Protein AF-0000000080710493 (afdb_homodimer)

pLDDT: mean 71.13, std 27.79, range [15.79, 98.62]

Sequence (808 aa):
MKNLPLNTAGEKVSTAFAAGLLVGAAGVAAAALALRGRVALASHLQQKEGELEARAAKIRQLDRQVAEEGRQRAEERRGRTEAERRLRAEKQEMEEEDGYNFTAIGTISTPFRDRRGTPRQGSITPLSRGKVTLDRGIVGYPALIGMTDFSHIWLVFVFHDNTNATVNGVAEERPAAAVAASAAGEEGAQGEGKVAPAKATGSTEGVRVKGQLERWGGGAREYRRPRHKLRQTFLTKVCPPRLGKRIGVLGTRSPHRPNPLGLTMVKLDGVDLKTNSITVSGVDLVDGTPIIDIKPVVPHDVPRNMRVPEWVEDDPCLRRVVFTEEACEGLSKCVGEEARKSKSKFYGDIESFKAAVSEVLVQDVRSVHQGRGLASDELYECCFDGVIMFFVTTEHEMRVVSAGMKNLPLNTAGEKVSTAFAAGLLVGAAGVAAAALALRGRVALASHLQQKEGELEARAAKIRQLDRQVAEEGRQRAEERRGRTEAERRLRAEKQEMEEEDGYNFTAIGTISTPFRDRRGTPRQGSITPLSRGKVTLDRGIVGYPALIGMTDFSHIWLVFVFHDNTNATVNGVAEERPAAAVAASAAGEEGAQGEGKVAPAKATGSTEGVRVKGQLERWGGGAREYRRPRHKLRQTFLTKVCPPRLGKRIGVLGTRSPHRPNPLGLTMVKLDGVDLKTNSITVSGVDLVDGTPIIDIKPVVPHDVPRNMRVPEWVEDDPCLRRVVFTEEACEGLSKCVGEEARKSKSKFYGDIESFKAAVSEVLVQDVRSVHQGRGLASDELYECCFDGVIMFFVTTEHEMRVVSAG

Organism: Ectocarpus siliculosus (NCBI:txid2880)

Foldseek 3Di:
DDPPDDDCPPPPPDPPPPPPVVVVVVVVVVVVVVVVVVVVVVVVVVVVVVVVVVVVVVVVVVVVVVVVVVVVVVVVVVVVVVVVVVVVVVVVVVCVLVPDDFDFQWWKAWQFADLQLQDPALVLQQLTKMKTFGDCVRDALVVCPPVVVFFKKKFKFFPPPDDQQDWDDDPPPPPDPPPPPVPDPPDDDDDDDDPDDDDPPPPPPDDPPCPCPPCPPPDPPPPPPRPPHRQRDFDQWDDDPQPRDIDGPVLDQDCGDSGSMHMHMWTWDDADNVRRMTMTGSDRDHGTIGTRDMGGDDPVNDDDPDDDDPSPDDDFQQAFEEEDPQAVVQCVCAAAPPNPHHLADPHHDDVSVCSSSRSSCRQPSDDVVRPGPDFDQDWDWDGTRRKIWIWGGHPHYIYTYHID/DPDDDDDPDDPPPDPPPPPPVPVVVVVVVVVVVVVVVVVVVVVVVVVVVVVVVVVVVVVVVVVVVVVVVVVVVVVVVVVVVVVVVVVVVVVVVVCVQVPDDFDFQWWKAWQFADLQLFDPALVLQQLTKMKTFGDCVRDALVVCPPVVVFFKKKFKFFPPPDDQLDWDDDPPPPDDPPPPPVPDPDPDDDDDDPPDPPPPDDDPPPDPPVPCPPCPPPDPPPPPPRPPGRQRDFDQWDDDPQPRDIDGPVLDQDCGDSGSMHMHMWTWPDADNVRRMTMTGSDRDHGTIGTRDMGGDDPVNDDDPDDDDPSPDDDFQQAFEEEDPQALVQCVCAAAPPNPHHLADPHHDPVSVCSSSRSSCRQPSDDVVRPGPDFDQDWDWDGTRRKIWIWGGHPHYIYTYHID

Nearest PDB structures (foldseek):
  7btu-assembly1_B  TM=8.724E-01  e=1.491E-18  Pseudomonas aeruginosa
  7btu-assembly1_A  TM=8.816E-01  e=8.774E-18  Pseudomonas aeruginosa
  7bu1-assembly1_B  TM=8.847E-01  e=9.915E-18  Pseudomonas aeruginosa
  7btz-assembly1_B  TM=8.809E-01  e=7.304E-18  Pseudomonas aeruginosa
  7bu1-assembly1_A  TM=8.913E-01  e=2.980E-17  Pseudomonas aeruginosa

InterPro domains:
  IPR023370 TrmO-like, N-terminal domain [PF01980] (117-167)
  IPR023370 TrmO-like, N-terminal domain [PF01980] (236-299)
  IPR023370 TrmO-like, N-terminal domain [PS51668] (102-306)
  IPR036413 YaeB-like superfamily [SSF118196] (100-168)
  IPR036413 YaeB-like superfamily [SSF118196] (231-400)
  IPR036414 YaeB, N-terminal domain superfamily [G3DSA:2.40.30.70] (101-315)
  IPR040372 YaeB-like [PTHR12818] (49-392)

Structure (mmCIF, N/CA/C/O backbone):
data_AF-0000000080710493-model_v1
#
loop_
_entity.id
_entity.type
_entity.pdbx_description
1 polymer 'TsaA-like domain-containing protein'
#
loop_
_atom_site.group_PDB
_atom_site.id
_atom_site.type_symbol
_atom_site.label_atom_id
_atom_site.label_alt_id
_atom_site.label_comp_id
_atom_site.label_asym_id
_atom_site.label_entity_id
_atom_site.label_seq_id
_atom_site.pdbx_PDB_ins_code
_atom_site.Cartn_x
_atom_site.Cartn_y
_atom_site.Cartn_z
_atom_site.occupancy
_atom_site.B_iso_or_equiv
_atom_site.auth_seq_id
_atom_site.auth_comp_id
_atom_site.auth_asym_id
_atom_site.auth_atom_id
_atom_site.pdbx_PDB_model_num
ATOM 1 N N . MET A 1 1 ? -111.125 86.25 86.312 1 17.69 1 MET A N 1
ATOM 2 C CA . MET A 1 1 ? -111.188 86.438 84.875 1 17.69 1 MET A CA 1
ATOM 3 C C . MET A 1 1 ? -110.125 85.5 84.125 1 17.69 1 MET A C 1
ATOM 5 O O . MET A 1 1 ? -109.312 84.938 84.812 1 17.69 1 MET A O 1
ATOM 9 N N . LYS A 1 2 ? -109.438 86 82.938 1 20.34 2 LYS A N 1
ATOM 10 C CA . LYS A 1 2 ? -109.562 85.812 81.438 1 20.34 2 LYS A CA 1
ATOM 11 C C . LYS A 1 2 ? -108.438 84.938 80.938 1 20.34 2 LYS A C 1
ATOM 13 O O . LYS A 1 2 ? -107.312 85 81.438 1 20.34 2 LYS A O 1
ATOM 18 N N . ASN A 1 3 ? -108.812 84 80.188 1 21.36 3 ASN A N 1
ATOM 19 C CA . ASN A 1 3 ? -108.438 82.75 79.5 1 21.36 3 ASN A CA 1
ATOM 20 C C . ASN A 1 3 ? -107.438 83.062 78.375 1 21.36 3 ASN A C 1
ATOM 22 O O . ASN A 1 3 ? -107.75 82.875 77.188 1 21.36 3 ASN A O 1
ATOM 26 N N . LEU A 1 4 ? -106.625 84.062 78.5 1 21.41 4 LEU A N 1
ATOM 27 C CA . LEU A 1 4 ? -106.25 84.625 77.188 1 21.41 4 LEU A CA 1
ATOM 28 C C . LEU A 1 4 ? -105.312 83.688 76.5 1 21.41 4 LEU A C 1
ATOM 30 O O . LEU A 1 4 ? -104.25 84.125 76.062 1 21.41 4 LEU A O 1
ATOM 34 N N . PRO A 1 5 ? -105.25 82.25 77 1 24.58 5 PRO A N 1
ATOM 35 C CA . PRO A 1 5 ? -104.062 81.562 76.625 1 24.58 5 PRO A CA 1
ATOM 36 C C . PRO A 1 5 ? -103.875 81.438 75.125 1 24.58 5 PRO A C 1
ATOM 38 O O . PRO A 1 5 ? -104.812 81.438 74.375 1 24.58 5 PRO A O 1
ATOM 41 N N . LEU A 1 6 ? -102.562 81.312 74.625 1 23.3 6 LEU A N 1
ATOM 42 C CA . LEU A 1 6 ? -101.5 81.688 73.688 1 23.3 6 LEU A CA 1
ATOM 43 C C . LEU A 1 6 ? -101.438 80.688 72.562 1 23.3 6 LEU A C 1
ATOM 45 O O . LEU A 1 6 ? -101.5 79.438 72.75 1 23.3 6 LEU A O 1
ATOM 49 N N . ASN A 1 7 ? -101.938 81 71.312 1 23.09 7 ASN A N 1
ATOM 50 C CA . ASN A 1 7 ? -102.188 80.375 70 1 23.09 7 ASN A CA 1
ATOM 51 C C . ASN A 1 7 ? -100.938 79.812 69.438 1 23.09 7 ASN A C 1
ATOM 53 O O . ASN A 1 7 ? -99.875 80.438 69.312 1 23.09 7 ASN A O 1
ATOM 57 N N . THR A 1 8 ? -100.625 78.438 69.375 1 22.22 8 THR A N 1
ATOM 58 C CA . THR A 1 8 ? -99.562 77.438 69.188 1 22.22 8 THR A CA 1
ATOM 59 C C . THR A 1 8 ? -99.25 77.375 67.688 1 22.22 8 THR A C 1
ATOM 61 O O . THR A 1 8 ? -98.562 76.438 67.25 1 22.22 8 THR A O 1
ATOM 64 N N . ALA A 1 9 ? -99.062 78.5 66.875 1 23.56 9 ALA A N 1
ATOM 65 C CA . ALA A 1 9 ? -99.125 78.375 65.438 1 23.56 9 ALA A CA 1
ATOM 66 C C . ALA A 1 9 ? -97.875 77.625 64.938 1 23.56 9 ALA A C 1
ATOM 68 O O . ALA A 1 9 ? -96.75 77.938 65.25 1 23.56 9 ALA A O 1
ATOM 69 N N . GLY A 1 10 ? -97.938 76.25 64.812 1 23.5 10 GLY A N 1
ATOM 70 C CA . GLY A 1 10 ? -97 75.188 64.438 1 23.5 10 GLY A CA 1
ATOM 71 C C . GLY A 1 10 ? -96.438 75.312 63.062 1 23.5 10 GLY A C 1
ATOM 72 O O . GLY A 1 10 ? -97.188 75.312 62.062 1 23.5 10 GLY A O 1
ATOM 73 N N . GLU A 1 11 ? -95.375 76.125 62.906 1 23.62 11 GLU A N 1
ATOM 74 C CA . GLU A 1 11 ? -94.75 76.5 61.625 1 23.62 11 GLU A CA 1
ATOM 75 C C . GLU A 1 11 ? -94.125 75.25 60.938 1 23.62 11 GLU A C 1
ATOM 77 O O . GLU A 1 11 ? -93.375 74.5 61.562 1 23.62 11 GLU A O 1
ATOM 82 N N . LYS A 1 12 ? -94.812 74.625 59.969 1 26.55 12 LYS A N 1
ATOM 83 C CA . LYS A 1 12 ? -94.562 73.5 59.062 1 26.55 12 LYS A CA 1
ATOM 84 C C . LYS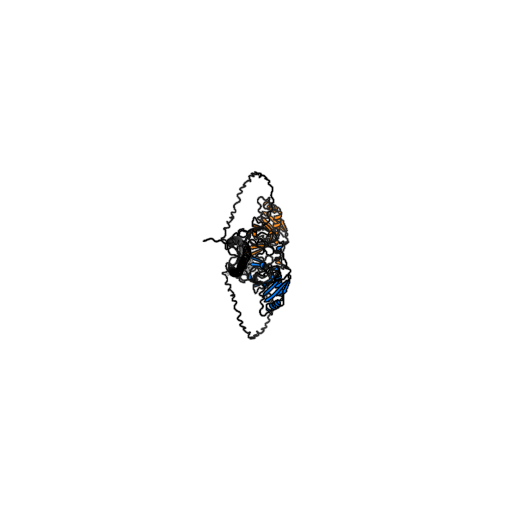 A 1 12 ? -93.375 73.688 58.188 1 26.55 12 LYS A C 1
ATOM 86 O O . LYS A 1 12 ? -93.375 74.562 57.312 1 26.55 12 LYS A O 1
ATOM 91 N N . VAL A 1 13 ? -92.125 73.875 58.812 1 25.08 13 VAL A N 1
ATOM 92 C CA . VAL A 1 13 ? -90.875 74.125 58.062 1 25.08 13 VAL A CA 1
ATOM 93 C C . VAL A 1 13 ? -90.688 73.062 57.031 1 25.08 13 VAL A C 1
ATOM 95 O O . VAL A 1 13 ? -90.875 71.875 57.344 1 25.08 13 VAL A O 1
ATOM 98 N N . SER A 1 14 ? -90.688 73.375 55.688 1 23.52 14 SER A N 1
ATOM 99 C CA . SER A 1 14 ? -90.688 72.75 54.406 1 23.52 14 SER A CA 1
ATOM 100 C C . SER A 1 14 ? -89.438 71.938 54.156 1 23.52 14 SER A C 1
ATOM 102 O O . SER A 1 14 ? -88.375 72.25 54.688 1 23.52 14 SER A O 1
ATOM 104 N N . THR A 1 15 ? -89.438 70.625 53.719 1 29.06 15 THR A N 1
ATOM 105 C CA . THR A 1 15 ? -88.812 69.312 53.469 1 29.06 15 THR A CA 1
ATOM 106 C C . THR A 1 15 ? -87.75 69.5 52.344 1 29.06 15 THR A C 1
ATOM 108 O O . THR A 1 15 ? -87.062 68.5 52 1 29.06 15 THR A O 1
ATOM 111 N N . ALA A 1 16 ? -87.562 70.688 51.719 1 26.19 16 ALA A N 1
ATOM 112 C CA . ALA A 1 16 ? -86.938 70.562 50.375 1 26.19 16 ALA A CA 1
ATOM 113 C C . ALA A 1 16 ? -85.438 70.375 50.5 1 26.19 16 ALA A C 1
ATOM 115 O O . ALA A 1 16 ? -84.75 69.812 49.594 1 26.19 16 ALA A O 1
ATOM 116 N N . PHE A 1 17 ? -84.625 70.875 51.469 1 28.25 17 PHE A N 1
ATOM 117 C CA . PHE A 1 17 ? -83.188 71.125 51.25 1 28.25 17 PHE A CA 1
ATOM 118 C C . PHE A 1 17 ? -82.375 69.875 51.281 1 28.25 17 PHE A C 1
ATOM 120 O O . PHE A 1 17 ? -81.188 69.875 51.219 1 28.25 17 PHE A O 1
ATOM 127 N N . ALA A 1 18 ? -82.938 68.688 51.562 1 27.45 18 ALA A N 1
ATOM 128 C CA . ALA A 1 18 ? -82.062 67.562 51.844 1 27.45 18 ALA A CA 1
ATOM 129 C C . ALA A 1 18 ? -81.375 67.062 50.562 1 27.45 18 ALA A C 1
ATOM 131 O O . ALA A 1 18 ? -80.438 66.25 50.594 1 27.45 18 ALA A O 1
ATOM 132 N N . ALA A 1 19 ? -81.812 67.5 49.344 1 33.41 19 ALA A N 1
ATOM 133 C CA . ALA A 1 19 ? -81.375 66.688 48.219 1 33.41 19 ALA A CA 1
ATOM 134 C C . ALA A 1 19 ? -79.938 67.062 47.812 1 33.41 19 ALA A C 1
ATOM 136 O O . ALA A 1 19 ? -79.25 66.25 47.156 1 33.41 19 ALA A O 1
ATOM 137 N N . GLY A 1 20 ? -79.375 68.188 48.125 1 31.92 20 GLY A N 1
ATOM 138 C CA . GLY A 1 20 ? -78.188 68.625 47.438 1 31.92 20 GLY A CA 1
ATOM 139 C C . GLY A 1 20 ? -76.938 67.938 48 1 31.92 20 GLY A C 1
ATOM 140 O O . GLY A 1 20 ? -75.875 67.875 47.312 1 31.92 20 GLY A O 1
ATOM 141 N N . LEU A 1 21 ? -76.875 67.625 49.25 1 34.81 21 LEU A N 1
ATOM 142 C CA . LEU A 1 21 ? -75.562 67.188 49.812 1 34.81 21 LEU A CA 1
ATOM 143 C C . LEU A 1 21 ? -75.125 65.812 49.25 1 34.81 21 LEU A C 1
ATOM 145 O O . LEU A 1 21 ? -74 65.375 49.5 1 34.81 21 LEU A O 1
ATOM 149 N N . LEU A 1 22 ? -76.062 65.062 48.625 1 38.81 22 LEU A N 1
ATOM 150 C CA . LEU A 1 22 ? -75.625 63.719 48.25 1 38.81 22 LEU A CA 1
ATOM 151 C C . LEU A 1 22 ? -74.688 63.781 47.031 1 38.81 22 LEU A C 1
ATOM 153 O O . LEU A 1 22 ? -73.875 62.906 46.844 1 38.81 22 LEU A O 1
ATOM 157 N N . VAL A 1 23 ? -74.688 64.875 46.25 1 46.94 23 VAL A N 1
ATOM 158 C CA . VAL A 1 23 ? -73.938 64.812 45 1 46.94 23 VAL A CA 1
ATOM 159 C C . VAL A 1 23 ? -72.438 65.062 45.281 1 46.94 23 VAL A C 1
ATOM 161 O O . VAL A 1 23 ? -71.562 64.5 44.625 1 46.94 23 VAL A O 1
ATOM 164 N N . GLY A 1 24 ? -72.125 65.812 46.344 1 45.09 24 GLY A N 1
ATOM 165 C CA . GLY A 1 24 ? -70.75 66.062 46.531 1 45.09 24 GLY A CA 1
ATOM 166 C C . GLY A 1 24 ? -69.938 64.875 47 1 45.09 24 GLY A C 1
ATOM 167 O O . GLY A 1 24 ? -68.75 64.75 46.688 1 45.09 24 GLY A O 1
ATOM 168 N N . ALA A 1 25 ? -70.562 64 47.844 1 53.41 25 ALA A N 1
ATOM 169 C CA . ALA A 1 25 ? -69.812 62.875 48.375 1 53.41 25 ALA A CA 1
ATOM 170 C C . ALA A 1 25 ? -69.5 61.875 47.281 1 53.41 25 ALA A C 1
ATOM 172 O O . ALA A 1 25 ? -68.438 61.219 47.312 1 53.41 25 ALA A O 1
ATOM 173 N N . ALA A 1 26 ? -70.312 61.844 46.188 1 56.22 26 ALA A N 1
ATOM 174 C CA . ALA A 1 26 ? -70 60.875 45.125 1 56.22 26 ALA A CA 1
ATOM 175 C C . ALA A 1 26 ? -68.812 61.312 44.344 1 56.22 26 ALA A C 1
ATOM 177 O O . ALA A 1 26 ? -68 60.469 43.875 1 56.22 26 ALA A O 1
ATOM 178 N N . GLY A 1 27 ? -68.5 62.594 44.25 1 54 27 GLY A N 1
ATOM 179 C CA . GLY A 1 27 ? -67.375 63.031 43.531 1 54 27 GLY A CA 1
ATOM 180 C C . GLY A 1 27 ? -66.062 62.719 44.219 1 54 27 GLY A C 1
ATOM 181 O O . GLY A 1 27 ? -65.062 62.312 43.594 1 54 27 GLY A O 1
ATOM 182 N N . VAL A 1 28 ? -66.062 62.875 45.594 1 60.91 28 VAL A N 1
ATOM 183 C CA . VAL A 1 28 ? -64.812 62.562 46.312 1 60.91 28 VAL A CA 1
ATOM 184 C C . VAL A 1 28 ? -64.562 61.062 46.344 1 60.91 28 VAL A C 1
ATOM 186 O O . VAL A 1 28 ? -63.438 60.625 46.188 1 60.91 28 VAL A O 1
ATOM 189 N N . ALA A 1 29 ? -65.625 60.219 46.344 1 61.22 29 ALA A N 1
ATOM 190 C CA . ALA A 1 29 ? -65.438 58.781 46.281 1 61.22 29 ALA A CA 1
ATOM 191 C C . ALA A 1 29 ? -64.938 58.312 44.938 1 61.22 29 ALA A C 1
ATOM 193 O O . ALA A 1 29 ? -64.062 57.469 44.844 1 61.22 29 ALA A O 1
ATOM 194 N N . ALA A 1 30 ? -65.438 59 43.875 1 63.28 30 ALA A N 1
ATOM 195 C CA . ALA A 1 30 ? -64.938 58.625 42.531 1 63.28 30 ALA A CA 1
ATOM 196 C C . ALA A 1 30 ? -63.469 59.031 42.344 1 63.28 30 ALA A C 1
ATOM 198 O O . ALA A 1 30 ? -62.688 58.312 41.75 1 63.28 30 ALA A O 1
ATOM 199 N N . ALA A 1 31 ? -63.094 60.219 42.906 1 62.97 31 ALA A N 1
ATOM 200 C CA . ALA A 1 31 ? -61.688 60.625 42.812 1 62.97 31 ALA A CA 1
ATOM 201 C C . ALA A 1 31 ? -60.781 59.75 43.656 1 62.97 31 ALA A C 1
ATOM 203 O O . ALA A 1 31 ? -59.688 59.438 43.25 1 62.97 31 ALA A O 1
ATOM 204 N N . ALA A 1 32 ? -61.281 59.281 44.781 1 63.34 32 ALA A N 1
ATOM 205 C CA . ALA A 1 32 ? -60.531 58.375 45.625 1 63.34 32 ALA A CA 1
ATOM 206 C C . ALA A 1 32 ? -60.375 57 44.969 1 63.34 32 ALA A C 1
ATOM 208 O O . ALA A 1 32 ? -59.312 56.375 45.031 1 63.34 32 ALA A O 1
ATOM 209 N N . LEU A 1 33 ? -61.406 56.562 44.25 1 63.78 33 LEU A N 1
ATOM 210 C CA . LEU A 1 33 ? -61.344 55.312 43.562 1 63.78 33 LEU A CA 1
ATOM 211 C C . LEU A 1 33 ? -60.406 55.406 42.344 1 63.78 33 LEU A C 1
ATOM 213 O O . LEU A 1 33 ? -59.656 54.469 42.062 1 63.78 33 LEU A O 1
ATOM 217 N N . ALA A 1 34 ? -60.438 56.562 41.688 1 64.44 34 ALA A N 1
ATOM 218 C CA . ALA A 1 34 ? -59.531 56.781 40.594 1 64.44 34 ALA A CA 1
ATOM 219 C C . ALA A 1 34 ? -58.094 56.875 41.062 1 64.44 34 ALA A C 1
ATOM 221 O O . ALA A 1 34 ? -57.188 56.312 40.438 1 64.44 34 ALA A O 1
ATOM 222 N N . LEU A 1 35 ? -57.906 57.5 42.25 1 63.31 35 LEU A N 1
ATOM 223 C CA . LEU A 1 35 ? -56.562 57.594 42.812 1 63.31 35 LEU A CA 1
ATOM 224 C C . LEU A 1 35 ? -56.094 56.25 43.312 1 63.31 35 LEU A C 1
ATOM 226 O O . LEU A 1 35 ? -54.906 55.875 43.156 1 63.31 35 LEU A O 1
ATOM 230 N N . ARG A 1 36 ? -56.969 55.438 43.844 1 64.38 36 ARG A N 1
ATOM 231 C CA . ARG A 1 36 ? -56.625 54.062 44.25 1 64.38 36 ARG A CA 1
ATOM 232 C C . ARG A 1 36 ? -56.312 53.188 43.062 1 64.38 36 ARG A C 1
ATOM 234 O O . ARG A 1 36 ? -55.406 52.375 43.094 1 64.38 36 ARG A O 1
ATOM 241 N N . GLY A 1 37 ? -57.062 53.438 42 1 62.94 37 GLY A N 1
ATOM 242 C CA . GLY A 1 37 ? -56.75 52.719 40.781 1 62.94 37 GLY A CA 1
ATOM 243 C C . GLY A 1 37 ? -55.438 53.094 40.156 1 62.94 37 GLY A C 1
ATOM 244 O O . GLY A 1 37 ? -54.688 52.219 39.719 1 62.94 37 GLY A O 1
ATOM 245 N N . ARG A 1 38 ? -55.062 54.344 40.219 1 64.56 38 ARG A N 1
ATOM 246 C CA . ARG A 1 38 ? -53.781 54.812 39.688 1 64.56 38 ARG A CA 1
ATOM 247 C C . ARG A 1 38 ? -52.625 54.312 40.562 1 64.56 38 ARG A C 1
ATOM 249 O O . ARG A 1 38 ? -51.594 53.938 40.062 1 64.56 38 ARG A O 1
ATOM 256 N N . VAL A 1 39 ? -52.875 54.281 41.875 1 67.75 39 VAL A N 1
ATOM 257 C CA . VAL A 1 39 ? -51.844 53.781 42.781 1 67.75 39 VAL A CA 1
ATOM 258 C C . VAL A 1 39 ? -51.688 52.25 42.594 1 67.75 39 VAL A C 1
ATOM 260 O O . VAL A 1 39 ? -50.562 51.75 42.594 1 67.75 39 VAL A O 1
ATOM 263 N N . ALA A 1 40 ? -52.812 51.594 42.406 1 66.19 40 ALA A N 1
ATOM 264 C CA . ALA A 1 40 ? -52.75 50.156 42.156 1 66.19 40 ALA A CA 1
ATOM 265 C C . ALA A 1 40 ? -52.062 49.844 40.844 1 66.19 40 ALA A C 1
ATOM 267 O O . ALA A 1 40 ? -51.25 48.938 40.75 1 66.19 40 ALA A O 1
ATOM 268 N N . LEU A 1 41 ? -52.375 50.625 39.875 1 65.56 41 LEU A N 1
ATOM 269 C CA . LEU A 1 41 ? -51.719 50.438 38.562 1 65.56 41 LEU A CA 1
ATOM 270 C C . LEU A 1 41 ? -50.219 50.781 38.656 1 65.56 41 LEU A C 1
ATOM 272 O O . LEU A 1 41 ? -49.406 50.094 38.062 1 65.56 41 LEU A O 1
ATOM 276 N N . ALA A 1 42 ? -49.906 51.812 39.406 1 66.69 42 ALA A N 1
ATOM 277 C CA . ALA A 1 42 ? -48.531 52.188 39.594 1 66.69 42 ALA A CA 1
ATOM 278 C C . ALA A 1 42 ? -47.75 51.125 40.406 1 66.69 42 ALA A C 1
ATOM 280 O O . ALA A 1 42 ? -46.625 50.812 40.062 1 66.69 42 ALA A O 1
ATOM 281 N N . SER A 1 43 ? -48.438 50.562 41.344 1 69.81 43 SER A N 1
ATOM 282 C CA . SER A 1 43 ? -47.812 49.469 42.125 1 69.81 43 SER A CA 1
ATOM 283 C C . SER A 1 43 ? -47.625 48.219 41.281 1 69.81 43 SER A C 1
ATOM 285 O O . SER A 1 43 ? -46.594 47.562 41.406 1 69.81 43 SER A O 1
ATOM 287 N N . HIS A 1 44 ? -48.562 48 40.469 1 69.44 44 HIS A N 1
ATOM 288 C CA . HIS A 1 44 ? -48.469 46.844 39.594 1 69.44 44 HIS A CA 1
ATOM 289 C C . HIS A 1 44 ? -47.375 47.062 38.562 1 69.44 44 HIS A C 1
ATOM 291 O O . HIS A 1 44 ? -46.625 46.125 38.25 1 69.44 44 HIS A O 1
ATOM 297 N N . LEU A 1 45 ? -47.312 48.25 38.094 1 65.81 45 LEU A N 1
ATOM 298 C CA . LEU A 1 45 ? -46.25 48.594 37.156 1 65.81 45 LEU A CA 1
ATOM 299 C C . LEU A 1 45 ? -44.875 48.5 37.812 1 65.81 45 LEU A C 1
ATOM 301 O O . LEU A 1 45 ? -43.906 48.031 37.188 1 65.81 45 LEU A O 1
ATOM 305 N N . GLN A 1 46 ? -44.844 48.938 39.031 1 70.5 46 GLN A N 1
ATOM 306 C CA . GLN A 1 46 ? -43.594 48.844 39.781 1 70.5 46 GLN A CA 1
ATOM 307 C C . GLN A 1 46 ? -43.188 47.406 40.062 1 70.5 46 GLN A C 1
ATOM 309 O O . GLN A 1 46 ? -42 47.062 39.969 1 70.5 46 GLN A O 1
ATOM 314 N N . GLN A 1 47 ? -44.156 46.625 40.312 1 70.88 47 GLN A N 1
ATOM 315 C CA . GLN A 1 47 ? -43.906 45.188 40.531 1 70.88 47 GLN A CA 1
ATOM 316 C C . GLN A 1 47 ? -43.438 44.531 39.219 1 70.88 47 GLN A C 1
ATOM 318 O O . GLN A 1 47 ? -42.5 43.719 39.25 1 70.88 47 GLN A O 1
ATOM 323 N N . LYS A 1 48 ? -44.031 44.875 38.188 1 70.81 48 LYS A N 1
ATOM 324 C CA . LYS A 1 48 ? -43.625 44.312 36.906 1 70.81 48 LYS A CA 1
ATOM 325 C C . LYS A 1 48 ? -42.25 44.812 36.5 1 70.81 48 LYS A C 1
ATOM 327 O O . LYS A 1 48 ? -41.438 44.031 35.969 1 70.81 48 LYS A O 1
ATOM 332 N N . GLU A 1 49 ? -42 46.031 36.875 1 72.62 49 GLU A N 1
ATOM 333 C CA . GLU A 1 49 ? -40.688 46.562 36.625 1 72.62 49 GLU A CA 1
ATOM 334 C C . GLU A 1 49 ? -39.625 45.875 37.469 1 72.62 49 GLU A C 1
ATOM 336 O O . GLU A 1 49 ? -38.531 45.594 37.031 1 72.62 49 GLU A O 1
ATOM 341 N N . GLY A 1 50 ? -40.062 45.594 38.688 1 73.19 50 GLY A N 1
ATOM 342 C CA . GLY A 1 50 ? -39.188 44.844 39.562 1 73.19 50 GLY A CA 1
ATOM 343 C C . GLY A 1 50 ? -38.938 43.438 39.062 1 73.19 50 GLY A C 1
ATOM 344 O O . GLY A 1 50 ? -37.781 42.938 39.125 1 73.19 50 GLY A O 1
ATOM 345 N N . GLU A 1 51 ? -39.906 42.781 38.531 1 72.75 51 GLU A N 1
ATOM 346 C CA . GLU A 1 51 ? -39.75 41.438 37.969 1 72.75 51 GLU A CA 1
ATOM 347 C C . GLU A 1 51 ? -38.906 41.469 36.688 1 72.75 51 GLU A C 1
ATOM 349 O O . GLU A 1 51 ? -38.094 40.562 36.5 1 72.75 51 GLU A O 1
ATOM 354 N N . LEU A 1 52 ? -39.062 42.5 35.938 1 71.69 52 LEU A N 1
ATOM 355 C CA . LEU A 1 52 ? -38.281 42.656 34.719 1 71.69 52 LEU A CA 1
ATOM 356 C C . LEU A 1 52 ? -36.812 42.844 35.062 1 71.69 52 LEU A C 1
ATOM 358 O O . LEU A 1 52 ? -35.938 42.281 34.406 1 71.69 52 LEU A O 1
ATOM 362 N N . GLU A 1 53 ? -36.656 43.594 36.094 1 78 53 GLU A N 1
ATOM 363 C CA . GLU A 1 53 ? -35.281 43.812 36.531 1 78 53 GLU A CA 1
ATOM 364 C C . GLU A 1 53 ? -34.656 42.562 37.125 1 78 53 GLU A C 1
ATOM 366 O O . GLU A 1 53 ? -33.469 42.281 36.875 1 78 53 GLU A O 1
ATOM 371 N N . ALA A 1 54 ? -35.438 41.812 37.75 1 75.25 54 ALA A N 1
ATOM 372 C CA . ALA A 1 54 ? -34.938 40.531 38.344 1 75.25 54 ALA A CA 1
ATOM 373 C C . ALA A 1 54 ? -34.625 39.531 37.25 1 75.25 54 ALA A C 1
ATOM 375 O O . ALA A 1 54 ? -33.625 38.844 37.312 1 75.25 54 ALA A O 1
ATOM 376 N N . ARG A 1 55 ? -35.375 39.469 36.281 1 74.44 55 ARG A N 1
ATOM 377 C CA . ARG A 1 55 ? -35.156 38.562 35.156 1 74.44 55 ARG A CA 1
ATOM 378 C C . ARG A 1 55 ? -33.938 39.031 34.344 1 74.44 55 ARG A C 1
ATOM 380 O O . ARG A 1 55 ? -33.125 38.188 33.906 1 74.44 55 ARG A O 1
ATOM 387 N N . ALA A 1 56 ? -33.812 40.281 34.312 1 77.81 56 ALA A N 1
ATOM 388 C CA . ALA A 1 56 ? -32.656 40.812 33.594 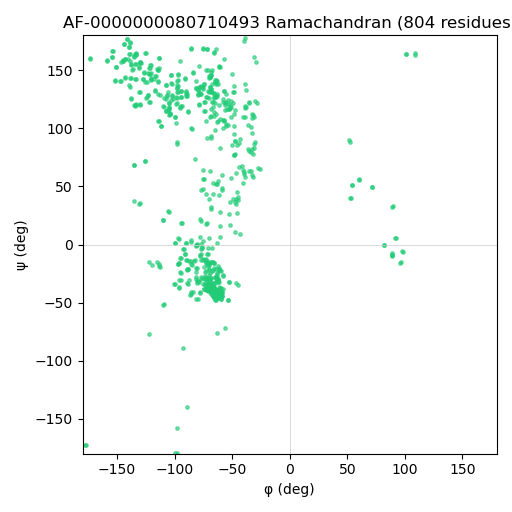1 77.81 56 ALA A CA 1
ATOM 389 C C . ALA A 1 56 ? -31.375 40.5 34.344 1 77.81 56 ALA A C 1
ATOM 391 O O . ALA A 1 56 ? -30.359 40.125 33.719 1 77.81 56 ALA A O 1
ATOM 392 N N . ALA A 1 57 ? -31.484 40.594 35.625 1 79.31 57 ALA A N 1
ATOM 393 C CA . ALA A 1 57 ? -30.328 40.25 36.438 1 79.31 57 ALA A CA 1
ATOM 394 C C . ALA A 1 57 ? -30 38.781 36.344 1 79.31 57 ALA A C 1
ATOM 396 O O . ALA A 1 57 ? -28.828 38.375 36.281 1 79.31 57 ALA A O 1
ATOM 397 N N . LYS A 1 58 ? -30.969 37.969 36.281 1 79.94 58 LYS A N 1
ATOM 398 C CA . LYS A 1 58 ? -30.781 36.531 36.156 1 79.94 58 LYS A CA 1
ATOM 399 C C . LYS A 1 58 ? -30.188 36.156 34.812 1 79.94 58 LYS A C 1
ATOM 401 O O . LYS A 1 58 ? -29.312 35.312 34.719 1 79.94 58 LYS A O 1
ATOM 406 N N . ILE A 1 59 ? -30.594 36.844 33.844 1 79.5 59 ILE A N 1
ATOM 407 C CA . ILE A 1 59 ? -30.078 36.594 32.5 1 79.5 59 ILE A CA 1
ATOM 408 C C . ILE A 1 59 ? -28.594 36.969 32.438 1 79.5 59 ILE A C 1
ATOM 410 O O . ILE A 1 59 ? -27.797 36.25 31.875 1 79.5 59 ILE A O 1
ATOM 414 N N . ARG A 1 60 ? -28.312 38.062 33.156 1 79.19 60 ARG A N 1
ATOM 415 C CA . ARG A 1 60 ? -26.922 38.469 33.188 1 79.19 60 ARG A CA 1
ATOM 416 C C . ARG A 1 60 ? -26.062 37.469 33.938 1 79.19 60 ARG A C 1
ATOM 418 O O . ARG A 1 60 ? -24.953 37.125 33.5 1 79.19 60 ARG A O 1
ATOM 425 N N . GLN A 1 61 ? -26.641 36.969 34.938 1 81.12 61 GLN A N 1
ATOM 426 C CA . GLN A 1 61 ? -25.938 35.938 35.719 1 81.12 61 GLN A CA 1
ATOM 427 C C . GLN A 1 61 ? -25.75 34.656 34.938 1 81.12 61 GLN A C 1
ATOM 429 O O . GLN A 1 61 ? -24.656 34.094 34.938 1 81.12 61 GLN A O 1
ATOM 434 N N . LEU A 1 62 ? -26.703 34.25 34.219 1 79.5 62 LEU A N 1
ATOM 435 C CA . LEU A 1 62 ? -26.641 33.031 33.406 1 79.5 62 LEU A CA 1
ATOM 436 C C . LEU A 1 62 ? -25.672 33.219 32.25 1 79.5 62 LEU A C 1
ATOM 438 O O . LEU A 1 62 ? -24.922 32.312 31.906 1 79.5 62 LEU A O 1
ATOM 442 N N . ASP A 1 63 ? -25.703 34.406 31.781 1 77.44 63 ASP A N 1
ATOM 443 C CA . ASP A 1 63 ? -24.781 34.688 30.688 1 77.44 63 ASP A CA 1
ATOM 444 C C . ASP A 1 63 ? -23.328 34.594 31.172 1 77.44 63 ASP A C 1
ATOM 446 O O . ASP A 1 63 ? -22.484 34.031 30.469 1 77.44 63 ASP A O 1
ATOM 450 N N . ARG A 1 64 ? -23.156 35.094 32.344 1 79.62 64 ARG A N 1
ATOM 451 C CA . ARG A 1 64 ? -21.828 35.031 32.938 1 79.62 64 ARG A CA 1
ATOM 452 C C . ARG A 1 64 ? -21.453 33.594 33.25 1 79.62 64 ARG A C 1
ATOM 454 O O . ARG A 1 64 ? -20.312 33.188 33 1 79.62 64 ARG A O 1
ATOM 461 N N . GLN A 1 65 ? -22.391 32.844 33.656 1 77.62 65 GLN A N 1
ATOM 462 C CA . GLN A 1 65 ? -22.141 31.453 34 1 77.62 65 GLN A CA 1
ATOM 463 C C . GLN A 1 65 ? -21.859 30.641 32.719 1 77.62 65 GLN A C 1
ATOM 465 O O . GLN A 1 65 ? -20.984 29.781 32.719 1 77.62 65 GLN A O 1
ATOM 470 N N . VAL A 1 66 ? -22.562 30.906 31.719 1 76.94 66 VAL A N 1
ATOM 471 C CA . VAL A 1 66 ? -22.359 30.219 30.438 1 76.94 66 VAL A CA 1
ATOM 472 C C . VAL A 1 66 ? -20.969 30.531 29.891 1 76.94 66 VAL A C 1
ATOM 474 O O . VAL A 1 66 ? -20.25 29.656 29.422 1 76.94 66 VAL A O 1
ATOM 477 N N . ALA A 1 67 ? -20.641 31.766 30.031 1 77.31 67 ALA A N 1
ATOM 478 C CA . ALA A 1 67 ? -19.328 32.188 29.578 1 77.31 67 ALA A CA 1
ATOM 479 C C . ALA A 1 67 ? -18.219 31.5 30.391 1 77.31 67 ALA A C 1
ATOM 481 O O . ALA A 1 67 ? -17.219 31.047 29.828 1 77.31 67 ALA A O 1
ATOM 482 N N . GLU A 1 68 ? -18.469 31.469 31.641 1 79.25 68 GLU A N 1
ATOM 483 C CA . GLU A 1 68 ? -17.5 30.828 32.531 1 79.25 68 GLU A CA 1
ATOM 484 C C . GLU A 1 68 ? -17.422 29.328 32.281 1 79.25 68 GLU A C 1
ATOM 486 O O . GLU A 1 68 ? -16.328 28.766 32.219 1 79.25 68 GLU A O 1
ATOM 491 N N . GLU A 1 69 ? -18.516 28.719 32.094 1 76.94 69 GLU A N 1
ATOM 492 C CA . GLU A 1 69 ? -18.547 27.281 31.781 1 76.94 69 GLU A CA 1
ATOM 493 C C . GLU A 1 69 ? -17.891 27 30.422 1 76.94 69 GLU A C 1
ATOM 495 O O . GLU A 1 69 ? -17.188 26 30.266 1 76.94 69 GLU A O 1
ATOM 500 N N . GLY A 1 70 ? -18.172 27.891 29.531 1 72.5 70 GLY A N 1
ATOM 501 C CA . GLY A 1 70 ? -17.531 27.766 28.234 1 72.5 70 GLY A CA 1
ATOM 502 C C . GLY A 1 70 ? -16.016 27.828 28.328 1 72.5 70 GLY A C 1
ATOM 503 O O . GLY A 1 70 ? -15.312 27.047 27.688 1 72.5 70 GLY A O 1
ATOM 504 N N . ARG A 1 71 ? -15.555 28.719 29.156 1 74.69 71 ARG A N 1
ATOM 505 C CA . ARG A 1 71 ? -14.117 28.859 29.359 1 74.69 71 ARG A CA 1
ATOM 506 C C . ARG A 1 71 ? -13.531 27.625 30.031 1 74.69 71 ARG A C 1
ATOM 508 O O . ARG A 1 71 ? -12.477 27.125 29.625 1 74.69 71 ARG A O 1
ATOM 515 N N . GLN A 1 72 ? -14.195 27.109 31 1 73.88 72 GLN A N 1
ATOM 516 C CA . GLN A 1 72 ? -13.727 25.922 31.703 1 73.88 72 GLN A CA 1
ATOM 517 C C . GLN A 1 72 ? -13.742 24.688 30.797 1 73.88 72 GLN A C 1
ATOM 519 O O . GLN A 1 72 ? -12.828 23.875 30.844 1 73.88 72 GLN A O 1
ATOM 524 N N . ARG A 1 73 ? -14.766 24.641 30.031 1 71.94 73 ARG A N 1
ATOM 525 C CA . ARG A 1 73 ? -14.844 23.547 29.078 1 71.94 73 ARG A CA 1
ATOM 526 C C . ARG A 1 73 ? -13.688 23.594 28.094 1 71.94 73 ARG A C 1
ATOM 528 O O . ARG A 1 73 ? -13.07 22.562 27.781 1 71.94 73 ARG A O 1
ATOM 535 N N . ALA A 1 74 ? -13.445 24.734 27.641 1 70.31 74 ALA A N 1
ATOM 536 C CA . ALA A 1 74 ? -12.344 24.922 26.703 1 70.31 74 ALA A CA 1
ATOM 537 C C . ALA A 1 74 ? -11.008 24.531 27.344 1 70.31 74 ALA A C 1
ATOM 539 O O . ALA A 1 74 ? -10.164 23.906 26.703 1 70.31 74 ALA A O 1
ATOM 540 N N . GLU A 1 75 ? -10.859 24.938 28.531 1 73.69 75 GLU A N 1
ATOM 541 C CA . GLU A 1 75 ? -9.648 24.594 29.266 1 73.69 75 GLU A CA 1
ATOM 542 C C . GLU A 1 75 ? -9.539 23.078 29.469 1 73.69 75 GLU A C 1
ATOM 544 O O . GLU A 1 75 ? -8.461 22.5 29.297 1 73.69 75 GLU A O 1
ATOM 549 N N . GLU A 1 76 ? -10.633 22.469 29.828 1 72.19 76 GLU A N 1
ATOM 550 C CA . GLU A 1 76 ? -10.648 21.016 30.016 1 72.19 76 GLU A CA 1
ATOM 551 C C . GLU A 1 76 ? -10.383 20.281 28.703 1 72.19 76 GLU A C 1
ATOM 553 O O . GLU A 1 76 ? -9.688 19.266 28.688 1 72.19 76 GLU A O 1
ATOM 558 N N . ARG A 1 77 ? -10.93 20.812 27.719 1 63.78 77 ARG A N 1
ATOM 559 C CA . ARG A 1 77 ? -10.695 20.234 26.391 1 63.78 77 ARG A CA 1
ATOM 560 C C . ARG A 1 77 ? -9.227 20.328 26.016 1 63.78 77 ARG A C 1
ATOM 562 O O . ARG A 1 77 ? -8.648 19.359 25.516 1 63.78 77 ARG A O 1
ATOM 569 N N . ARG A 1 78 ? -8.703 21.469 26.25 1 66.38 78 ARG A N 1
ATOM 570 C CA . ARG A 1 78 ? -7.281 21.641 25.984 1 66.38 78 ARG A CA 1
ATOM 571 C C . ARG A 1 78 ? -6.445 20.672 26.812 1 66.38 78 ARG A C 1
ATOM 573 O O . ARG A 1 78 ? -5.488 20.078 26.297 1 66.38 78 ARG A O 1
ATOM 580 N N . GLY A 1 79 ? -6.781 20.625 28 1 64.19 79 GLY A N 1
ATOM 581 C CA . GLY A 1 79 ? -6.098 19.688 28.875 1 64.19 79 GLY A CA 1
ATOM 582 C C . GLY A 1 79 ? -6.223 18.25 28.406 1 64.19 79 GLY A C 1
ATOM 583 O O . GLY A 1 79 ? -5.242 17.5 28.406 1 64.19 79 GLY A O 1
ATOM 584 N N . ARG A 1 80 ? -7.414 17.922 28.031 1 62.97 80 ARG A N 1
ATOM 585 C CA . ARG A 1 80 ? -7.66 16.562 27.531 1 62.97 80 ARG A CA 1
ATOM 586 C C . ARG A 1 80 ? -6.879 16.297 26.25 1 62.97 80 ARG A C 1
ATOM 588 O O . ARG A 1 80 ? -6.246 15.258 26.109 1 62.97 80 ARG A O 1
ATOM 595 N N . THR A 1 81 ? -6.895 17.25 25.391 1 65.12 81 THR A N 1
ATOM 596 C CA . THR A 1 81 ? -6.172 17.141 24.141 1 65.12 81 THR A CA 1
ATOM 597 C C . THR A 1 81 ? -4.676 16.969 24.375 1 65.12 81 THR A C 1
ATOM 599 O O . THR A 1 81 ? -4.023 16.141 23.734 1 65.12 81 THR A O 1
ATOM 602 N N . GLU A 1 82 ? -4.25 17.734 25.312 1 67.19 82 GLU A N 1
ATOM 603 C CA . GLU A 1 82 ? -2.832 17.656 25.641 1 67.19 82 GLU A CA 1
ATOM 604 C C . GLU A 1 82 ? -2.484 16.297 26.266 1 67.19 82 GLU A C 1
ATOM 606 O O . GLU A 1 82 ? -1.448 15.719 25.938 1 67.19 82 GLU A O 1
ATOM 611 N N . ALA A 1 83 ? -3.271 15.859 27.062 1 64.88 83 ALA A N 1
ATOM 612 C CA . ALA A 1 83 ? -3.057 14.562 27.703 1 64.88 83 ALA A CA 1
ATOM 613 C C . ALA A 1 83 ? -3.098 13.43 26.672 1 64.88 83 ALA A C 1
ATOM 615 O O . ALA A 1 83 ? -2.275 12.516 26.719 1 64.88 83 ALA A O 1
ATOM 616 N N . GLU A 1 84 ? -4.02 13.625 25.828 1 66.06 84 GLU A N 1
ATOM 617 C CA . GLU A 1 84 ? -4.145 12.617 24.781 1 66.06 84 GLU A CA 1
ATOM 618 C C . GLU A 1 84 ? -2.938 12.648 23.844 1 66.06 84 GLU A C 1
ATOM 620 O O . GLU A 1 84 ? -2.449 11.594 23.422 1 66.06 84 GLU A O 1
ATOM 625 N N . ARG A 1 85 ? -2.52 13.836 23.594 1 66.31 85 ARG A N 1
ATOM 626 C CA . ARG A 1 85 ? -1.327 13.984 22.766 1 66.31 85 ARG A CA 1
ATOM 627 C C . ARG A 1 85 ? -0.111 13.359 23.422 1 66.31 85 ARG A C 1
ATOM 629 O O . ARG A 1 85 ? 0.688 12.688 22.766 1 66.31 85 ARG A O 1
ATOM 636 N N . ARG A 1 86 ? 0.013 13.578 24.641 1 66.75 86 ARG A N 1
ATOM 637 C CA . ARG A 1 86 ? 1.127 13.008 25.391 1 66.75 86 ARG A CA 1
ATOM 638 C C . ARG A 1 86 ? 1.055 11.484 25.406 1 66.75 86 ARG A C 1
ATOM 640 O O . ARG A 1 86 ? 2.072 10.812 25.25 1 66.75 86 ARG A O 1
ATOM 647 N N . LEU A 1 87 ? -0.072 11.023 25.594 1 65.62 87 LEU A N 1
ATOM 648 C CA . LEU A 1 87 ? -0.276 9.578 25.594 1 65.62 87 LEU A CA 1
ATOM 649 C C . LEU A 1 87 ? 0.061 8.977 24.234 1 65.62 87 LEU A C 1
ATOM 651 O O . LEU A 1 87 ? 0.696 7.922 24.156 1 65.62 87 LEU A O 1
ATOM 655 N N . ARG A 1 88 ? -0.317 9.719 23.297 1 68.31 88 ARG A N 1
ATOM 656 C CA . ARG A 1 88 ? -0.019 9.258 21.938 1 68.31 88 ARG A CA 1
ATOM 657 C C . ARG A 1 88 ? 1.484 9.242 21.688 1 68.31 88 ARG A C 1
ATOM 659 O O . ARG A 1 88 ? 2.008 8.305 21.078 1 68.31 88 ARG A O 1
ATOM 666 N N . ALA A 1 89 ? 2.041 10.227 22.062 1 71.44 89 ALA A N 1
ATOM 667 C CA . ALA A 1 89 ? 3.488 10.32 21.891 1 71.44 89 ALA A CA 1
ATOM 668 C C . ALA A 1 89 ? 4.203 9.18 22.609 1 71.44 89 ALA A C 1
ATOM 670 O O . ALA A 1 89 ? 5.133 8.586 22.062 1 71.44 89 ALA A O 1
ATOM 671 N N . GLU A 1 90 ? 3.768 8.883 23.719 1 67.38 90 GLU A N 1
ATOM 672 C CA . GLU A 1 90 ? 4.359 7.785 24.484 1 67.38 90 GLU A CA 1
ATOM 673 C C . GLU A 1 90 ? 4.105 6.441 23.812 1 67.38 90 GLU A C 1
ATOM 675 O O . GLU A 1 90 ? 5.004 5.598 23.75 1 67.38 90 GLU A O 1
ATOM 680 N N . LYS A 1 91 ? 2.957 6.332 23.406 1 68.19 91 LYS A N 1
ATOM 681 C CA . LYS A 1 91 ? 2.619 5.094 22.703 1 68.19 91 LYS A CA 1
ATOM 682 C C . LYS A 1 91 ? 3.449 4.934 21.438 1 68.19 91 LYS A C 1
ATOM 684 O O . LYS A 1 91 ? 3.916 3.836 21.125 1 68.19 91 LYS A O 1
ATOM 689 N N . GLN A 1 92 ? 3.559 5.984 20.781 1 69.5 92 GLN A N 1
ATOM 690 C CA . GLN A 1 92 ? 4.363 5.957 19.562 1 69.5 92 GLN A CA 1
ATOM 691 C C . GLN A 1 92 ? 5.805 5.566 19.859 1 69.5 92 GLN A C 1
ATOM 693 O O . GLN A 1 92 ? 6.41 4.781 19.125 1 69.5 92 GLN A O 1
ATOM 698 N N . GLU A 1 93 ? 6.273 6.109 20.828 1 68.12 93 GLU A N 1
ATOM 699 C CA . GLU A 1 93 ? 7.637 5.773 21.234 1 68.12 93 GLU A CA 1
ATOM 700 C C . GLU A 1 93 ? 7.762 4.285 21.547 1 68.12 93 GLU A C 1
ATOM 702 O O . GLU A 1 93 ? 8.742 3.645 21.172 1 68.12 93 GLU A O 1
ATOM 707 N N . MET A 1 94 ? 6.816 3.77 22.203 1 65.69 94 MET A N 1
ATOM 708 C CA . MET A 1 94 ? 6.82 2.35 22.547 1 65.69 94 MET A CA 1
ATOM 709 C C . MET A 1 94 ? 6.719 1.488 21.281 1 65.69 94 MET A C 1
ATOM 711 O O . MET A 1 94 ? 7.414 0.479 21.156 1 65.69 94 MET A O 1
ATOM 715 N N . GLU A 1 95 ? 5.906 1.903 20.438 1 69 95 GLU A N 1
ATOM 716 C CA . GLU A 1 95 ? 5.723 1.154 19.203 1 69 95 GLU A CA 1
ATOM 717 C C . GLU A 1 95 ? 6.965 1.231 18.312 1 69 95 GLU A C 1
ATOM 719 O O . GLU A 1 95 ? 7.289 0.277 17.609 1 69 95 GLU A O 1
ATOM 724 N N . GLU A 1 96 ? 7.527 2.318 18.359 1 69.06 96 GLU A N 1
ATOM 725 C CA . GLU A 1 96 ? 8.773 2.455 17.609 1 69.06 96 GLU A CA 1
ATOM 726 C C . GLU A 1 96 ? 9.844 1.503 18.141 1 69.06 96 GLU A C 1
ATOM 728 O O . GLU A 1 96 ? 10.641 0.964 17.375 1 69.06 96 GLU A O 1
ATOM 733 N N . GLU A 1 97 ? 9.727 1.287 19.328 1 69.06 97 GLU A N 1
ATOM 734 C CA . GLU A 1 97 ? 10.695 0.394 19.953 1 69.06 97 GLU A CA 1
ATOM 735 C C . GLU A 1 97 ? 10.281 -1.066 19.781 1 69.06 97 GLU A C 1
ATOM 737 O O . GLU A 1 97 ? 11.117 -1.917 19.453 1 69.06 97 GLU A O 1
ATOM 742 N N . ASP A 1 98 ? 9.023 -1.35 19.922 1 75.56 98 ASP A N 1
ATOM 743 C CA . ASP A 1 98 ? 8.555 -2.73 19.969 1 75.56 98 ASP A CA 1
ATOM 744 C C . ASP A 1 98 ? 8.047 -3.189 18.609 1 75.56 98 ASP A C 1
ATOM 746 O O . ASP A 1 98 ? 7.918 -4.391 18.359 1 75.56 98 ASP A O 1
ATOM 750 N N . GLY A 1 99 ? 7.809 -2.283 17.812 1 84.56 99 GLY A N 1
ATOM 751 C CA . GLY A 1 99 ? 7.199 -2.615 16.531 1 84.56 99 GLY A CA 1
ATOM 752 C C . GLY A 1 99 ? 5.707 -2.34 16.5 1 84.56 99 GLY A C 1
ATOM 753 O O . GLY A 1 99 ? 5.109 -1.988 17.516 1 84.56 99 GLY A O 1
ATOM 754 N N . TYR A 1 100 ? 5.199 -2.311 15.352 1 86.19 100 TYR A N 1
ATOM 755 C CA . TYR A 1 100 ? 3.779 -2.088 15.117 1 86.19 100 TYR A CA 1
ATOM 756 C C . TYR A 1 100 ? 3.049 -3.408 14.898 1 86.19 100 TYR A C 1
ATOM 758 O O . TYR A 1 100 ? 3.352 -4.141 13.953 1 86.19 100 TYR A O 1
ATOM 766 N N . ASN A 1 101 ? 2.094 -3.662 15.703 1 87 101 ASN A N 1
ATOM 767 C CA . ASN A 1 101 ? 1.337 -4.906 15.602 1 87 101 ASN A CA 1
ATOM 768 C C . ASN A 1 101 ? 0.06 -4.719 14.789 1 87 101 ASN A C 1
ATOM 770 O O . ASN A 1 101 ? -0.799 -3.914 15.148 1 87 101 ASN A O 1
ATOM 774 N N . PHE A 1 102 ? -0.039 -5.406 13.711 1 91.06 102 PHE A N 1
ATOM 775 C CA . PHE A 1 102 ? -1.214 -5.348 12.852 1 91.06 102 PHE A CA 1
ATOM 776 C C . PHE A 1 102 ? -1.934 -6.691 12.82 1 91.06 102 PHE A C 1
ATOM 778 O O . PHE A 1 102 ? -1.315 -7.738 13.031 1 91.06 102 PHE A O 1
ATOM 785 N N . THR A 1 103 ? -3.225 -6.629 12.602 1 91.12 103 THR A N 1
ATOM 786 C CA . THR A 1 103 ? -4.031 -7.84 12.516 1 91.12 103 THR A CA 1
ATOM 787 C C . THR A 1 103 ? -4.602 -8.016 11.109 1 91.12 103 THR A C 1
ATOM 789 O O . THR A 1 103 ? -5.023 -7.043 10.484 1 91.12 103 THR A O 1
ATOM 792 N N . ALA A 1 104 ? -4.598 -9.297 10.688 1 94.94 104 ALA A N 1
ATOM 793 C CA . ALA A 1 104 ? -5.258 -9.562 9.414 1 94.94 104 ALA A CA 1
ATOM 794 C C . ALA A 1 104 ? -6.762 -9.312 9.516 1 94.94 104 ALA A C 1
ATOM 796 O O . ALA A 1 104 ? -7.422 -9.844 10.414 1 94.94 104 ALA A O 1
ATOM 797 N N . ILE A 1 105 ? -7.312 -8.586 8.641 1 96.38 105 ILE A N 1
ATOM 798 C CA . ILE A 1 105 ? -8.734 -8.273 8.695 1 96.38 105 ILE A CA 1
ATOM 799 C C . ILE A 1 105 ? -9.523 -9.336 7.934 1 96.38 105 ILE A C 1
ATOM 801 O O . ILE A 1 105 ? -10.758 -9.383 8.023 1 96.38 105 ILE A O 1
ATOM 805 N N . GLY A 1 106 ? -8.859 -10.141 7.168 1 96.94 106 GLY A N 1
ATOM 806 C CA . GLY A 1 106 ? -9.445 -11.203 6.371 1 96.94 106 GLY A CA 1
ATOM 807 C C . GLY A 1 106 ? -8.414 -12.023 5.617 1 96.94 106 GLY A C 1
ATOM 808 O O . GLY A 1 106 ? -7.211 -11.906 5.879 1 96.94 106 GLY A O 1
ATOM 809 N N . THR A 1 107 ? -8.953 -12.898 4.77 1 97.5 107 THR A N 1
ATOM 810 C CA . THR A 1 107 ? -8.125 -13.766 3.936 1 97.5 107 THR A CA 1
ATOM 811 C C . THR A 1 107 ? -8.672 -13.82 2.512 1 97.5 107 THR A C 1
ATOM 813 O O . THR A 1 107 ? -9.883 -13.703 2.297 1 97.5 107 THR A O 1
ATOM 816 N N . ILE A 1 108 ? -7.734 -14.031 1.621 1 98.31 108 ILE A N 1
ATOM 817 C CA . ILE A 1 108 ? -8.195 -14.141 0.243 1 98.31 108 ILE A CA 1
ATOM 818 C C . ILE A 1 108 ? -8.102 -15.586 -0.226 1 98.31 108 ILE A C 1
ATOM 820 O O . ILE A 1 108 ? -7.141 -16.281 0.094 1 98.31 108 ILE A O 1
ATOM 824 N N . SER A 1 109 ? -9.148 -15.984 -0.903 1 97.88 109 SER A N 1
ATOM 825 C CA . SER A 1 109 ? -9.141 -17.234 -1.651 1 97.88 109 SER A CA 1
ATOM 826 C C . SER A 1 109 ? -8.836 -17 -3.127 1 97.88 109 SER A C 1
ATOM 828 O O . SER A 1 109 ? -9.406 -16.094 -3.744 1 97.88 109 SER A O 1
ATOM 830 N N . THR A 1 110 ? -7.914 -17.75 -3.688 1 97.56 110 THR A N 1
ATOM 831 C CA . THR A 1 110 ? -7.516 -17.594 -5.082 1 97.56 110 THR A CA 1
ATOM 832 C C . THR A 1 110 ? -7.297 -18.969 -5.734 1 97.56 110 THR A C 1
ATOM 834 O O . THR A 1 110 ? -7.297 -19.984 -5.051 1 97.56 110 THR A O 1
ATOM 837 N N . PRO A 1 111 ? -7.133 -19.016 -7.078 1 96.56 111 PRO A N 1
ATOM 838 C CA . PRO A 1 111 ? -6.871 -20.281 -7.758 1 96.56 111 PRO A CA 1
ATOM 839 C C . PRO A 1 111 ? -5.434 -20.766 -7.582 1 96.56 111 PRO A C 1
ATOM 841 O O . PRO A 1 111 ? -5.082 -21.859 -8.039 1 96.56 111 PRO A O 1
ATOM 844 N N . PHE A 1 112 ? -4.672 -20 -6.938 1 95 112 PHE A N 1
ATOM 845 C CA . PHE A 1 112 ? -3.248 -20.297 -6.852 1 95 112 PHE A CA 1
ATOM 846 C C . PHE A 1 112 ? -2.914 -20.969 -5.523 1 95 112 PHE A C 1
ATOM 848 O O . PHE A 1 112 ? -2.859 -20.312 -4.488 1 95 112 PHE A O 1
ATOM 855 N N . ARG A 1 113 ? -2.594 -22.188 -5.602 1 88.62 113 ARG A N 1
ATOM 856 C CA . ARG A 1 113 ? -2.336 -22.984 -4.406 1 88.62 113 ARG A CA 1
ATOM 857 C C . ARG A 1 113 ? -0.988 -22.625 -3.789 1 88.62 113 ARG A C 1
ATOM 859 O O . ARG A 1 113 ? -0.849 -22.594 -2.564 1 88.62 113 ARG A O 1
ATOM 866 N N . ASP A 1 114 ? -0.038 -22.375 -4.582 1 84.12 114 ASP A N 1
ATOM 867 C CA . ASP A 1 114 ? 1.305 -22.062 -4.102 1 84.12 114 ASP A CA 1
ATOM 868 C C . ASP A 1 114 ? 1.949 -20.969 -4.961 1 84.12 114 ASP A C 1
ATOM 870 O O . ASP A 1 114 ? 1.304 -20.406 -5.844 1 84.12 114 ASP A O 1
ATOM 874 N N . ARG A 1 115 ? 3.107 -20.625 -4.523 1 84.06 115 ARG A N 1
ATOM 875 C CA . ARG A 1 115 ? 3.811 -19.531 -5.188 1 84.06 115 ARG A CA 1
ATOM 876 C C . ARG A 1 115 ? 4.129 -19.891 -6.637 1 84.06 115 ARG A C 1
ATOM 878 O O . ARG A 1 115 ? 4.23 -19 -7.488 1 84.06 115 ARG A O 1
ATOM 885 N N . ARG A 1 116 ? 4.199 -21.203 -6.82 1 77.69 116 ARG A N 1
ATOM 886 C CA . ARG A 1 116 ? 4.449 -21.641 -8.188 1 77.69 116 ARG A CA 1
ATOM 887 C C . ARG A 1 116 ? 3.203 -21.484 -9.055 1 77.69 116 ARG A C 1
ATOM 889 O O . ARG A 1 116 ? 2.119 -21.938 -8.68 1 77.69 116 ARG A O 1
ATOM 896 N N . GLY A 1 117 ? 3.326 -20.75 -10.094 1 81.12 117 GLY A N 1
ATOM 897 C CA . GLY A 1 117 ? 2.182 -20.531 -10.969 1 81.12 117 GLY A CA 1
ATOM 898 C C . GLY A 1 117 ? 1.448 -19.234 -10.664 1 81.12 117 GLY A C 1
ATOM 899 O O . GLY A 1 117 ? 0.55 -18.844 -11.414 1 81.12 117 GLY A O 1
ATOM 900 N N . THR A 1 118 ? 1.743 -18.703 -9.516 1 89.06 118 THR A N 1
ATOM 901 C CA . THR A 1 118 ? 1.16 -17.406 -9.211 1 89.06 118 THR A CA 1
ATOM 902 C C . THR A 1 118 ? 1.811 -16.312 -10.055 1 89.06 118 THR A C 1
ATOM 904 O O . THR A 1 118 ? 3.037 -16.234 -10.133 1 89.06 118 THR A O 1
ATOM 907 N N . PRO A 1 119 ? 0.941 -15.586 -10.703 1 89.12 119 PRO A N 1
ATOM 908 C CA . PRO A 1 119 ? 1.505 -14.523 -11.539 1 89.12 119 PRO A CA 1
ATOM 909 C C . PRO A 1 119 ? 2.305 -13.5 -10.734 1 89.12 119 PRO A C 1
ATOM 911 O O . PRO A 1 119 ? 2.016 -13.273 -9.555 1 89.12 119 PRO A O 1
ATOM 914 N N . ARG A 1 120 ? 3.215 -12.922 -11.391 1 83.75 120 ARG A N 1
ATOM 915 C CA . ARG A 1 120 ? 4.035 -11.898 -10.742 1 83.75 120 ARG A CA 1
ATOM 916 C C . ARG A 1 120 ? 3.217 -10.648 -10.453 1 83.75 120 ARG A C 1
ATOM 918 O O . ARG A 1 120 ? 3.508 -9.914 -9.508 1 83.75 120 ARG A O 1
ATOM 925 N N . GLN A 1 121 ? 2.309 -10.375 -11.359 1 87.69 121 GLN A N 1
ATOM 926 C CA . GLN A 1 121 ? 1.393 -9.25 -11.219 1 87.69 121 GLN A CA 1
ATOM 927 C C . GLN A 1 121 ? -0.024 -9.633 -11.633 1 87.69 121 GLN A C 1
ATOM 929 O O . GLN A 1 121 ? -0.214 -10.375 -12.602 1 87.69 121 GLN A O 1
ATOM 934 N N . GLY A 1 122 ? -0.909 -9.125 -10.961 1 90.25 122 GLY A N 1
ATOM 935 C CA . GLY A 1 122 ? -2.297 -9.469 -11.234 1 90.25 122 GLY A CA 1
ATOM 936 C C . GLY A 1 122 ? -2.791 -8.945 -12.57 1 90.25 122 GLY A C 1
ATOM 937 O O . GLY A 1 122 ? -3.646 -9.562 -13.203 1 90.25 122 GLY A O 1
ATOM 938 N N . SER A 1 123 ? -2.248 -7.852 -13.023 1 88.62 123 SER A N 1
ATOM 939 C CA . SER A 1 123 ? -2.723 -7.199 -14.234 1 88.62 123 SER A CA 1
ATOM 940 C C . SER A 1 123 ? -2.389 -8.031 -15.477 1 88.62 123 SER A C 1
ATOM 942 O O . SER A 1 123 ? -2.982 -7.836 -16.531 1 88.62 123 SER A O 1
ATOM 944 N N . ILE A 1 124 ? -1.481 -8.961 -15.375 1 87.81 124 ILE A N 1
ATOM 945 C CA . ILE A 1 124 ? -1.089 -9.773 -16.516 1 87.81 124 ILE A CA 1
ATOM 946 C C . ILE A 1 124 ? -2.045 -10.953 -16.672 1 87.81 124 ILE A C 1
ATOM 948 O O . ILE A 1 124 ? -2.064 -11.617 -17.703 1 87.81 124 ILE A O 1
ATOM 952 N N . THR A 1 125 ? -2.762 -11.219 -15.617 1 92.75 125 THR A N 1
ATOM 953 C CA . THR A 1 125 ? -3.779 -12.266 -15.641 1 92.75 125 THR A CA 1
ATOM 954 C C . THR A 1 125 ? -5.133 -11.719 -15.195 1 92.75 125 THR A C 1
ATOM 956 O O . THR A 1 125 ? -5.645 -12.094 -14.141 1 92.75 125 THR A O 1
ATOM 959 N N . PRO A 1 126 ? -5.688 -10.938 -16.047 1 94.88 126 PRO A N 1
ATOM 960 C CA . PRO A 1 126 ? -6.914 -10.242 -15.656 1 94.88 126 PRO A CA 1
ATOM 961 C C . PRO A 1 126 ? -8.086 -11.195 -15.43 1 94.88 126 PRO A C 1
ATOM 963 O O . PRO A 1 126 ? -9.055 -10.844 -14.758 1 94.88 126 PRO A O 1
ATOM 966 N N . LEU A 1 127 ? -7.977 -12.43 -15.898 1 96.62 127 LEU A N 1
ATOM 967 C CA . LEU A 1 127 ? -9.102 -13.359 -15.797 1 96.62 127 LEU A CA 1
ATOM 968 C C . LEU A 1 127 ? -9.008 -14.18 -14.523 1 96.62 127 LEU A C 1
ATOM 970 O O . LEU A 1 127 ? -9.922 -14.945 -14.203 1 96.62 127 LEU A O 1
ATOM 974 N N . SER A 1 128 ? -7.938 -13.992 -13.797 1 96.88 128 SER A N 1
ATOM 975 C CA . SER A 1 128 ? -7.867 -14.656 -12.5 1 96.88 128 SER A CA 1
ATOM 976 C C . SER A 1 128 ? -8.867 -14.07 -11.516 1 96.88 128 SER A C 1
ATOM 978 O O . SER A 1 128 ? -9.109 -12.859 -11.523 1 96.88 128 SER A O 1
ATOM 980 N N . ARG A 1 129 ? -9.422 -14.93 -10.688 1 97.56 129 ARG A N 1
ATOM 981 C CA . ARG A 1 129 ? -10.484 -14.508 -9.781 1 97.56 129 ARG A CA 1
ATOM 982 C C . ARG A 1 129 ? -10.094 -14.766 -8.328 1 97.56 129 ARG A C 1
ATOM 984 O O . ARG A 1 129 ? -9.234 -15.609 -8.047 1 97.56 129 ARG A O 1
ATOM 991 N N . GLY A 1 130 ? -10.688 -13.977 -7.445 1 98.12 130 GLY A N 1
ATOM 992 C CA . GLY A 1 130 ? -10.461 -14.148 -6.02 1 98.12 130 GLY A CA 1
ATOM 993 C C . GLY A 1 130 ? -11.609 -13.641 -5.168 1 98.12 130 GLY A C 1
ATOM 994 O O . GLY A 1 130 ? -12.492 -12.945 -5.664 1 98.12 130 GLY A O 1
ATOM 995 N N . LYS A 1 131 ? -11.562 -14.133 -3.975 1 98.56 131 LYS A N 1
ATOM 996 C CA . LYS A 1 131 ? -12.555 -13.711 -2.988 1 98.56 131 LYS A CA 1
ATOM 997 C C . LYS A 1 131 ? -11.898 -13.375 -1.654 1 98.56 131 LYS A C 1
ATOM 999 O O . LYS A 1 131 ? -11.227 -14.219 -1.056 1 98.56 131 LYS A O 1
ATOM 1004 N N . VAL A 1 132 ? -12.078 -12.164 -1.252 1 98.62 132 VAL A N 1
ATOM 1005 C CA . VAL A 1 132 ? -11.609 -11.758 0.07 1 98.62 132 VAL A CA 1
ATOM 1006 C C . VAL A 1 132 ? -12.742 -11.906 1.086 1 98.62 132 VAL A C 1
ATOM 1008 O O . VAL A 1 132 ? -13.797 -11.281 0.942 1 98.62 132 VAL A O 1
ATOM 1011 N N . THR A 1 133 ? -12.484 -12.719 2.033 1 98.38 133 THR A N 1
ATOM 1012 C CA . THR A 1 133 ? -13.43 -12.883 3.131 1 98.38 133 THR A CA 1
ATOM 1013 C C . THR A 1 133 ? -12.922 -12.188 4.391 1 98.38 133 THR A C 1
ATOM 1015 O O . THR A 1 133 ? -11.844 -12.508 4.891 1 98.38 133 THR A O 1
ATOM 1018 N N . LEU A 1 134 ? -13.742 -11.258 4.867 1 97.38 134 LEU A N 1
ATOM 1019 C CA . LEU A 1 134 ? -13.344 -10.469 6.023 1 97.38 134 LEU A CA 1
ATOM 1020 C C . LEU A 1 134 ? -13.805 -11.133 7.32 1 97.38 134 LEU A C 1
ATOM 1022 O O . LEU A 1 134 ? -14.875 -11.742 7.359 1 97.38 134 LEU A O 1
ATOM 1026 N N . ASP A 1 135 ? -12.969 -11.023 8.32 1 94.19 135 ASP A N 1
ATOM 1027 C CA . ASP A 1 135 ? -13.32 -11.5 9.656 1 94.19 135 ASP A CA 1
ATOM 1028 C C . ASP A 1 135 ? -14.32 -10.562 10.328 1 94.19 135 ASP A C 1
ATOM 1030 O O . ASP A 1 135 ? -13.961 -9.445 10.711 1 94.19 135 ASP A O 1
ATOM 1034 N N . ARG A 1 136 ? -15.477 -11 10.586 1 91.25 136 ARG A N 1
ATOM 1035 C CA . ARG A 1 136 ? -16.547 -10.195 11.148 1 91.25 136 ARG A CA 1
ATOM 1036 C C . ARG A 1 136 ? -16.203 -9.703 12.547 1 91.25 136 ARG A C 1
ATOM 1038 O O . ARG A 1 136 ? -16.703 -8.672 12.992 1 91.25 136 ARG A O 1
ATOM 1045 N N . GLY A 1 137 ? -15.43 -10.406 13.227 1 87.56 137 GLY A N 1
ATOM 1046 C CA . GLY A 1 137 ? -14.992 -10.008 14.555 1 87.56 137 GLY A CA 1
ATOM 1047 C C . GLY A 1 137 ? -14.023 -8.836 14.539 1 87.56 137 GLY A C 1
ATOM 1048 O O . GLY A 1 137 ? -13.828 -8.172 15.555 1 87.56 137 GLY A O 1
ATOM 1049 N N . ILE A 1 138 ? -13.5 -8.586 13.43 1 89.31 138 ILE A N 1
ATOM 1050 C CA . ILE A 1 138 ? -12.523 -7.504 13.297 1 89.31 138 ILE A CA 1
ATOM 1051 C C . ILE A 1 138 ? -13.141 -6.352 12.508 1 89.31 138 ILE A C 1
ATOM 1053 O O . ILE A 1 138 ? -13.109 -5.199 12.953 1 89.31 138 ILE A O 1
ATOM 1057 N N . VAL A 1 139 ? -13.672 -6.707 11.383 1 92.06 139 VAL A N 1
ATOM 1058 C CA . VAL A 1 139 ? -14.273 -5.707 10.516 1 92.06 139 VAL A CA 1
ATOM 1059 C C . VAL A 1 139 ? -15.672 -6.16 10.102 1 92.06 139 VAL A C 1
ATOM 1061 O O . VAL A 1 139 ? -15.828 -7.137 9.367 1 92.06 139 VAL A O 1
ATOM 1064 N N . GLY A 1 140 ? -16.625 -5.344 10.453 1 90.69 140 GLY A N 1
ATOM 1065 C CA . GLY A 1 140 ? -17.984 -5.668 10.102 1 90.69 140 GLY A CA 1
ATOM 1066 C C . GLY A 1 140 ? -18.375 -5.207 8.703 1 90.69 140 GLY A C 1
ATOM 1067 O O . GLY A 1 140 ? -17.672 -4.395 8.102 1 90.69 140 GLY A O 1
ATOM 1068 N N . TYR A 1 141 ? -19.531 -5.684 8.273 1 91.81 141 TYR A N 1
ATOM 1069 C CA . TYR A 1 141 ? -19.969 -5.465 6.902 1 91.81 141 TYR A CA 1
ATOM 1070 C C . TYR A 1 141 ? -20.203 -3.984 6.633 1 91.81 141 TYR A C 1
ATOM 1072 O O . TYR A 1 141 ? -20.078 -3.523 5.496 1 91.81 141 TYR A O 1
ATOM 1080 N N . PRO A 1 142 ? -20.547 -3.156 7.598 1 92.12 142 PRO A N 1
ATOM 1081 C CA . PRO A 1 142 ? -20.75 -1.737 7.293 1 92.12 142 PRO A CA 1
ATOM 1082 C C . PRO A 1 142 ? -19.484 -1.078 6.734 1 92.12 142 PRO A C 1
ATOM 1084 O O . PRO A 1 142 ? -19.562 -0.057 6.047 1 92.12 142 PRO A O 1
ATOM 1087 N N . ALA A 1 143 ? -18.344 -1.687 7.02 1 94.88 143 ALA A N 1
ATOM 1088 C CA . ALA A 1 143 ? -17.078 -1.146 6.531 1 94.88 143 ALA A CA 1
ATOM 1089 C C . ALA A 1 143 ? -16.984 -1.268 5.012 1 94.88 143 ALA A C 1
ATOM 1091 O O . ALA A 1 143 ? -16.141 -0.618 4.383 1 94.88 143 ALA A O 1
ATOM 1092 N N . LEU A 1 144 ? -17.844 -2.068 4.434 1 96.44 144 LEU A N 1
ATOM 1093 C CA . LEU A 1 144 ? -17.797 -2.352 3.002 1 96.44 144 LEU A CA 1
ATOM 1094 C C . LEU A 1 144 ? -18.734 -1.429 2.23 1 96.44 144 LEU A C 1
ATOM 1096 O O . LEU A 1 144 ? -18.672 -1.354 1.002 1 96.44 144 LEU A O 1
ATOM 1100 N N . ILE A 1 145 ? -19.562 -0.749 2.959 1 94.62 145 ILE A N 1
ATOM 1101 C CA . ILE A 1 145 ? -20.578 0.065 2.311 1 94.62 145 ILE A CA 1
ATOM 1102 C C . ILE A 1 145 ? -19.922 1.177 1.5 1 94.62 145 ILE A C 1
ATOM 1104 O O . ILE A 1 145 ? -19.062 1.898 2.012 1 94.62 145 ILE A O 1
ATOM 1108 N N . GLY A 1 146 ? -20.297 1.302 0.172 1 93.75 146 GLY A N 1
ATOM 1109 C CA . GLY A 1 146 ? -19.781 2.342 -0.702 1 93.75 146 GLY A CA 1
ATOM 1110 C C . GLY A 1 146 ? -18.625 1.864 -1.582 1 93.75 146 GLY A C 1
ATOM 1111 O O . GLY A 1 146 ? -18.266 2.533 -2.549 1 93.75 146 GLY A O 1
ATOM 1112 N N . MET A 1 147 ? -18.172 0.684 -1.403 1 96.12 147 MET A N 1
ATOM 1113 C CA . MET A 1 147 ? -17.016 0.176 -2.139 1 96.12 147 MET A CA 1
ATOM 1114 C C . MET A 1 147 ? -17.375 -0.127 -3.588 1 96.12 147 MET A C 1
ATOM 1116 O O . MET A 1 147 ? -16.531 -0.034 -4.48 1 96.12 147 MET A O 1
ATOM 1120 N N . THR A 1 148 ? -18.562 -0.45 -3.793 1 95.5 148 THR A N 1
ATOM 1121 C CA . THR A 1 148 ? -19.016 -0.866 -5.117 1 95.5 148 THR A CA 1
ATOM 1122 C C . THR A 1 148 ? -18.828 0.265 -6.129 1 95.5 148 THR A C 1
ATOM 1124 O O . THR A 1 148 ? -18.859 0.034 -7.336 1 95.5 148 THR A O 1
ATOM 1127 N N . ASP A 1 149 ? -18.703 1.468 -5.66 1 94.81 149 ASP A N 1
ATOM 1128 C CA . ASP A 1 149 ? -18.562 2.623 -6.547 1 94.81 149 ASP A CA 1
ATOM 1129 C C . ASP A 1 149 ? -17.156 2.717 -7.121 1 94.81 149 ASP A C 1
ATOM 1131 O O . ASP A 1 149 ? -16.922 3.488 -8.055 1 94.81 149 ASP A O 1
ATOM 1135 N N . PHE A 1 150 ? -16.328 1.927 -6.641 1 97.44 150 PHE A N 1
ATOM 1136 C CA . PHE A 1 150 ? -14.961 1.91 -7.129 1 97.44 150 PHE A CA 1
ATOM 1137 C C . PHE A 1 150 ? -14.727 0.716 -8.047 1 97.44 150 PHE A C 1
ATOM 1139 O O . PHE A 1 150 ? -15.242 -0.376 -7.797 1 97.44 150 PHE A O 1
ATOM 1146 N N . SER A 1 151 ? -13.906 0.907 -9.031 1 98 151 SER A N 1
ATOM 1147 C CA . SER A 1 151 ? -13.609 -0.178 -9.961 1 98 151 SER A CA 1
ATOM 1148 C C . SER A 1 151 ? -12.422 -1.011 -9.484 1 98 151 SER A C 1
ATOM 1150 O O . SER A 1 151 ? -12.336 -2.203 -9.781 1 98 151 SER A O 1
ATOM 1152 N N . HIS A 1 152 ? -11.508 -0.347 -8.836 1 98.44 152 HIS A N 1
ATOM 1153 C CA . HIS A 1 152 ? -10.289 -1.014 -8.398 1 98.44 152 HIS A CA 1
ATOM 1154 C C . HIS A 1 152 ? -9.992 -0.725 -6.934 1 98.44 152 HIS A C 1
ATOM 1156 O O . HIS A 1 152 ? -10.367 0.33 -6.414 1 98.44 152 HIS A O 1
ATOM 1162 N N . ILE A 1 153 ? -9.305 -1.672 -6.328 1 98.56 153 ILE A N 1
ATOM 1163 C CA . ILE A 1 153 ? -8.898 -1.51 -4.934 1 98.56 153 ILE A CA 1
ATOM 1164 C C . ILE A 1 153 ? -7.465 -2 -4.758 1 98.56 153 ILE A C 1
ATOM 1166 O O . ILE A 1 153 ? -6.969 -2.791 -5.562 1 98.56 153 ILE A O 1
ATOM 1170 N N . TRP A 1 154 ? -6.848 -1.419 -3.713 1 98.62 154 TRP A N 1
ATOM 1171 C CA . TRP A 1 154 ? -5.566 -1.916 -3.221 1 98.62 154 TRP A CA 1
ATOM 1172 C C . TRP A 1 154 ? -5.773 -2.979 -2.146 1 98.62 154 TRP A C 1
ATOM 1174 O O . TRP A 1 154 ? -6.566 -2.789 -1.221 1 98.62 154 TRP A O 1
ATOM 1184 N N . LEU A 1 155 ? -5.074 -4.062 -2.295 1 98.62 155 LEU A N 1
ATOM 1185 C CA . LEU A 1 155 ? -4.93 -5.027 -1.208 1 98.62 155 LEU A CA 1
ATOM 1186 C C . LEU A 1 155 ? -3.543 -4.941 -0.583 1 98.62 155 LEU A C 1
ATOM 1188 O O . LEU A 1 155 ? -2.535 -5.074 -1.281 1 98.62 155 LEU A O 1
ATOM 1192 N N . VAL A 1 156 ? -3.561 -4.602 0.653 1 98.38 156 VAL A N 1
ATOM 1193 C CA . VAL A 1 156 ? -2.342 -4.723 1.449 1 98.38 156 VAL A CA 1
ATOM 1194 C C . VAL A 1 156 ? -2.338 -6.062 2.184 1 98.38 156 VAL A C 1
ATOM 1196 O O . VAL A 1 156 ? -3.287 -6.387 2.9 1 98.38 156 VAL A O 1
ATOM 1199 N N . PHE A 1 157 ? -1.215 -6.848 2.006 1 97.62 157 PHE A N 1
ATOM 1200 C CA . PHE A 1 157 ? -1.258 -8.219 2.486 1 97.62 157 PHE A CA 1
ATOM 1201 C C . PHE A 1 157 ? 0.099 -8.648 3.037 1 97.62 157 PHE A C 1
ATOM 1203 O O . PHE A 1 157 ? 1.073 -7.898 2.945 1 97.62 157 PHE A O 1
ATOM 1210 N N . VAL A 1 158 ? 0.13 -9.844 3.658 1 95 158 VAL A N 1
ATOM 1211 C CA . VAL A 1 158 ? 1.363 -10.398 4.199 1 95 158 VAL A CA 1
ATOM 1212 C C . VAL A 1 158 ? 1.846 -11.547 3.314 1 95 158 VAL A C 1
ATOM 1214 O O . VAL A 1 158 ? 1.06 -12.414 2.932 1 95 158 VAL A O 1
ATOM 1217 N N . PHE A 1 159 ? 3.094 -11.43 2.941 1 91.5 159 PHE A N 1
ATOM 1218 C CA . PHE A 1 159 ? 3.695 -12.594 2.299 1 91.5 159 PHE A CA 1
ATOM 1219 C C . PHE A 1 159 ? 3.857 -13.734 3.291 1 91.5 159 PHE A C 1
ATOM 1221 O O . PHE A 1 159 ? 4.906 -13.875 3.924 1 91.5 159 PHE A O 1
ATOM 1228 N N . HIS A 1 160 ? 2.939 -14.586 3.367 1 84.56 160 HIS A N 1
ATOM 1229 C CA . HIS A 1 160 ? 2.871 -15.586 4.43 1 84.56 160 HIS A CA 1
ATOM 1230 C C . HIS A 1 160 ? 3.666 -16.828 4.062 1 84.56 160 HIS A C 1
ATOM 1232 O O . HIS A 1 160 ? 3.941 -17.672 4.918 1 84.56 160 HIS A O 1
ATOM 1238 N N . ASP A 1 161 ? 4.043 -16.953 2.779 1 77.88 161 ASP A N 1
ATOM 1239 C CA . ASP A 1 161 ? 4.699 -18.172 2.334 1 77.88 161 ASP A CA 1
ATOM 1240 C C . ASP A 1 161 ? 6.168 -17.922 2.008 1 77.88 161 ASP A C 1
ATOM 1242 O O . ASP A 1 161 ? 6.777 -18.656 1.232 1 77.88 161 ASP A O 1
ATOM 1246 N N . ASN A 1 162 ? 6.707 -16.828 2.572 1 72.44 162 ASN A N 1
ATOM 1247 C CA . ASN A 1 162 ? 8.117 -16.562 2.338 1 72.44 162 ASN A CA 1
ATOM 1248 C C . ASN A 1 162 ? 9.016 -17.578 3.027 1 72.44 162 ASN A C 1
ATOM 1250 O O . ASN A 1 162 ? 8.742 -17.984 4.16 1 72.44 162 ASN A O 1
ATOM 1254 N N . THR A 1 163 ? 9.969 -18.125 2.342 1 58.06 163 THR A N 1
ATOM 1255 C CA . THR A 1 163 ? 10.859 -19.156 2.863 1 58.06 163 THR A CA 1
ATOM 1256 C C . THR A 1 163 ? 11.93 -18.562 3.76 1 58.06 163 THR A C 1
ATOM 1258 O O . THR A 1 163 ? 12.469 -19.234 4.637 1 58.06 163 THR A O 1
ATOM 1261 N N . ASN A 1 164 ? 12.492 -17.453 3.389 1 47.59 164 ASN A N 1
ATOM 1262 C CA . ASN A 1 164 ? 13.648 -16.906 4.094 1 47.59 164 ASN A CA 1
ATOM 1263 C C . ASN A 1 164 ? 13.25 -16.266 5.418 1 47.59 164 ASN A C 1
ATOM 1265 O O . ASN A 1 164 ? 14.047 -15.555 6.031 1 47.59 164 ASN A O 1
ATOM 1269 N N . ALA A 1 165 ? 12.039 -16.359 5.734 1 46.38 165 ALA A N 1
ATOM 1270 C CA . ALA A 1 165 ? 11.781 -15.734 7.027 1 46.38 165 ALA A CA 1
ATOM 1271 C C . ALA A 1 165 ? 12.633 -16.375 8.125 1 46.38 165 ALA A C 1
ATOM 1273 O O . ALA A 1 165 ? 12.258 -17.406 8.68 1 46.38 165 ALA A O 1
ATOM 1274 N N . THR A 1 166 ? 13.961 -16.531 7.805 1 37.22 166 THR A N 1
ATOM 1275 C CA . THR A 1 166 ? 14.812 -17.078 8.844 1 37.22 166 THR A CA 1
ATOM 1276 C C . THR A 1 166 ? 14.68 -16.281 10.141 1 37.22 166 THR A C 1
ATOM 1278 O O . THR A 1 166 ? 14.539 -15.055 10.102 1 37.22 166 THR A O 1
ATOM 1281 N N . VAL A 1 167 ? 14.359 -16.906 11.219 1 31.92 167 VAL A N 1
ATOM 1282 C CA . VAL A 1 167 ? 14.555 -16.438 12.586 1 31.92 167 VAL A CA 1
ATOM 1283 C C . VAL A 1 167 ? 15.906 -15.742 12.711 1 31.92 167 VAL A C 1
ATOM 1285 O O . VAL A 1 167 ? 16.797 -15.93 11.875 1 31.92 167 VAL A O 1
ATOM 1288 N N . ASN A 1 168 ? 16.281 -15.133 13.859 1 31.31 168 ASN A N 1
ATOM 1289 C CA . ASN A 1 168 ? 17.312 -14.25 14.406 1 31.31 168 ASN A CA 1
ATOM 1290 C C . ASN A 1 168 ? 18.719 -14.766 14.102 1 31.31 168 ASN A C 1
ATOM 1292 O O . ASN A 1 168 ? 19.656 -14.531 14.875 1 31.31 168 ASN A O 1
ATOM 1296 N N . GLY A 1 169 ? 19.203 -15.703 13.195 1 27.38 169 GLY A N 1
ATOM 1297 C CA . GLY A 1 169 ? 20.609 -15.703 13.523 1 27.38 169 GLY A CA 1
ATOM 1298 C C . GLY A 1 169 ? 21.312 -14.398 13.172 1 27.38 169 GLY A C 1
ATOM 1299 O O . GLY A 1 169 ? 20.766 -13.586 12.414 1 27.38 169 GLY A O 1
ATOM 1300 N N . VAL A 1 170 ? 22.359 -13.969 13.875 1 26.02 170 VAL A N 1
ATOM 1301 C CA . VAL A 1 170 ? 23.375 -12.93 13.719 1 26.02 170 VAL A CA 1
ATOM 1302 C C . VAL A 1 170 ? 23.797 -12.836 12.25 1 26.02 170 VAL A C 1
ATOM 1304 O O . VAL A 1 170 ? 23.938 -13.859 11.57 1 26.02 170 VAL A O 1
ATOM 1307 N N . ALA A 1 171 ? 23.562 -11.641 11.594 1 30.36 171 ALA A N 1
ATOM 1308 C CA . ALA A 1 171 ? 24.188 -11.203 10.344 1 30.36 171 ALA A CA 1
ATOM 1309 C C . ALA A 1 171 ? 25.562 -11.836 10.172 1 30.36 171 ALA A C 1
ATOM 1311 O O . ALA A 1 171 ? 26.531 -11.445 10.844 1 30.36 171 ALA A O 1
ATOM 1312 N N . GLU A 1 172 ? 25.703 -13.078 10.016 1 25.69 172 GLU A N 1
ATOM 1313 C CA . GLU A 1 172 ? 27.078 -13.414 9.656 1 25.69 172 GLU A CA 1
ATOM 1314 C C . GLU A 1 172 ? 27.484 -12.781 8.328 1 25.69 172 GLU A C 1
ATOM 1316 O O . GLU A 1 172 ? 26.703 -12.805 7.367 1 25.69 172 GLU A O 1
ATOM 1321 N N . GLU A 1 173 ? 28.312 -11.758 8.32 1 27.28 173 GLU A N 1
ATOM 1322 C CA . GLU A 1 173 ? 29.125 -11.258 7.211 1 27.28 173 GLU A CA 1
ATOM 1323 C C . GLU A 1 173 ? 29.594 -12.398 6.312 1 27.28 173 GLU A C 1
ATOM 1325 O O . GLU A 1 173 ? 30.469 -13.172 6.688 1 27.28 173 GLU A O 1
ATOM 1330 N N . ARG A 1 174 ? 28.812 -13.117 5.676 1 26.92 174 ARG A N 1
ATOM 1331 C CA . ARG A 1 174 ? 29.578 -13.992 4.793 1 26.92 174 ARG A CA 1
ATOM 1332 C C . ARG A 1 174 ? 30.453 -13.18 3.842 1 26.92 174 ARG A C 1
ATOM 1334 O O . ARG A 1 174 ? 30 -12.18 3.277 1 26.92 174 ARG A O 1
ATOM 1341 N N . PRO A 1 175 ? 31.844 -13.289 3.727 1 22.28 175 PRO A N 1
ATOM 1342 C CA . PRO A 1 175 ? 32.75 -12.672 2.764 1 22.28 175 PRO A CA 1
ATOM 1343 C C . PRO A 1 175 ? 32.312 -12.891 1.315 1 22.28 175 PRO A C 1
ATOM 1345 O O . PRO A 1 175 ? 31.672 -13.898 1.009 1 22.28 175 PRO A O 1
ATOM 1348 N N . ALA A 1 176 ? 32.125 -11.859 0.552 1 22.62 176 ALA A N 1
ATOM 1349 C CA . ALA A 1 176 ? 32.031 -11.82 -0.904 1 22.62 176 ALA A CA 1
ATOM 1350 C C . ALA A 1 176 ? 32.875 -12.906 -1.549 1 22.62 176 ALA A C 1
ATOM 1352 O O . ALA A 1 176 ? 34.094 -12.977 -1.322 1 22.62 176 ALA A O 1
ATOM 1353 N N . ALA A 1 177 ? 32.5 -14.047 -1.696 1 20.7 177 ALA A N 1
ATOM 1354 C CA . ALA A 1 177 ? 33.25 -14.922 -2.588 1 20.7 177 ALA A CA 1
ATOM 1355 C C . ALA A 1 177 ? 33.75 -14.156 -3.816 1 20.7 177 ALA A C 1
ATOM 1357 O O . ALA A 1 177 ? 33.125 -13.188 -4.246 1 20.7 177 ALA A O 1
ATOM 1358 N N . ALA A 1 178 ? 35.125 -14.32 -4.234 1 20.14 178 ALA A N 1
ATOM 1359 C CA . ALA A 1 178 ? 36.031 -13.945 -5.305 1 20.14 178 ALA A CA 1
ATOM 1360 C C . ALA A 1 178 ? 35.406 -14.172 -6.676 1 20.14 178 ALA A C 1
ATOM 1362 O O . ALA A 1 178 ? 35.125 -15.312 -7.062 1 20.14 178 ALA A O 1
ATOM 1363 N N . VAL A 1 179 ? 34.375 -13.562 -7.02 1 19.52 179 VAL A N 1
ATOM 1364 C CA . VAL A 1 179 ? 34.188 -13.633 -8.461 1 19.52 179 VAL A CA 1
ATOM 1365 C C . VAL A 1 179 ? 35.531 -13.406 -9.164 1 19.52 179 VAL A C 1
ATOM 1367 O O . VAL A 1 179 ? 36.188 -12.367 -8.969 1 19.52 179 VAL A O 1
ATOM 1370 N N . ALA A 1 180 ? 36.281 -14.5 -9.438 1 19.16 180 ALA A N 1
ATOM 1371 C CA . ALA A 1 180 ? 37.469 -14.641 -10.281 1 19.16 180 ALA A CA 1
ATOM 1372 C C . ALA A 1 180 ? 37.281 -13.961 -11.625 1 19.16 180 ALA A C 1
ATOM 1374 O O . ALA A 1 180 ? 36.625 -14.508 -12.516 1 19.16 180 ALA A O 1
ATOM 1375 N N . ALA A 1 181 ? 36.562 -12.805 -11.789 1 17.98 181 ALA A N 1
ATOM 1376 C CA . ALA A 1 181 ? 36.844 -12.305 -13.125 1 17.98 181 ALA A CA 1
ATOM 1377 C C . ALA A 1 181 ? 38.344 -12.234 -13.383 1 17.98 181 ALA A C 1
ATOM 1379 O O . ALA A 1 181 ? 39.094 -11.562 -12.656 1 17.98 181 ALA A O 1
ATOM 1380 N N . SER A 1 182 ? 38.969 -13.281 -13.812 1 17.92 182 SER A N 1
ATOM 1381 C CA . SER A 1 182 ? 40.312 -13.312 -14.391 1 17.92 182 SER A CA 1
ATOM 1382 C C . SER A 1 182 ? 40.5 -12.195 -15.422 1 17.92 182 SER A C 1
ATOM 1384 O O . SER A 1 182 ? 40.312 -12.414 -16.625 1 17.92 182 SER A O 1
ATOM 1386 N N . ALA A 1 183 ? 39.812 -11.062 -15.359 1 16.88 183 ALA A N 1
ATOM 1387 C CA . ALA A 1 183 ? 40.312 -10.203 -16.422 1 16.88 183 ALA A CA 1
ATOM 1388 C C . ALA A 1 183 ? 41.844 -10.125 -16.406 1 16.88 183 ALA A C 1
ATOM 1390 O O . ALA A 1 183 ? 42.438 -10.117 -15.336 1 16.88 183 ALA A O 1
ATOM 1391 N N . ALA A 1 184 ? 42.469 -10.508 -17.531 1 18.03 184 ALA A N 1
ATOM 1392 C CA . ALA A 1 184 ? 43.812 -10.383 -18.078 1 18.03 184 ALA A CA 1
ATOM 1393 C C . ALA A 1 184 ? 44.406 -9.008 -17.766 1 18.03 184 ALA A C 1
ATOM 1395 O O . ALA A 1 184 ? 43.688 -8.008 -17.75 1 18.03 184 ALA A O 1
ATOM 1396 N N . GLY A 1 185 ? 45.594 -8.914 -17 1 17.34 185 GLY A N 1
ATOM 1397 C CA . GLY A 1 185 ? 46.594 -8.023 -16.453 1 17.34 185 GLY A CA 1
ATOM 1398 C C . GLY A 1 185 ? 47.094 -6.98 -17.453 1 17.34 185 GLY A C 1
ATOM 1399 O O . GLY A 1 185 ? 47.938 -7.266 -18.297 1 17.34 185 GLY A O 1
ATOM 1400 N N . GLU A 1 186 ? 46.031 -6.34 -18.203 1 16.75 186 GLU A N 1
ATOM 1401 C CA . GLU A 1 186 ? 46.906 -5.527 -19.062 1 16.75 186 GLU A CA 1
ATOM 1402 C C . GLU A 1 186 ? 47.938 -4.75 -18.25 1 16.75 186 GLU A C 1
ATOM 1404 O O . GLU A 1 186 ? 47.688 -4.434 -17.078 1 16.75 186 GLU A O 1
ATOM 1409 N N . GLU A 1 187 ? 49.125 -4.543 -18.781 1 16.98 187 GLU A N 1
ATOM 1410 C CA . GLU A 1 187 ? 50.5 -4.145 -18.484 1 16.98 187 GLU A CA 1
ATOM 1411 C C . GLU A 1 187 ? 50.562 -2.684 -18.062 1 16.98 187 GLU A C 1
ATOM 1413 O O . GLU A 1 187 ? 51.5 -2.277 -17.375 1 16.98 187 GLU A O 1
ATOM 1418 N N . GLY A 1 188 ? 49.594 -1.782 -18.406 1 17.3 188 GLY A N 1
ATOM 1419 C CA . GLY A 1 188 ? 50.375 -0.648 -18.859 1 17.3 188 GLY A CA 1
ATOM 1420 C C . GLY A 1 188 ? 51.094 0.081 -17.734 1 17.3 188 GLY A C 1
ATOM 1421 O O . GLY A 1 188 ? 50.562 0.134 -16.609 1 17.3 188 GLY A O 1
ATOM 1422 N N . ALA A 1 189 ? 52.406 0.377 -17.891 1 16.3 189 ALA A N 1
ATOM 1423 C CA . ALA A 1 189 ? 53.562 0.811 -17.094 1 16.3 189 ALA A CA 1
ATOM 1424 C C . ALA A 1 189 ? 53.25 2.115 -16.359 1 16.3 189 ALA A C 1
ATOM 1426 O O . ALA A 1 189 ? 53.438 2.211 -15.141 1 16.3 189 ALA A O 1
ATOM 1427 N N . GLN A 1 190 ? 53.156 3.307 -17.062 1 15.79 190 GLN A N 1
ATOM 1428 C CA . GLN A 1 190 ? 54.375 4.094 -16.812 1 15.79 190 GLN A CA 1
ATOM 1429 C C . GLN A 1 190 ? 54.156 5.043 -15.633 1 15.79 190 GLN A C 1
ATOM 1431 O O . GLN A 1 190 ? 54.938 5.051 -14.68 1 15.79 190 GLN A O 1
ATOM 1436 N N . GLY A 1 191 ? 53.625 6.336 -15.883 1 16.8 191 GLY A N 1
ATOM 1437 C CA . GLY A 1 191 ? 54.469 7.496 -15.664 1 16.8 191 GLY A CA 1
ATOM 1438 C C . GLY A 1 191 ? 54.281 8.125 -14.297 1 16.8 191 GLY A C 1
ATOM 1439 O O . GLY A 1 191 ? 53.281 7.887 -13.633 1 16.8 191 GLY A O 1
ATOM 1440 N N . GLU A 1 192 ? 55.281 8.898 -13.789 1 16.77 192 GLU A N 1
ATOM 1441 C CA . GLU A 1 192 ? 55.969 9.32 -12.578 1 16.77 192 GLU A CA 1
ATOM 1442 C C . GLU A 1 192 ? 55.156 10.391 -11.828 1 16.77 192 GLU A C 1
ATOM 1444 O O . GLU A 1 192 ? 55.219 10.461 -10.602 1 16.77 192 GLU A O 1
ATOM 1449 N N . GLY A 1 193 ? 54.344 11.328 -12.461 1 17.64 193 GLY A N 1
ATOM 1450 C CA . GLY A 1 193 ? 54.875 12.625 -12.078 1 17.64 193 GLY A CA 1
ATOM 1451 C C . GLY A 1 193 ? 54.406 13.078 -10.703 1 17.64 193 GLY A C 1
ATOM 1452 O O . GLY A 1 193 ? 53.344 12.664 -10.242 1 17.64 193 GLY A O 1
ATOM 1453 N N . LYS A 1 194 ? 55.312 13.727 -9.867 1 17.52 194 LYS A N 1
ATOM 1454 C CA . LYS A 1 194 ? 55.562 14.148 -8.492 1 17.52 194 LYS A CA 1
ATOM 1455 C C . LYS A 1 194 ? 54.594 15.266 -8.078 1 17.52 194 LYS A C 1
ATOM 1457 O O . LYS A 1 194 ? 54.75 15.859 -7.008 1 17.52 194 LYS A O 1
ATOM 1462 N N . VAL A 1 195 ? 53.281 15.359 -8.562 1 17 195 VAL A N 1
ATOM 1463 C CA . VAL A 1 195 ? 52.938 16.75 -8.312 1 17 195 VAL A CA 1
ATOM 1464 C C . VAL A 1 195 ? 52.844 17 -6.809 1 17 195 VAL A C 1
ATOM 1466 O O . VAL A 1 195 ? 52.438 16.141 -6.043 1 17 195 VAL A O 1
ATOM 1469 N N . ALA A 1 196 ? 53.531 18.109 -6.301 1 17.59 196 ALA A N 1
ATOM 1470 C CA . ALA A 1 196 ? 53.938 18.688 -5.023 1 17.59 196 ALA A CA 1
ATOM 1471 C C . ALA A 1 196 ? 52.75 19.156 -4.219 1 17.59 196 ALA A C 1
ATOM 1473 O O . ALA A 1 196 ? 51.719 19.516 -4.793 1 17.59 196 ALA A O 1
ATOM 1474 N N . PRO A 1 197 ? 52.688 18.938 -2.879 1 17.31 197 PRO A N 1
ATOM 1475 C CA . PRO A 1 197 ? 51.719 18.969 -1.781 1 17.31 197 PRO A CA 1
ATOM 1476 C C . PRO A 1 197 ? 51.375 20.391 -1.337 1 17.31 197 PRO A C 1
ATOM 1478 O O . PRO A 1 197 ? 50.562 20.578 -0.418 1 17.31 197 PRO A O 1
ATOM 1481 N N . ALA A 1 198 ? 51.031 21.438 -2.242 1 17.33 198 ALA A N 1
ATOM 1482 C CA . ALA A 1 198 ? 51.25 22.75 -1.645 1 17.33 198 ALA A CA 1
ATOM 1483 C C . ALA A 1 198 ? 50.344 22.938 -0.41 1 17.33 198 ALA A C 1
ATOM 1485 O O . ALA A 1 198 ? 49.312 22.297 -0.292 1 17.33 198 ALA A O 1
ATOM 1486 N N . LYS A 1 199 ? 50.906 23.531 0.704 1 18.03 199 LYS A N 1
ATOM 1487 C CA . LYS A 1 199 ? 50.719 23.781 2.133 1 18.03 199 LYS A CA 1
ATOM 1488 C C . LYS A 1 199 ? 49.594 24.781 2.391 1 18.03 199 LYS A C 1
ATOM 1490 O O . LYS A 1 199 ? 49.375 25.188 3.531 1 18.03 199 LYS A O 1
ATOM 1495 N N . ALA A 1 200 ? 48.406 24.844 1.709 1 16.78 200 ALA A N 1
ATOM 1496 C CA . ALA A 1 200 ? 47.719 26.125 1.847 1 16.78 200 ALA A CA 1
ATOM 1497 C C . ALA A 1 200 ? 47.375 26.391 3.303 1 16.78 200 ALA A C 1
ATOM 1499 O O . ALA A 1 200 ? 46.906 25.5 4.016 1 16.78 200 ALA A O 1
ATOM 1500 N N . THR A 1 201 ? 47.812 27.438 4 1 17.22 201 THR A N 1
ATOM 1501 C CA . THR A 1 201 ? 47.969 28.031 5.32 1 17.22 201 THR A CA 1
ATOM 1502 C C . THR A 1 201 ? 46.656 28.594 5.828 1 17.22 201 THR A C 1
ATOM 1504 O O . THR A 1 201 ? 46.562 29.094 6.949 1 17.22 201 THR A O 1
ATOM 1507 N N . GLY A 1 202 ? 45.406 28.578 5.168 1 16.58 202 GLY A N 1
ATOM 1508 C CA . GLY A 1 202 ? 44.531 29.703 5.414 1 16.58 202 GLY A CA 1
ATOM 1509 C C . GLY A 1 202 ? 43.906 29.688 6.801 1 16.58 202 GLY A C 1
ATOM 1510 O O . GLY A 1 202 ? 43.406 28.672 7.25 1 16.58 202 GLY A O 1
ATOM 1511 N N . SER A 1 203 ? 44.25 30.5 7.867 1 17.53 203 SER A N 1
ATOM 1512 C CA . SER A 1 203 ? 44.031 30.688 9.297 1 17.53 203 SER A CA 1
ATOM 1513 C C . SER A 1 203 ? 42.625 31.203 9.57 1 17.53 203 SER A C 1
ATOM 1515 O O . SER A 1 203 ? 42.281 31.484 10.711 1 17.53 203 SER A O 1
ATOM 1517 N N . THR A 1 204 ? 41.562 31.156 8.758 1 17.98 204 THR A N 1
ATOM 1518 C CA . THR A 1 204 ? 40.5 32.156 8.984 1 17.98 204 THR A CA 1
ATOM 1519 C C . THR A 1 204 ? 39.844 31.906 10.336 1 17.98 204 THR A C 1
ATOM 1521 O O . THR A 1 204 ? 39.5 30.766 10.672 1 17.98 204 THR A O 1
ATOM 1524 N N . GLU A 1 205 ? 39.969 32.719 11.383 1 18.58 205 GLU A N 1
ATOM 1525 C CA . GLU A 1 205 ? 39.594 32.906 12.789 1 18.58 205 GLU A CA 1
ATOM 1526 C C . GLU A 1 205 ? 38.094 33.031 12.961 1 18.58 205 GLU A C 1
ATOM 1528 O O . GLU A 1 205 ? 37.5 34 12.523 1 18.58 205 GLU A O 1
ATOM 1533 N N . GLY A 1 206 ? 37.219 32.188 12.539 1 17.78 206 GLY A N 1
ATOM 1534 C CA . GLY A 1 206 ? 35.781 32.406 12.453 1 17.78 206 GLY A CA 1
ATOM 1535 C C . GLY A 1 206 ? 35.125 32.625 13.805 1 17.78 206 GLY A C 1
ATOM 1536 O O . GLY A 1 206 ? 35.5 31.969 14.781 1 17.78 206 GLY A O 1
ATOM 1537 N N . VAL A 1 207 ? 34.594 33.781 14.164 1 18.25 207 VAL A N 1
ATOM 1538 C CA . VAL A 1 207 ? 34 34.469 15.312 1 18.25 207 VAL A CA 1
ATOM 1539 C C . VAL A 1 207 ? 32.844 33.625 15.859 1 18.25 207 VAL A C 1
ATOM 1541 O O . VAL A 1 207 ? 32 33.156 15.102 1 18.25 207 VAL A O 1
ATOM 1544 N N . ARG A 1 208 ? 32.906 33.094 17.141 1 18.56 208 ARG A N 1
ATOM 1545 C CA . ARG A 1 208 ? 32.125 32.188 17.984 1 18.56 208 ARG A CA 1
ATOM 1546 C C . ARG A 1 208 ? 30.844 32.844 18.469 1 18.56 208 ARG A C 1
ATOM 1548 O O . ARG A 1 208 ? 30.859 33.625 19.406 1 18.56 208 ARG A O 1
ATOM 1555 N N . VAL A 1 209 ? 30.078 33.562 17.688 1 18.11 209 VAL A N 1
ATOM 1556 C CA . VAL A 1 209 ? 28.984 34.281 18.312 1 18.11 209 VAL A CA 1
ATOM 1557 C C . VAL A 1 209 ? 28.172 33.312 19.188 1 18.11 209 VAL A C 1
ATOM 1559 O O . VAL A 1 209 ? 27.75 32.25 18.734 1 18.11 209 VAL A O 1
ATOM 1562 N N . LYS A 1 210 ? 28.188 33.375 20.562 1 19.86 210 LYS A N 1
ATOM 1563 C CA . LYS A 1 210 ? 27.688 32.625 21.719 1 19.86 210 LYS A CA 1
ATOM 1564 C C . LYS A 1 210 ? 26.172 32.75 21.828 1 19.86 210 LYS A C 1
ATOM 1566 O O . LYS A 1 210 ? 25.578 32.406 22.844 1 19.86 210 LYS A O 1
ATOM 1571 N N . GLY A 1 211 ? 25.422 33.344 20.938 1 20.11 211 GLY A N 1
ATOM 1572 C CA . GLY A 1 211 ? 24.078 33.656 21.375 1 20.11 211 GLY A CA 1
ATOM 1573 C C . GLY A 1 211 ? 23.375 32.5 22.062 1 20.11 211 GLY A C 1
ATOM 1574 O O . GLY A 1 211 ? 23.641 31.328 21.75 1 20.11 211 GLY A O 1
ATOM 1575 N N . GLN A 1 212 ? 23.031 32.625 23.359 1 19.5 212 GLN A N 1
ATOM 1576 C CA . GLN A 1 212 ? 22.391 31.797 24.391 1 19.5 212 GLN A CA 1
ATOM 1577 C C . GLN A 1 212 ? 21.141 31.125 23.844 1 19.5 212 GLN A C 1
ATOM 1579 O O . GLN A 1 212 ? 20.094 31.766 23.703 1 19.5 212 GLN A O 1
ATOM 1584 N N . LEU A 1 213 ? 21.094 30.688 22.734 1 20.05 213 LEU A N 1
ATOM 1585 C CA . LEU A 1 213 ? 19.938 29.969 22.234 1 20.05 213 LEU A CA 1
ATOM 1586 C C . LEU A 1 213 ? 19.484 28.906 23.25 1 20.05 213 LEU A C 1
ATOM 1588 O O . LEU A 1 213 ? 20.25 28.031 23.625 1 20.05 213 LEU A O 1
ATOM 1592 N N . GLU A 1 214 ? 18.594 29.25 24.203 1 23.5 214 GLU A N 1
ATOM 1593 C CA . GLU A 1 214 ? 17.953 28.375 25.172 1 23.5 214 GLU A CA 1
ATOM 1594 C C . GLU A 1 214 ? 17.719 26.984 24.609 1 23.5 214 GLU A C 1
ATOM 1596 O O . GLU A 1 214 ? 17.312 26.828 23.453 1 23.5 214 GLU A O 1
ATOM 1601 N N . ARG A 1 215 ? 18.422 25.984 25.141 1 22.61 215 ARG A N 1
ATOM 1602 C CA . ARG A 1 215 ? 18.562 24.547 24.922 1 22.61 215 ARG A CA 1
ATOM 1603 C C . ARG A 1 215 ? 17.188 23.875 24.922 1 22.61 215 ARG A C 1
ATOM 1605 O O . ARG A 1 215 ? 16.609 23.609 25.984 1 22.61 215 ARG A O 1
ATOM 1612 N N . TRP A 1 216 ? 16.141 24.406 24.438 1 21.86 216 TRP A N 1
ATOM 1613 C CA . TRP A 1 216 ? 15.008 23.484 24.297 1 21.86 216 TRP A CA 1
ATOM 1614 C C . TRP A 1 216 ? 15.492 22.062 24 1 21.86 216 TRP A C 1
ATOM 1616 O O . TRP A 1 216 ? 16.125 21.828 22.969 1 21.86 216 TRP A O 1
ATOM 1626 N N . GLY A 1 217 ? 15.969 21.328 25.016 1 24.03 217 GLY A N 1
ATOM 1627 C CA . GLY A 1 217 ? 16.625 20.078 25.344 1 24.03 217 GLY A CA 1
ATOM 1628 C C . GLY A 1 217 ? 15.977 18.875 24.672 1 24.03 217 GLY A C 1
ATOM 1629 O O . GLY A 1 217 ? 15.375 18.031 25.344 1 24.03 217 GLY A O 1
ATOM 1630 N N . GLY A 1 218 ? 15.117 18.984 23.781 1 24.69 218 GLY A N 1
ATOM 1631 C CA . GLY A 1 218 ? 14.648 17.672 23.375 1 24.69 218 GLY A CA 1
ATOM 1632 C C . GLY A 1 218 ? 15.773 16.688 23.156 1 24.69 218 GLY A C 1
ATOM 1633 O O . GLY A 1 218 ? 16.734 16.969 22.438 1 24.69 218 GLY A O 1
ATOM 1634 N N . GLY A 1 219 ? 16.219 16.031 24.266 1 24.33 219 GLY A N 1
ATOM 1635 C CA . GLY A 1 219 ? 17.219 14.961 24.359 1 24.33 219 GLY A CA 1
ATOM 1636 C C . GLY A 1 219 ? 17.219 14.055 23.141 1 24.33 219 GLY A C 1
ATOM 1637 O O . GLY A 1 219 ? 16.188 13.836 22.516 1 24.33 219 GLY A O 1
ATOM 1638 N N . ALA A 1 220 ? 18.141 14.156 22.422 1 25.5 220 ALA A N 1
ATOM 1639 C CA . ALA A 1 220 ? 18.547 13.055 21.547 1 25.5 220 ALA A CA 1
ATOM 1640 C C . ALA A 1 220 ? 18.438 11.711 22.25 1 25.5 220 ALA A C 1
ATOM 1642 O O . ALA A 1 220 ? 19.25 11.398 23.125 1 25.5 220 ALA A O 1
ATOM 1643 N N . ARG A 1 221 ? 17.25 11.32 22.688 1 26.33 221 ARG A N 1
ATOM 1644 C CA . ARG A 1 221 ? 17.109 10 23.297 1 26.33 221 ARG A CA 1
ATOM 1645 C C . ARG A 1 221 ? 18.047 8.992 22.641 1 26.33 221 ARG A C 1
ATOM 1647 O O . ARG A 1 221 ? 18.188 8.969 21.422 1 26.33 221 ARG A O 1
ATOM 1654 N N . GLU A 1 222 ? 19.109 8.734 23.297 1 26.81 222 GLU A N 1
ATOM 1655 C CA . GLU A 1 222 ? 19.922 7.559 23 1 26.81 222 GLU A CA 1
ATOM 1656 C C . GLU A 1 222 ? 19.047 6.371 22.594 1 26.81 222 GLU A C 1
ATOM 1658 O O . GLU A 1 222 ? 18.156 5.961 23.344 1 26.81 222 GLU A O 1
ATOM 1663 N N . TYR A 1 223 ? 18.656 6.312 21.406 1 26.78 223 TYR A N 1
ATOM 1664 C CA . TYR A 1 223 ? 18.062 5.105 20.859 1 26.78 223 TYR A CA 1
ATOM 1665 C C . TYR A 1 223 ? 18.672 3.857 21.484 1 26.78 223 TYR A C 1
ATOM 1667 O O . TYR A 1 223 ? 19.844 3.551 21.266 1 26.78 223 TYR A O 1
ATOM 1675 N N . ARG A 1 224 ? 18.547 3.713 22.844 1 29.73 224 ARG A N 1
ATOM 1676 C CA . ARG A 1 224 ? 18.906 2.377 23.312 1 29.73 224 ARG A CA 1
ATOM 1677 C C . ARG A 1 224 ? 18.5 1.315 22.297 1 29.73 224 ARG A C 1
ATOM 1679 O O . ARG A 1 224 ? 17.391 1.372 21.734 1 29.73 224 ARG A O 1
ATOM 1686 N N . ARG A 1 225 ? 19.516 0.547 21.859 1 32.06 225 ARG A N 1
ATOM 1687 C CA . ARG A 1 225 ? 19.359 -0.582 20.953 1 32.06 225 ARG A CA 1
ATOM 1688 C C . ARG A 1 225 ? 18.234 -1.504 21.406 1 32.06 225 ARG A C 1
ATOM 1690 O O . ARG A 1 225 ? 18.25 -2.018 22.516 1 32.06 225 ARG A O 1
ATOM 1697 N N . PRO A 1 226 ? 17.016 -1.186 21.219 1 33.84 226 PRO A N 1
ATOM 1698 C CA . PRO A 1 226 ? 16.047 -2.189 21.641 1 33.84 226 PRO A CA 1
ATOM 1699 C C . PRO A 1 226 ? 16.594 -3.613 21.562 1 33.84 226 PRO A C 1
ATOM 1701 O O . PRO A 1 226 ? 17.484 -3.893 20.766 1 33.84 226 PRO A O 1
ATOM 1704 N N . ARG A 1 227 ? 16.641 -4.387 22.641 1 32.78 227 ARG A N 1
ATOM 1705 C CA . ARG A 1 227 ? 16.797 -5.836 22.531 1 32.78 227 ARG A CA 1
ATOM 1706 C C . ARG A 1 227 ? 16.156 -6.359 21.25 1 32.78 227 ARG A C 1
ATOM 1708 O O . ARG A 1 227 ? 14.961 -6.176 21.016 1 32.78 227 ARG A O 1
ATOM 1715 N N . HIS A 1 228 ? 16.922 -6.316 20.219 1 34.62 228 HIS A N 1
ATOM 1716 C CA . HIS A 1 228 ? 16.594 -6.75 18.859 1 34.62 228 HIS A CA 1
ATOM 1717 C C . HIS A 1 228 ? 15.781 -8.039 18.875 1 34.62 228 HIS A C 1
ATOM 1719 O O . HIS A 1 228 ? 16.312 -9.109 19.172 1 34.62 228 HIS A O 1
ATOM 1725 N N . LYS A 1 229 ? 14.672 -8.094 19.391 1 38.25 229 LYS A N 1
ATOM 1726 C CA . LYS A 1 229 ? 13.875 -9.266 19.047 1 38.25 229 LYS A CA 1
ATOM 1727 C C . LYS A 1 229 ? 14.227 -9.773 17.641 1 38.25 229 LYS A C 1
ATOM 1729 O O . LYS A 1 229 ? 14.805 -9.047 16.844 1 38.25 229 LYS A O 1
ATOM 1734 N N . LEU A 1 230 ? 13.922 -11.102 17.438 1 35.41 230 LEU A N 1
ATOM 1735 C CA . LEU A 1 230 ? 14.172 -11.93 16.25 1 35.41 230 LEU A CA 1
ATOM 1736 C C . LEU A 1 230 ? 13.875 -11.156 14.977 1 35.41 230 LEU A C 1
ATOM 1738 O O . LEU A 1 230 ? 12.703 -10.961 14.625 1 35.41 230 LEU A O 1
ATOM 1742 N N . ARG A 1 231 ? 14.727 -10.141 14.758 1 46.91 231 ARG A N 1
ATOM 1743 C CA . ARG A 1 231 ? 14.609 -9.344 13.539 1 46.91 231 ARG A CA 1
ATOM 1744 C C . ARG A 1 231 ? 14.727 -10.227 12.297 1 46.91 231 ARG A C 1
ATOM 1746 O O . ARG A 1 231 ? 15.625 -11.062 12.203 1 46.91 231 ARG A O 1
ATOM 1753 N N . GLN A 1 232 ? 13.656 -10.477 11.586 1 52.94 232 GLN A N 1
ATOM 1754 C CA . GLN A 1 232 ? 13.688 -11.164 10.305 1 52.94 232 GLN A CA 1
ATOM 1755 C C . GLN A 1 232 ? 14.891 -10.727 9.469 1 52.94 232 GLN A C 1
ATOM 1757 O O . GLN A 1 232 ? 15.188 -9.531 9.391 1 52.94 232 GLN A O 1
ATOM 1762 N N . THR A 1 233 ? 15.836 -11.594 9.312 1 62.28 233 THR A N 1
ATOM 1763 C CA . THR A 1 233 ? 16.984 -11.352 8.445 1 62.28 233 THR A CA 1
ATOM 1764 C C . THR A 1 233 ? 16.562 -11.312 6.984 1 62.28 233 THR A C 1
ATOM 1766 O O . THR A 1 233 ? 15.656 -12.047 6.57 1 62.28 233 THR A O 1
ATOM 1769 N N . PHE A 1 234 ? 16.75 -10.211 6.438 1 72.31 234 PHE A N 1
ATOM 1770 C CA . PHE A 1 234 ? 16.484 -10.102 5.008 1 72.31 234 PHE A CA 1
ATOM 1771 C C . PHE A 1 234 ? 17.734 -9.672 4.254 1 72.31 234 PHE A C 1
ATOM 1773 O O . PHE A 1 234 ? 18.672 -9.117 4.852 1 72.31 234 PHE A O 1
ATOM 1780 N N . LEU A 1 235 ? 17.734 -10.117 3.014 1 75.19 235 LEU A N 1
ATOM 1781 C CA . LEU A 1 235 ? 18.797 -9.641 2.133 1 75.19 235 LEU A CA 1
ATOM 1782 C C . LEU A 1 235 ? 18.469 -8.258 1.576 1 75.19 235 LEU A C 1
ATOM 1784 O O . LEU A 1 235 ? 17.328 -8.008 1.16 1 75.19 235 LEU A O 1
ATOM 1788 N N . THR A 1 236 ? 19.406 -7.422 1.599 1 84 236 THR A N 1
ATOM 1789 C CA . THR A 1 236 ? 19.172 -6.059 1.133 1 84 236 THR A CA 1
ATOM 1790 C C . THR A 1 236 ? 19.062 -6.016 -0.388 1 84 236 THR A C 1
ATOM 1792 O O . THR A 1 236 ? 18.547 -5.051 -0.953 1 84 236 THR A O 1
ATOM 1795 N N . LYS A 1 237 ? 19.672 -7.039 -1.005 1 84.31 237 LYS A N 1
ATOM 1796 C CA . LYS A 1 237 ? 19.594 -7.113 -2.461 1 84.31 237 LYS A CA 1
ATOM 1797 C C . LYS A 1 237 ? 18.922 -8.414 -2.91 1 84.31 237 LYS A C 1
ATOM 1799 O O . LYS A 1 237 ? 19.016 -9.43 -2.217 1 84.31 237 LYS A O 1
ATOM 1804 N N . VAL A 1 238 ? 18.234 -8.32 -4 1 83.81 238 VAL A N 1
ATOM 1805 C CA . VAL A 1 238 ? 17.578 -9.469 -4.613 1 83.81 238 VAL A CA 1
ATOM 1806 C C . VAL A 1 238 ? 17.828 -9.461 -6.117 1 83.81 238 VAL A C 1
ATOM 1808 O O . VAL A 1 238 ? 18.281 -8.461 -6.676 1 83.81 238 VAL A O 1
ATOM 1811 N N . CYS A 1 239 ? 17.609 -10.594 -6.656 1 76.69 239 CYS A N 1
ATOM 1812 C CA . CYS A 1 239 ? 17.781 -10.719 -8.094 1 76.69 239 CYS A CA 1
ATOM 1813 C C . CYS A 1 239 ? 16.438 -10.945 -8.789 1 76.69 239 CYS A C 1
ATOM 1815 O O . CYS A 1 239 ? 15.938 -12.07 -8.836 1 76.69 239 CYS A O 1
ATOM 1817 N N . PRO A 1 240 ? 16 -9.859 -9.336 1 76.25 240 PRO A N 1
ATOM 1818 C CA . PRO A 1 240 ? 14.789 -10.086 -10.117 1 76.25 240 PRO A CA 1
ATOM 1819 C C . PRO A 1 240 ? 15.023 -11 -11.32 1 76.25 240 PRO A C 1
ATOM 1821 O O . PRO A 1 240 ? 16.062 -10.914 -11.969 1 76.25 240 PRO A O 1
ATOM 1824 N N . PRO A 1 241 ? 14.125 -11.891 -11.609 1 67.19 241 PRO A N 1
ATOM 1825 C CA . PRO A 1 241 ? 14.305 -12.906 -12.656 1 67.19 241 PRO A CA 1
ATOM 1826 C C . PRO A 1 241 ? 14.703 -12.305 -14 1 67.19 241 PRO A C 1
ATOM 1828 O O . PRO A 1 241 ? 15.523 -12.891 -14.719 1 67.19 241 PRO A O 1
ATOM 1831 N N . ARG A 1 242 ? 14.266 -11.109 -14.359 1 67.81 242 ARG A N 1
ATOM 1832 C CA . ARG A 1 242 ? 14.484 -10.578 -15.695 1 67.81 242 ARG A CA 1
ATOM 1833 C C . ARG A 1 242 ? 15.711 -9.672 -15.734 1 67.81 242 ARG A C 1
ATOM 1835 O O . ARG A 1 242 ? 16.188 -9.312 -16.812 1 67.81 242 ARG A O 1
ATOM 1842 N N . LEU A 1 243 ? 16.172 -9.258 -14.688 1 69.62 243 LEU A N 1
ATOM 1843 C CA . LEU A 1 243 ? 17.297 -8.312 -14.641 1 69.62 243 LEU A CA 1
ATOM 1844 C C . LEU A 1 243 ? 18.625 -9.039 -14.695 1 69.62 243 LEU A C 1
ATOM 1846 O O . LEU A 1 243 ? 19.547 -8.625 -15.406 1 69.62 243 LEU A O 1
ATOM 1850 N N . GLY A 1 244 ? 18.797 -10.102 -14 1 72.19 244 GLY A N 1
ATOM 1851 C CA . GLY A 1 244 ? 20.016 -10.891 -13.992 1 72.19 244 GLY A CA 1
ATOM 1852 C C . GLY A 1 244 ? 21.078 -10.32 -13.078 1 72.19 244 GLY A C 1
ATOM 1853 O O . GLY A 1 244 ? 22.234 -10.766 -13.102 1 72.19 244 GLY A O 1
ATOM 1854 N N . LYS A 1 245 ? 20.781 -9.234 -12.445 1 81.25 245 LYS A N 1
ATOM 1855 C CA . LYS A 1 245 ? 21.703 -8.656 -11.469 1 81.25 245 LYS A CA 1
ATOM 1856 C C . LYS A 1 245 ? 20.969 -8.344 -10.156 1 81.25 245 LYS A C 1
ATOM 1858 O O . LYS A 1 245 ? 19.75 -8.25 -10.133 1 81.25 245 LYS A O 1
ATOM 1863 N N . ARG A 1 246 ? 21.797 -8.297 -9.203 1 87.69 246 ARG A N 1
ATOM 1864 C CA . ARG A 1 246 ? 21.219 -8 -7.895 1 87.69 246 ARG A CA 1
ATOM 1865 C C . ARG A 1 246 ? 20.938 -6.512 -7.75 1 87.69 246 ARG A C 1
ATOM 1867 O O . ARG A 1 246 ? 21.734 -5.676 -8.18 1 87.69 246 ARG A O 1
ATOM 1874 N N . ILE A 1 247 ? 19.828 -6.188 -7.254 1 91.38 247 ILE A N 1
ATOM 1875 C CA . ILE A 1 247 ? 19.422 -4.805 -7.02 1 91.38 247 ILE A CA 1
ATOM 1876 C C . ILE A 1 247 ? 18.828 -4.672 -5.621 1 91.38 247 ILE A C 1
ATOM 1878 O O . ILE A 1 247 ? 18.5 -5.676 -4.984 1 91.38 247 ILE A O 1
ATOM 1882 N N . GLY A 1 248 ? 18.734 -3.438 -5.152 1 94.19 248 GLY A N 1
ATOM 1883 C CA . GLY A 1 248 ? 18.188 -3.203 -3.828 1 94.19 248 GLY A CA 1
ATOM 1884 C C . GLY A 1 248 ? 16.734 -3.619 -3.705 1 94.19 248 GLY A C 1
ATOM 1885 O O . GLY A 1 248 ? 15.93 -3.395 -4.617 1 94.19 248 GLY A O 1
ATOM 1886 N N . VAL A 1 249 ? 16.406 -4.195 -2.588 1 94.25 249 VAL A N 1
ATOM 1887 C CA . VAL A 1 249 ? 15.094 -4.781 -2.367 1 94.25 249 VAL A CA 1
ATOM 1888 C C . VAL A 1 249 ? 14.023 -3.701 -2.463 1 94.25 249 VAL A C 1
ATOM 1890 O O . VAL A 1 249 ? 12.914 -3.959 -2.934 1 94.25 249 VAL A O 1
ATOM 1893 N N . LEU A 1 250 ? 14.336 -2.461 -2.076 1 96.19 250 LEU A N 1
ATOM 1894 C CA . LEU A 1 250 ? 13.344 -1.393 -2.062 1 96.19 250 LEU A CA 1
ATOM 1895 C C . LEU A 1 250 ? 13.047 -0.906 -3.477 1 96.19 250 LEU A C 1
ATOM 1897 O O . LEU A 1 250 ? 12.047 -0.215 -3.703 1 96.19 250 LEU A O 1
ATOM 1901 N N . GLY A 1 251 ? 13.906 -1.319 -4.379 1 94.69 251 GLY A N 1
ATOM 1902 C CA . GLY A 1 251 ? 13.656 -1.057 -5.789 1 94.69 251 GLY A CA 1
ATOM 1903 C C . GLY A 1 251 ? 12.945 -2.201 -6.492 1 94.69 251 GLY A C 1
ATOM 1904 O O . GLY A 1 251 ? 13.016 -2.318 -7.719 1 94.69 251 GLY A O 1
ATOM 1905 N N . THR A 1 252 ? 12.328 -3.072 -5.695 1 93.69 252 THR A N 1
ATOM 1906 C CA . THR A 1 252 ? 11.625 -4.219 -6.254 1 93.69 252 THR A CA 1
ATOM 1907 C C . THR A 1 252 ? 10.305 -4.453 -5.52 1 93.69 252 THR A C 1
ATOM 1909 O O . THR A 1 252 ? 9.992 -3.746 -4.559 1 93.69 252 THR A O 1
ATOM 1912 N N . ARG A 1 253 ? 9.602 -5.391 -6.066 1 92.88 253 ARG A N 1
ATOM 1913 C CA . ARG A 1 253 ? 8.375 -5.863 -5.418 1 92.88 253 ARG A CA 1
ATOM 1914 C C . ARG A 1 253 ? 8.586 -7.23 -4.777 1 92.88 253 ARG A C 1
ATOM 1916 O O . ARG A 1 253 ? 7.629 -7.973 -4.555 1 92.88 253 ARG A O 1
ATOM 1923 N N . SER A 1 254 ? 9.766 -7.504 -4.379 1 89.56 254 SER A N 1
ATOM 1924 C CA . SER A 1 254 ? 10.141 -8.797 -3.816 1 89.56 254 SER A CA 1
ATOM 1925 C C . SER A 1 254 ? 9.414 -9.055 -2.5 1 89.56 254 SER A C 1
ATOM 1927 O O . SER A 1 254 ? 9.266 -8.156 -1.676 1 89.56 254 SER A O 1
ATOM 1929 N N . PRO A 1 255 ? 9.023 -10.328 -2.318 1 89.94 255 PRO A N 1
ATOM 1930 C CA . PRO A 1 255 ? 8.43 -10.688 -1.031 1 89.94 255 PRO A CA 1
ATOM 1931 C C . PRO A 1 255 ? 9.445 -10.695 0.11 1 89.94 255 PRO A C 1
ATOM 1933 O O . PRO A 1 255 ? 9.062 -10.688 1.282 1 89.94 255 PRO A O 1
ATOM 1936 N N . HIS A 1 256 ? 10.711 -10.812 -0.25 1 86.94 256 HIS A N 1
ATOM 1937 C CA . HIS A 1 256 ? 11.773 -10.828 0.747 1 86.94 256 HIS A CA 1
ATOM 1938 C C . HIS A 1 256 ? 12.211 -9.414 1.114 1 86.94 256 HIS A C 1
ATOM 1940 O O . HIS A 1 256 ? 13.055 -8.828 0.432 1 86.94 256 HIS A O 1
ATOM 1946 N N . ARG A 1 257 ? 11.734 -8.984 2.172 1 91.56 257 ARG A N 1
ATOM 1947 C CA . ARG A 1 257 ? 11.945 -7.602 2.578 1 91.56 257 ARG A CA 1
ATOM 1948 C C . ARG A 1 257 ? 11.852 -7.457 4.094 1 91.56 257 ARG A C 1
ATOM 1950 O O . ARG A 1 257 ? 11.461 -8.398 4.789 1 91.56 257 ARG A O 1
ATOM 1957 N N . PRO A 1 258 ? 12.281 -6.309 4.676 1 88.5 258 PRO A N 1
ATOM 1958 C CA . PRO A 1 258 ? 12.289 -6.172 6.133 1 88.5 258 PRO A CA 1
ATOM 1959 C C . PRO A 1 258 ? 10.93 -6.477 6.762 1 88.5 258 PRO A C 1
ATOM 1961 O O . PRO A 1 258 ? 10.859 -7.191 7.762 1 88.5 258 PRO A O 1
ATOM 1964 N N . ASN A 1 259 ? 9.914 -5.898 6.199 1 93.06 259 ASN A N 1
ATOM 1965 C CA . ASN A 1 259 ? 8.531 -6.242 6.523 1 93.06 259 ASN A CA 1
ATOM 1966 C C . ASN A 1 259 ? 7.855 -6.973 5.367 1 93.06 259 ASN A C 1
ATOM 1968 O O . ASN A 1 259 ? 7.77 -6.445 4.258 1 93.06 259 ASN A O 1
ATOM 1972 N N . PRO A 1 260 ? 7.422 -8.172 5.582 1 92.12 260 PRO A N 1
ATOM 1973 C CA . PRO A 1 260 ? 6.852 -8.945 4.48 1 92.12 260 PRO A CA 1
ATOM 1974 C C . PRO A 1 260 ? 5.445 -8.484 4.098 1 92.12 260 PRO A C 1
ATOM 1976 O O . PRO A 1 260 ? 4.516 -9.289 4.055 1 92.12 260 PRO A O 1
ATOM 1979 N N . LEU A 1 261 ? 5.367 -7.238 3.793 1 95.12 261 LEU A N 1
ATOM 1980 C CA . LEU A 1 261 ? 4.121 -6.625 3.348 1 95.12 261 LEU A CA 1
ATOM 1981 C C . LEU A 1 261 ? 4.074 -6.531 1.825 1 95.12 261 LEU A C 1
ATOM 1983 O O . LEU A 1 261 ? 5.078 -6.195 1.189 1 95.12 261 LEU A O 1
ATOM 1987 N N . GLY A 1 262 ? 2.934 -6.918 1.328 1 96.62 262 GLY A N 1
ATOM 1988 C CA . GLY A 1 262 ? 2.717 -6.801 -0.104 1 96.62 262 GLY A CA 1
ATOM 1989 C C . GLY A 1 262 ? 1.638 -5.797 -0.463 1 96.62 262 GLY A C 1
ATOM 1990 O O . GLY A 1 262 ? 0.878 -5.359 0.403 1 96.62 262 GLY A O 1
ATOM 1991 N N . LEU A 1 263 ? 1.69 -5.383 -1.677 1 97.94 263 LEU A N 1
ATOM 1992 C CA . LEU A 1 263 ? 0.737 -4.441 -2.254 1 97.94 263 LEU A CA 1
ATOM 1993 C C . LEU A 1 263 ? 0.338 -4.867 -3.662 1 97.94 263 LEU A C 1
ATOM 1995 O O . LEU A 1 263 ? 1.201 -5.133 -4.504 1 97.94 263 LEU A O 1
ATOM 1999 N N . THR A 1 264 ? -0.988 -4.996 -3.896 1 97.69 264 THR A N 1
ATOM 2000 C CA . THR A 1 264 ? -1.44 -5.316 -5.246 1 97.69 264 THR A CA 1
ATOM 2001 C C . THR A 1 264 ? -2.744 -4.594 -5.566 1 97.69 264 THR A C 1
ATOM 2003 O O . THR A 1 264 ? -3.562 -4.352 -4.676 1 97.69 264 THR A O 1
ATOM 2006 N N . MET A 1 265 ? -2.852 -4.191 -6.797 1 98.06 265 MET A N 1
ATOM 2007 C CA . MET A 1 265 ? -4.105 -3.629 -7.293 1 98.06 265 MET A CA 1
ATOM 2008 C C . MET A 1 265 ? -4.953 -4.703 -7.969 1 98.06 265 MET A C 1
ATOM 2010 O O . MET A 1 265 ? -4.445 -5.473 -8.781 1 98.06 265 MET A O 1
ATOM 2014 N N . VAL A 1 266 ? -6.23 -4.762 -7.613 1 98.25 266 VAL A N 1
ATOM 2015 C CA . VAL A 1 266 ? -7.152 -5.715 -8.227 1 98.25 266 VAL A CA 1
ATOM 2016 C C . VAL A 1 266 ? -8.414 -4.988 -8.68 1 98.25 266 VAL A C 1
ATOM 2018 O O . VAL A 1 266 ? -8.711 -3.889 -8.211 1 98.25 266 VAL A O 1
ATOM 2021 N N . LYS A 1 267 ? -9.062 -5.586 -9.609 1 98.38 267 LYS A N 1
ATOM 2022 C CA . LYS A 1 267 ? -10.391 -5.109 -10 1 98.38 267 LYS A CA 1
ATOM 2023 C C . LYS A 1 267 ? -11.453 -5.586 -9.023 1 98.38 267 LYS A C 1
ATOM 2025 O O . LYS A 1 267 ? -11.469 -6.754 -8.625 1 98.38 267 LYS A O 1
ATOM 2030 N N . LEU A 1 268 ? -12.289 -4.672 -8.617 1 98.56 268 LEU A N 1
ATOM 2031 C CA . LEU A 1 268 ? -13.398 -5.012 -7.734 1 98.56 268 LEU A CA 1
ATOM 2032 C C . LEU A 1 268 ? -14.617 -5.434 -8.539 1 98.56 268 LEU A C 1
ATOM 2034 O O . LEU A 1 268 ? -15.242 -4.609 -9.219 1 98.56 268 LEU A O 1
ATOM 2038 N N . ASP A 1 269 ? -14.984 -6.695 -8.383 1 98 269 ASP A N 1
ATOM 2039 C CA . ASP A 1 269 ? -16.078 -7.23 -9.188 1 98 269 ASP A CA 1
ATOM 2040 C C . ASP A 1 269 ? -17.406 -7.168 -8.422 1 98 269 ASP A C 1
ATOM 2042 O O . ASP A 1 269 ? -18.469 -7.074 -9.023 1 98 269 ASP A O 1
ATOM 2046 N N . GLY A 1 270 ? -17.234 -7.285 -7.062 1 97.69 270 GLY A N 1
ATOM 2047 C CA . GLY A 1 270 ? -18.469 -7.254 -6.293 1 97.69 270 GLY A CA 1
ATOM 2048 C C . GLY A 1 270 ? -18.234 -7.227 -4.793 1 97.69 270 GLY A C 1
ATOM 2049 O O . GLY A 1 270 ? -17.141 -7.539 -4.324 1 97.69 270 GLY A O 1
ATOM 2050 N N . VAL A 1 271 ? -19.281 -6.777 -4.117 1 98.06 271 VAL A N 1
ATOM 2051 C CA . VAL A 1 271 ? -19.312 -6.746 -2.66 1 98.06 271 VAL A CA 1
ATOM 2052 C C . VAL A 1 271 ? -20.531 -7.516 -2.148 1 98.06 271 VAL A C 1
ATOM 2054 O O . VAL A 1 271 ? -21.641 -7.32 -2.637 1 98.06 271 VAL A O 1
ATOM 2057 N N . ASP A 1 272 ? -20.281 -8.453 -1.251 1 97.69 272 ASP A N 1
ATOM 2058 C CA . ASP A 1 272 ? -21.359 -9.211 -0.625 1 97.69 272 ASP A CA 1
ATOM 2059 C C . ASP A 1 272 ? -21.438 -8.922 0.872 1 97.69 272 ASP A C 1
ATOM 2061 O O . ASP A 1 272 ? -20.641 -9.445 1.656 1 97.69 272 ASP A O 1
ATOM 2065 N N . LEU A 1 273 ? -22.422 -8.188 1.275 1 95.38 273 LEU A N 1
ATOM 2066 C CA . LEU A 1 273 ? -22.562 -7.77 2.666 1 95.38 273 LEU A CA 1
ATOM 2067 C C . LEU A 1 273 ? -23 -8.938 3.545 1 95.38 273 LEU A C 1
ATOM 2069 O O . LEU A 1 273 ? -22.672 -8.984 4.73 1 95.38 273 LEU A O 1
ATOM 2073 N N . LYS A 1 274 ? -23.734 -9.844 2.953 1 95.38 274 LYS A N 1
ATOM 2074 C CA . LYS A 1 274 ? -24.234 -10.992 3.705 1 95.38 274 LYS A CA 1
ATOM 2075 C C . LYS A 1 274 ? -23.078 -11.898 4.145 1 95.38 274 LYS A C 1
ATOM 2077 O O . LYS A 1 274 ? -23.016 -12.312 5.305 1 95.38 274 LYS A O 1
ATOM 2082 N N . THR A 1 275 ? -22.156 -12.094 3.285 1 96 275 THR A N 1
ATOM 2083 C CA . THR A 1 275 ? -21.047 -12.992 3.588 1 96 275 THR A CA 1
ATOM 2084 C C . THR A 1 275 ? -19.812 -12.195 4.012 1 96 275 THR A C 1
ATOM 2086 O O . THR A 1 275 ? -18.75 -12.773 4.262 1 96 275 THR A O 1
ATOM 2089 N N . ASN A 1 276 ? -19.938 -10.867 4.066 1 97.31 276 ASN A N 1
ATOM 2090 C CA . ASN A 1 276 ? -18.828 -10.008 4.461 1 97.31 276 ASN A CA 1
ATOM 2091 C C . ASN A 1 276 ? -17.594 -10.273 3.611 1 97.31 276 ASN A C 1
ATOM 2093 O O . ASN A 1 276 ? -16.5 -10.5 4.145 1 97.31 276 ASN A O 1
ATOM 2097 N N . SER A 1 277 ? -17.828 -10.242 2.311 1 98.25 277 SER A N 1
ATOM 2098 C CA . SER A 1 277 ? -16.766 -10.609 1.393 1 98.25 277 SER A CA 1
ATOM 2099 C C . SER A 1 277 ? -16.797 -9.75 0.133 1 98.25 277 SER A C 1
ATOM 2101 O O . SER A 1 277 ? -17.797 -9.086 -0.145 1 98.25 277 SER A O 1
ATOM 2103 N N . ILE A 1 278 ? -15.68 -9.711 -0.532 1 98.31 278 ILE A N 1
ATOM 2104 C CA . ILE A 1 278 ? -15.578 -9.016 -1.811 1 98.31 278 ILE A CA 1
ATOM 2105 C C . ILE A 1 278 ? -14.992 -9.961 -2.863 1 98.31 278 ILE A C 1
ATOM 2107 O O . ILE A 1 278 ? -14.125 -10.781 -2.559 1 98.31 278 ILE A O 1
ATOM 2111 N N . THR A 1 279 ? -15.5 -9.844 -4.059 1 98.56 279 THR A N 1
ATOM 2112 C CA . THR A 1 279 ? -14.984 -10.602 -5.191 1 98.56 279 THR A CA 1
ATOM 2113 C C . THR A 1 279 ? -14.117 -9.711 -6.086 1 98.56 279 THR A C 1
ATOM 2115 O O . THR A 1 279 ? -14.461 -8.555 -6.336 1 98.56 279 THR A O 1
ATOM 2118 N N . VAL A 1 280 ? -13.023 -10.32 -6.52 1 98.5 280 VAL A N 1
ATOM 2119 C CA . VAL A 1 280 ? -12.055 -9.516 -7.254 1 98.5 280 VAL A CA 1
ATOM 2120 C C . VAL A 1 280 ? -11.508 -10.312 -8.438 1 98.5 280 VAL A C 1
ATOM 2122 O O . VAL A 1 280 ? -11.672 -11.539 -8.492 1 98.5 280 VAL A O 1
ATOM 2125 N N . SER A 1 281 ? -10.867 -9.594 -9.375 1 98.06 281 SER A N 1
ATOM 2126 C CA . SER A 1 281 ? -10.164 -10.219 -10.5 1 98.06 281 SER A CA 1
ATOM 2127 C C . SER A 1 281 ? -8.789 -9.602 -10.695 1 98.06 281 SER A C 1
ATOM 2129 O O . SER A 1 281 ? -8.484 -8.539 -10.141 1 98.06 281 SER A O 1
ATOM 2131 N N . GLY A 1 282 ? -8.008 -10.32 -11.461 1 96.75 282 GLY A N 1
ATOM 2132 C CA . GLY A 1 282 ? -6.629 -9.891 -11.641 1 96.75 282 GLY A CA 1
ATOM 2133 C C . GLY A 1 282 ? -5.777 -10.086 -10.398 1 96.75 282 GLY A C 1
ATOM 2134 O O . GLY A 1 282 ? -5.082 -9.164 -9.969 1 96.75 282 GLY A O 1
ATOM 2135 N N . VAL A 1 283 ? -5.863 -11.289 -9.852 1 96.75 283 VAL A N 1
ATOM 2136 C CA . VAL A 1 283 ? -5.227 -11.539 -8.562 1 96.75 283 VAL A CA 1
ATOM 2137 C C . VAL A 1 283 ? -3.861 -12.188 -8.773 1 96.75 283 VAL A C 1
ATOM 2139 O O . VAL A 1 283 ? -3.674 -12.953 -9.727 1 96.75 283 VAL A O 1
ATOM 2142 N N . ASP A 1 284 ? -2.932 -11.852 -7.906 1 95.38 284 ASP A N 1
ATOM 2143 C CA . ASP A 1 284 ? -1.585 -12.422 -7.922 1 95.38 284 ASP A CA 1
ATOM 2144 C C . ASP A 1 284 ? -1.183 -12.914 -6.535 1 95.38 284 ASP A C 1
ATOM 2146 O O . ASP A 1 284 ? -0.026 -12.781 -6.133 1 95.38 284 ASP A O 1
ATOM 2150 N N . LEU A 1 285 ? -2.104 -13.406 -5.848 1 96.88 285 LEU A N 1
ATOM 2151 C CA . LEU A 1 285 ? -1.859 -13.844 -4.477 1 96.88 285 LEU A CA 1
ATOM 2152 C C . LEU A 1 285 ? -2.084 -15.344 -4.34 1 96.88 285 LEU A C 1
ATOM 2154 O O . LEU A 1 285 ? -3.016 -15.898 -4.934 1 96.88 285 LEU A O 1
ATOM 2158 N N . VAL A 1 286 ? -1.292 -15.914 -3.512 1 95.19 286 VAL A N 1
ATOM 2159 C CA . VAL A 1 286 ? -1.475 -17.312 -3.156 1 95.19 286 VAL A CA 1
ATOM 2160 C C . VAL A 1 286 ? -2.75 -17.484 -2.332 1 95.19 286 VAL A C 1
ATOM 2162 O O . VAL A 1 286 ? -3.09 -16.609 -1.523 1 95.19 286 VAL A O 1
ATOM 2165 N N . ASP A 1 287 ? -3.348 -18.594 -2.549 1 95.75 287 ASP A N 1
ATOM 2166 C CA . ASP A 1 287 ? -4.555 -18.906 -1.786 1 95.75 287 ASP A CA 1
ATOM 2167 C C . ASP A 1 287 ? -4.277 -18.875 -0.285 1 95.75 287 ASP A C 1
ATOM 2169 O O . ASP A 1 287 ? -3.252 -19.375 0.177 1 95.75 287 ASP A O 1
ATOM 2173 N N . GLY A 1 288 ? -5.148 -18.188 0.436 1 95.5 288 GLY A N 1
ATOM 2174 C CA . GLY A 1 288 ? -5.012 -18.141 1.883 1 95.5 288 GLY A CA 1
ATOM 2175 C C . GLY A 1 288 ? -4.195 -16.953 2.365 1 95.5 288 GLY A C 1
ATOM 2176 O O . GLY A 1 288 ? -3.941 -16.812 3.562 1 95.5 288 GLY A O 1
ATOM 2177 N N . THR A 1 289 ? -3.805 -16.078 1.517 1 96.38 289 THR A N 1
ATOM 2178 C CA . THR A 1 289 ? -2.994 -14.93 1.893 1 96.38 289 THR A CA 1
ATOM 2179 C C . THR A 1 289 ? -3.756 -14.023 2.852 1 96.38 289 THR A C 1
ATOM 2181 O O . THR A 1 289 ? -4.898 -13.648 2.582 1 96.38 289 THR A O 1
ATOM 2184 N N . PRO A 1 290 ? -3.145 -13.68 4.02 1 96.88 290 PRO A N 1
ATOM 2185 C CA . PRO A 1 290 ? -3.791 -12.742 4.949 1 96.88 290 PRO A CA 1
ATOM 2186 C C . PRO A 1 290 ? -3.842 -11.312 4.41 1 96.88 290 PRO A C 1
ATOM 2188 O O . PRO A 1 290 ? -2.848 -10.82 3.873 1 96.88 290 PRO A O 1
ATOM 2191 N N . ILE A 1 291 ? -4.961 -10.695 4.555 1 98.19 291 ILE A N 1
ATOM 2192 C CA . ILE A 1 291 ? -5.164 -9.312 4.121 1 98.19 291 ILE A CA 1
ATOM 2193 C C . ILE A 1 291 ? -5.117 -8.383 5.328 1 98.19 291 ILE A C 1
ATOM 2195 O O . ILE A 1 291 ? -5.84 -8.586 6.309 1 98.19 291 ILE A O 1
ATOM 2199 N N . ILE A 1 292 ? -4.27 -7.344 5.203 1 97.31 292 ILE A N 1
ATOM 2200 C CA . ILE A 1 292 ? -4.055 -6.422 6.312 1 97.31 292 ILE A CA 1
ATOM 2201 C C . ILE A 1 292 ? -4.957 -5.203 6.152 1 97.31 292 ILE A C 1
ATOM 2203 O O . ILE A 1 292 ? -5.449 -4.648 7.137 1 97.31 292 ILE A O 1
ATOM 2207 N N . ASP A 1 293 ? -5.145 -4.789 4.977 1 97.75 293 ASP A N 1
ATOM 2208 C CA . ASP A 1 293 ? -5.949 -3.602 4.707 1 97.75 293 ASP A CA 1
ATOM 2209 C C . ASP A 1 293 ? -6.453 -3.598 3.264 1 97.75 293 ASP A C 1
ATOM 2211 O O . ASP A 1 293 ? -5.91 -4.305 2.41 1 97.75 293 ASP A O 1
ATOM 2215 N N . ILE A 1 294 ? -7.504 -2.842 3.051 1 98.56 294 ILE A N 1
ATOM 2216 C CA . ILE A 1 294 ? -8.086 -2.596 1.736 1 98.56 294 ILE A CA 1
ATOM 2217 C C . ILE A 1 294 ? -8.305 -1.097 1.541 1 98.56 294 ILE A C 1
ATOM 2219 O O . ILE A 1 294 ? -8.844 -0.422 2.422 1 98.56 294 ILE A O 1
ATOM 2223 N N . LYS A 1 295 ? -7.871 -0.565 0.403 1 97.88 295 LYS A N 1
ATOM 2224 C CA . LYS A 1 295 ? -8.062 0.842 0.065 1 97.88 295 LYS A CA 1
ATOM 2225 C C . LYS A 1 295 ? -8.555 1.001 -1.368 1 97.88 295 LYS A C 1
ATOM 2227 O O . LYS A 1 295 ? -8.133 0.265 -2.264 1 97.88 295 LYS A O 1
ATOM 2232 N N . PRO A 1 296 ? -9.43 1.952 -1.556 1 97.69 296 PRO A N 1
ATOM 2233 C CA . PRO A 1 296 ? -9.82 2.201 -2.943 1 97.69 296 PRO A CA 1
ATOM 2234 C C . PRO A 1 296 ? -8.703 2.812 -3.779 1 97.69 296 PRO A C 1
ATOM 2236 O O . PRO A 1 296 ? -7.855 3.537 -3.248 1 97.69 296 PRO A O 1
ATOM 2239 N N . VAL A 1 297 ? -8.68 2.426 -5.02 1 97.75 297 VAL A N 1
ATOM 2240 C CA . VAL A 1 297 ? -7.812 3.115 -5.965 1 97.75 297 VAL A CA 1
ATOM 2241 C C . VAL A 1 297 ? -8.445 4.441 -6.379 1 97.75 297 VAL A C 1
ATOM 2243 O O . VAL A 1 297 ? -9.625 4.484 -6.746 1 97.75 297 VAL A O 1
ATOM 2246 N N . VAL A 1 298 ? -7.664 5.492 -6.293 1 95.06 298 VAL A N 1
ATOM 2247 C CA . VAL A 1 298 ? -8.172 6.82 -6.617 1 95.06 298 VAL A CA 1
ATOM 2248 C C . VAL A 1 298 ? -7.285 7.465 -7.684 1 95.06 298 VAL A C 1
ATOM 2250 O O . VAL A 1 298 ? -6.168 7 -7.934 1 95.06 298 VAL A O 1
ATOM 2253 N N . PRO A 1 299 ? -7.734 8.508 -8.32 1 93.31 299 PRO A N 1
ATOM 2254 C CA . PRO A 1 299 ? -6.98 9.133 -9.406 1 93.31 299 PRO A CA 1
ATOM 2255 C C . PRO A 1 299 ? -5.59 9.594 -8.977 1 93.31 299 PRO A C 1
ATOM 2257 O O . PRO A 1 299 ? -4.656 9.594 -9.781 1 93.31 299 PRO A O 1
ATOM 2260 N N . HIS A 1 300 ? -5.449 9.883 -7.734 1 92.12 300 HIS A N 1
ATOM 2261 C CA . HIS A 1 300 ? -4.18 10.359 -7.199 1 92.12 300 HIS A CA 1
ATOM 2262 C C . HIS A 1 300 ? -3.141 9.25 -7.16 1 92.12 300 HIS A C 1
ATOM 2264 O O . HIS A 1 300 ? -1.952 9.508 -6.965 1 92.12 300 HIS A O 1
ATOM 2270 N N . ASP A 1 301 ? -3.566 8.07 -7.43 1 95.5 301 ASP A N 1
ATOM 2271 C CA . ASP A 1 301 ? -2.678 6.914 -7.43 1 95.5 301 ASP A CA 1
ATOM 2272 C C . ASP A 1 301 ? -2.068 6.691 -8.812 1 95.5 301 ASP A C 1
ATOM 2274 O O . ASP A 1 301 ? -1.32 5.73 -9.016 1 95.5 301 ASP A O 1
ATOM 2278 N N . VAL A 1 302 ? -2.383 7.523 -9.75 1 95.19 302 VAL A N 1
ATOM 2279 C CA . VAL A 1 302 ? -1.893 7.371 -11.117 1 95.19 302 VAL A CA 1
ATOM 2280 C C . VAL A 1 302 ? -0.774 8.375 -11.383 1 95.19 302 VAL A C 1
ATOM 2282 O O . VAL A 1 302 ? -1.01 9.586 -11.391 1 95.19 302 VAL A O 1
ATOM 2285 N N . PRO A 1 303 ? 0.404 7.812 -11.555 1 95 303 PRO A N 1
ATOM 2286 C CA . PRO A 1 303 ? 1.529 8.719 -11.781 1 95 303 PRO A CA 1
ATOM 2287 C C . PRO A 1 303 ? 1.469 9.414 -13.141 1 95 303 PRO A C 1
ATOM 2289 O O . PRO A 1 303 ? 1.054 8.805 -14.125 1 95 303 PRO A O 1
ATOM 2292 N N . ARG A 1 304 ? 1.914 10.695 -13.055 1 90.19 304 ARG A N 1
ATOM 2293 C CA . ARG A 1 304 ? 2.117 11.43 -14.305 1 90.19 304 ARG A CA 1
ATOM 2294 C C . ARG A 1 304 ? 3.535 11.227 -14.828 1 90.19 304 ARG A C 1
ATOM 2296 O O . ARG A 1 304 ? 4.5 11.297 -14.062 1 90.19 304 ARG A O 1
ATOM 2303 N N . ASN A 1 305 ? 3.758 10.867 -16.062 1 92.5 305 ASN A N 1
ATOM 2304 C CA . ASN A 1 305 ? 5.07 10.688 -16.672 1 92.5 305 ASN A CA 1
ATOM 2305 C C . ASN A 1 305 ? 5.887 9.617 -15.953 1 92.5 305 ASN A C 1
ATOM 2307 O O . ASN A 1 305 ? 7.031 9.867 -15.562 1 92.5 305 ASN A O 1
ATOM 2311 N N . MET A 1 306 ? 5.371 8.5 -15.852 1 95.25 306 MET A N 1
ATOM 2312 C CA . MET A 1 306 ? 6.008 7.391 -15.141 1 95.25 306 MET A CA 1
ATOM 2313 C C . MET A 1 306 ? 7.25 6.91 -15.883 1 95.25 306 MET A C 1
ATOM 2315 O O . MET A 1 306 ? 7.227 6.762 -17.109 1 95.25 306 MET A O 1
ATOM 2319 N N . ARG A 1 307 ? 8.32 6.723 -15.148 1 96.25 307 ARG A N 1
ATOM 2320 C CA . ARG A 1 307 ? 9.547 6.113 -15.664 1 96.25 307 ARG A CA 1
ATOM 2321 C C . ARG A 1 307 ? 9.93 4.883 -14.844 1 96.25 307 ARG A C 1
ATOM 2323 O O . ARG A 1 307 ? 9.969 4.934 -13.617 1 96.25 307 ARG A O 1
ATOM 2330 N N . VAL A 1 308 ? 10.164 3.811 -15.516 1 95.06 308 VAL A N 1
ATOM 2331 C CA . VAL A 1 308 ? 10.602 2.564 -14.898 1 95.06 308 VAL A CA 1
ATOM 2332 C C . VAL A 1 308 ? 11.773 1.98 -15.688 1 95.06 308 VAL A C 1
ATOM 2334 O O . VAL A 1 308 ? 11.953 2.291 -16.875 1 95.06 308 VAL A O 1
ATOM 2337 N N . PRO A 1 309 ? 12.594 1.175 -15.055 1 92.81 309 PRO A N 1
ATOM 2338 C CA . PRO A 1 309 ? 13.656 0.513 -15.812 1 92.81 309 PRO A CA 1
ATOM 2339 C C . PRO A 1 309 ? 13.117 -0.487 -16.828 1 92.81 309 PRO A C 1
ATOM 2341 O O . PRO A 1 309 ? 11.984 -0.958 -16.703 1 92.81 309 PRO A O 1
ATOM 2344 N N . GLU A 1 310 ? 13.914 -0.907 -17.75 1 86.62 310 GLU A N 1
ATOM 2345 C CA . GLU A 1 310 ? 13.523 -1.745 -18.875 1 86.62 310 GLU A CA 1
ATOM 2346 C C . GLU A 1 310 ? 13.094 -3.133 -18.406 1 86.62 310 GLU A C 1
ATOM 2348 O O . GLU A 1 310 ? 12.164 -3.723 -18.969 1 86.62 310 GLU A O 1
ATOM 2353 N N . TRP A 1 311 ? 13.727 -3.557 -17.359 1 84.38 311 TRP A N 1
ATOM 2354 C CA . TRP A 1 311 ? 13.5 -4.934 -16.938 1 84.38 311 TRP A CA 1
ATOM 2355 C C . TRP A 1 311 ? 12.117 -5.086 -16.312 1 84.38 311 TRP A C 1
ATOM 2357 O O . TRP A 1 311 ? 11.633 -6.203 -16.109 1 84.38 311 TRP A O 1
ATOM 2367 N N . VAL A 1 312 ? 11.5 -3.969 -15.953 1 86 312 VAL A N 1
ATOM 2368 C CA . VAL A 1 312 ? 10.18 -4 -15.336 1 86 312 VAL A CA 1
ATOM 2369 C C . VAL A 1 312 ? 9.117 -4.172 -16.422 1 86 312 VAL A C 1
ATOM 2371 O O . VAL A 1 312 ? 8.047 -4.738 -16.172 1 86 312 VAL A O 1
ATOM 2374 N N . GLU A 1 313 ? 9.375 -3.67 -17.562 1 74.81 313 GLU A N 1
ATOM 2375 C CA . GLU A 1 313 ? 8.398 -3.709 -18.641 1 74.81 313 GLU A CA 1
ATOM 2376 C C . GLU A 1 313 ? 8.188 -5.133 -19.141 1 74.81 313 GLU A C 1
ATOM 2378 O O . GLU A 1 313 ? 9.102 -5.961 -19.062 1 74.81 313 GLU A O 1
ATOM 2383 N N . ASP A 1 314 ? 6.902 -5.535 -19.281 1 62.31 314 ASP A N 1
ATOM 2384 C CA . ASP A 1 314 ? 6.43 -6.871 -19.609 1 62.31 314 ASP A CA 1
ATOM 2385 C C . ASP A 1 314 ? 7.086 -7.379 -20.891 1 62.31 314 ASP A C 1
ATOM 2387 O O . ASP A 1 314 ? 7.398 -6.594 -21.797 1 62.31 314 ASP A O 1
ATOM 2391 N N . ASP A 1 315 ? 7.77 -8.547 -20.625 1 59.78 315 ASP A N 1
ATOM 2392 C CA . ASP A 1 315 ? 8.219 -9.227 -21.844 1 59.78 315 ASP A CA 1
ATOM 2393 C C . ASP A 1 315 ? 7.246 -10.336 -22.234 1 59.78 315 ASP A C 1
ATOM 2395 O O . ASP A 1 315 ? 7.246 -11.414 -21.641 1 59.78 315 ASP A O 1
ATOM 2399 N N . PRO A 1 316 ? 6.238 -10.023 -23 1 56.72 316 PRO A N 1
ATOM 2400 C CA . PRO A 1 316 ? 5.23 -11.039 -23.312 1 56.72 316 PRO A CA 1
ATOM 2401 C C . PRO A 1 316 ? 5.836 -12.305 -23.922 1 56.72 316 PRO A C 1
ATOM 2403 O O . PRO A 1 316 ? 6.805 -12.219 -24.672 1 56.72 316 PRO A O 1
ATOM 2406 N N . CYS A 1 317 ? 5.941 -13.32 -23.047 1 59.97 317 CYS A N 1
ATOM 2407 C CA . CYS A 1 317 ? 6.23 -14.586 -23.703 1 59.97 317 CYS A CA 1
ATOM 2408 C C . CYS A 1 317 ? 5.242 -14.859 -24.828 1 59.97 317 CYS A C 1
ATOM 2410 O O . CYS A 1 317 ? 4.039 -14.648 -24.672 1 59.97 317 CYS A O 1
ATOM 2412 N N . LEU A 1 318 ? 5.746 -14.93 -25.969 1 64.44 318 LEU A N 1
ATOM 2413 C CA . LEU A 1 318 ? 5.062 -15.008 -27.266 1 64.44 318 LEU A CA 1
ATOM 2414 C C . LEU A 1 318 ? 4.523 -16.422 -27.5 1 64.44 318 LEU A C 1
ATOM 2416 O O . LEU A 1 318 ? 4.102 -16.75 -28.609 1 64.44 318 LEU A O 1
ATOM 2420 N N . ARG A 1 319 ? 4.316 -17.328 -26.359 1 82.12 319 ARG A N 1
ATOM 2421 C CA . ARG A 1 319 ? 3.846 -18.672 -26.719 1 82.12 319 ARG A CA 1
ATOM 2422 C C . ARG A 1 319 ? 2.33 -18.781 -26.562 1 82.12 319 ARG A C 1
ATOM 2424 O O . ARG A 1 319 ? 1.747 -18.172 -25.672 1 82.12 319 ARG A O 1
ATOM 2431 N N . ARG A 1 320 ? 1.774 -19.5 -27.531 1 88.62 320 ARG A N 1
ATOM 2432 C CA . ARG A 1 320 ? 0.347 -19.797 -27.438 1 88.62 320 ARG A CA 1
ATOM 2433 C C . ARG A 1 320 ? 0.086 -21.016 -26.562 1 88.62 320 ARG A C 1
ATOM 2435 O O . ARG A 1 320 ? 0.881 -21.953 -26.531 1 88.62 320 ARG A O 1
ATOM 2442 N N . VAL A 1 321 ? -1.045 -20.984 -25.891 1 94.19 321 VAL A N 1
ATOM 2443 C CA . VAL A 1 321 ? -1.421 -22.109 -25.047 1 94.19 321 VAL A CA 1
ATOM 2444 C C . VAL A 1 321 ? -2.465 -22.969 -25.766 1 94.19 321 VAL A C 1
ATOM 2446 O O . VAL A 1 321 ? -3.473 -22.453 -26.25 1 94.19 321 VAL A O 1
ATOM 2449 N N . VAL A 1 322 ? -2.119 -24.219 -25.859 1 95.75 322 VAL A N 1
ATOM 2450 C CA . VAL A 1 322 ? -3.031 -25.141 -26.531 1 95.75 322 VAL A CA 1
ATOM 2451 C C . VAL A 1 322 ? -3.395 -26.281 -25.594 1 95.75 322 VAL A C 1
ATOM 2453 O O . VAL A 1 322 ? -2.564 -26.734 -24.797 1 95.75 322 VAL A O 1
ATOM 2456 N N . PHE A 1 323 ? -4.633 -26.781 -25.75 1 97.06 323 PHE A N 1
ATOM 2457 C CA . PHE A 1 323 ? -5.113 -27.906 -24.953 1 97.06 323 PHE A CA 1
ATOM 2458 C C . PHE A 1 323 ? -5.355 -29.125 -25.844 1 97.06 323 PHE A C 1
ATOM 2460 O O . PHE A 1 323 ? -6.074 -29.031 -26.844 1 97.06 323 PHE A O 1
ATOM 2467 N N . THR A 1 324 ? -4.809 -30.234 -25.453 1 96.69 324 THR A N 1
ATOM 2468 C CA . THR A 1 324 ? -5.039 -31.469 -26.203 1 96.69 324 THR A CA 1
ATOM 2469 C C . THR A 1 324 ? -6.441 -32 -25.922 1 96.69 324 THR A C 1
ATOM 2471 O O . THR A 1 324 ? -7.121 -31.547 -25 1 96.69 324 THR A O 1
ATOM 2474 N N . GLU A 1 325 ? -6.805 -32.969 -26.719 1 96.25 325 GLU A N 1
ATOM 2475 C CA . GLU A 1 325 ? -8.102 -33.594 -26.531 1 96.25 325 GLU A CA 1
ATOM 2476 C C . GLU A 1 325 ? -8.164 -34.312 -25.172 1 96.25 325 GLU A C 1
ATOM 2478 O O . GLU A 1 325 ? -9.195 -34.281 -24.5 1 96.25 325 GLU A O 1
ATOM 2483 N N . GLU A 1 326 ? -7.125 -34.906 -24.828 1 95.5 326 GLU A N 1
ATOM 2484 C CA . GLU A 1 326 ? -7.047 -35.594 -23.547 1 95.5 326 GLU A CA 1
ATOM 2485 C C . GLU A 1 326 ? -7.215 -34.625 -22.391 1 95.5 326 GLU A C 1
ATOM 2487 O O . GLU A 1 326 ? -7.91 -34.906 -21.406 1 95.5 326 GLU A O 1
ATOM 2492 N N . ALA A 1 327 ? -6.547 -33.531 -22.516 1 96.19 327 ALA A N 1
ATOM 2493 C CA . ALA A 1 327 ? -6.66 -32.5 -21.484 1 96.19 327 ALA A CA 1
ATOM 2494 C C . ALA A 1 327 ? -8.094 -31.969 -21.375 1 96.19 327 ALA A C 1
ATOM 2496 O O . ALA A 1 327 ? -8.609 -31.781 -20.266 1 96.19 327 ALA A O 1
ATOM 2497 N N . CYS A 1 328 ? -8.727 -31.781 -22.516 1 94.88 328 CYS A N 1
ATOM 2498 C CA . CYS A 1 328 ? -10.094 -31.281 -22.547 1 94.88 328 CYS A CA 1
ATOM 2499 C C . CYS A 1 328 ? -11.055 -32.281 -21.906 1 94.88 328 CYS A C 1
ATOM 2501 O O . CYS A 1 328 ? -11.984 -31.891 -21.203 1 94.88 328 CYS A O 1
ATOM 2503 N N . GLU A 1 329 ? -10.789 -33.531 -22.172 1 92.5 329 GLU A N 1
ATOM 2504 C CA . GLU A 1 329 ? -11.594 -34.562 -21.547 1 92.5 329 GLU A CA 1
ATOM 2505 C C . GLU A 1 329 ? -11.438 -34.562 -20.031 1 92.5 329 GLU A C 1
ATOM 2507 O O . GLU A 1 329 ? -12.414 -34.688 -19.297 1 92.5 329 GLU A O 1
ATOM 2512 N N . GLY A 1 330 ? -10.211 -34.438 -19.656 1 93 330 GLY A N 1
ATOM 2513 C CA . GLY A 1 330 ? -9.961 -34.344 -18.234 1 93 330 GLY A CA 1
ATOM 2514 C C . GLY A 1 330 ? -10.633 -33.125 -17.578 1 93 330 GLY A C 1
ATOM 2515 O O . GLY A 1 330 ? -11.195 -33.25 -16.5 1 93 330 GLY A O 1
ATOM 2516 N N . LEU A 1 331 ? -10.617 -32 -18.25 1 94 331 LEU A N 1
ATOM 2517 C CA . LEU A 1 331 ? -11.219 -30.781 -17.75 1 94 331 LEU A CA 1
ATOM 2518 C C . LEU A 1 331 ? -12.734 -30.922 -17.641 1 94 331 LEU A C 1
ATOM 2520 O O . LEU A 1 331 ? -13.344 -30.391 -16.703 1 94 331 LEU A O 1
ATOM 2524 N N . SER A 1 332 ? -13.32 -31.578 -18.578 1 90.81 332 SER A N 1
ATOM 2525 C CA . SER A 1 332 ? -14.766 -31.75 -18.578 1 90.81 332 SER A CA 1
ATOM 2526 C C . SER A 1 332 ? -15.234 -32.5 -17.344 1 90.81 332 SER A C 1
ATOM 2528 O O . SER A 1 332 ? -16.375 -32.344 -16.906 1 90.81 332 SER A O 1
ATOM 2530 N N . LYS A 1 333 ? -14.344 -33.25 -16.734 1 89.75 333 LYS A N 1
ATOM 2531 C CA . LYS A 1 333 ? -14.68 -34.031 -15.547 1 89.75 333 LYS A CA 1
ATOM 2532 C C . LYS A 1 333 ? -14.484 -33.219 -14.281 1 89.75 333 LYS A C 1
ATOM 2534 O O . LYS A 1 333 ? -15.047 -33.531 -13.234 1 89.75 333 LYS A O 1
ATOM 2539 N N . CYS A 1 334 ? -13.672 -32.188 -14.414 1 90.62 334 CYS A N 1
ATOM 2540 C CA . CYS A 1 334 ? -13.281 -31.484 -13.188 1 90.62 334 CYS A CA 1
ATOM 2541 C C . CYS A 1 334 ? -13.836 -30.078 -13.164 1 90.62 334 CYS A C 1
ATOM 2543 O O . CYS A 1 334 ? -13.82 -29.422 -12.117 1 90.62 334 CYS A O 1
ATOM 2545 N N . VAL A 1 335 ? -14.266 -29.547 -14.289 1 90.75 335 VAL A N 1
ATOM 2546 C CA . VAL A 1 335 ? -14.711 -28.156 -14.359 1 90.75 335 VAL A CA 1
ATOM 2547 C C . VAL A 1 335 ? -16.141 -28.094 -14.906 1 90.75 335 VAL A C 1
ATOM 2549 O O . VAL A 1 335 ? -16.453 -28.766 -15.898 1 90.75 335 VAL A O 1
ATOM 2552 N N . GLY A 1 336 ? -16.953 -27.203 -14.32 1 79 336 GLY A N 1
ATOM 2553 C CA . GLY A 1 336 ? -18.281 -26.984 -14.867 1 79 336 GLY A CA 1
ATOM 2554 C C . GLY A 1 336 ? -19.391 -27.547 -13.992 1 79 336 GLY A C 1
ATOM 2555 O O . GLY A 1 336 ? -19.125 -28.328 -13.078 1 79 336 GLY A O 1
ATOM 2556 N N . GLU A 1 337 ? -20.547 -27.078 -14.273 1 70.06 337 GLU A N 1
ATOM 2557 C CA . GLU A 1 337 ? -21.75 -27.438 -13.516 1 70.06 337 GLU A CA 1
ATOM 2558 C C . GLU A 1 337 ? -22.062 -28.922 -13.672 1 70.06 337 GLU A C 1
ATOM 2560 O O . GLU A 1 337 ? -22.562 -29.562 -12.742 1 70.06 337 GLU A O 1
ATOM 2565 N N . GLU A 1 338 ? -21.719 -29.328 -14.789 1 65.38 338 GLU A N 1
ATOM 2566 C CA . GLU A 1 338 ? -22.094 -30.703 -15.086 1 65.38 338 GLU A CA 1
ATOM 2567 C C . GLU A 1 338 ? -21.078 -31.688 -14.492 1 65.38 338 GLU A C 1
ATOM 2569 O O . GLU A 1 338 ? -21.312 -32.906 -14.469 1 65.38 338 GLU A O 1
ATOM 2574 N N . ALA A 1 339 ? -20.031 -31.078 -14.148 1 65.12 339 ALA A N 1
ATOM 2575 C CA . ALA A 1 339 ? -19.016 -31.953 -13.57 1 65.12 339 ALA A CA 1
ATOM 2576 C C . ALA A 1 339 ? -19.469 -32.5 -12.219 1 65.12 339 ALA A C 1
ATOM 2578 O O . ALA A 1 339 ? -19.938 -31.75 -11.359 1 65.12 339 ALA A O 1
ATOM 2579 N N . ARG A 1 340 ? -19.781 -33.781 -12.016 1 58.56 340 ARG A N 1
ATOM 2580 C CA . ARG A 1 340 ? -20.266 -34.438 -10.812 1 58.56 340 ARG A CA 1
ATOM 2581 C C . ARG A 1 340 ? -19.438 -34.031 -9.594 1 58.56 340 ARG A C 1
ATOM 2583 O O . ARG A 1 340 ? -19.984 -33.875 -8.492 1 58.56 340 ARG A O 1
ATOM 2590 N N . LYS A 1 341 ? -18.188 -33.781 -9.727 1 67.75 341 LYS A N 1
ATOM 2591 C CA . LYS A 1 341 ? -17.297 -33.375 -8.648 1 67.75 341 LYS A CA 1
ATOM 2592 C C . LYS A 1 341 ? -16.406 -32.219 -9.062 1 67.75 341 LYS A C 1
ATOM 2594 O O . LYS A 1 341 ? -15.195 -32.344 -9.195 1 67.75 341 LYS A O 1
ATOM 2599 N N . SER A 1 342 ? -17.016 -31.094 -9.242 1 75.62 342 SER A N 1
ATOM 2600 C CA . SER A 1 342 ? -16.234 -29.953 -9.711 1 75.62 342 SER A CA 1
ATOM 2601 C C . SER A 1 342 ? -15.211 -29.516 -8.664 1 75.62 342 SER A C 1
ATOM 2603 O O . SER A 1 342 ? -15.539 -29.391 -7.484 1 75.62 342 SER A O 1
ATOM 2605 N N . LYS A 1 343 ? -14.031 -29.453 -9.125 1 83.62 343 LYS A N 1
ATOM 2606 C CA . LYS A 1 343 ? -12.922 -29.016 -8.281 1 83.62 343 LYS A CA 1
ATOM 2607 C C . LYS A 1 343 ? -12.75 -27.5 -8.344 1 83.62 343 LYS A C 1
ATOM 2609 O O . LYS A 1 343 ? -12.266 -26.891 -7.391 1 83.62 343 LYS A O 1
ATOM 2614 N N . SER A 1 344 ? -13.281 -26.969 -9.438 1 88.75 344 SER A N 1
ATOM 2615 C CA . SER A 1 344 ? -13.086 -25.531 -9.648 1 88.75 344 SER A CA 1
ATOM 2616 C C . SER A 1 344 ? -14.055 -24.719 -8.812 1 88.75 344 SER A C 1
ATOM 2618 O O . SER A 1 344 ? -15.266 -24.938 -8.852 1 88.75 344 SER A O 1
ATOM 2620 N N . LYS A 1 345 ? -13.5 -23.781 -8.117 1 90.06 345 LYS A N 1
ATOM 2621 C CA . LYS A 1 345 ? -14.289 -22.922 -7.238 1 90.06 345 LYS A CA 1
ATOM 2622 C C . LYS A 1 345 ? -14.672 -21.609 -7.938 1 90.06 345 LYS A C 1
ATOM 2624 O O . LYS A 1 345 ? -15.727 -21.047 -7.668 1 90.06 345 LYS A O 1
ATOM 2629 N N . PHE A 1 346 ? -13.922 -21.219 -8.914 1 94.69 346 PHE A N 1
ATOM 2630 C CA . PHE A 1 346 ? -14.062 -19.859 -9.422 1 94.69 346 PHE A CA 1
ATOM 2631 C C . PHE A 1 346 ? -14.602 -19.859 -10.844 1 94.69 346 PHE A C 1
ATOM 2633 O O . PHE A 1 346 ? -15.109 -18.844 -11.336 1 94.69 346 PHE A O 1
ATOM 2640 N N . TYR A 1 347 ? -14.484 -21 -11.469 1 93.88 347 TYR A N 1
ATOM 2641 C CA . TYR A 1 347 ? -14.875 -21.047 -12.875 1 93.88 347 TYR A CA 1
ATOM 2642 C C . TYR A 1 347 ? -15.961 -22.094 -13.109 1 93.88 347 TYR A C 1
ATOM 2644 O O . TYR A 1 347 ? -15.75 -23.281 -12.875 1 93.88 347 TYR A O 1
ATOM 2652 N N . GLY A 1 348 ? -17.062 -21.594 -13.656 1 89.31 348 GLY A N 1
ATOM 2653 C CA . GLY A 1 348 ? -18.234 -22.438 -13.812 1 89.31 348 GLY A CA 1
ATOM 2654 C C . GLY A 1 348 ? -18.281 -23.156 -15.141 1 89.31 348 GLY A C 1
ATOM 2655 O O . GLY A 1 348 ? -19.156 -24 -15.375 1 89.31 348 GLY A O 1
ATOM 2656 N N . ASP A 1 349 ? -17.375 -22.812 -16.016 1 91.69 349 ASP A N 1
ATOM 2657 C CA . ASP A 1 349 ? -17.344 -23.469 -17.312 1 91.69 349 ASP A CA 1
ATOM 2658 C C . ASP A 1 349 ? -15.914 -23.641 -17.828 1 91.69 349 ASP A C 1
ATOM 2660 O O . ASP A 1 349 ? -15.016 -22.922 -17.391 1 91.69 349 ASP A O 1
ATOM 2664 N N . ILE A 1 350 ? -15.758 -24.578 -18.719 1 92.5 350 ILE A N 1
ATOM 2665 C CA . ILE A 1 350 ? -14.445 -24.984 -19.203 1 92.5 350 ILE A CA 1
ATOM 2666 C C . ILE A 1 350 ? -13.797 -23.844 -19.969 1 92.5 350 ILE A C 1
ATOM 2668 O O . ILE A 1 350 ? -12.578 -23.641 -19.891 1 92.5 350 ILE A O 1
ATOM 2672 N N . GLU A 1 351 ? -14.586 -23.156 -20.703 1 94.38 351 GLU A N 1
ATOM 2673 C CA . GLU A 1 351 ? -14.039 -22.094 -21.547 1 94.38 351 GLU A CA 1
ATOM 2674 C C . GLU A 1 351 ? -13.43 -20.969 -20.688 1 94.38 351 GLU A C 1
ATOM 2676 O O . GLU A 1 351 ? -12.32 -20.516 -20.969 1 94.38 351 GLU A O 1
ATOM 2681 N N . SER A 1 352 ? -14.148 -20.578 -19.641 1 95.25 352 SER A N 1
ATOM 2682 C CA . SER A 1 352 ? -13.633 -19.547 -18.75 1 95.25 352 SER A CA 1
ATOM 2683 C C . SER A 1 352 ? -12.406 -20.047 -18 1 95.25 352 SER A C 1
ATOM 2685 O O . SER A 1 352 ? -11.469 -19.281 -17.766 1 95.25 352 SER A O 1
ATOM 2687 N N . PHE A 1 353 ? -12.492 -21.312 -17.703 1 96.06 353 PHE A N 1
ATOM 2688 C CA . PHE A 1 353 ? -11.344 -21.906 -17.031 1 96.06 353 PHE A CA 1
ATOM 2689 C C . PHE A 1 353 ? -10.117 -21.906 -17.938 1 96.06 353 PHE A C 1
ATOM 2691 O O . PHE A 1 353 ? -9.047 -21.453 -17.531 1 96.06 353 PHE A O 1
ATOM 2698 N N . LYS A 1 354 ? -10.25 -22.328 -19.141 1 96.12 354 LYS A N 1
ATOM 2699 C CA . LYS A 1 354 ? -9.164 -22.391 -20.109 1 96.12 354 LYS A CA 1
ATOM 2700 C C . LYS A 1 354 ? -8.586 -21 -20.391 1 96.12 354 LYS A C 1
ATOM 2702 O O . LYS A 1 354 ? -7.375 -20.844 -20.5 1 96.12 354 LYS A O 1
ATOM 2707 N N . ALA A 1 355 ? -9.461 -20.078 -20.469 1 96.19 355 ALA A N 1
ATOM 2708 C CA . ALA A 1 355 ? -9.016 -18.703 -20.75 1 96.19 355 ALA A CA 1
ATOM 2709 C C . ALA A 1 355 ? -8.141 -18.172 -19.609 1 96.19 355 ALA A C 1
ATOM 2711 O O . ALA A 1 355 ? -7.07 -17.609 -19.859 1 96.19 355 ALA A O 1
ATOM 2712 N N . ALA A 1 356 ? -8.562 -18.391 -18.406 1 96.06 356 ALA A N 1
ATOM 2713 C CA . ALA A 1 356 ? -7.82 -17.922 -17.25 1 96.06 356 ALA A CA 1
ATOM 2714 C C . ALA A 1 356 ? -6.477 -18.641 -17.125 1 96.06 356 ALA A C 1
ATOM 2716 O O . ALA A 1 356 ? -5.441 -18 -16.922 1 96.06 356 ALA A O 1
ATOM 2717 N N . VAL A 1 357 ? -6.527 -19.922 -17.312 1 94.25 357 VAL A N 1
ATOM 2718 C CA . VAL A 1 357 ? -5.305 -20.719 -17.188 1 94.25 357 VAL A CA 1
ATOM 2719 C C . VAL A 1 357 ? -4.324 -20.328 -18.281 1 94.25 357 VAL A C 1
ATOM 2721 O O . VAL A 1 357 ? -3.109 -20.312 -18.062 1 94.25 357 VAL A O 1
ATOM 2724 N N . SER A 1 358 ? -4.812 -20.094 -19.438 1 94.19 358 SER A N 1
ATOM 2725 C CA . SER A 1 358 ? -3.957 -19.719 -20.547 1 94.19 358 SER A CA 1
ATOM 2726 C C . SER A 1 358 ? -3.189 -18.438 -20.25 1 94.19 358 SER A C 1
ATOM 2728 O O . SER A 1 358 ? -2.012 -18.312 -20.578 1 94.19 358 SER A O 1
ATOM 2730 N N . GLU A 1 359 ? -3.883 -17.484 -19.547 1 91.75 359 GLU A N 1
ATOM 2731 C CA . GLU A 1 359 ? -3.213 -16.25 -19.156 1 91.75 359 GLU A CA 1
ATOM 2732 C C . GLU A 1 359 ? -2.062 -16.531 -18.188 1 91.75 359 GLU A C 1
ATOM 2734 O O . GLU A 1 359 ? -1.051 -15.828 -18.203 1 91.75 359 GLU A O 1
ATOM 2739 N N . VAL A 1 360 ? -2.242 -17.547 -17.469 1 91.38 360 VAL A N 1
ATOM 2740 C CA . VAL A 1 360 ? -1.245 -17.891 -16.453 1 91.38 360 VAL A CA 1
ATOM 2741 C C . VAL A 1 360 ? -0.079 -18.641 -17.109 1 91.38 360 VAL A C 1
ATOM 2743 O O . VAL A 1 360 ? 1.083 -18.281 -16.906 1 91.38 360 VAL A O 1
ATOM 2746 N N . LEU A 1 361 ? -0.364 -19.594 -17.922 1 90.31 361 LEU A N 1
ATOM 2747 C CA . LEU A 1 361 ? 0.659 -20.453 -18.484 1 90.31 361 LEU A CA 1
ATOM 2748 C C . LEU A 1 361 ? 1.525 -19.688 -19.484 1 90.31 361 LEU A C 1
ATOM 2750 O O . LEU A 1 361 ? 2.721 -19.969 -19.609 1 90.31 361 LEU A O 1
ATOM 2754 N N . VAL A 1 362 ? 0.922 -18.75 -20.125 1 88.06 362 VAL A N 1
ATOM 2755 C CA . VAL A 1 362 ? 1.65 -18 -21.141 1 88.06 362 VAL A CA 1
ATOM 2756 C C . VAL A 1 362 ? 2.797 -17.234 -20.5 1 88.06 362 VAL A C 1
ATOM 2758 O O . VAL A 1 362 ? 3.764 -16.859 -21.188 1 88.06 362 VAL A O 1
ATOM 2761 N N . GLN A 1 363 ? 2.691 -17 -19.188 1 83.25 363 GLN A N 1
ATOM 2762 C CA . GLN A 1 363 ? 3.74 -16.281 -18.484 1 83.25 363 GLN A CA 1
ATOM 2763 C C . GLN A 1 363 ? 4.906 -17.203 -18.141 1 83.25 363 GLN A C 1
ATOM 2765 O O . GLN A 1 363 ? 5.926 -16.766 -17.609 1 83.25 363 GLN A O 1
ATOM 2770 N N . ASP A 1 364 ? 4.832 -18.406 -18.5 1 81.44 364 ASP A N 1
ATOM 2771 C CA . ASP A 1 364 ? 5.805 -19.453 -18.156 1 81.44 364 ASP A CA 1
ATOM 2772 C C . ASP A 1 364 ? 6.047 -19.484 -16.641 1 81.44 364 ASP A C 1
ATOM 2774 O O . ASP A 1 364 ? 7.004 -18.891 -16.156 1 81.44 364 ASP A O 1
ATOM 2778 N N . VAL A 1 365 ? 5.363 -20.172 -16 1 78.12 365 VAL A N 1
ATOM 2779 C CA . VAL A 1 365 ? 5.312 -20.203 -14.547 1 78.12 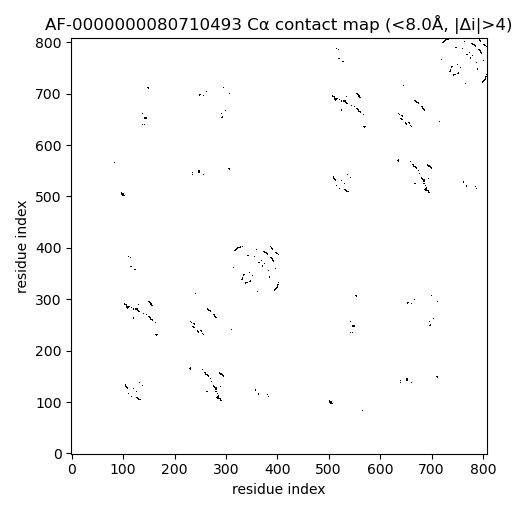365 VAL A CA 1
ATOM 2780 C C . VAL A 1 365 ? 6.457 -21.062 -14.008 1 78.12 365 VAL A C 1
ATOM 2782 O O . VAL A 1 365 ? 6.621 -21.203 -12.797 1 78.12 365 VAL A O 1
ATOM 2785 N N . ARG A 1 366 ? 7.254 -21.625 -14.922 1 77.19 366 ARG A N 1
ATOM 2786 C CA . ARG A 1 366 ? 8.367 -22.453 -14.5 1 77.19 366 ARG A CA 1
ATOM 2787 C C . ARG A 1 366 ? 9.477 -21.609 -13.875 1 77.19 366 ARG A C 1
ATOM 2789 O O . ARG A 1 366 ? 9.609 -20.422 -14.188 1 77.19 366 ARG A O 1
ATOM 2796 N N . SER A 1 367 ? 10.156 -22.281 -12.961 1 74.25 367 SER A N 1
ATOM 2797 C CA . SER A 1 367 ? 11.312 -21.609 -12.367 1 74.25 367 SER A CA 1
ATOM 2798 C C . SER A 1 367 ? 12.469 -21.516 -13.352 1 74.25 367 SER A C 1
ATOM 2800 O O . SER A 1 367 ? 12.445 -22.172 -14.406 1 74.25 367 SER A O 1
ATOM 2802 N N . VAL A 1 368 ? 13.375 -20.734 -12.953 1 70.81 368 VAL A N 1
ATOM 2803 C CA . VAL A 1 368 ? 14.586 -20.609 -13.758 1 70.81 368 VAL A CA 1
ATOM 2804 C C . VAL A 1 368 ? 15.273 -21.969 -13.859 1 70.81 368 VAL A C 1
ATOM 2806 O O . VAL A 1 368 ? 15.789 -22.344 -14.914 1 70.81 368 VAL A O 1
ATOM 2809 N N . HIS A 1 369 ? 15.227 -22.734 -12.758 1 72.06 369 HIS A N 1
ATOM 2810 C CA . HIS A 1 369 ? 15.883 -24.047 -12.711 1 72.06 369 HIS A CA 1
ATOM 2811 C C . HIS A 1 369 ? 15.148 -25.062 -13.578 1 72.06 369 HIS A C 1
ATOM 2813 O O . HIS A 1 369 ? 15.734 -26.047 -14.023 1 72.06 369 HIS A O 1
ATOM 2819 N N . GLN A 1 370 ? 13.883 -24.672 -13.859 1 74.25 370 GLN A N 1
ATOM 2820 C CA . GLN A 1 370 ? 13.062 -25.578 -14.648 1 74.25 370 GLN A CA 1
ATOM 2821 C C . GLN A 1 370 ? 13.086 -25.203 -16.125 1 74.25 370 GLN A C 1
ATOM 2823 O O . GLN A 1 370 ? 12.352 -25.766 -16.938 1 74.25 370 GLN A O 1
ATOM 2828 N N . GLY A 1 371 ? 13.914 -24.219 -16.406 1 74.81 371 GLY A N 1
ATOM 2829 C CA . GLY A 1 371 ? 14.078 -23.859 -17.797 1 74.81 371 GLY A CA 1
ATOM 2830 C C . GLY A 1 371 ? 13.094 -22.797 -18.266 1 74.81 371 GLY A C 1
ATOM 2831 O O . GLY A 1 371 ? 12.664 -22.812 -19.422 1 74.81 371 GLY A O 1
ATOM 2832 N N . ARG A 1 372 ? 12.703 -21.891 -17.422 1 78.44 372 ARG A N 1
ATOM 2833 C CA . ARG A 1 372 ? 11.82 -20.797 -17.828 1 78.44 372 ARG A CA 1
ATOM 2834 C C . ARG A 1 372 ? 12.32 -20.125 -19.094 1 78.44 372 ARG A C 1
ATOM 2836 O O . ARG A 1 372 ? 13.508 -19.812 -19.219 1 78.44 372 ARG A O 1
ATOM 2843 N N . GLY A 1 373 ? 11.383 -19.969 -20.016 1 77.62 373 GLY A N 1
ATOM 2844 C CA . GLY A 1 373 ? 11.734 -19.297 -21.25 1 77.62 373 GLY A CA 1
ATOM 2845 C C . GLY A 1 373 ? 12.25 -20.25 -22.312 1 77.62 373 GLY A C 1
ATOM 2846 O O . GLY A 1 373 ? 12.383 -19.875 -23.484 1 77.62 373 GLY A O 1
ATOM 2847 N N . LEU A 1 374 ? 12.5 -21.484 -21.953 1 82.06 374 LEU A N 1
ATOM 2848 C CA . LEU A 1 374 ? 13.07 -22.453 -22.891 1 82.06 374 LEU A CA 1
ATOM 2849 C C . LEU A 1 374 ? 12.086 -23.562 -23.188 1 82.06 374 LEU A C 1
ATOM 2851 O O . LEU A 1 374 ? 11.266 -23.922 -22.344 1 82.06 374 LEU A O 1
ATOM 2855 N N . ALA A 1 375 ? 12.297 -24.031 -24.422 1 87.81 375 ALA A N 1
ATOM 2856 C CA . ALA A 1 375 ? 11.492 -25.188 -24.797 1 87.81 375 ALA A CA 1
ATOM 2857 C C . ALA A 1 375 ? 12.016 -26.453 -24.109 1 87.81 375 ALA A C 1
ATOM 2859 O O . ALA A 1 375 ? 13.219 -26.625 -23.938 1 87.81 375 ALA A O 1
ATOM 2860 N N . SER A 1 376 ? 11.086 -27.203 -23.672 1 87.62 376 SER A N 1
ATOM 2861 C CA . SER A 1 376 ? 11.438 -28.469 -23.047 1 87.62 376 SER A CA 1
ATOM 2862 C C . SER A 1 376 ? 10.328 -29.5 -23.219 1 87.62 376 SER A C 1
ATOM 2864 O O . SER A 1 376 ? 9.148 -29.172 -23.109 1 87.62 376 SER A O 1
ATOM 2866 N N . ASP A 1 377 ? 10.781 -30.734 -23.469 1 86 377 ASP A N 1
ATOM 2867 C CA . ASP A 1 377 ? 9.812 -31.812 -23.609 1 86 377 ASP A CA 1
ATOM 2868 C C . ASP A 1 377 ? 9.438 -32.406 -22.25 1 86 377 ASP A C 1
ATOM 2870 O O . ASP A 1 377 ? 8.602 -33.312 -22.172 1 86 377 ASP A O 1
ATOM 2874 N N . GLU A 1 378 ? 9.961 -31.828 -21.297 1 88.88 378 GLU A N 1
ATOM 2875 C CA . GLU A 1 378 ? 9.648 -32.312 -19.969 1 88.88 378 GLU A CA 1
ATOM 2876 C C . GLU A 1 378 ? 8.266 -31.859 -19.516 1 88.88 378 GLU A C 1
ATOM 2878 O O . GLU A 1 378 ? 7.863 -30.719 -19.797 1 88.88 378 GLU A O 1
ATOM 2883 N N . LEU A 1 379 ? 7.582 -32.875 -18.922 1 90.75 379 LEU A N 1
ATOM 2884 C CA . LEU A 1 379 ? 6.258 -32.531 -18.391 1 90.75 379 LEU A CA 1
ATOM 2885 C C . LEU A 1 379 ? 6.367 -31.75 -17.094 1 90.75 379 LEU A C 1
ATOM 2887 O O . LEU A 1 379 ? 7.145 -32.125 -16.203 1 90.75 379 LEU A O 1
ATOM 2891 N N . TYR A 1 380 ? 5.539 -30.719 -17.094 1 90.75 380 TYR A N 1
ATOM 2892 C CA . TYR A 1 380 ? 5.496 -29.906 -15.875 1 90.75 380 TYR A CA 1
ATOM 2893 C C . TYR A 1 380 ? 4.09 -29.891 -15.281 1 90.75 380 TYR A C 1
ATOM 2895 O O . TYR A 1 380 ? 3.102 -29.844 -16.016 1 90.75 380 TYR A O 1
ATOM 2903 N N . GLU A 1 381 ? 4.102 -29.906 -14.008 1 90.12 381 GLU A N 1
ATOM 2904 C CA . GLU A 1 381 ? 2.832 -29.906 -13.281 1 90.12 381 GLU A CA 1
ATOM 2905 C C . GLU A 1 381 ? 2.463 -28.484 -12.828 1 90.12 381 GLU A C 1
ATOM 2907 O O . GLU A 1 381 ? 3.326 -27.734 -12.375 1 90.12 381 GLU A O 1
ATOM 2912 N N . CYS A 1 382 ? 1.2 -28.203 -13.016 1 89.31 382 CYS A N 1
ATOM 2913 C CA . CYS A 1 382 ? 0.661 -26.938 -12.5 1 89.31 382 CYS A CA 1
ATOM 2914 C C . CYS A 1 382 ? -0.729 -27.156 -11.914 1 89.31 382 CYS A C 1
ATOM 2916 O O . CYS A 1 382 ? -1.524 -27.922 -12.438 1 89.31 382 CYS A O 1
ATOM 2918 N N . CYS A 1 383 ? -0.926 -26.562 -10.82 1 92 383 CYS A N 1
ATOM 2919 C CA . CYS A 1 383 ? -2.246 -26.609 -10.203 1 92 383 CYS A CA 1
ATOM 2920 C C . CYS A 1 383 ? -2.934 -25.25 -10.289 1 92 383 CYS A C 1
ATOM 2922 O O . CYS A 1 383 ? -2.352 -24.234 -9.922 1 92 383 CYS A O 1
ATOM 2924 N N . PHE A 1 384 ? -4.148 -25.281 -10.844 1 94.69 384 PHE A N 1
ATOM 2925 C CA . PHE A 1 384 ? -4.953 -24.078 -10.977 1 94.69 384 PHE A CA 1
ATOM 2926 C C . PHE A 1 384 ? -6.398 -24.344 -10.562 1 94.69 384 PHE A C 1
ATOM 2928 O O . PHE A 1 384 ? -7.07 -25.188 -11.156 1 94.69 384 PHE A O 1
ATOM 2935 N N . ASP A 1 385 ? -6.797 -23.594 -9.555 1 95.56 385 ASP A N 1
ATOM 2936 C CA . ASP A 1 385 ? -8.164 -23.656 -9.047 1 95.56 385 ASP A CA 1
ATOM 2937 C C . ASP A 1 385 ? -8.555 -25.094 -8.727 1 95.56 385 ASP A C 1
ATOM 2939 O O . ASP A 1 385 ? -9.625 -25.562 -9.125 1 95.56 385 ASP A O 1
ATOM 2943 N N . GLY A 1 386 ? -7.641 -25.844 -8.172 1 91.88 386 GLY A N 1
ATOM 2944 C CA . GLY A 1 386 ? -7.902 -27.188 -7.707 1 91.88 386 GLY A CA 1
ATOM 2945 C C . GLY A 1 386 ? -7.691 -28.234 -8.789 1 91.88 386 GLY A C 1
ATOM 2946 O O . GLY A 1 386 ? -7.734 -29.438 -8.508 1 91.88 386 GLY A O 1
ATOM 2947 N N . VAL A 1 387 ? -7.465 -27.859 -9.992 1 93.81 387 VAL A N 1
ATOM 2948 C CA . VAL A 1 387 ? -7.262 -28.781 -11.109 1 93.81 387 VAL A CA 1
ATOM 2949 C C . VAL A 1 387 ? -5.77 -28.938 -11.375 1 93.81 387 VAL A C 1
ATOM 2951 O O . VAL A 1 387 ? -5.051 -27.953 -11.57 1 93.81 387 VAL A O 1
ATOM 2954 N N . ILE A 1 388 ? -5.348 -30.172 -11.398 1 93 388 ILE A N 1
ATOM 2955 C CA . ILE A 1 388 ? -3.953 -30.469 -11.711 1 93 388 ILE A CA 1
ATOM 2956 C C . ILE A 1 388 ? -3.789 -30.672 -13.211 1 93 388 ILE A C 1
ATOM 2958 O O . ILE A 1 388 ? -4.535 -31.422 -13.836 1 93 388 ILE A O 1
ATOM 2962 N N . MET A 1 389 ? -2.867 -29.969 -13.75 1 93.88 389 MET A N 1
ATOM 2963 C CA . MET A 1 389 ? -2.605 -30.062 -15.188 1 93.88 389 MET A CA 1
ATOM 2964 C C . MET A 1 389 ? -1.134 -30.359 -15.453 1 93.88 389 MET A C 1
ATOM 2966 O O . MET A 1 389 ? -0.267 -30 -14.656 1 93.88 389 MET A O 1
ATOM 2970 N N . PHE A 1 390 ? -0.961 -31.062 -16.516 1 94.88 390 PHE A N 1
ATOM 2971 C CA . PHE A 1 390 ? 0.388 -31.328 -17 1 94.88 390 PHE A CA 1
ATOM 2972 C C . PHE A 1 390 ? 0.594 -30.703 -18.391 1 94.88 390 PHE A C 1
ATOM 2974 O O . PHE A 1 390 ? -0.267 -30.828 -19.266 1 94.88 390 PHE A O 1
ATOM 2981 N N . PHE A 1 391 ? 1.729 -30.016 -18.5 1 93.38 391 PHE A N 1
ATOM 2982 C CA . PHE A 1 391 ? 1.951 -29.359 -19.781 1 93.38 391 PHE A CA 1
ATOM 2983 C C . PHE A 1 391 ? 3.412 -29.469 -20.203 1 93.38 391 PHE A C 1
ATOM 2985 O O . PHE A 1 391 ? 4.281 -29.75 -19.375 1 93.38 391 PHE A O 1
ATOM 2992 N N . VAL A 1 392 ? 3.627 -29.297 -21.516 1 92.81 392 VAL A N 1
ATOM 2993 C CA . VAL A 1 392 ? 4.949 -29.25 -22.141 1 92.81 392 VAL A CA 1
ATOM 2994 C C . VAL A 1 392 ? 5.141 -27.906 -22.844 1 92.81 392 VAL A C 1
ATOM 2996 O O . VAL A 1 392 ? 4.172 -27.297 -23.297 1 92.81 392 VAL A O 1
ATOM 2999 N N . THR A 1 393 ? 6.34 -27.438 -22.75 1 91.31 393 THR A N 1
ATOM 3000 C CA . THR A 1 393 ? 6.664 -26.172 -23.406 1 91.31 393 THR A CA 1
ATOM 3001 C C . THR A 1 393 ? 7.477 -26.422 -24.688 1 91.31 393 THR A C 1
ATOM 3003 O O . THR A 1 393 ? 8.633 -26.828 -24.609 1 91.31 393 THR A O 1
ATOM 3006 N N . THR A 1 394 ? 6.832 -26.109 -25.781 1 89.06 394 THR A N 1
ATOM 3007 C CA . THR A 1 394 ? 7.551 -26.188 -27.047 1 89.06 394 THR A CA 1
ATOM 3008 C C . THR A 1 394 ? 8.023 -24.797 -27.484 1 89.06 394 THR A C 1
ATOM 3010 O O . THR A 1 394 ? 7.879 -23.828 -26.734 1 89.06 394 THR A O 1
ATOM 3013 N N . GLU A 1 395 ? 8.672 -24.734 -28.625 1 84.88 395 GLU A N 1
ATOM 3014 C CA . GLU A 1 395 ? 9.203 -23.469 -29.125 1 84.88 395 GLU A CA 1
ATOM 3015 C C . GLU A 1 395 ? 8.086 -22.469 -29.391 1 84.88 395 GLU A C 1
ATOM 3017 O O . GLU A 1 395 ? 8.258 -21.266 -29.188 1 84.88 395 GLU A O 1
ATOM 3022 N N . HIS A 1 396 ? 6.93 -22.969 -29.734 1 86.25 396 HIS A N 1
ATOM 3023 C CA . HIS A 1 396 ? 5.902 -22.047 -30.188 1 86.25 396 HIS A CA 1
ATOM 3024 C C . HIS A 1 396 ? 4.668 -22.109 -29.297 1 86.25 396 HIS A C 1
ATOM 3026 O O . HIS A 1 396 ? 3.811 -21.219 -29.359 1 86.25 396 HIS A O 1
ATOM 3032 N N . GLU A 1 397 ? 4.648 -23.203 -28.562 1 90.56 397 GLU A N 1
ATOM 3033 C CA . GLU A 1 397 ? 3.408 -23.344 -27.797 1 90.56 397 GLU A CA 1
ATOM 3034 C C . GLU A 1 397 ? 3.664 -23.984 -26.438 1 90.56 397 GLU A C 1
ATOM 3036 O O . GLU A 1 397 ? 4.672 -24.672 -26.25 1 90.56 397 GLU A O 1
ATOM 3041 N N . MET A 1 398 ? 2.746 -23.734 -25.609 1 92.25 398 MET A N 1
ATOM 3042 C CA . MET A 1 398 ? 2.572 -24.5 -24.391 1 92.25 398 MET A CA 1
ATOM 3043 C C . MET A 1 398 ? 1.378 -25.438 -24.484 1 92.25 398 MET A C 1
ATOM 3045 O O . MET A 1 398 ? 0.241 -24.984 -24.656 1 92.25 398 MET A O 1
ATOM 3049 N N . ARG A 1 399 ? 1.699 -26.672 -24.422 1 94.69 399 ARG A N 1
ATOM 3050 C CA . ARG A 1 399 ? 0.669 -27.672 -24.688 1 94.69 399 ARG A CA 1
ATOM 3051 C C . ARG A 1 399 ? 0.244 -28.375 -23.391 1 94.69 399 ARG A C 1
ATOM 3053 O O . ARG A 1 399 ? 1.038 -29.094 -22.781 1 94.69 399 ARG A O 1
ATOM 3060 N N . VAL A 1 400 ? -0.991 -28.141 -23.047 1 96.75 400 VAL A N 1
ATOM 3061 C CA . VAL A 1 400 ? -1.553 -28.875 -21.906 1 96.75 400 VAL A CA 1
ATOM 3062 C C . VAL A 1 400 ? -1.953 -30.281 -22.344 1 96.75 400 VAL A C 1
ATOM 3064 O O . VAL A 1 400 ? -2.854 -30.453 -23.172 1 96.75 400 VAL A O 1
ATOM 3067 N N . VAL A 1 401 ? -1.381 -31.234 -21.719 1 96.31 401 VAL A N 1
ATOM 3068 C CA . VAL A 1 401 ? -1.495 -32.594 -22.219 1 96.31 401 VAL A CA 1
ATOM 3069 C C . VAL A 1 401 ? -2.553 -33.344 -21.422 1 96.31 401 VAL A C 1
ATOM 3071 O O . VAL A 1 401 ? -3.225 -34.25 -21.938 1 96.31 401 VAL A O 1
ATOM 3074 N N . SER A 1 402 ? -2.615 -33 -20.188 1 95.06 402 SER A N 1
ATOM 3075 C CA . SER A 1 402 ? -3.594 -33.688 -19.344 1 95.06 402 SER A CA 1
ATOM 3076 C C . SER A 1 402 ? -4.059 -32.75 -18.203 1 95.06 402 SER A C 1
ATOM 3078 O O . SER A 1 402 ? -3.365 -31.812 -17.844 1 95.06 402 SER A O 1
ATOM 3080 N N . ALA A 1 403 ? -5.27 -33.031 -17.781 1 93.56 403 ALA A N 1
ATOM 3081 C CA . ALA A 1 403 ? -5.867 -32.312 -16.672 1 93.56 403 ALA A CA 1
ATOM 3082 C C . ALA A 1 403 ? -6.785 -33.219 -15.852 1 93.56 403 ALA A C 1
ATOM 3084 O O . ALA A 1 403 ? -7.434 -34.094 -16.391 1 93.56 403 ALA A O 1
ATOM 3085 N N . GLY A 1 404 ? -6.727 -33.031 -14.555 1 89.62 404 GLY A N 1
ATOM 3086 C CA . GLY A 1 404 ? -7.605 -33.812 -13.703 1 89.62 404 GLY A CA 1
ATOM 3087 C C . GLY A 1 404 ? -7.516 -33.438 -12.234 1 89.62 404 GLY A C 1
ATOM 3088 O O . GLY A 1 404 ? -6.578 -32.75 -11.836 1 89.62 404 GLY A O 1
ATOM 3089 N N . MET B 1 1 ? 119.938 -113.312 -30.531 1 15.89 1 MET B N 1
ATOM 3090 C CA . MET B 1 1 ? 119.625 -112.812 -31.875 1 15.89 1 MET B CA 1
ATOM 3091 C C . MET B 1 1 ? 118.625 -111.688 -31.828 1 15.89 1 MET B C 1
ATOM 3093 O O . MET B 1 1 ? 118 -111.375 -32.844 1 15.89 1 MET B O 1
ATOM 3097 N N . LYS B 1 2 ? 118.312 -111.188 -30.5 1 19.33 2 LYS B N 1
ATOM 3098 C CA . LYS B 1 2 ? 117 -110.688 -30.141 1 19.33 2 LYS B CA 1
ATOM 3099 C C . LYS B 1 2 ? 116.75 -109.312 -30.719 1 19.33 2 LYS B C 1
ATOM 3101 O O . LYS B 1 2 ? 117.25 -108.312 -30.188 1 19.33 2 LYS B O 1
ATOM 3106 N N . ASN B 1 3 ? 116.688 -109.062 -32.062 1 16.83 3 ASN B N 1
ATOM 3107 C CA . ASN B 1 3 ? 116.625 -107.938 -33.031 1 16.83 3 ASN B CA 1
ATOM 3108 C C . ASN B 1 3 ? 115.375 -107.125 -32.875 1 16.83 3 ASN B C 1
ATOM 3110 O O . ASN B 1 3 ? 115.438 -105.875 -32.625 1 16.83 3 ASN B O 1
ATOM 3114 N N . LEU B 1 4 ? 113.938 -107.375 -33.281 1 18.83 4 LEU B N 1
ATOM 3115 C CA . LEU B 1 4 ? 113.562 -106.625 -34.469 1 18.83 4 LEU B CA 1
ATOM 3116 C C . LEU B 1 4 ? 112.812 -105.312 -34.125 1 18.83 4 LEU B C 1
ATOM 3118 O O . LEU B 1 4 ? 112.25 -105.25 -33.031 1 18.83 4 LEU B O 1
ATOM 3122 N N . PRO B 1 5 ? 111.875 -104.562 -35.094 1 22.12 5 PRO B N 1
ATOM 3123 C CA . PRO B 1 5 ? 111.688 -103.438 -35.969 1 22.12 5 PRO B CA 1
ATOM 3124 C C . PRO B 1 5 ? 110.5 -102.562 -35.594 1 22.12 5 PRO B C 1
ATOM 3126 O O . PRO B 1 5 ? 110.688 -101.312 -35.438 1 22.12 5 PRO B O 1
ATOM 3129 N N . LEU B 1 6 ? 109.125 -102.812 -35.812 1 20.45 6 LEU B N 1
ATOM 3130 C CA . LEU B 1 6 ? 108.5 -102 -36.844 1 20.45 6 LEU B CA 1
ATOM 3131 C C . LEU B 1 6 ? 107.938 -100.688 -36.281 1 20.45 6 LEU B C 1
ATOM 3133 O O . LEU B 1 6 ? 107.875 -100.562 -35.062 1 20.45 6 LEU B O 1
ATOM 3137 N N . ASN B 1 7 ? 106.562 -100.062 -36.719 1 20.25 7 ASN B N 1
ATOM 3138 C CA . ASN B 1 7 ? 105.875 -99.188 -37.688 1 20.25 7 ASN B CA 1
ATOM 3139 C C . ASN B 1 7 ? 104.938 -98.25 -37 1 20.25 7 ASN B C 1
ATOM 3141 O O . ASN B 1 7 ? 103.75 -98.125 -37.344 1 20.25 7 ASN B O 1
ATOM 3145 N N . THR B 1 8 ? 105.125 -97.625 -35.812 1 25.14 8 THR B N 1
ATOM 3146 C CA . THR B 1 8 ? 103.938 -97.188 -35.094 1 25.14 8 THR B CA 1
ATOM 3147 C C . THR B 1 8 ? 103.438 -95.812 -35.656 1 25.14 8 THR B C 1
ATOM 3149 O O . THR B 1 8 ? 104.125 -94.812 -35.531 1 25.14 8 THR B O 1
ATOM 3152 N N . ALA B 1 9 ? 102.812 -95.875 -36.938 1 23.84 9 ALA B N 1
ATOM 3153 C CA . ALA B 1 9 ? 102.375 -94.75 -37.75 1 23.84 9 ALA B CA 1
ATOM 3154 C C . ALA B 1 9 ? 101.375 -93.812 -37 1 23.84 9 ALA B C 1
ATOM 3156 O O . ALA B 1 9 ? 100.5 -94.312 -36.281 1 23.84 9 ALA B O 1
ATOM 3157 N N . GLY B 1 10 ? 101.688 -92.562 -36.719 1 23.72 10 GLY B N 1
ATOM 3158 C CA . GLY B 1 10 ? 101.25 -91.375 -36 1 23.72 10 GLY B CA 1
ATOM 3159 C C . GLY B 1 10 ? 100.062 -90.75 -36.594 1 23.72 10 GLY B C 1
ATOM 3160 O O . GLY B 1 10 ? 100.125 -90.125 -37.688 1 23.72 10 GLY B O 1
ATOM 3161 N N . GLU B 1 11 ? 98.812 -91.438 -36.656 1 19.53 11 GLU B N 1
ATOM 3162 C CA . GLU B 1 11 ? 97.688 -90.938 -37.375 1 19.53 11 GLU B CA 1
ATOM 3163 C C . GLU B 1 11 ? 97.25 -89.562 -36.812 1 19.53 11 GLU B C 1
ATOM 3165 O O . GLU B 1 11 ? 97.062 -89.438 -35.625 1 19.53 11 GLU B O 1
ATOM 3170 N N . LYS B 1 12 ? 97.5 -88.375 -37.594 1 27.73 12 LYS B N 1
ATOM 3171 C CA . LYS B 1 12 ? 97.25 -86.875 -37.562 1 27.73 12 LYS B CA 1
ATOM 3172 C C . LYS B 1 12 ? 95.75 -86.625 -37.562 1 27.73 12 LYS B C 1
ATOM 3174 O O . LYS B 1 12 ? 95.062 -86.688 -38.594 1 27.73 12 LYS B O 1
ATOM 3179 N N . VAL B 1 13 ? 94.812 -87.375 -36.781 1 22.05 13 VAL B N 1
ATOM 3180 C CA . VAL B 1 13 ? 93.375 -87.188 -37 1 22.05 13 VAL B CA 1
ATOM 3181 C C . VAL B 1 13 ? 93 -85.75 -36.844 1 22.05 13 VAL B C 1
ATOM 3183 O O . VAL B 1 13 ? 93.5 -85.062 -35.938 1 22.05 13 VAL B O 1
ATOM 3186 N N . SER B 1 14 ? 92.375 -85 -37.906 1 22.98 14 SER B N 1
ATOM 3187 C CA . SER B 1 14 ? 92 -83.688 -38.438 1 22.98 14 SER B CA 1
ATOM 3188 C C . SER B 1 14 ? 90.938 -83.062 -37.562 1 22.98 14 SER B C 1
ATOM 3190 O O . SER B 1 14 ? 90.125 -83.688 -36.969 1 22.98 14 SER B O 1
ATOM 3192 N N . THR B 1 15 ? 91.188 -81.75 -36.969 1 28.72 15 THR B N 1
ATOM 3193 C CA . THR B 1 15 ? 90.75 -80.688 -36.094 1 28.72 15 THR B CA 1
ATOM 3194 C C . THR B 1 15 ? 89.438 -80.062 -36.625 1 28.72 15 THR B C 1
ATOM 3196 O O . THR B 1 15 ? 88.875 -79.125 -36.062 1 28.72 15 THR B O 1
ATOM 3199 N N . ALA B 1 16 ? 88.812 -80.562 -37.812 1 25.36 16 ALA B N 1
ATOM 3200 C CA . ALA B 1 16 ? 87.812 -79.688 -38.469 1 25.36 16 ALA B CA 1
ATOM 3201 C C . ALA B 1 16 ? 86.5 -79.688 -37.688 1 25.36 16 ALA B C 1
ATOM 3203 O O . ALA B 1 16 ? 85.688 -78.75 -37.812 1 25.36 16 ALA B O 1
ATOM 3204 N N . PHE B 1 17 ? 86 -80.625 -36.938 1 27.61 17 PHE B N 1
ATOM 3205 C CA . PHE B 1 17 ? 84.562 -80.812 -36.688 1 27.61 17 PHE B CA 1
ATOM 3206 C C . PHE B 1 17 ? 84.062 -79.812 -35.656 1 27.61 17 PHE B C 1
ATOM 3208 O O . PHE B 1 17 ? 82.938 -79.75 -35.281 1 27.61 17 PHE B O 1
ATOM 3215 N N . ALA B 1 18 ? 84.875 -79 -34.906 1 28.91 18 ALA B N 1
ATOM 3216 C CA . ALA B 1 18 ? 84.375 -78.312 -33.719 1 28.91 18 ALA B CA 1
ATOM 3217 C C . ALA B 1 18 ? 83.562 -77.125 -34.125 1 28.91 18 ALA B C 1
ATOM 3219 O O . ALA B 1 18 ? 82.875 -76.5 -33.281 1 28.91 18 ALA B O 1
ATOM 3220 N N . ALA B 1 19 ? 83.562 -76.625 -35.406 1 33.75 19 ALA B N 1
ATOM 3221 C CA . ALA B 1 19 ? 83.062 -75.25 -35.594 1 33.75 19 ALA B CA 1
ATOM 3222 C C . ALA B 1 19 ? 81.5 -75.25 -35.656 1 33.75 19 ALA B C 1
ATOM 3224 O O . ALA B 1 19 ? 80.875 -74.25 -35.438 1 33.75 19 ALA B O 1
ATOM 3225 N N . GLY B 1 20 ? 80.812 -76.312 -36 1 31.58 20 GLY B N 1
ATOM 3226 C CA . GLY B 1 20 ? 79.438 -76.188 -36.375 1 31.58 20 GLY B CA 1
ATOM 3227 C C . GLY B 1 20 ? 78.5 -76 -35.188 1 31.58 20 GLY B C 1
ATOM 3228 O O . GLY B 1 20 ? 77.375 -75.5 -35.344 1 31.58 20 GLY B O 1
ATOM 3229 N N . LEU B 1 21 ? 78.75 -76.5 -34 1 35.53 21 LEU B N 1
ATOM 3230 C CA . LEU B 1 21 ? 77.75 -76.562 -32.938 1 35.53 21 LEU B CA 1
ATOM 3231 C C . LEU B 1 21 ? 77.5 -75.188 -32.375 1 35.53 21 LEU B C 1
ATOM 3233 O O . LEU B 1 21 ? 76.562 -75 -31.609 1 35.53 21 LEU B O 1
ATOM 3237 N N . LEU B 1 22 ? 78.312 -74.188 -32.656 1 39.69 22 LEU B N 1
ATOM 3238 C CA . LEU B 1 22 ? 78.062 -72.938 -31.953 1 39.69 22 LEU B CA 1
ATOM 3239 C C . LEU B 1 22 ? 76.938 -72.125 -32.562 1 39.69 22 LEU B C 1
ATOM 3241 O O . LEU B 1 22 ? 76.25 -71.375 -31.906 1 39.69 22 LEU B O 1
ATOM 3245 N N . VAL B 1 23 ? 76.562 -72.375 -33.875 1 46.34 23 VAL B N 1
ATOM 3246 C CA . VAL B 1 23 ? 75.562 -71.5 -34.5 1 46.34 23 VAL B CA 1
ATOM 3247 C C . VAL B 1 23 ? 74.188 -71.875 -34 1 46.34 23 VAL B C 1
ATOM 3249 O O . VAL B 1 23 ? 73.312 -71.062 -33.875 1 46.34 23 VAL B O 1
ATOM 3252 N N . GLY B 1 24 ? 74 -73.125 -33.625 1 44.25 24 GLY B N 1
ATOM 3253 C CA . GLY B 1 24 ? 72.625 -73.5 -33.25 1 44.25 24 GLY B CA 1
ATOM 3254 C C . GLY B 1 24 ? 72.188 -72.875 -31.938 1 44.25 24 GLY B C 1
ATOM 3255 O O . GLY B 1 24 ? 71 -72.625 -31.719 1 44.25 24 GLY B O 1
ATOM 3256 N N . ALA B 1 25 ? 73.125 -72.688 -30.984 1 54 25 ALA B N 1
ATOM 3257 C CA . ALA B 1 25 ? 72.75 -72.188 -29.672 1 54 25 ALA B CA 1
ATOM 3258 C C . ALA B 1 25 ? 72.312 -70.688 -29.734 1 54 25 ALA B C 1
ATOM 3260 O O . ALA B 1 25 ? 71.438 -70.312 -28.984 1 54 25 ALA B O 1
ATOM 3261 N N . ALA B 1 26 ? 72.812 -69.938 -30.719 1 56.97 26 ALA B N 1
ATOM 3262 C CA . ALA B 1 26 ? 72.438 -68.5 -30.781 1 56.97 26 ALA B CA 1
ATOM 3263 C C . ALA B 1 26 ? 71 -68.375 -31.25 1 56.97 26 ALA B C 1
ATOM 3265 O O . ALA B 1 26 ? 70.312 -67.438 -30.797 1 56.97 26 ALA B O 1
ATOM 3266 N N . GLY B 1 27 ? 70.562 -69.25 -32.125 1 53.38 27 GLY B N 1
ATOM 3267 C CA . GLY B 1 27 ? 69.188 -69.125 -32.562 1 53.38 27 GLY B CA 1
ATOM 3268 C C . GLY B 1 27 ? 68.188 -69.375 -31.484 1 53.38 27 GLY B C 1
ATOM 3269 O O . GLY B 1 27 ? 67.125 -68.75 -31.391 1 53.38 27 GLY B O 1
ATOM 3270 N N . VAL B 1 28 ? 68.5 -70.375 -30.609 1 61.28 28 VAL B N 1
ATOM 3271 C CA . VAL B 1 28 ? 67.562 -70.688 -29.531 1 61.28 28 VAL B CA 1
ATOM 3272 C C . VAL B 1 28 ? 67.562 -69.562 -28.5 1 61.28 28 VAL B C 1
ATOM 3274 O O . VAL B 1 28 ? 66.5 -69.188 -27.984 1 61.28 28 VAL B O 1
ATOM 3277 N N . ALA B 1 29 ? 68.688 -68.812 -28.312 1 62.62 29 ALA B N 1
ATOM 3278 C CA . ALA B 1 29 ? 68.688 -67.75 -27.359 1 62.62 29 ALA B CA 1
ATOM 3279 C C . ALA B 1 29 ? 67.938 -66.562 -27.891 1 62.62 29 ALA B C 1
ATOM 3281 O O . ALA B 1 29 ? 67.188 -65.875 -27.141 1 62.62 29 ALA B O 1
ATOM 3282 N N . ALA B 1 30 ? 68 -66.312 -29.203 1 63.41 30 ALA B N 1
ATOM 3283 C CA . ALA B 1 30 ? 67.25 -65.188 -29.766 1 63.41 30 ALA B CA 1
ATOM 3284 C C . ALA B 1 30 ? 65.75 -65.438 -29.75 1 63.41 30 ALA B C 1
ATOM 3286 O O . ALA B 1 30 ? 64.938 -64.562 -29.453 1 63.41 30 ALA B O 1
ATOM 3287 N N . ALA B 1 31 ? 65.375 -66.75 -30.031 1 63.34 31 ALA B N 1
ATOM 3288 C CA . ALA B 1 31 ? 63.969 -67.062 -29.953 1 63.34 31 ALA B CA 1
ATOM 3289 C C . ALA B 1 31 ? 63.469 -67.062 -28.516 1 63.34 31 ALA B C 1
ATOM 3291 O O . ALA B 1 31 ? 62.344 -66.625 -28.266 1 63.34 31 ALA B O 1
ATOM 3292 N N . ALA B 1 32 ? 64.375 -67.375 -27.547 1 64.69 32 ALA B N 1
ATOM 3293 C CA . ALA B 1 32 ? 63.969 -67.312 -26.141 1 64.69 32 ALA B CA 1
ATOM 3294 C C . ALA B 1 32 ? 63.844 -65.812 -25.672 1 64.69 32 ALA B C 1
ATOM 3296 O O . ALA B 1 32 ? 62.938 -65.5 -24.922 1 64.69 32 ALA B O 1
ATOM 3297 N N . LEU B 1 33 ? 64.688 -64.938 -26.234 1 64.75 33 LEU B N 1
ATOM 3298 C CA . LEU B 1 33 ? 64.562 -63.531 -25.891 1 64.75 33 LEU B CA 1
ATOM 3299 C C . LEU B 1 33 ? 63.344 -62.906 -26.516 1 64.75 33 LEU B C 1
ATOM 3301 O O . LEU B 1 33 ? 62.688 -62.094 -25.875 1 64.75 33 LEU B O 1
ATOM 3305 N N . ALA B 1 34 ? 63.062 -63.312 -27.766 1 64.12 34 ALA B N 1
ATOM 3306 C CA . ALA B 1 34 ? 61.844 -62.812 -28.406 1 64.12 34 ALA B CA 1
ATOM 3307 C C . ALA B 1 34 ? 60.594 -63.344 -27.688 1 64.12 34 ALA B C 1
ATOM 3309 O O . ALA B 1 34 ? 59.625 -62.594 -27.5 1 64.12 34 ALA B O 1
ATOM 3310 N N . LEU B 1 35 ? 60.656 -64.625 -27.219 1 64.25 35 LEU B N 1
ATOM 3311 C CA . LEU B 1 35 ? 59.562 -65.188 -26.469 1 64.25 35 LEU B CA 1
ATOM 3312 C C . LEU B 1 35 ? 59.438 -64.5 -25.094 1 64.25 35 LEU B C 1
ATOM 3314 O O . LEU B 1 35 ? 58.344 -64.25 -24.625 1 64.25 35 LEU B O 1
ATOM 3318 N N . ARG B 1 36 ? 60.562 -64.125 -24.5 1 65.75 36 ARG B N 1
ATOM 3319 C CA . ARG B 1 36 ? 60.531 -63.438 -23.234 1 65.75 36 ARG B CA 1
ATOM 3320 C C . ARG B 1 36 ? 60.031 -62 -23.422 1 65.75 36 ARG B C 1
ATOM 3322 O O . ARG B 1 36 ? 59.281 -61.5 -22.562 1 65.75 36 ARG B O 1
ATOM 3329 N N . GLY B 1 37 ? 60.375 -61.406 -24.516 1 63.91 37 GLY B N 1
ATOM 3330 C CA . GLY B 1 37 ? 59.844 -60.094 -24.828 1 63.91 37 GLY B CA 1
ATOM 3331 C C . GLY B 1 37 ? 58.344 -60.094 -25.062 1 63.91 37 GLY B C 1
ATOM 3332 O O . GLY B 1 37 ? 57.625 -59.219 -24.594 1 63.91 37 GLY B O 1
ATOM 3333 N N . ARG B 1 38 ? 57.844 -61.125 -25.812 1 64.94 38 ARG B N 1
ATOM 3334 C CA . ARG B 1 38 ? 56.406 -61.25 -26.062 1 64.94 38 ARG B CA 1
ATOM 3335 C C . ARG B 1 38 ? 55.656 -61.562 -24.766 1 64.94 38 ARG B C 1
ATOM 3337 O O . ARG B 1 38 ? 54.562 -61.031 -24.547 1 64.94 38 ARG B O 1
ATOM 3344 N N . VAL B 1 39 ? 56.281 -62.312 -23.906 1 68.31 39 VAL B N 1
ATOM 3345 C CA . VAL B 1 39 ? 55.656 -62.656 -22.625 1 68.31 39 VAL B CA 1
ATOM 3346 C C . VAL B 1 39 ? 55.656 -61.406 -21.719 1 68.31 39 VAL B C 1
ATOM 3348 O O . VAL B 1 39 ? 54.688 -61.156 -21.047 1 68.31 39 VAL B O 1
ATOM 3351 N N . ALA B 1 40 ? 56.75 -60.688 -21.812 1 66.69 40 ALA B N 1
ATOM 3352 C CA . ALA B 1 40 ? 56.812 -59.438 -21.016 1 66.69 40 ALA B CA 1
ATOM 3353 C C . ALA B 1 40 ? 55.812 -58.406 -21.516 1 66.69 40 ALA B C 1
ATOM 3355 O O . ALA B 1 40 ? 55.156 -57.75 -20.719 1 66.69 40 ALA B O 1
ATOM 3356 N N . LEU B 1 41 ? 55.719 -58.281 -22.781 1 66.06 41 LEU B N 1
ATOM 3357 C CA . LEU B 1 41 ? 54.719 -57.406 -23.359 1 66.06 41 LEU B CA 1
ATOM 3358 C C . LEU B 1 41 ? 53.312 -57.875 -23.047 1 66.06 41 LEU B C 1
ATOM 3360 O O . LEU B 1 41 ? 52.438 -57.062 -22.734 1 66.06 41 LEU B O 1
ATOM 3364 N N . ALA B 1 42 ? 53.094 -59.156 -23.109 1 67.31 42 ALA B N 1
ATOM 3365 C CA . ALA B 1 42 ? 51.812 -59.719 -22.781 1 67.31 42 ALA B CA 1
ATOM 3366 C C . ALA B 1 42 ? 51.469 -59.531 -21.297 1 67.31 42 ALA B C 1
ATOM 3368 O O . ALA B 1 42 ? 50.344 -59.188 -20.938 1 67.31 42 ALA B O 1
ATOM 3369 N N . SER B 1 43 ? 52.469 -59.625 -20.484 1 70.19 43 SER B N 1
ATOM 3370 C CA . SER B 1 43 ? 52.281 -59.406 -19.062 1 70.19 43 SER B CA 1
ATOM 3371 C C . SER B 1 43 ? 52 -57.938 -18.75 1 70.19 43 SER B C 1
ATOM 3373 O O . SER B 1 43 ? 51.156 -57.625 -17.922 1 70.19 43 SER B O 1
ATOM 3375 N N . HIS B 1 44 ? 52.688 -57.156 -19.484 1 69.56 44 HIS B N 1
ATOM 3376 C CA . HIS B 1 44 ? 52.438 -55.719 -19.312 1 69.56 44 HIS B CA 1
ATOM 3377 C C . HIS B 1 44 ? 51.062 -55.312 -19.797 1 69.56 44 HIS B C 1
ATOM 3379 O O . HIS B 1 44 ? 50.375 -54.5 -19.172 1 69.56 44 HIS B O 1
ATOM 3385 N N . LEU B 1 45 ? 50.688 -55.906 -20.875 1 66.62 45 LEU B N 1
ATOM 3386 C CA . LEU B 1 45 ? 49.375 -55.656 -21.406 1 66.62 45 LEU B CA 1
ATOM 3387 C C . LEU B 1 45 ? 48.281 -56.188 -20.469 1 66.62 45 LEU B C 1
ATOM 3389 O O . LEU B 1 45 ? 47.25 -55.531 -20.281 1 66.62 45 LEU B O 1
ATOM 3393 N N . GLN B 1 46 ? 48.562 -57.281 -19.891 1 70.94 46 GLN B N 1
ATOM 3394 C CA . GLN B 1 46 ? 47.656 -57.875 -18.922 1 70.94 46 GLN B CA 1
ATOM 3395 C C . GLN B 1 46 ? 47.562 -57 -17.672 1 70.94 46 GLN B C 1
ATOM 3397 O O . GLN B 1 46 ? 46.469 -56.812 -17.125 1 70.94 46 GLN B O 1
ATOM 3402 N N . GLN B 1 47 ? 48.656 -56.438 -17.297 1 71.75 47 GLN B N 1
ATOM 3403 C CA . GLN B 1 47 ? 48.656 -55.562 -16.156 1 71.75 47 GLN B CA 1
ATOM 3404 C C . GLN B 1 47 ? 47.875 -54.281 -16.438 1 71.75 47 GLN B C 1
ATOM 3406 O O . GLN B 1 47 ? 47.125 -53.781 -15.602 1 71.75 47 GLN B O 1
ATOM 3411 N N . LYS B 1 48 ? 48.062 -53.781 -17.594 1 71.38 48 LYS B N 1
ATOM 3412 C CA . LYS B 1 48 ? 47.375 -52.562 -17.984 1 71.38 48 LYS B CA 1
ATOM 3413 C C . LYS B 1 48 ? 45.875 -52.844 -18.125 1 71.38 48 LYS B C 1
ATOM 3415 O O . LYS B 1 48 ? 45.062 -52 -17.734 1 71.38 48 LYS B O 1
ATOM 3420 N N . GLU B 1 49 ? 45.625 -54 -18.609 1 73.19 49 GLU B N 1
ATOM 3421 C CA . GLU B 1 49 ? 44.219 -54.406 -18.703 1 73.19 49 GLU B CA 1
A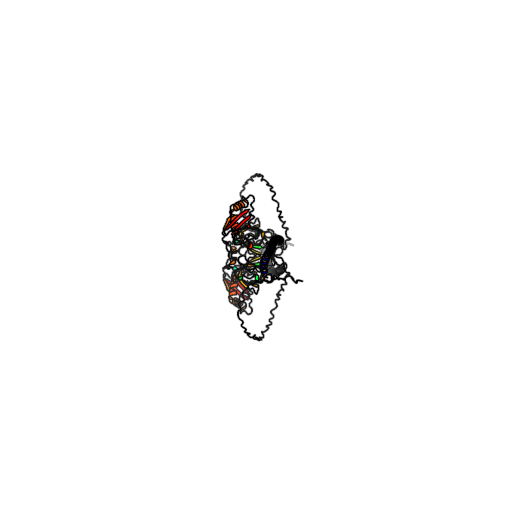TOM 3422 C C . GLU B 1 49 ? 43.594 -54.562 -17.312 1 73.19 49 GLU B C 1
ATOM 3424 O O . GLU B 1 49 ? 42.438 -54.156 -17.094 1 73.19 49 GLU B O 1
ATOM 3429 N N . GLY B 1 50 ? 44.406 -55.062 -16.469 1 73.75 50 GLY B N 1
ATOM 3430 C CA . GLY B 1 50 ? 43.969 -55.188 -15.078 1 73.75 50 GLY B CA 1
ATOM 3431 C C . GLY B 1 50 ? 43.75 -53.812 -14.414 1 73.75 50 GLY B C 1
ATOM 3432 O O . GLY B 1 50 ? 42.781 -53.625 -13.703 1 73.75 50 GLY B O 1
ATOM 3433 N N . GLU B 1 51 ? 44.594 -52.875 -14.688 1 74 51 GLU B N 1
ATOM 3434 C CA . GLU B 1 51 ? 44.469 -51.531 -14.156 1 74 51 GLU B CA 1
ATOM 3435 C C . GLU B 1 51 ? 43.25 -50.812 -14.758 1 74 51 GLU B C 1
ATOM 3437 O O . GLU B 1 51 ? 42.531 -50.094 -14.055 1 74 51 GLU B O 1
ATOM 3442 N N . LEU B 1 52 ? 43.031 -51.062 -16.016 1 72.06 52 LEU B N 1
ATOM 3443 C CA . LEU B 1 52 ? 41.906 -50.5 -16.703 1 72.06 52 LEU B CA 1
ATOM 3444 C C . LEU B 1 52 ? 40.594 -51.031 -16.125 1 72.06 52 LEU B C 1
ATOM 3446 O O . LEU B 1 52 ? 39.625 -50.281 -15.938 1 72.06 52 LEU B O 1
ATOM 3450 N N . GLU B 1 53 ? 40.656 -52.281 -15.852 1 79.31 53 GLU B N 1
ATOM 3451 C CA . GLU B 1 53 ? 39.469 -52.906 -15.266 1 79.31 53 GLU B CA 1
ATOM 3452 C C . GLU B 1 53 ? 39.25 -52.406 -13.844 1 79.31 53 GLU B C 1
ATOM 3454 O O . GLU B 1 53 ? 38.094 -52.156 -13.445 1 79.31 53 GLU B O 1
ATOM 3459 N N . ALA B 1 54 ? 40.281 -52.156 -13.156 1 75.69 54 ALA B N 1
ATOM 3460 C CA . ALA B 1 54 ? 40.156 -51.656 -11.789 1 75.69 54 ALA B CA 1
ATOM 3461 C C . ALA B 1 54 ? 39.656 -50.219 -11.781 1 75.69 54 ALA B C 1
ATOM 3463 O O . ALA B 1 54 ? 38.812 -49.844 -10.969 1 75.69 54 ALA B O 1
ATOM 3464 N N . ARG B 1 55 ? 40.062 -49.469 -12.648 1 75.31 55 ARG B N 1
ATOM 3465 C CA . ARG B 1 55 ? 39.594 -48.062 -12.766 1 75.31 55 ARG B CA 1
ATOM 3466 C C . ARG B 1 55 ? 38.125 -48 -13.219 1 75.31 55 ARG B C 1
ATOM 3468 O O . ARG B 1 55 ? 37.375 -47.188 -12.727 1 75.31 55 ARG B O 1
ATOM 3475 N N . ALA B 1 56 ? 37.875 -48.938 -14.055 1 79.62 56 ALA B N 1
ATOM 3476 C CA . ALA B 1 56 ? 36.469 -49.031 -14.516 1 79.62 56 ALA B CA 1
ATOM 3477 C C . ALA B 1 56 ? 35.531 -49.406 -13.375 1 79.62 56 ALA B C 1
ATOM 3479 O O . ALA B 1 56 ? 34.469 -48.844 -13.234 1 79.62 56 ALA B O 1
ATOM 3480 N N . ALA B 1 57 ? 36.031 -50.312 -12.609 1 79.69 57 ALA B N 1
ATOM 3481 C CA . ALA B 1 57 ? 35.25 -50.75 -11.453 1 79.69 57 ALA B CA 1
ATOM 3482 C C . ALA B 1 57 ? 35.125 -49.594 -10.438 1 79.69 57 ALA B C 1
ATOM 3484 O O . ALA B 1 57 ? 34.031 -49.406 -9.875 1 79.69 57 ALA B O 1
ATOM 3485 N N . LYS B 1 58 ? 36.094 -48.844 -10.266 1 80.69 58 LYS B N 1
ATOM 3486 C CA . LYS B 1 58 ? 36.062 -47.719 -9.344 1 80.69 58 LYS B CA 1
ATOM 3487 C C . LYS B 1 58 ? 35.125 -46.625 -9.852 1 80.69 58 LYS B C 1
ATOM 3489 O O . LYS B 1 58 ? 34.375 -46.031 -9.07 1 80.69 58 LYS B O 1
ATOM 3494 N N . ILE B 1 59 ? 35.125 -46.438 -11.078 1 80.56 59 ILE B N 1
ATOM 3495 C CA . ILE B 1 59 ? 34.25 -45.469 -11.688 1 80.56 59 ILE B CA 1
ATOM 3496 C C . ILE B 1 59 ? 32.812 -45.875 -11.5 1 80.56 59 ILE B C 1
ATOM 3498 O O . ILE B 1 59 ? 31.953 -45.031 -11.148 1 80.56 59 ILE B O 1
ATOM 3502 N N . ARG B 1 60 ? 32.625 -47.156 -11.656 1 80.38 60 ARG B N 1
ATOM 3503 C CA . ARG B 1 60 ? 31.25 -47.656 -11.453 1 80.38 60 ARG B CA 1
ATOM 3504 C C . ARG B 1 60 ? 30.828 -47.5 -10 1 80.38 60 ARG B C 1
ATOM 3506 O O . ARG B 1 60 ? 29.688 -47.094 -9.719 1 80.38 60 ARG B O 1
ATOM 3513 N N . GLN B 1 61 ? 31.734 -47.719 -9.164 1 81.69 61 GLN B N 1
ATOM 3514 C CA . GLN B 1 61 ? 31.453 -47.562 -7.742 1 81.69 61 GLN B CA 1
ATOM 3515 C C . GLN B 1 61 ? 31.188 -46.094 -7.387 1 81.69 61 GLN B C 1
ATOM 3517 O O . GLN B 1 61 ? 30.234 -45.812 -6.66 1 81.69 61 GLN B O 1
ATOM 3522 N N . LEU B 1 62 ? 31.922 -45.219 -7.914 1 80.19 62 LEU B N 1
ATOM 3523 C CA . LEU B 1 62 ? 31.766 -43.812 -7.641 1 80.19 62 LEU B CA 1
ATOM 3524 C C . LEU B 1 62 ? 30.469 -43.281 -8.25 1 80.19 62 LEU B C 1
ATOM 3526 O O . LEU B 1 62 ? 29.766 -42.469 -7.637 1 80.19 62 LEU B O 1
ATOM 3530 N N . ASP B 1 63 ? 30.203 -43.844 -9.344 1 78.88 63 ASP B N 1
ATOM 3531 C CA . ASP B 1 63 ? 28.953 -43.469 -9.992 1 78.88 63 ASP B CA 1
ATOM 3532 C C . ASP B 1 63 ? 27.75 -43.875 -9.141 1 78.88 63 ASP B C 1
ATOM 3534 O O . ASP B 1 63 ? 26.812 -43.094 -8.969 1 78.88 63 ASP B O 1
ATOM 3538 N N . ARG B 1 64 ? 27.891 -45.031 -8.633 1 80.06 64 ARG B N 1
ATOM 3539 C CA . ARG B 1 64 ? 26.828 -45.531 -7.754 1 80.06 64 ARG B CA 1
ATOM 3540 C C . ARG B 1 64 ? 26.766 -44.688 -6.477 1 80.06 64 ARG B C 1
ATOM 3542 O O . ARG B 1 64 ? 25.672 -44.375 -6.008 1 80.06 64 ARG B O 1
ATOM 3549 N N . GLN B 1 65 ? 27.875 -44.312 -6 1 78.12 65 GLN B N 1
ATOM 3550 C CA . GLN B 1 65 ? 27.922 -43.531 -4.781 1 78.12 65 GLN B CA 1
ATOM 3551 C C . GLN B 1 65 ? 27.359 -42.125 -5.02 1 78.12 65 GLN B C 1
ATOM 3553 O O . GLN B 1 65 ? 26.641 -41.594 -4.18 1 78.12 65 GLN B O 1
ATOM 3558 N N . VAL B 1 66 ? 27.672 -41.562 -6.105 1 77.88 66 VAL B N 1
ATOM 3559 C CA . VAL B 1 66 ? 27.172 -40.25 -6.457 1 77.88 66 VAL B CA 1
ATOM 3560 C C . VAL B 1 66 ? 25.656 -40.281 -6.605 1 77.88 66 VAL B C 1
ATOM 3562 O O . VAL B 1 66 ? 24.953 -39.406 -6.121 1 77.88 66 VAL B O 1
ATOM 3565 N N . ALA B 1 67 ? 25.234 -41.344 -7.227 1 78.88 67 ALA B N 1
ATOM 3566 C CA . ALA B 1 67 ? 23.797 -41.5 -7.391 1 78.88 67 ALA B CA 1
ATOM 3567 C C . ALA B 1 67 ? 23.109 -41.656 -6.039 1 78.88 67 ALA B C 1
ATOM 3569 O O . ALA B 1 67 ? 22.047 -41.062 -5.801 1 78.88 67 ALA B O 1
ATOM 3570 N N . GLU B 1 68 ? 23.719 -42.406 -5.234 1 79.38 68 GLU B N 1
ATOM 3571 C CA . GLU B 1 68 ? 23.172 -42.625 -3.902 1 79.38 68 GLU B CA 1
ATOM 3572 C C . GLU B 1 68 ? 23.203 -41.344 -3.07 1 79.38 68 GLU B C 1
ATOM 3574 O O . GLU B 1 68 ? 22.219 -41.031 -2.395 1 79.38 68 GLU B O 1
ATOM 3579 N N . GLU B 1 69 ? 24.25 -40.656 -3.125 1 77.5 69 GLU B N 1
ATOM 3580 C CA . GLU B 1 69 ? 24.359 -39.375 -2.412 1 77.5 69 GLU B CA 1
ATOM 3581 C C . GLU B 1 69 ? 23.344 -38.344 -2.943 1 77.5 69 GLU B C 1
ATOM 3583 O O . GLU B 1 69 ? 22.766 -37.594 -2.17 1 77.5 69 GLU B O 1
ATOM 3588 N N . GLY B 1 70 ? 23.234 -38.406 -4.219 1 73.81 70 GLY B N 1
ATOM 3589 C CA . GLY B 1 70 ? 22.219 -37.531 -4.82 1 73.81 70 GLY B CA 1
ATOM 3590 C C . GLY B 1 70 ? 20.812 -37.844 -4.336 1 73.81 70 GLY B C 1
ATOM 3591 O O . GLY B 1 70 ? 20.062 -36.906 -4.023 1 73.81 70 GLY B O 1
ATOM 3592 N N . ARG B 1 71 ? 20.562 -39.094 -4.215 1 75.62 71 ARG B N 1
ATOM 3593 C CA . ARG B 1 71 ? 19.25 -39.5 -3.717 1 75.62 71 ARG B CA 1
ATOM 3594 C C . ARG B 1 71 ? 19.062 -39.094 -2.258 1 75.62 71 ARG B C 1
ATOM 3596 O O . ARG B 1 71 ? 18 -38.594 -1.878 1 75.62 71 ARG B O 1
ATOM 3603 N N . GLN B 1 72 ? 20.047 -39.25 -1.461 1 74.12 72 GLN B N 1
ATOM 3604 C CA . GLN B 1 72 ? 19.969 -38.906 -0.047 1 74.12 72 GLN B CA 1
ATOM 3605 C C . GLN B 1 72 ? 19.859 -37.406 0.136 1 74.12 72 GLN B C 1
ATOM 3607 O O . GLN B 1 72 ? 19.109 -36.938 0.995 1 74.12 72 GLN B O 1
ATOM 3612 N N . ARG B 1 73 ? 20.578 -36.75 -0.669 1 72.88 73 ARG B N 1
ATOM 3613 C CA . ARG B 1 73 ? 20.484 -35.281 -0.623 1 72.88 73 ARG B CA 1
ATOM 3614 C C . ARG B 1 73 ? 19.078 -34.812 -0.97 1 72.88 73 ARG B C 1
ATOM 3616 O O . ARG B 1 73 ? 18.531 -33.938 -0.31 1 72.88 73 ARG B O 1
ATOM 3623 N N . ALA B 1 74 ? 18.578 -35.406 -1.966 1 71.5 74 ALA B N 1
ATOM 3624 C CA . ALA B 1 74 ? 17.219 -35.031 -2.375 1 71.5 74 ALA B CA 1
ATOM 3625 C C . ALA B 1 74 ? 16.219 -35.344 -1.265 1 71.5 74 ALA B C 1
ATOM 3627 O O . ALA B 1 74 ? 15.297 -34.562 -1.024 1 71.5 74 ALA B O 1
ATOM 3628 N N . GLU B 1 75 ? 16.406 -36.438 -0.671 1 74.06 75 GLU B N 1
ATOM 3629 C CA . GLU B 1 75 ? 15.539 -36.812 0.439 1 74.06 75 GLU B CA 1
ATOM 3630 C C . GLU B 1 75 ? 15.68 -35.844 1.606 1 74.06 75 GLU B C 1
ATOM 3632 O O . GLU B 1 75 ? 14.688 -35.438 2.209 1 74.06 75 GLU B O 1
ATOM 3637 N N . GLU B 1 76 ? 16.891 -35.469 1.917 1 72.5 76 GLU B N 1
ATOM 3638 C CA . GLU B 1 76 ? 17.141 -34.531 2.992 1 72.5 76 GLU B CA 1
ATOM 3639 C C . GLU B 1 76 ? 16.578 -33.156 2.66 1 72.5 76 GLU B C 1
ATOM 3641 O O . GLU B 1 76 ? 16.031 -32.469 3.535 1 72.5 76 GLU B O 1
ATOM 3646 N N . ARG B 1 77 ? 16.719 -32.844 1.466 1 64.88 77 ARG B N 1
ATOM 3647 C CA . ARG B 1 77 ? 16.156 -31.562 1.021 1 64.88 77 ARG B CA 1
ATOM 3648 C C . ARG B 1 77 ? 14.633 -31.547 1.169 1 64.88 77 ARG B C 1
ATOM 3650 O O . ARG B 1 77 ? 14.055 -30.578 1.643 1 64.88 77 ARG B O 1
ATOM 3657 N N . ARG B 1 78 ? 14.094 -32.625 0.743 1 68.19 78 ARG B N 1
ATOM 3658 C CA . ARG B 1 78 ? 12.641 -32.75 0.894 1 68.19 78 ARG B CA 1
ATOM 3659 C C . ARG B 1 78 ? 12.234 -32.656 2.361 1 68.19 78 ARG B C 1
ATOM 3661 O O . ARG B 1 78 ? 11.258 -32 2.707 1 68.19 78 ARG B O 1
ATOM 3668 N N . GLY B 1 79 ? 12.938 -33.375 3.09 1 64.81 79 GLY B N 1
ATOM 3669 C CA . GLY B 1 79 ? 12.68 -33.344 4.52 1 64.81 79 GLY B CA 1
ATOM 3670 C C . GLY B 1 79 ? 12.828 -31.938 5.109 1 64.81 79 GLY B C 1
ATOM 3671 O O . GLY B 1 79 ? 12 -31.516 5.91 1 64.81 79 GLY B O 1
ATOM 3672 N N . ARG B 1 80 ? 13.875 -31.312 4.688 1 63.25 80 ARG B N 1
ATOM 3673 C CA . ARG B 1 80 ? 14.117 -29.953 5.16 1 63.25 80 ARG B CA 1
ATOM 3674 C C . ARG B 1 80 ? 13.008 -29 4.707 1 63.25 80 ARG B C 1
ATOM 3676 O O . ARG B 1 80 ? 12.5 -28.203 5.5 1 63.25 80 ARG B O 1
ATOM 3683 N N . THR B 1 81 ? 12.641 -29.141 3.502 1 65.31 81 THR B N 1
ATOM 3684 C CA . THR B 1 81 ? 11.578 -28.297 2.949 1 65.31 81 THR B CA 1
ATOM 3685 C C . THR B 1 81 ? 10.266 -28.516 3.697 1 65.31 81 THR B C 1
ATOM 3687 O O . THR B 1 81 ? 9.555 -27.562 4 1 65.31 81 THR B O 1
ATOM 3690 N N . GLU B 1 82 ? 10.055 -29.734 3.947 1 67.31 82 GLU B N 1
ATOM 3691 C CA . GLU B 1 82 ? 8.828 -30.078 4.672 1 67.31 82 GLU B CA 1
ATOM 3692 C C . GLU B 1 82 ? 8.859 -29.516 6.094 1 67.31 82 GLU B C 1
ATOM 3694 O O . GLU B 1 82 ? 7.859 -29 6.586 1 67.31 82 GLU B O 1
ATOM 3699 N N . ALA B 1 83 ? 9.914 -29.625 6.684 1 65.38 83 ALA B N 1
ATOM 3700 C CA . ALA B 1 83 ? 10.062 -29.109 8.039 1 65.38 83 ALA B CA 1
ATOM 3701 C C . ALA B 1 83 ? 9.93 -27.594 8.07 1 65.38 83 ALA B C 1
ATOM 3703 O O . ALA B 1 83 ? 9.281 -27.047 8.961 1 65.38 83 ALA B O 1
ATOM 3704 N N . GLU B 1 84 ? 10.523 -27.062 7.086 1 66.19 84 GLU B N 1
ATOM 3705 C CA . GLU B 1 84 ? 10.438 -25.609 6.992 1 66.19 84 GLU B CA 1
ATOM 3706 C C . GLU B 1 84 ? 9.008 -25.156 6.719 1 66.19 84 GLU B C 1
ATOM 3708 O O . GLU B 1 84 ? 8.547 -24.156 7.273 1 66.19 84 GLU B O 1
ATOM 3713 N N . ARG B 1 85 ? 8.391 -25.922 5.906 1 67.19 85 ARG B N 1
ATOM 3714 C CA . ARG B 1 85 ? 6.988 -25.625 5.613 1 67.19 85 ARG B CA 1
ATOM 3715 C C . ARG B 1 85 ? 6.129 -25.75 6.867 1 67.19 85 ARG B C 1
ATOM 3717 O O . ARG B 1 85 ? 5.254 -24.922 7.113 1 67.19 85 ARG B O 1
ATOM 3724 N N . ARG B 1 86 ? 6.359 -26.719 7.586 1 67.12 86 ARG B N 1
ATOM 3725 C CA . ARG B 1 86 ? 5.613 -26.938 8.828 1 67.12 86 ARG B CA 1
ATOM 3726 C C . ARG B 1 86 ? 5.875 -25.812 9.82 1 67.12 86 ARG B C 1
ATOM 3728 O O . ARG B 1 86 ? 4.949 -25.328 10.477 1 67.12 86 ARG B O 1
ATOM 3735 N N . LEU B 1 87 ? 7.047 -25.453 9.898 1 65.69 87 LEU B N 1
ATOM 3736 C CA . LEU B 1 87 ? 7.422 -24.359 10.789 1 65.69 87 LEU B CA 1
ATOM 3737 C C . LEU B 1 87 ? 6.754 -23.062 10.375 1 65.69 87 LEU B C 1
ATOM 3739 O O . LEU B 1 87 ? 6.262 -22.312 11.219 1 65.69 87 LEU B O 1
ATOM 3743 N N . ARG B 1 88 ? 6.734 -22.938 9.117 1 68.81 88 ARG B N 1
ATOM 3744 C CA . ARG B 1 88 ? 6.09 -21.734 8.602 1 68.81 88 ARG B CA 1
ATOM 3745 C C . ARG B 1 88 ? 4.594 -21.75 8.898 1 68.81 88 ARG B C 1
ATOM 3747 O O . ARG B 1 88 ? 4.023 -20.719 9.266 1 68.81 88 ARG B O 1
ATOM 3754 N N . ALA B 1 89 ? 4.07 -22.781 8.688 1 71.69 89 ALA B N 1
ATOM 3755 C CA . ALA B 1 89 ? 2.639 -22.922 8.953 1 71.69 89 ALA B CA 1
ATOM 3756 C C . ALA B 1 89 ? 2.326 -22.641 10.422 1 71.69 89 ALA B C 1
ATOM 3758 O O . ALA B 1 89 ? 1.352 -21.953 10.727 1 71.69 89 ALA B O 1
ATOM 3759 N N . GLU B 1 90 ? 3.115 -23.078 11.234 1 67.81 90 GLU B N 1
ATOM 3760 C CA . GLU B 1 90 ? 2.928 -22.859 12.664 1 67.81 90 GLU B CA 1
ATOM 3761 C C . GLU B 1 90 ? 3.117 -21.391 13.016 1 67.81 90 GLU B C 1
ATOM 3763 O O . GLU B 1 90 ? 2.352 -20.828 13.805 1 67.81 90 GLU B O 1
ATOM 3768 N N . LYS B 1 91 ? 4.082 -20.891 12.445 1 68.5 91 LYS B N 1
ATOM 3769 C CA . LYS B 1 91 ? 4.336 -19.469 12.688 1 68.5 91 LYS B CA 1
ATOM 3770 C C . LYS B 1 91 ? 3.174 -18.625 12.188 1 68.5 91 LYS B C 1
ATOM 3772 O O . LYS B 1 91 ? 2.77 -17.656 12.852 1 68.5 91 LYS B O 1
ATOM 3777 N N . GLN B 1 92 ? 2.736 -18.969 11.094 1 70.44 92 GLN B N 1
ATOM 3778 C CA . GLN B 1 92 ? 1.603 -18.25 10.531 1 70.44 92 GLN B CA 1
ATOM 3779 C C . GLN B 1 92 ? 0.385 -18.328 11.445 1 70.44 92 GLN B C 1
ATOM 3781 O O . GLN B 1 92 ? -0.312 -17.344 11.656 1 70.44 92 GLN B O 1
ATOM 3786 N N . GLU B 1 93 ? 0.18 -19.422 11.883 1 68.62 93 GLU B N 1
ATOM 3787 C CA . GLU B 1 93 ? -0.933 -19.609 12.812 1 68.62 93 GLU B CA 1
ATOM 3788 C C . GLU B 1 93 ? -0.772 -18.734 14.055 1 68.62 93 GLU B C 1
ATOM 3790 O O . GLU B 1 93 ? -1.738 -18.141 14.523 1 68.62 93 GLU B O 1
ATOM 3795 N N . MET B 1 94 ? 0.388 -18.672 14.531 1 66.25 94 MET B N 1
ATOM 3796 C CA . MET B 1 94 ? 0.663 -17.844 15.711 1 66.25 94 MET B CA 1
ATOM 3797 C C . MET B 1 94 ? 0.474 -16.359 15.398 1 66.25 94 MET B C 1
ATOM 3799 O O . MET B 1 94 ? -0.096 -15.625 16.203 1 66.25 94 MET B O 1
ATOM 3803 N N . GLU B 1 95 ? 0.921 -16.016 14.289 1 69.69 95 GLU B N 1
ATOM 3804 C CA . GLU B 1 95 ? 0.801 -14.625 13.883 1 69.69 95 GLU B CA 1
ATOM 3805 C C . GLU B 1 95 ? -0.654 -14.25 13.625 1 69.69 95 GLU B C 1
ATOM 3807 O O . GLU B 1 95 ? -1.062 -13.109 13.867 1 69.69 95 GLU B O 1
ATOM 3812 N N . GLU B 1 96 ? -1.3 -15.148 13.117 1 69.69 96 GLU B N 1
ATOM 3813 C CA . GLU B 1 96 ? -2.725 -14.906 12.906 1 69.69 96 GLU B CA 1
ATOM 3814 C C . GLU B 1 96 ? -3.447 -14.688 14.227 1 69.69 96 GLU B C 1
ATOM 3816 O O . GLU B 1 96 ? -4.371 -13.875 14.312 1 69.69 96 GLU B O 1
ATOM 3821 N N . GLU B 1 97 ? -2.939 -15.281 15.133 1 69.44 97 GLU B N 1
ATOM 3822 C CA . GLU B 1 97 ? -3.551 -15.156 16.453 1 69.44 97 GLU B CA 1
ATOM 3823 C C . GLU B 1 97 ? -3.033 -13.914 17.188 1 69.44 97 GLU B C 1
ATOM 3825 O O . GLU B 1 97 ? -3.812 -13.172 17.781 1 69.44 97 GLU B O 1
ATOM 3830 N N . ASP B 1 98 ? -1.771 -13.641 17.094 1 75.88 98 ASP B N 1
ATOM 3831 C CA . ASP B 1 98 ? -1.139 -12.594 17.891 1 75.88 98 ASP B CA 1
ATOM 3832 C C . ASP B 1 98 ? -1.025 -11.289 17.109 1 75.88 98 ASP B C 1
ATOM 3834 O O . ASP B 1 98 ? -0.829 -10.227 17.703 1 75.88 98 ASP B O 1
ATOM 3838 N N . GLY B 1 99 ? -1.163 -11.406 15.883 1 84.56 99 GLY B N 1
ATOM 3839 C CA . GLY B 1 99 ? -0.943 -10.234 15.047 1 84.56 99 GLY B CA 1
ATOM 3840 C C . GLY B 1 99 ? 0.416 -10.234 14.367 1 84.56 99 GLY B C 1
ATOM 3841 O O . GLY B 1 99 ? 1.255 -11.094 14.648 1 84.56 99 GLY B O 1
ATOM 3842 N N . TYR B 1 100 ? 0.528 -9.43 13.422 1 86.44 100 TYR B N 1
ATOM 3843 C CA . TYR B 1 100 ? 1.768 -9.266 12.664 1 86.44 100 TYR B CA 1
ATOM 3844 C C . TYR B 1 100 ? 2.551 -8.055 13.164 1 86.44 100 TYR B C 1
ATOM 3846 O O . TYR B 1 100 ? 2.062 -6.922 13.102 1 86.44 100 TYR B O 1
ATOM 3854 N N . ASN B 1 101 ? 3.736 -8.281 13.594 1 86.94 101 ASN B N 1
ATOM 3855 C CA . ASN B 1 101 ? 4.566 -7.199 14.109 1 86.94 101 ASN B CA 1
ATOM 3856 C C . ASN B 1 101 ? 5.5 -6.645 13.039 1 86.94 101 ASN B C 1
ATOM 3858 O O . ASN B 1 101 ? 6.332 -7.379 12.492 1 86.94 101 ASN B O 1
ATOM 3862 N N . PHE B 1 102 ? 5.34 -5.418 12.703 1 91.06 102 PHE B N 1
ATOM 3863 C CA . PHE B 1 102 ? 6.176 -4.758 11.719 1 91.06 102 PHE B CA 1
ATOM 3864 C C . PHE B 1 102 ? 7.012 -3.654 12.359 1 91.06 102 PHE B C 1
ATOM 3866 O O . PHE B 1 102 ? 6.617 -3.088 13.383 1 91.06 102 PHE B O 1
ATOM 3873 N N . THR B 1 103 ? 8.156 -3.398 11.766 1 91.12 103 THR B N 1
ATOM 3874 C CA . THR B 1 103 ? 9.047 -2.35 12.258 1 91.12 103 THR B CA 1
ATOM 3875 C C . THR B 1 103 ? 9.164 -1.22 11.234 1 91.12 103 THR B C 1
ATOM 3877 O O . THR B 1 103 ? 9.25 -1.47 10.031 1 91.12 103 THR B O 1
ATOM 3880 N N . ALA B 1 104 ? 9.172 0.002 11.797 1 94.94 104 ALA B N 1
ATOM 3881 C CA . ALA B 1 104 ? 9.43 1.12 10.898 1 94.94 104 ALA B CA 1
ATOM 3882 C C . ALA B 1 104 ? 10.852 1.054 10.336 1 94.94 104 ALA B C 1
ATOM 3884 O O . ALA B 1 104 ? 11.82 0.926 11.086 1 94.94 104 ALA B O 1
ATOM 3885 N N . ILE B 1 105 ? 11 1.173 9.094 1 96.31 105 ILE B N 1
ATOM 3886 C CA . ILE B 1 105 ? 12.32 1.076 8.477 1 96.31 105 ILE B CA 1
ATOM 3887 C C . ILE B 1 105 ? 12.969 2.459 8.414 1 96.31 105 ILE B C 1
ATOM 3889 O O . ILE B 1 105 ? 14.156 2.584 8.133 1 96.31 105 ILE B O 1
ATOM 3893 N N . GLY B 1 106 ? 12.195 3.486 8.633 1 96.88 106 GLY B N 1
ATOM 3894 C CA . GLY B 1 106 ? 12.633 4.871 8.617 1 96.88 106 GLY B CA 1
ATOM 3895 C C . GLY B 1 106 ? 11.531 5.852 8.969 1 96.88 106 GLY B C 1
ATOM 3896 O O . GLY B 1 106 ? 10.461 5.453 9.438 1 96.88 106 GLY B O 1
ATOM 3897 N N . THR B 1 107 ? 11.875 7.125 8.805 1 97.5 107 THR B N 1
ATOM 3898 C CA . THR B 1 107 ? 10.945 8.211 9.062 1 97.5 107 THR B CA 1
ATOM 3899 C C . THR B 1 107 ? 11.023 9.266 7.965 1 97.5 107 THR B C 1
ATOM 3901 O O . THR B 1 107 ? 12.078 9.469 7.363 1 97.5 107 THR B O 1
ATOM 3904 N N . ILE B 1 108 ? 9.891 9.891 7.777 1 98.31 108 ILE B N 1
ATOM 3905 C CA . ILE B 1 108 ? 9.914 10.938 6.762 1 98.31 108 ILE B CA 1
ATOM 3906 C C . ILE B 1 108 ? 9.859 12.312 7.43 1 98.31 108 ILE B C 1
ATOM 3908 O O . ILE B 1 108 ? 9.133 12.5 8.414 1 98.31 108 ILE B O 1
ATOM 3912 N N . SER B 1 109 ? 10.672 13.195 6.918 1 97.88 109 SER B N 1
ATOM 3913 C CA . SER B 1 109 ? 10.586 14.609 7.238 1 97.88 109 SER B CA 1
ATOM 3914 C C . SER B 1 109 ? 9.812 15.375 6.168 1 97.88 109 SER B C 1
ATOM 3916 O O . SER B 1 109 ? 10.047 15.188 4.973 1 97.88 109 SER B O 1
ATOM 3918 N N . THR B 1 110 ? 8.852 16.188 6.555 1 97.56 110 THR B N 1
ATOM 3919 C CA . THR B 1 110 ? 8.023 16.953 5.629 1 97.56 110 THR B CA 1
ATOM 3920 C C . THR B 1 110 ? 7.789 18.359 6.156 1 97.56 110 THR B C 1
ATOM 3922 O O . THR B 1 110 ? 8.133 18.672 7.301 1 97.56 110 THR B O 1
ATOM 3925 N N . PRO B 1 111 ? 7.219 19.266 5.32 1 96.5 111 PRO B N 1
ATOM 3926 C CA . PRO B 1 111 ? 6.918 20.625 5.777 1 96.5 111 PRO B CA 1
ATOM 3927 C C . PRO B 1 111 ? 5.676 20.688 6.668 1 96.5 111 PRO B C 1
ATOM 3929 O O . PRO B 1 111 ? 5.344 21.766 7.191 1 96.5 111 PRO B O 1
ATOM 3932 N N . PHE B 1 112 ? 5.074 19.609 6.84 1 95 112 PHE B N 1
ATOM 3933 C CA . PHE B 1 112 ? 3.795 19.594 7.543 1 95 112 PHE B CA 1
ATOM 3934 C C . PHE B 1 112 ? 3.975 19.172 8.992 1 95 112 PHE B C 1
ATOM 3936 O O . PHE B 1 112 ? 4.152 17.984 9.273 1 95 112 PHE B O 1
ATOM 3943 N N . ARG B 1 113 ? 3.801 20.078 9.852 1 88.44 113 ARG B N 1
ATOM 3944 C CA . ARG B 1 113 ? 4.031 19.844 11.273 1 88.44 113 ARG B CA 1
ATOM 3945 C C . ARG B 1 113 ? 2.908 19.016 11.875 1 88.44 113 ARG B C 1
ATOM 3947 O O . ARG B 1 113 ? 3.154 18.156 12.727 1 88.44 113 ARG B O 1
ATOM 3954 N N . ASP B 1 114 ? 1.735 19.25 11.477 1 84 114 ASP B N 1
ATOM 3955 C CA . ASP B 1 114 ? 0.581 18.531 12.008 1 84 114 ASP B CA 1
ATOM 3956 C C . ASP B 1 114 ? -0.43 18.219 10.906 1 84 114 ASP B C 1
ATOM 3958 O O . ASP B 1 114 ? -0.17 18.469 9.727 1 84 114 ASP B O 1
ATOM 3962 N N . ARG B 1 115 ? -1.435 17.531 11.32 1 84 115 ARG B N 1
ATOM 3963 C CA . ARG B 1 115 ? -2.439 17.078 10.367 1 84 115 ARG B CA 1
ATOM 3964 C C . ARG B 1 115 ? -3.145 18.266 9.711 1 84 115 ARG B C 1
ATOM 3966 O O . ARG B 1 115 ? -3.611 18.172 8.578 1 84 115 ARG B O 1
ATOM 3973 N N . ARG B 1 116 ? -3.111 19.344 10.492 1 77.31 116 ARG B N 1
ATOM 3974 C CA . ARG B 1 116 ? -3.717 20.547 9.93 1 77.31 116 ARG B CA 1
ATOM 3975 C C . ARG B 1 116 ? -2.832 21.156 8.844 1 77.31 116 ARG B C 1
ATOM 3977 O O . ARG B 1 116 ? -1.641 21.375 9.062 1 77.31 116 ARG B O 1
ATOM 3984 N N . GLY B 1 117 ? -3.354 21.297 7.68 1 80.81 117 GLY B N 1
ATOM 3985 C CA . GLY B 1 117 ? -2.574 21.844 6.586 1 80.81 117 GLY B CA 1
ATOM 3986 C C . GLY B 1 117 ? -1.951 20.781 5.699 1 80.81 117 GLY B C 1
ATOM 3987 O O . GLY B 1 117 ? -1.389 21.094 4.648 1 80.81 117 GLY B O 1
ATOM 3988 N N . THR B 1 118 ? -1.945 19.594 6.23 1 89 118 THR B N 1
ATOM 3989 C CA . THR B 1 118 ? -1.461 18.5 5.395 1 89 118 THR B CA 1
ATOM 3990 C C . THR B 1 118 ? -2.473 18.156 4.301 1 89 118 THR B C 1
ATOM 3992 O O . THR B 1 118 ? -3.664 18 4.578 1 89 118 THR B O 1
ATOM 3995 N N . PRO B 1 119 ? -1.943 18.156 3.104 1 88.94 119 PRO B N 1
ATOM 3996 C CA . PRO B 1 119 ? -2.867 17.859 2.008 1 88.94 119 PRO B CA 1
ATOM 3997 C C . PRO B 1 119 ? -3.492 16.469 2.127 1 88.94 119 PRO B C 1
ATOM 3999 O O . PRO B 1 119 ? -2.881 15.562 2.691 1 88.94 119 PRO B O 1
ATOM 4002 N N . ARG B 1 120 ? -4.633 16.359 1.574 1 83.62 120 ARG B N 1
ATOM 4003 C CA . ARG B 1 120 ? -5.328 15.086 1.591 1 83.62 120 ARG B CA 1
ATOM 4004 C C . ARG B 1 120 ? -4.617 14.07 0.701 1 83.62 120 ARG B C 1
ATOM 4006 O O . ARG B 1 120 ? -4.684 12.859 0.953 1 83.62 120 ARG B O 1
ATOM 4013 N N . GLN B 1 121 ? -4.066 14.562 -0.369 1 87.69 121 GLN B N 1
ATOM 4014 C CA . GLN B 1 121 ? -3.297 13.75 -1.306 1 87.69 121 GLN B CA 1
ATOM 4015 C C . GLN B 1 121 ? -2.045 14.484 -1.773 1 87.69 121 GLN B C 1
ATOM 4017 O O . GLN B 1 121 ? -2.08 15.695 -2.006 1 87.69 121 GLN B O 1
ATOM 4022 N N . GLY B 1 122 ? -1.054 13.773 -1.926 1 90.25 122 GLY B N 1
ATOM 4023 C CA . GLY B 1 122 ? 0.211 14.375 -2.316 1 90.25 122 GLY B CA 1
ATOM 4024 C C . GLY B 1 122 ? 0.196 14.93 -3.727 1 90.25 122 GLY B C 1
ATOM 4025 O O . GLY B 1 122 ? 0.881 15.914 -4.02 1 90.25 122 GLY B O 1
ATOM 4026 N N . SER B 1 123 ? -0.604 14.367 -4.594 1 88.62 123 SER B N 1
ATOM 4027 C CA . SER B 1 123 ? -0.615 14.75 -6 1 88.62 123 SER B CA 1
ATOM 4028 C C . SER B 1 123 ? -1.213 16.141 -6.188 1 88.62 123 SER B C 1
ATOM 4030 O O . SER B 1 123 ? -1.01 16.781 -7.227 1 88.62 123 SER B O 1
ATOM 4032 N N . ILE B 1 124 ? -1.918 16.656 -5.219 1 87.81 124 ILE B N 1
ATOM 4033 C CA . ILE B 1 124 ? -2.545 17.969 -5.344 1 87.81 124 ILE B CA 1
ATOM 4034 C C . ILE B 1 124 ? -1.545 19.047 -4.957 1 87.81 124 ILE B C 1
ATOM 4036 O O . ILE B 1 124 ? -1.77 20.234 -5.227 1 87.81 124 ILE B O 1
ATOM 4040 N N . THR B 1 125 ? -0.506 18.641 -4.285 1 92.62 125 THR B N 1
ATOM 4041 C CA . THR B 1 125 ? 0.575 19.562 -3.922 1 92.62 125 THR B CA 1
ATOM 4042 C C . THR B 1 125 ? 1.919 19.016 -4.406 1 92.62 125 THR B C 1
ATOM 4044 O O . THR B 1 125 ? 2.777 18.656 -3.596 1 92.62 125 THR B O 1
ATOM 4047 N N . PRO B 1 126 ? 2.08 19.078 -5.68 1 94.94 126 PRO B N 1
ATOM 4048 C CA . PRO B 1 126 ? 3.273 18.453 -6.258 1 94.94 126 PRO B CA 1
ATOM 4049 C C . PRO B 1 126 ? 4.566 19.141 -5.836 1 94.94 126 PRO B C 1
ATOM 4051 O O . PRO B 1 126 ? 5.645 18.547 -5.922 1 94.94 126 PRO B O 1
ATOM 4054 N N . LEU B 1 127 ? 4.465 20.359 -5.305 1 96.56 127 LEU B N 1
ATOM 4055 C CA . LEU B 1 127 ? 5.672 21.109 -4.973 1 96.56 127 LEU B CA 1
ATOM 4056 C C . LEU B 1 127 ? 6.082 20.859 -3.525 1 96.56 127 LEU B C 1
ATOM 4058 O O . LEU B 1 127 ? 7.137 21.328 -3.086 1 96.56 127 LEU B O 1
ATOM 4062 N N . SER B 1 128 ? 5.273 20.109 -2.822 1 96.88 128 SER B N 1
ATOM 4063 C CA . SER B 1 128 ? 5.691 19.734 -1.476 1 96.88 128 SER B CA 1
ATOM 4064 C C . SER B 1 128 ? 6.871 18.766 -1.512 1 96.88 128 SER B C 1
ATOM 4066 O O . SER B 1 128 ? 6.945 17.906 -2.387 1 96.88 128 SER B O 1
ATOM 4068 N N . ARG B 1 129 ? 7.758 18.922 -0.556 1 97.56 129 ARG B N 1
ATOM 4069 C CA . ARG B 1 129 ? 8.992 18.141 -0.545 1 97.56 129 ARG B CA 1
ATOM 4070 C C . ARG B 1 129 ? 9.102 17.312 0.733 1 97.56 129 ARG B C 1
ATOM 4072 O O . ARG B 1 129 ? 8.477 17.641 1.746 1 97.56 129 ARG B O 1
ATOM 4079 N N . GLY B 1 130 ? 9.844 16.219 0.625 1 98.06 130 GLY B N 1
ATOM 4080 C CA . GLY B 1 130 ? 10.086 15.367 1.78 1 98.06 130 GLY B CA 1
ATOM 4081 C C . GLY B 1 130 ? 11.375 14.57 1.673 1 98.06 130 GLY B C 1
ATOM 4082 O O . GLY B 1 130 ? 11.977 14.492 0.598 1 98.06 130 GLY B O 1
ATOM 4083 N N . LYS B 1 131 ? 11.766 14.141 2.822 1 98.56 131 LYS B N 1
ATOM 4084 C CA . LYS B 1 131 ? 12.953 13.297 2.912 1 98.56 131 LYS B CA 1
ATOM 4085 C C . LYS B 1 131 ? 12.703 12.086 3.805 1 98.56 131 LYS B C 1
ATOM 4087 O O . LYS B 1 131 ? 12.367 12.234 4.98 1 98.56 131 LYS B O 1
ATOM 4092 N N . VAL B 1 132 ? 12.867 10.93 3.217 1 98.62 132 VAL B N 1
ATOM 4093 C CA . VAL B 1 132 ? 12.781 9.703 3.996 1 98.62 132 VAL B CA 1
ATOM 4094 C C . VAL B 1 132 ? 14.18 9.273 4.434 1 98.62 132 VAL B C 1
ATOM 4096 O O . VAL B 1 132 ? 15.055 9.031 3.594 1 98.62 132 VAL B O 1
ATOM 4099 N N . THR B 1 133 ? 14.344 9.219 5.715 1 98.38 133 THR B N 1
ATOM 4100 C CA . THR B 1 133 ? 15.594 8.727 6.277 1 98.38 133 THR B CA 1
ATOM 4101 C C . THR B 1 133 ? 15.422 7.32 6.836 1 98.38 133 THR B C 1
ATOM 4103 O O . THR B 1 133 ? 14.594 7.098 7.723 1 98.38 133 THR B O 1
ATOM 4106 N N . LEU B 1 134 ? 16.234 6.414 6.285 1 97.31 134 LEU B N 1
ATOM 4107 C CA . LEU B 1 134 ? 16.109 5.016 6.684 1 97.31 134 LEU B CA 1
ATOM 4108 C C . LEU B 1 134 ? 17.031 4.703 7.855 1 97.31 134 LEU B C 1
ATOM 4110 O O . LEU B 1 134 ? 18.125 5.258 7.953 1 97.31 134 LEU B O 1
ATOM 4114 N N . ASP B 1 135 ? 16.547 3.881 8.734 1 94 135 ASP B N 1
ATOM 4115 C CA . ASP B 1 135 ? 17.359 3.393 9.852 1 94 135 ASP B CA 1
ATOM 4116 C C . ASP B 1 135 ? 18.391 2.365 9.383 1 94 135 ASP B C 1
ATOM 4118 O O . ASP B 1 135 ? 18.031 1.245 9.008 1 94 135 ASP B O 1
ATOM 4122 N N . ARG B 1 136 ? 19.594 2.658 9.484 1 91.19 136 ARG B N 1
ATOM 4123 C CA . ARG B 1 136 ? 20.688 1.815 8.992 1 91.19 136 ARG B CA 1
ATOM 4124 C C . ARG B 1 136 ? 20.719 0.487 9.742 1 91.19 136 ARG B C 1
ATOM 4126 O O . ARG B 1 136 ? 21.203 -0.517 9.203 1 91.19 136 ARG B O 1
ATOM 4133 N N . GLY B 1 137 ? 20.312 0.454 10.906 1 87.56 137 GLY B N 1
ATOM 4134 C CA . GLY B 1 137 ? 20.266 -0.773 11.688 1 87.56 137 GLY B CA 1
ATOM 4135 C C . GLY B 1 137 ? 19.203 -1.743 11.203 1 87.56 137 GLY B C 1
ATOM 4136 O O . GLY B 1 137 ? 19.25 -2.932 11.523 1 87.56 137 GLY B O 1
ATOM 4137 N N . ILE B 1 138 ? 18.344 -1.262 10.43 1 89.31 138 ILE B N 1
ATOM 4138 C CA . ILE B 1 138 ? 17.234 -2.082 9.93 1 89.31 138 ILE B CA 1
ATOM 4139 C C . ILE B 1 138 ? 17.422 -2.342 8.438 1 89.31 138 ILE B C 1
ATOM 4141 O O . ILE B 1 138 ? 17.375 -3.492 7.988 1 89.31 138 ILE B O 1
ATOM 4145 N N . VAL B 1 139 ? 17.625 -1.263 7.746 1 92.19 139 VAL B N 1
ATOM 4146 C CA . VAL B 1 139 ? 17.797 -1.358 6.301 1 92.19 139 VAL B CA 1
ATOM 4147 C C . VAL B 1 139 ? 19.047 -0.587 5.879 1 92.19 139 VAL B C 1
ATOM 4149 O O . VAL B 1 139 ? 19.078 0.642 5.973 1 92.19 139 VAL B O 1
ATOM 4152 N N . GLY B 1 140 ? 19.938 -1.318 5.281 1 90.62 140 GLY B N 1
ATOM 4153 C CA . GLY B 1 140 ? 21.172 -0.679 4.824 1 90.62 140 GLY B CA 1
ATOM 4154 C C . GLY B 1 140 ? 21.031 -0.052 3.449 1 90.62 140 GLY B C 1
ATOM 4155 O O . GLY B 1 140 ? 20.078 -0.335 2.723 1 90.62 140 GLY B O 1
ATOM 4156 N N . TYR B 1 141 ? 22.047 0.738 3.111 1 91.75 141 TYR B N 1
ATOM 4157 C CA . TYR B 1 141 ? 22 1.541 1.895 1 91.75 141 TYR B CA 1
ATOM 4158 C C . TYR B 1 141 ? 21.953 0.654 0.656 1 91.75 141 TYR B C 1
ATOM 4160 O O . TYR B 1 141 ? 21.438 1.055 -0.385 1 91.75 141 TYR B O 1
ATOM 4168 N N . PRO B 1 142 ? 22.484 -0.565 0.676 1 92.12 142 PRO B N 1
ATOM 4169 C CA . PRO B 1 142 ? 22.391 -1.388 -0.532 1 92.12 142 PRO B CA 1
ATOM 4170 C C . PRO B 1 142 ? 20.938 -1.654 -0.953 1 92.12 142 PRO B C 1
ATOM 4172 O O . PRO B 1 142 ? 20.688 -1.943 -2.123 1 92.12 142 PRO B O 1
ATOM 4175 N N . ALA B 1 143 ? 20.031 -1.547 -0.017 1 94.88 143 ALA B N 1
ATOM 4176 C CA . ALA B 1 143 ? 18.625 -1.767 -0.313 1 94.88 143 ALA B CA 1
ATOM 4177 C C . ALA B 1 143 ? 18.078 -0.681 -1.236 1 94.88 143 ALA B C 1
ATOM 4179 O O . ALA B 1 143 ? 17.016 -0.839 -1.831 1 94.88 143 ALA B O 1
ATOM 4180 N N . LEU B 1 144 ? 18.812 0.404 -1.373 1 96.5 144 LEU B N 1
ATOM 4181 C CA . LEU B 1 144 ? 18.359 1.556 -2.145 1 96.5 144 LEU B CA 1
ATOM 4182 C C . LEU B 1 144 ? 18.891 1.496 -3.574 1 96.5 144 LEU B C 1
ATOM 4184 O O . LEU B 1 144 ? 18.438 2.25 -4.438 1 96.5 144 LEU B O 1
ATOM 4188 N N . ILE B 1 145 ? 19.797 0.608 -3.785 1 94.56 145 ILE B N 1
ATOM 4189 C CA . ILE B 1 145 ? 20.469 0.556 -5.086 1 94.56 145 ILE B CA 1
ATOM 4190 C C . ILE B 1 145 ? 19.453 0.196 -6.168 1 94.56 145 ILE B C 1
ATOM 4192 O O . ILE B 1 145 ? 18.703 -0.775 -6.027 1 94.56 145 ILE B O 1
ATOM 4196 N N . GLY B 1 146 ? 19.391 1.036 -7.266 1 93.81 146 GLY B N 1
ATOM 4197 C CA . GLY B 1 146 ? 18.5 0.787 -8.391 1 93.81 146 GLY B CA 1
ATOM 4198 C C . GLY B 1 146 ? 17.219 1.585 -8.32 1 93.81 146 GLY B C 1
ATOM 4199 O O . GLY B 1 146 ? 16.484 1.693 -9.312 1 93.81 146 GLY B O 1
ATOM 4200 N N . MET B 1 147 ? 16.969 2.279 -7.27 1 96.12 147 MET B N 1
ATOM 4201 C CA . MET B 1 147 ? 15.719 3.002 -7.074 1 96.12 147 MET B CA 1
ATOM 4202 C C . MET B 1 147 ? 15.656 4.23 -7.973 1 96.12 147 MET B C 1
ATOM 4204 O O . MET B 1 147 ? 14.57 4.656 -8.383 1 96.12 147 MET B O 1
ATOM 4208 N N . THR B 1 148 ? 16.75 4.75 -8.281 1 95.5 148 THR B N 1
ATOM 4209 C CA . THR B 1 148 ? 16.812 5.992 -9.047 1 95.5 148 THR B CA 1
ATOM 4210 C C . THR B 1 148 ? 16.188 5.805 -10.43 1 95.5 148 THR B C 1
ATOM 4212 O O . THR B 1 148 ? 15.875 6.781 -11.109 1 95.5 148 THR B O 1
ATOM 4215 N N . ASP B 1 149 ? 16.047 4.586 -10.867 1 94.81 149 ASP B N 1
ATOM 4216 C CA . ASP B 1 149 ? 15.516 4.301 -12.195 1 94.81 149 ASP B CA 1
ATOM 4217 C C . ASP B 1 149 ? 13.992 4.441 -12.211 1 94.81 149 ASP B C 1
ATOM 4219 O O . ASP B 1 149 ? 13.375 4.465 -13.273 1 94.81 149 ASP B O 1
ATOM 4223 N N . PHE B 1 150 ? 13.461 4.594 -11.102 1 97.38 150 PHE B N 1
ATOM 4224 C CA . PHE B 1 150 ? 12.016 4.766 -11 1 97.38 150 PHE B CA 1
ATOM 4225 C C . PHE B 1 150 ? 11.656 6.227 -10.758 1 97.38 150 PHE B C 1
ATOM 4227 O O . PHE B 1 150 ? 12.359 6.934 -10.031 1 97.38 150 PHE B O 1
ATOM 4234 N N . SER B 1 151 ? 10.555 6.652 -11.297 1 98 151 SER B N 1
ATOM 4235 C CA . SER B 1 151 ? 10.117 8.031 -11.125 1 98 151 SER B CA 1
ATOM 4236 C C . SER B 1 151 ? 9.258 8.188 -9.875 1 98 151 SER B C 1
ATOM 4238 O O . SER B 1 151 ? 9.234 9.258 -9.266 1 98 151 SER B O 1
ATOM 4240 N N . HIS B 1 152 ? 8.5 7.152 -9.586 1 98.44 152 HIS B N 1
ATOM 4241 C CA . HIS B 1 152 ? 7.566 7.211 -8.469 1 98.44 152 HIS B CA 1
ATOM 4242 C C . HIS B 1 152 ? 7.703 5.988 -7.57 1 98.44 152 HIS B C 1
ATOM 4244 O O . HIS B 1 152 ? 8.086 4.91 -8.031 1 98.44 152 HIS B O 1
ATOM 4250 N N . ILE B 1 153 ? 7.367 6.207 -6.312 1 98.56 153 ILE B N 1
ATOM 4251 C CA . ILE B 1 153 ? 7.398 5.113 -5.348 1 98.56 153 ILE B CA 1
ATOM 4252 C C . ILE B 1 153 ? 6.16 5.184 -4.453 1 98.56 153 ILE B C 1
ATOM 4254 O O . ILE B 1 153 ? 5.539 6.242 -4.324 1 98.56 153 ILE B O 1
ATOM 4258 N N . TRP B 1 154 ? 5.832 3.979 -3.932 1 98.62 154 TRP B N 1
ATOM 4259 C CA . TRP B 1 154 ? 4.84 3.865 -2.865 1 98.62 154 TRP B CA 1
ATOM 4260 C C . TRP B 1 154 ? 5.5 3.967 -1.495 1 98.62 154 TRP B C 1
ATOM 4262 O O . TRP B 1 154 ? 6.512 3.309 -1.237 1 98.62 154 TRP B O 1
ATOM 4272 N N . LEU B 1 155 ? 4.934 4.793 -0.66 1 98.62 155 LEU B N 1
ATOM 4273 C CA . LEU B 1 155 ? 5.258 4.766 0.762 1 98.62 155 LEU B CA 1
ATOM 4274 C C . LEU B 1 155 ? 4.133 4.121 1.564 1 98.62 155 LEU B C 1
ATOM 4276 O O . LEU B 1 155 ? 2.982 4.562 1.495 1 98.62 155 LEU B O 1
ATOM 4280 N N . VAL B 1 156 ? 4.488 3.057 2.18 1 98.38 156 VAL B N 1
ATOM 4281 C CA . VAL B 1 156 ? 3.604 2.473 3.182 1 98.38 156 VAL B CA 1
ATOM 4282 C C . VAL B 1 156 ? 3.992 2.979 4.57 1 98.38 156 VAL B C 1
ATOM 4284 O O . VAL B 1 156 ? 5.148 2.859 4.98 1 98.38 156 VAL B O 1
ATOM 4287 N N . PHE B 1 157 ? 2.984 3.541 5.32 1 97.69 157 PHE B N 1
ATOM 4288 C CA . PHE B 1 157 ? 3.344 4.242 6.547 1 97.69 157 PHE B CA 1
ATOM 4289 C C . PHE B 1 157 ? 2.289 4.023 7.625 1 97.69 157 PHE B C 1
ATOM 4291 O O . PHE B 1 157 ? 1.247 3.418 7.371 1 97.69 157 PHE B O 1
ATOM 4298 N N . VAL B 1 158 ? 2.592 4.492 8.844 1 95.06 158 VAL B N 1
ATOM 4299 C CA . VAL B 1 158 ? 1.669 4.395 9.969 1 95.06 158 VAL B CA 1
ATOM 4300 C C . VAL B 1 158 ? 1.078 5.77 10.273 1 95.06 158 VAL B C 1
ATOM 4302 O O . VAL B 1 158 ? 1.807 6.762 10.344 1 95.06 158 VAL B O 1
ATOM 4305 N N . PHE B 1 159 ? -0.233 5.781 10.344 1 91.44 159 PHE B N 1
ATOM 4306 C CA . PHE B 1 159 ? -0.859 6.988 10.859 1 91.44 159 PHE B CA 1
ATOM 4307 C C . PHE B 1 159 ? -0.563 7.156 12.344 1 91.44 159 PHE B C 1
ATOM 4309 O O . PHE B 1 159 ? -1.345 6.719 13.195 1 91.44 159 PHE B O 1
ATOM 4316 N N . HIS B 1 160 ? 0.445 7.832 12.672 1 84.31 160 HIS B N 1
ATOM 4317 C CA . HIS B 1 160 ? 0.963 7.875 14.031 1 84.31 160 HIS B CA 1
ATOM 4318 C C . HIS B 1 160 ? 0.252 8.945 14.859 1 84.31 160 HIS B C 1
ATOM 4320 O O . HIS B 1 160 ? 0.362 8.961 16.094 1 84.31 160 HIS B O 1
ATOM 4326 N N . ASP B 1 161 ? -0.486 9.836 14.188 1 77.38 161 ASP B N 1
ATOM 4327 C CA . ASP B 1 161 ? -1.09 10.961 14.898 1 77.38 161 ASP B CA 1
ATOM 4328 C C . ASP B 1 161 ? -2.609 10.812 14.969 1 77.38 161 ASP B C 1
ATOM 4330 O O . ASP B 1 161 ? -3.326 11.797 15.125 1 77.38 161 ASP B O 1
ATOM 4334 N N . ASN B 1 162 ? -3.072 9.547 14.797 1 72.25 162 ASN B N 1
ATOM 4335 C CA . ASN B 1 162 ? -4.512 9.328 14.898 1 72.25 162 ASN B CA 1
ATOM 4336 C C . ASN B 1 162 ? -5.008 9.539 16.328 1 72.25 162 ASN B C 1
ATOM 4338 O O . ASN B 1 162 ? -4.344 9.141 17.281 1 72.25 162 ASN B O 1
ATOM 4342 N N . THR B 1 163 ? -6.047 10.289 16.5 1 57.25 163 THR B N 1
ATOM 4343 C CA . THR B 1 163 ? -6.59 10.609 17.828 1 57.25 163 THR B CA 1
ATOM 4344 C C . THR B 1 163 ? -7.406 9.445 18.375 1 57.25 163 THR B C 1
ATOM 4346 O O . THR B 1 163 ? -7.551 9.305 19.594 1 57.25 163 THR B O 1
ATOM 4349 N N . ASN B 1 164 ? -8.172 8.812 17.547 1 48.38 164 ASN B N 1
ATOM 4350 C CA . ASN B 1 164 ? -9.117 7.82 18.047 1 48.38 164 ASN B CA 1
ATOM 4351 C C . ASN B 1 164 ? -8.422 6.504 18.375 1 48.38 164 ASN B C 1
ATOM 4353 O O . ASN B 1 164 ? -9.078 5.473 18.531 1 48.38 164 ASN B O 1
ATOM 4357 N N . ALA B 1 165 ? -7.18 6.531 18.281 1 46.22 165 ALA B N 1
ATOM 4358 C CA . ALA B 1 165 ? -6.629 5.23 18.656 1 46.22 165 ALA B CA 1
ATOM 4359 C C . ALA B 1 165 ? -7.027 4.848 20.078 1 46.22 165 ALA B C 1
ATOM 4361 O O . ALA B 1 165 ? -6.379 5.258 21.031 1 46.22 165 ALA B O 1
ATOM 4362 N N . THR B 1 166 ? -8.391 5.02 20.312 1 37.62 166 THR B N 1
ATOM 4363 C CA . THR B 1 166 ? -8.797 4.605 21.656 1 37.62 166 THR B CA 1
ATOM 4364 C C . THR B 1 166 ? -8.398 3.156 21.922 1 37.62 166 THR B C 1
ATOM 4366 O O . THR B 1 166 ? -8.5 2.307 21.031 1 37.62 166 THR B O 1
ATOM 4369 N N . VAL B 1 167 ? -7.617 2.941 22.891 1 32.19 167 VAL B N 1
ATOM 4370 C CA . VAL B 1 167 ? -7.43 1.637 23.516 1 32.19 167 VAL B CA 1
ATOM 4371 C C . VAL B 1 167 ? -8.773 0.908 23.609 1 32.19 167 VAL B C 1
ATOM 4373 O O . VAL B 1 167 ? -9.828 1.532 23.531 1 32.19 167 VAL B O 1
ATOM 4376 N N . ASN B 1 168 ? -8.914 -0.32 24.094 1 31.23 168 ASN B N 1
ATOM 4377 C CA . ASN B 1 168 ? -9.859 -1.418 24.234 1 31.23 168 ASN B CA 1
ATOM 4378 C C . ASN B 1 168 ? -11.172 -0.954 24.859 1 31.23 168 ASN B C 1
ATOM 4380 O O . ASN B 1 168 ? -11.461 -1.269 26.016 1 31.23 168 ASN B O 1
ATOM 4384 N N . GLY B 1 169 ? -11.812 0.307 24.875 1 27.58 169 GLY B N 1
ATOM 4385 C CA . GLY B 1 169 ? -13.047 -0.046 25.547 1 27.58 169 GLY B CA 1
ATOM 4386 C C . GLY B 1 169 ? -13.953 -0.933 24.719 1 27.58 169 GLY B C 1
ATOM 4387 O O . GLY B 1 169 ? -13.773 -1.05 23.5 1 27.58 169 GLY B O 1
ATOM 4388 N N . VAL B 1 170 ? -14.758 -1.844 25.266 1 26.22 170 VAL B N 1
ATOM 4389 C CA . VAL B 1 170 ? -15.875 -2.664 24.828 1 26.22 170 VAL B CA 1
ATOM 4390 C C . VAL B 1 170 ? -16.766 -1.855 23.891 1 26.22 170 VAL B C 1
ATOM 4392 O O . VAL B 1 170 ? -17 -0.663 24.109 1 26.22 170 VAL B O 1
ATOM 4395 N N . ALA B 1 171 ? -16.922 -2.301 22.547 1 29.83 171 ALA B N 1
ATOM 4396 C CA . ALA B 1 171 ? -17.969 -1.91 21.609 1 29.83 171 ALA B CA 1
ATOM 4397 C C . ALA B 1 171 ? -19.234 -1.468 22.344 1 29.83 171 ALA B C 1
ATOM 4399 O O . ALA B 1 171 ? -19.953 -2.297 22.891 1 29.83 171 ALA B O 1
ATOM 4400 N N . GLU B 1 172 ? -19.219 -0.413 23.078 1 26.06 172 GLU B N 1
ATOM 4401 C CA . GLU B 1 172 ? -20.578 -0.075 23.516 1 26.06 172 GLU B CA 1
ATOM 4402 C C . GLU B 1 172 ? -21.469 0.255 22.328 1 26.06 172 GLU B C 1
ATOM 4404 O O . GLU B 1 172 ? -21.062 0.996 21.422 1 26.06 172 GLU B O 1
ATOM 4409 N N . GLU B 1 173 ? -22.375 -0.61 21.938 1 27.11 173 GLU B N 1
ATOM 4410 C CA . GLU B 1 173 ? -23.562 -0.387 21.109 1 27.11 173 GLU B CA 1
ATOM 4411 C C . GLU B 1 173 ? -24.188 0.979 21.391 1 27.11 173 GLU B C 1
ATOM 4413 O O . GLU B 1 173 ? -24.812 1.18 22.438 1 27.11 173 GLU B O 1
ATOM 4418 N N . ARG B 1 174 ? -23.578 2.059 21.172 1 26.61 174 ARG B N 1
ATOM 4419 C CA . ARG B 1 174 ? -24.5 3.172 21.391 1 26.61 174 ARG B CA 1
ATOM 4420 C C . ARG B 1 174 ? -25.719 3.053 20.484 1 26.61 174 ARG B C 1
ATOM 4422 O O . ARG B 1 174 ? -25.594 2.715 19.297 1 26.61 174 ARG B O 1
ATOM 4429 N N . PRO B 1 175 ? -27.031 3.051 20.953 1 22.59 175 PRO B N 1
ATOM 4430 C CA . PRO B 1 175 ? -28.281 3.055 20.188 1 22.59 175 PRO B CA 1
ATOM 4431 C C . PRO B 1 175 ? -28.375 4.211 19.203 1 22.59 175 PRO B C 1
ATOM 4433 O O . PRO B 1 175 ? -27.781 5.273 19.422 1 22.59 175 PRO B O 1
ATOM 4436 N N . ALA B 1 176 ? -28.562 3.957 17.938 1 22.8 176 ALA B N 1
ATOM 4437 C CA . ALA B 1 176 ? -28.984 4.852 16.859 1 22.8 176 ALA B CA 1
ATOM 4438 C C . ALA B 1 176 ? -29.938 5.93 17.375 1 22.8 176 ALA B C 1
ATOM 4440 O O . ALA B 1 176 ? -30.984 5.617 17.953 1 22.8 176 ALA B O 1
ATOM 4441 N N . ALA B 1 177 ? -29.547 6.965 17.922 1 20.84 177 ALA B N 1
ATOM 4442 C CA . ALA B 1 177 ? -30.516 8.047 18.094 1 20.84 177 ALA B CA 1
ATOM 4443 C C . ALA B 1 177 ? -31.422 8.172 16.875 1 20.84 177 ALA B C 1
ATOM 4445 O O . ALA B 1 177 ? -31.047 7.809 15.766 1 20.84 177 ALA B O 1
ATOM 4446 N N . ALA B 1 178 ? -32.844 8.414 17.094 1 20.67 178 ALA B N 1
ATOM 4447 C CA . ALA B 1 178 ? -34.094 8.656 16.422 1 20.67 178 ALA B CA 1
ATOM 4448 C C . ALA B 1 178 ? -33.969 9.789 15.398 1 20.67 178 ALA B C 1
ATOM 4450 O O . ALA B 1 178 ? -33.781 10.945 15.766 1 20.67 178 ALA B O 1
ATOM 4451 N N . VAL B 1 179 ? -33.156 9.789 14.453 1 20.03 179 VAL B N 1
ATOM 4452 C CA . VAL B 1 179 ? -33.469 10.773 13.43 1 20.03 179 VAL B CA 1
ATOM 4453 C C . VAL B 1 179 ? -34.969 10.734 13.141 1 20.03 179 VAL B C 1
ATOM 4455 O O . VAL B 1 179 ? -35.5 9.695 12.734 1 20.03 179 VAL B O 1
ATOM 4458 N N . ALA B 1 180 ? -35.812 11.5 13.898 1 19.94 180 ALA B N 1
ATOM 4459 C CA . ALA B 1 180 ? -37.219 11.859 13.742 1 19.94 180 ALA B CA 1
ATOM 4460 C C . ALA B 1 180 ? -37.5 12.328 12.32 1 19.94 180 ALA B C 1
ATOM 4462 O O . ALA B 1 180 ? -37.188 13.461 11.953 1 19.94 180 ALA B O 1
ATOM 4463 N N . ALA B 1 181 ? -36.906 11.797 11.203 1 18.25 181 ALA B N 1
ATOM 4464 C CA . ALA B 1 181 ? -37.656 12.242 10.023 1 18.25 181 ALA B CA 1
ATOM 4465 C C . ALA B 1 181 ? -39.156 12.031 10.195 1 18.25 181 ALA B C 1
ATOM 4467 O O . ALA B 1 181 ? -39.594 10.93 10.516 1 18.25 181 ALA B O 1
ATOM 4468 N N . SER B 1 182 ? -39.906 13.031 10.633 1 18.53 182 SER B N 1
ATOM 4469 C CA . SER B 1 182 ? -41.344 13.188 10.609 1 18.53 182 SER B CA 1
ATOM 4470 C C . SER B 1 182 ? -41.938 12.797 9.25 1 18.53 182 SER B C 1
ATOM 4472 O O . SER B 1 182 ? -41.844 13.562 8.289 1 18.53 182 SER B O 1
ATOM 4474 N N . ALA B 1 183 ? -41.438 11.727 8.562 1 16.92 183 ALA B N 1
ATOM 4475 C CA . ALA B 1 183 ? -42.281 11.398 7.43 1 16.92 183 ALA B CA 1
ATOM 4476 C C . ALA B 1 183 ? -43.75 11.32 7.859 1 16.92 183 ALA B C 1
ATOM 4478 O O . ALA B 1 183 ? -44.062 10.688 8.867 1 16.92 183 ALA B O 1
ATOM 4479 N N . ALA B 1 184 ? -44.531 12.359 7.57 1 17.95 184 ALA B N 1
ATOM 4480 C CA . ALA B 1 184 ? -46 12.414 7.504 1 17.95 184 ALA B CA 1
ATOM 4481 C C . ALA B 1 184 ? -46.562 11.117 6.93 1 17.95 184 ALA B C 1
ATOM 4483 O O . ALA B 1 184 ? -46.062 10.602 5.926 1 17.95 184 ALA B O 1
ATOM 4484 N N . GLY B 1 185 ? -47.125 10.188 7.82 1 17.75 185 GLY B N 1
ATOM 4485 C CA . GLY B 1 185 ? -47.875 8.938 7.836 1 17.75 185 GLY B CA 1
ATOM 4486 C C . GLY B 1 185 ? -48.969 8.875 6.781 1 17.75 185 GLY B C 1
ATOM 4487 O O . GLY B 1 185 ? -49.969 9.547 6.906 1 17.75 185 GLY B O 1
ATOM 4488 N N . GLU B 1 186 ? -48.531 9.148 5.438 1 17.48 186 GLU B N 1
ATOM 4489 C CA . GLU B 1 186 ? -49.75 8.984 4.668 1 17.48 186 GLU B CA 1
ATOM 4490 C C . GLU B 1 186 ? -50.469 7.676 5.027 1 17.48 186 GLU B C 1
ATOM 4492 O O . GLU B 1 186 ? -49.812 6.703 5.418 1 17.48 186 GLU B O 1
ATOM 4497 N N . GLU B 1 187 ? -51.781 7.648 5.207 1 17.61 187 GLU B N 1
ATOM 4498 C CA . GLU B 1 187 ? -52.906 6.832 5.625 1 17.61 187 GLU B CA 1
ATOM 4499 C C . GLU B 1 187 ? -53.062 5.59 4.754 1 17.61 187 GLU B C 1
ATOM 4501 O O . GLU B 1 187 ? -54 4.801 4.926 1 17.61 187 GLU B O 1
ATOM 4506 N N . GLY B 1 188 ? -52 5.188 3.926 1 17.08 188 GLY B N 1
ATOM 4507 C CA . GLY B 1 188 ? -52.75 4.363 2.992 1 17.08 188 GLY B CA 1
ATOM 4508 C C . GLY B 1 188 ? -53.531 3.24 3.67 1 17.08 188 GLY B C 1
ATOM 4509 O O . GLY B 1 188 ? -53.25 2.887 4.812 1 17.08 188 GLY B O 1
ATOM 4510 N N . ALA B 1 189 ? -54.562 2.719 2.955 1 16.95 189 ALA B N 1
ATOM 4511 C CA . ALA B 1 189 ? -55.781 1.905 3.109 1 16.95 189 ALA B CA 1
ATOM 4512 C C . ALA B 1 189 ? -55.438 0.49 3.562 1 16.95 189 ALA B C 1
ATOM 4514 O O . ALA B 1 189 ? -54.312 0.032 3.371 1 16.95 189 ALA B O 1
ATOM 4515 N N . GLN B 1 190 ? -56.406 -0.39 3.996 1 16.09 190 GLN B N 1
ATOM 4516 C CA . GLN B 1 190 ? -56.875 -1.436 4.898 1 16.09 190 GLN B CA 1
ATOM 4517 C C . GLN B 1 190 ? -56.5 -2.818 4.391 1 16.09 190 GLN B C 1
ATOM 4519 O O . GLN B 1 190 ? -56.094 -3.684 5.176 1 16.09 190 GLN B O 1
ATOM 4524 N N . GLY B 1 191 ? -56.375 -3.164 3.047 1 17.11 191 GLY B N 1
ATOM 4525 C CA . GLY B 1 191 ? -57.25 -4.328 2.891 1 17.11 191 GLY B CA 1
ATOM 4526 C C . GLY B 1 191 ? -56.594 -5.605 3.418 1 17.11 191 GLY B C 1
ATOM 4527 O O . GLY B 1 191 ? -55.406 -5.676 3.604 1 17.11 191 GLY B O 1
ATOM 4528 N N . GLU B 1 192 ? -57.438 -6.605 3.852 1 16.61 192 GLU B N 1
ATOM 4529 C CA . GLU B 1 192 ? -57.594 -7.754 4.734 1 16.61 192 GLU B CA 1
ATOM 4530 C C . GLU B 1 192 ? -56.781 -8.945 4.238 1 16.61 192 GLU B C 1
ATOM 4532 O O . GLU B 1 192 ? -56.25 -9.734 5.039 1 16.61 192 GLU B O 1
ATOM 4537 N N . GLY B 1 193 ? -56.562 -9.219 2.92 1 17.55 193 GLY B N 1
ATOM 4538 C CA . GLY B 1 193 ? -57.062 -10.562 2.729 1 17.55 193 GLY B CA 1
ATOM 4539 C C . GLY B 1 193 ? -56.156 -11.648 3.248 1 17.55 193 GLY B C 1
ATOM 4540 O O . GLY B 1 193 ? -54.938 -11.453 3.316 1 17.55 193 GLY B O 1
ATOM 4541 N N . LYS B 1 194 ? -56.625 -12.578 4.02 1 17.73 194 LYS B N 1
ATOM 4542 C CA . LYS B 1 194 ? -56.281 -13.711 4.879 1 17.73 194 LYS B CA 1
ATOM 4543 C C . LYS B 1 194 ? -55.562 -14.805 4.098 1 17.73 194 LYS B C 1
ATOM 4545 O O . LYS B 1 194 ? -55.344 -15.906 4.617 1 17.73 194 LYS B O 1
ATOM 4550 N N . VAL B 1 195 ? -54.781 -14.539 2.949 1 16.84 195 VAL B N 1
ATOM 4551 C CA . VAL B 1 195 ? -54.719 -15.773 2.18 1 16.84 195 VAL B CA 1
ATOM 4552 C C . VAL B 1 195 ? -53.969 -16.844 2.986 1 16.84 195 VAL B C 1
ATOM 4554 O O . VAL B 1 195 ? -53.094 -16.531 3.799 1 16.84 195 VAL B O 1
ATOM 4557 N N . ALA B 1 196 ? -54.469 -18.141 2.943 1 18.48 196 ALA B N 1
ATOM 4558 C CA . ALA B 1 196 ? -54.469 -19.469 3.578 1 18.48 196 ALA B CA 1
ATOM 4559 C C . ALA B 1 196 ? -53.094 -20.125 3.432 1 18.48 196 ALA B C 1
ATOM 4561 O O . ALA B 1 196 ? -52.438 -19.953 2.412 1 18.48 196 ALA B O 1
ATOM 4562 N N . PRO B 1 197 ? -52.406 -20.516 4.539 1 18.06 197 PRO B N 1
ATOM 4563 C CA . PRO B 1 197 ? -51.062 -21.031 4.773 1 18.06 197 PRO B CA 1
ATOM 4564 C C . PRO B 1 197 ? -50.844 -22.422 4.172 1 18.06 197 PRO B C 1
ATOM 4566 O O . PRO B 1 197 ? -49.75 -23 4.328 1 18.06 197 PRO B O 1
ATOM 4569 N N . ALA B 1 198 ? -51.125 -22.688 2.852 1 16.78 198 ALA B N 1
ATOM 4570 C CA . ALA B 1 198 ? -51.25 -24.109 2.539 1 16.78 198 ALA B CA 1
ATOM 4571 C C . ALA B 1 198 ? -50 -24.859 2.959 1 16.78 198 ALA B C 1
ATOM 4573 O O . ALA B 1 198 ? -48.906 -24.297 2.961 1 16.78 198 ALA B O 1
ATOM 4574 N N . LYS B 1 199 ? -50.188 -25.906 3.67 1 17.95 199 LYS B N 1
ATOM 4575 C CA . LYS B 1 199 ? -49.406 -26.906 4.406 1 17.95 199 LYS B CA 1
ATOM 4576 C C . LYS B 1 199 ? -48.5 -27.703 3.475 1 17.95 199 LYS B C 1
ATOM 4578 O O . LYS B 1 199 ? -49 -28.484 2.656 1 17.95 199 LYS B O 1
ATOM 4583 N N . ALA B 1 200 ? -47.625 -27.125 2.584 1 16.17 200 ALA B N 1
ATOM 4584 C CA . ALA B 1 200 ? -47.062 -27.969 1.545 1 16.17 200 ALA B CA 1
ATOM 4585 C C . ALA B 1 200 ? -46.312 -29.156 2.156 1 16.17 200 ALA B C 1
ATOM 4587 O O . ALA B 1 200 ? -45.438 -28.969 3.008 1 16.17 200 ALA B O 1
ATOM 4588 N N . THR B 1 201 ? -46.781 -30.422 2.271 1 17.06 201 THR B N 1
ATOM 4589 C CA . THR B 1 201 ? -46.531 -31.719 2.883 1 17.06 201 THR B CA 1
ATOM 4590 C C . THR B 1 201 ? -45.25 -32.344 2.309 1 17.06 201 THR B C 1
ATOM 4592 O O . THR B 1 201 ? -44.719 -33.281 2.895 1 17.06 201 THR B O 1
ATOM 4595 N N . GLY B 1 202 ? -44.688 -32 1.094 1 17.08 202 GLY B N 1
ATOM 4596 C CA . GLY B 1 202 ? -44.25 -33.125 0.321 1 17.08 202 GLY B CA 1
ATOM 4597 C C . GLY B 1 202 ? -43.031 -33.812 0.932 1 17.08 202 GLY B C 1
ATOM 4598 O O . GLY B 1 202 ? -42.188 -33.188 1.562 1 17.08 202 GLY B O 1
ATOM 4599 N N . SER B 1 203 ? -42.938 -35.219 1.26 1 17.7 203 SER B N 1
ATOM 4600 C CA . SER B 1 203 ? -42.25 -36.281 1.965 1 17.7 203 SER B CA 1
ATOM 4601 C C . SER B 1 203 ? -40.875 -36.594 1.334 1 17.7 203 SER B C 1
ATOM 4603 O O . SER B 1 203 ? -40.125 -37.406 1.856 1 17.7 203 SER B O 1
ATOM 4605 N N . THR B 1 204 ? -40.406 -36 0.239 1 18.38 204 THR B N 1
ATOM 4606 C CA . THR B 1 204 ? -39.594 -36.906 -0.577 1 18.38 204 THR B CA 1
ATOM 4607 C C . THR B 1 204 ? -38.344 -37.312 0.19 1 18.38 204 THR B C 1
ATOM 4609 O O . THR B 1 204 ? -37.75 -36.531 0.91 1 18.38 204 THR B O 1
ATOM 4612 N N . GLU B 1 205 ? -38.031 -38.625 0.471 1 18.77 205 GLU B N 1
ATOM 4613 C CA . GLU B 1 205 ? -37.188 -39.594 1.162 1 18.77 205 GLU B CA 1
ATOM 4614 C C . GLU B 1 205 ? -35.75 -39.5 0.653 1 18.77 205 GLU B C 1
ATOM 4616 O O . GLU B 1 205 ? -35.469 -39.844 -0.491 1 18.77 205 GLU B O 1
ATOM 4621 N N . GLY B 1 206 ? -35.062 -38.438 0.585 1 17.81 206 GLY B N 1
ATOM 4622 C CA . GLY B 1 206 ? -33.844 -38.281 -0.182 1 17.81 206 GLY B CA 1
ATOM 4623 C C . GLY B 1 206 ? -32.719 -39.125 0.33 1 17.81 206 GLY B C 1
ATOM 4624 O O . GLY B 1 206 ? -32.562 -39.344 1.539 1 17.81 206 GLY B O 1
ATOM 4625 N N . VAL B 1 207 ? -32.188 -40.156 -0.397 1 18.22 207 VAL B N 1
ATOM 4626 C CA . VAL B 1 207 ? -31.281 -41.281 -0.252 1 18.22 207 VAL B CA 1
ATOM 4627 C C . VAL B 1 207 ? -29.953 -40.812 0.322 1 18.22 207 VAL B C 1
ATOM 4629 O O . VAL B 1 207 ? -29.406 -39.781 -0.133 1 18.22 207 VAL B O 1
ATOM 4632 N N . ARG B 1 208 ? -29.547 -41.25 1.514 1 18.78 208 ARG B N 1
ATOM 4633 C CA . ARG B 1 208 ? -28.422 -41.031 2.428 1 18.78 208 ARG B CA 1
ATOM 4634 C C . ARG B 1 208 ? -27.125 -41.531 1.841 1 18.78 208 ARG B C 1
ATOM 4636 O O . ARG B 1 208 ? -26.859 -42.75 1.863 1 18.78 208 ARG B O 1
ATOM 4643 N N . VAL B 1 209 ? -26.766 -41.344 0.621 1 18.06 209 VAL B N 1
ATOM 4644 C CA . VAL B 1 209 ? -25.578 -42.062 0.155 1 18.06 209 VAL B CA 1
ATOM 4645 C C . VAL B 1 209 ? -24.406 -41.781 1.105 1 18.06 209 VAL B C 1
ATOM 4647 O O . VAL B 1 209 ? -24.094 -40.625 1.394 1 18.06 209 VAL B O 1
ATOM 4650 N N . LYS B 1 210 ? -24.031 -42.719 2.01 1 19.88 210 LYS B N 1
ATOM 4651 C CA . LYS B 1 210 ? -23.031 -42.812 3.068 1 19.88 210 LYS B CA 1
ATOM 4652 C C . LYS B 1 210 ? -21.609 -42.656 2.502 1 19.88 210 LYS B C 1
ATOM 4654 O O . LYS B 1 210 ? -20.656 -43.188 3.072 1 19.88 210 LYS B O 1
ATOM 4659 N N . GLY B 1 211 ? -21.344 -42.344 1.276 1 19.94 211 GLY B N 1
ATOM 4660 C CA . GLY B 1 211 ? -19.984 -42.594 0.838 1 19.94 211 GLY B CA 1
ATOM 4661 C C . GLY B 1 211 ? -18.938 -42.062 1.812 1 19.94 211 GLY B C 1
ATOM 4662 O O . GLY B 1 211 ? -19.172 -41.062 2.496 1 19.94 211 GLY B O 1
ATOM 4663 N N . GLN B 1 212 ? -18.172 -42.938 2.484 1 20 212 GLN B N 1
ATOM 4664 C CA . GLN B 1 212 ? -17.078 -42.875 3.453 1 20 212 GLN B CA 1
ATOM 4665 C C . GLN B 1 212 ? -16.047 -41.844 3.051 1 20 212 GLN B C 1
ATOM 4667 O O . GLN B 1 212 ? -15.25 -42.062 2.139 1 20 212 GLN B O 1
ATOM 4672 N N . LEU B 1 213 ? -16.391 -40.781 2.604 1 20.62 213 LEU B N 1
ATOM 4673 C CA . LEU B 1 213 ? -15.422 -39.75 2.297 1 20.62 213 LEU B CA 1
ATOM 4674 C C . LEU B 1 213 ? -14.438 -39.562 3.447 1 20.62 213 LEU B C 1
ATOM 4676 O O . LEU B 1 213 ? -14.844 -39.281 4.578 1 20.62 213 LEU B O 1
ATOM 4680 N N . GLU B 1 214 ? -13.352 -40.312 3.443 1 23.73 214 GLU B N 1
ATOM 4681 C CA . GLU B 1 214 ? -12.242 -40.219 4.391 1 23.73 214 GLU B CA 1
ATOM 4682 C C . GLU B 1 214 ? -12.039 -38.781 4.871 1 23.73 214 GLU B C 1
ATOM 4684 O O . GLU B 1 214 ? -12.094 -37.844 4.074 1 23.73 214 GLU B O 1
ATOM 4689 N N . ARG B 1 215 ? -12.328 -38.562 6.109 1 22.55 215 ARG B N 1
ATOM 4690 C CA . ARG B 1 215 ? -12.297 -37.375 6.973 1 22.55 215 ARG B CA 1
ATOM 4691 C C . ARG B 1 215 ? -10.961 -36.656 6.855 1 22.55 215 ARG B C 1
ATOM 4693 O O . ARG B 1 215 ? -9.969 -37.062 7.465 1 22.55 215 ARG B O 1
ATOM 4700 N N . TRP B 1 216 ? -10.359 -36.531 5.73 1 21.66 216 TRP B N 1
ATOM 4701 C CA . TRP B 1 216 ? -9.266 -35.562 5.777 1 21.66 216 TRP B CA 1
ATOM 4702 C C . TRP B 1 216 ? -9.609 -34.406 6.707 1 21.66 216 TRP B C 1
ATOM 4704 O O . TRP B 1 216 ? -10.578 -33.688 6.484 1 21.66 216 TRP B O 1
ATOM 4714 N N . GLY B 1 217 ? -9.43 -34.656 8.008 1 24.06 217 GLY B N 1
ATOM 4715 C CA . GLY B 1 217 ? -9.648 -34 9.297 1 24.06 217 GLY B CA 1
ATOM 4716 C C . GLY B 1 217 ? -9.25 -32.531 9.312 1 24.06 217 GLY B C 1
ATOM 4717 O O . GLY B 1 217 ? -8.312 -32.156 10.016 1 24.06 217 GLY B O 1
ATOM 4718 N N . GLY B 1 218 ? -8.953 -31.984 8.266 1 25.08 218 GLY B N 1
ATOM 4719 C CA . GLY B 1 218 ? -8.578 -30.625 8.586 1 25.08 218 GLY B CA 1
ATOM 4720 C C . GLY B 1 218 ? -9.578 -29.922 9.5 1 25.08 218 GLY B C 1
ATOM 4721 O O . GLY B 1 218 ? -10.758 -29.828 9.164 1 25.08 218 GLY B O 1
ATOM 4722 N N . GLY B 1 219 ? -9.5 -30.281 10.805 1 24.34 219 GLY B N 1
ATOM 4723 C CA . GLY B 1 219 ? -10.242 -29.672 11.891 1 24.34 219 GLY B CA 1
ATOM 4724 C C . GLY B 1 219 ? -10.539 -28.203 11.656 1 24.34 219 GLY B C 1
ATOM 4725 O O . GLY B 1 219 ? -9.766 -27.5 10.992 1 24.34 219 GLY B O 1
ATOM 4726 N N . ALA B 1 220 ? -11.688 -27.922 11.438 1 24.7 220 ALA B N 1
ATOM 4727 C CA . ALA B 1 220 ? -12.211 -26.578 11.664 1 24.7 220 ALA B CA 1
ATOM 4728 C C . ALA B 1 220 ? -11.648 -25.984 12.953 1 24.7 220 ALA B C 1
ATOM 4730 O O . ALA B 1 220 ? -11.961 -26.438 14.047 1 24.7 220 ALA B O 1
ATOM 4731 N N . ARG B 1 221 ? -10.344 -25.766 13.016 1 26.03 221 ARG B N 1
ATOM 4732 C CA . ARG B 1 221 ? -9.797 -25.078 14.18 1 26.03 221 ARG B CA 1
ATOM 4733 C C . ARG B 1 221 ? -10.781 -24.047 14.727 1 26.03 221 ARG B C 1
ATOM 4735 O O . ARG B 1 221 ? -11.391 -23.297 13.961 1 26.03 221 ARG B O 1
ATOM 4742 N N . GLU B 1 222 ? -11.516 -24.469 15.719 1 26.64 222 GLU B N 1
ATOM 4743 C CA . GLU B 1 222 ? -12.188 -23.5 16.578 1 26.64 222 GLU B CA 1
ATOM 4744 C C . GLU B 1 222 ? -11.352 -22.234 16.734 1 26.64 222 GLU B C 1
ATOM 4746 O O . GLU B 1 222 ? -10.203 -22.297 17.172 1 26.64 222 GLU B O 1
ATOM 4751 N N . TYR B 1 223 ? -11.367 -21.391 15.812 1 27.3 223 TYR B N 1
ATOM 4752 C CA . TYR B 1 223 ? -10.836 -20.047 16.016 1 27.3 223 TYR B CA 1
ATOM 4753 C C . TYR B 1 223 ? -11.031 -19.594 17.453 1 27.3 223 TYR B C 1
ATOM 4755 O O . TYR B 1 223 ? -12.164 -19.375 17.891 1 27.3 223 TYR B O 1
ATOM 4763 N N . ARG B 1 224 ? -10.461 -20.406 18.438 1 30.08 224 ARG B N 1
ATOM 4764 C CA . ARG B 1 224 ? -10.445 -19.766 19.75 1 30.08 224 ARG B CA 1
ATOM 4765 C C . ARG B 1 224 ? -10.195 -18.266 19.641 1 30.08 224 ARG B C 1
ATOM 4767 O O . ARG B 1 224 ? -9.336 -17.828 18.875 1 30.08 224 ARG B O 1
ATOM 4774 N N . ARG B 1 225 ? -11.172 -17.531 20.172 1 31.92 225 ARG B N 1
ATOM 4775 C CA . ARG B 1 225 ? -11.164 -16.078 20.281 1 31.92 225 ARG B CA 1
ATOM 4776 C C . ARG B 1 225 ? -9.836 -15.57 20.844 1 31.92 225 ARG B C 1
ATOM 4778 O O . ARG B 1 225 ? -9.422 -15.969 21.938 1 31.92 225 ARG B O 1
ATOM 4785 N N . PRO B 1 226 ? -8.812 -15.508 20.047 1 33.62 226 PRO B N 1
ATOM 4786 C CA . PRO B 1 226 ? -7.621 -14.961 20.703 1 33.62 226 PRO B CA 1
ATOM 4787 C C . PRO B 1 226 ? -7.969 -13.961 21.812 1 33.62 226 PRO B C 1
ATOM 4789 O O . PRO B 1 226 ? -9.031 -13.336 21.766 1 33.62 226 PRO B O 1
ATOM 4792 N N . ARG B 1 227 ? -7.555 -14.117 23.031 1 33.97 227 ARG B N 1
ATOM 4793 C CA . ARG B 1 227 ? -7.551 -13.031 24 1 33.97 227 ARG B CA 1
ATOM 4794 C C . ARG B 1 227 ? -7.34 -11.68 23.312 1 33.97 227 ARG B C 1
ATOM 4796 O O . ARG B 1 227 ? -6.34 -11.484 22.609 1 33.97 227 ARG B O 1
ATOM 4803 N N . HIS B 1 228 ? -8.398 -11.086 22.906 1 34.34 228 HIS B N 1
ATOM 4804 C CA . HIS B 1 228 ? -8.539 -9.797 22.25 1 34.34 228 HIS B CA 1
ATOM 4805 C C . HIS B 1 228 ? -7.586 -8.766 22.844 1 34.34 228 HIS B C 1
ATOM 4807 O O . HIS B 1 228 ? -7.812 -8.289 23.969 1 34.34 228 HIS B O 1
ATOM 4813 N N . LYS B 1 229 ? -6.336 -8.93 22.859 1 38.12 229 LYS B N 1
ATOM 4814 C CA . LYS B 1 229 ? -5.586 -7.719 23.172 1 38.12 229 LYS B CA 1
ATOM 4815 C C . LYS B 1 229 ? -6.32 -6.477 22.672 1 38.12 229 LYS B C 1
ATOM 4817 O O . LYS B 1 229 ? -7.203 -6.57 21.812 1 38.12 229 LYS B O 1
ATOM 4822 N N . LEU B 1 230 ? -5.906 -5.309 23.266 1 37.91 230 LEU B N 1
ATOM 4823 C CA . LEU B 1 230 ? -6.418 -3.953 23.078 1 37.91 230 LEU B CA 1
ATOM 4824 C C . LEU B 1 230 ? -6.648 -3.643 21.609 1 37.91 230 LEU B C 1
ATOM 4826 O O . LEU B 1 230 ? -5.695 -3.453 20.859 1 37.91 230 LEU B O 1
ATOM 4830 N N . ARG B 1 231 ? -7.625 -4.379 21.125 1 47.22 231 ARG B N 1
ATOM 4831 C CA . ARG B 1 231 ? -8.008 -4.137 19.734 1 47.22 231 ARG B CA 1
ATOM 4832 C C . ARG B 1 231 ? -8.406 -2.68 19.516 1 47.22 231 ARG B C 1
ATOM 4834 O O . ARG B 1 231 ? -9.188 -2.129 20.297 1 47.22 231 ARG B O 1
ATOM 4841 N N . GLN B 1 232 ? -7.586 -1.908 18.859 1 53.34 232 GLN B N 1
ATOM 4842 C CA . GLN B 1 232 ? -7.961 -0.557 18.453 1 53.34 232 GLN B CA 1
ATOM 4843 C C . GLN B 1 232 ? -9.398 -0.511 17.953 1 53.34 232 GLN B C 1
ATOM 4845 O O . GLN B 1 232 ? -9.836 -1.396 17.203 1 53.34 232 GLN B O 1
ATOM 4850 N N . THR B 1 233 ? -10.234 0.107 18.734 1 62.75 233 THR B N 1
ATOM 4851 C CA . THR B 1 233 ? -11.617 0.343 18.344 1 62.75 233 THR B CA 1
ATOM 4852 C C . THR B 1 233 ? -11.68 1.33 17.172 1 62.75 233 THR B C 1
ATOM 4854 O O . THR B 1 233 ? -10.875 2.262 17.109 1 62.75 233 THR B O 1
ATOM 4857 N N . PHE B 1 234 ? -12.172 0.887 16.141 1 71.94 234 PHE B N 1
ATOM 4858 C CA . PHE B 1 234 ? -12.383 1.782 15.016 1 71.94 234 PHE B CA 1
ATOM 4859 C C . PHE B 1 234 ? -13.852 1.796 14.602 1 71.94 234 PHE B C 1
ATOM 4861 O O . PHE B 1 234 ? -14.602 0.875 14.93 1 71.94 234 PHE B O 1
ATOM 4868 N N . LEU B 1 235 ? -14.195 2.945 14.055 1 75.88 235 LEU B N 1
ATOM 4869 C CA . LEU B 1 235 ? -15.531 3.043 13.469 1 75.88 235 LEU B CA 1
ATOM 4870 C C . LEU B 1 235 ? -15.555 2.434 12.07 1 75.88 235 LEU B C 1
ATOM 4872 O O . LEU B 1 235 ? -14.648 2.674 11.266 1 75.88 235 LEU B O 1
ATOM 4876 N N . THR B 1 236 ? -16.531 1.676 11.828 1 84.25 236 THR B N 1
ATOM 4877 C CA . THR B 1 236 ? -16.625 1.007 10.531 1 84.25 236 THR B CA 1
ATOM 4878 C C . THR B 1 236 ? -17 1.999 9.438 1 84.25 236 THR B C 1
ATOM 4880 O O . THR B 1 236 ? -16.812 1.726 8.25 1 84.25 236 THR B O 1
ATOM 4883 N N . LYS B 1 237 ? -17.625 3.096 9.875 1 84.12 237 LYS B N 1
ATOM 4884 C CA . LYS B 1 237 ? -18 4.125 8.914 1 84.12 237 LYS B CA 1
ATOM 4885 C C . LYS B 1 237 ? -17.359 5.465 9.258 1 84.12 237 LYS B C 1
ATOM 4887 O O . LYS B 1 237 ? -17.094 5.746 10.43 1 84.12 237 LYS B O 1
ATOM 4892 N N . VAL B 1 238 ? -17.062 6.195 8.234 1 84 238 VAL B N 1
ATOM 4893 C CA . VAL B 1 238 ? -16.484 7.531 8.375 1 84 238 VAL B CA 1
ATOM 4894 C C . VAL B 1 238 ? -17.188 8.5 7.43 1 84 238 VAL B C 1
ATOM 4896 O O . VAL B 1 238 ? -17.922 8.07 6.523 1 84 238 VAL B O 1
ATOM 4899 N N . CYS B 1 239 ? -17.016 9.719 7.742 1 76.88 239 CYS B N 1
ATOM 4900 C CA . CYS B 1 239 ? -17.609 10.742 6.902 1 76.88 239 CYS B CA 1
ATOM 4901 C C . CYS B 1 239 ? -16.531 11.539 6.16 1 76.88 239 CYS B C 1
ATOM 4903 O O . CYS B 1 239 ? -15.953 12.469 6.719 1 76.88 239 CYS B O 1
ATOM 4905 N N . PRO B 1 240 ? -16.422 11.156 4.938 1 75.94 240 PRO B N 1
ATOM 4906 C CA . PRO B 1 240 ? -15.5 11.992 4.172 1 75.94 240 PRO B CA 1
ATOM 4907 C C . PRO B 1 240 ? -15.984 13.43 4.031 1 75.94 240 PRO B C 1
ATOM 4909 O O . PRO B 1 240 ? -17.188 13.672 3.857 1 75.94 240 PRO B O 1
ATOM 4912 N N . PRO B 1 241 ? -15.117 14.398 4.16 1 66.94 241 PRO B N 1
ATOM 4913 C CA . PRO B 1 241 ? -15.492 15.812 4.184 1 66.94 241 PRO B CA 1
ATOM 4914 C C . PRO B 1 241 ? -16.359 16.219 2.988 1 66.94 241 PRO B C 1
ATOM 4916 O O . PRO B 1 241 ? -17.297 17 3.135 1 66.94 241 PRO B O 1
ATOM 4919 N N . ARG B 1 242 ? -16.203 15.633 1.798 1 67.19 242 ARG B N 1
ATOM 4920 C CA . ARG B 1 242 ? -16.891 16.094 0.598 1 67.19 242 ARG B CA 1
ATOM 4921 C C . ARG B 1 242 ? -18.156 15.297 0.352 1 67.19 242 ARG B C 1
ATOM 4923 O O . ARG B 1 242 ? -19 15.688 -0.467 1 67.19 242 ARG B O 1
ATOM 4930 N N . LEU B 1 243 ? -18.312 14.234 0.942 1 69.44 243 LEU B N 1
ATOM 4931 C CA . LEU B 1 243 ? -19.469 13.375 0.691 1 69.44 243 LEU B CA 1
ATOM 4932 C C . LEU B 1 243 ? -20.656 13.781 1.558 1 69.44 243 LEU B C 1
ATOM 4934 O O . LEU B 1 243 ? -21.781 13.852 1.075 1 69.44 243 LEU B O 1
ATOM 4938 N N . GLY B 1 244 ? -20.469 14.07 2.791 1 71.81 244 GLY B N 1
ATOM 4939 C CA . GLY B 1 244 ? -21.516 14.492 3.703 1 71.81 244 GLY B CA 1
ATOM 4940 C C . GLY B 1 244 ? -22.312 13.336 4.266 1 71.81 244 GLY B C 1
ATOM 4941 O O . GLY B 1 244 ? -23.344 13.539 4.906 1 71.81 244 GLY B O 1
ATOM 4942 N N . LYS B 1 245 ? -21.969 12.148 3.875 1 81.38 245 LYS B N 1
ATOM 4943 C CA . LYS B 1 245 ? -22.594 10.953 4.438 1 81.38 245 LYS B CA 1
ATOM 4944 C C . LYS B 1 245 ? -21.547 9.953 4.902 1 81.38 245 LYS B C 1
ATOM 4946 O O . LYS B 1 245 ? -20.391 10.016 4.48 1 81.38 245 LYS B O 1
ATOM 4951 N N . ARG B 1 246 ? -22.031 9.188 5.785 1 87.75 246 ARG B N 1
ATOM 4952 C CA . ARG B 1 246 ? -21.125 8.172 6.297 1 87.75 246 ARG B CA 1
ATOM 4953 C C . ARG B 1 246 ? -20.984 7.012 5.316 1 87.75 246 ARG B C 1
ATOM 4955 O O . ARG B 1 246 ? -21.969 6.586 4.715 1 87.75 246 ARG B O 1
ATOM 4962 N N . ILE B 1 247 ? -19.828 6.582 5.105 1 91.5 247 ILE B N 1
ATOM 4963 C CA . ILE B 1 247 ? -19.547 5.457 4.223 1 91.5 247 ILE B CA 1
ATOM 4964 C C . ILE B 1 247 ? -18.562 4.504 4.898 1 91.5 247 ILE B C 1
ATOM 4966 O O . ILE B 1 247 ? -17.938 4.859 5.902 1 91.5 247 ILE B O 1
ATOM 4970 N N . GLY B 1 248 ? -18.469 3.291 4.363 1 94.25 248 GLY B N 1
ATOM 4971 C CA . GLY B 1 248 ? -17.562 2.305 4.938 1 94.25 248 GLY B CA 1
ATOM 4972 C C . GLY B 1 248 ? -16.109 2.709 4.848 1 94.25 248 GLY B C 1
ATOM 4973 O O . GLY B 1 248 ? -15.672 3.254 3.834 1 94.25 248 GLY B O 1
ATOM 4974 N N . VAL B 1 249 ? -15.398 2.434 5.902 1 94.31 249 VAL B N 1
ATOM 4975 C CA . VAL B 1 249 ? -14.016 2.885 6.039 1 94.31 249 VAL B CA 1
ATOM 4976 C C . VAL B 1 249 ? -13.164 2.283 4.922 1 94.31 249 VAL B C 1
ATOM 4978 O O . VAL B 1 249 ? -12.234 2.926 4.43 1 94.31 249 VAL B O 1
ATOM 4981 N N . LEU B 1 250 ? -13.5 1.068 4.465 1 96.19 250 LEU B N 1
ATOM 4982 C CA . LEU B 1 250 ? -12.68 0.396 3.459 1 96.19 250 LEU B CA 1
ATOM 4983 C C . LEU B 1 250 ? -12.898 1.011 2.08 1 96.19 250 LEU B C 1
ATOM 4985 O O . LEU B 1 250 ? -12.117 0.776 1.159 1 96.19 250 LEU B O 1
ATOM 4989 N N . GLY B 1 251 ? -13.938 1.811 2.002 1 94.75 251 GLY B N 1
ATOM 4990 C CA . GLY B 1 251 ? -14.172 2.582 0.791 1 94.75 251 GLY B CA 1
ATOM 4991 C C . GLY B 1 251 ? -13.586 3.98 0.853 1 94.75 251 GLY B C 1
ATOM 4992 O O . GLY B 1 251 ? -14.016 4.875 0.121 1 94.75 251 GLY B O 1
ATOM 4993 N N . THR B 1 252 ? -12.648 4.18 1.783 1 93.62 252 THR B N 1
ATOM 4994 C CA . THR B 1 252 ? -12.016 5.484 1.944 1 93.62 252 THR B CA 1
ATOM 4995 C C . THR B 1 252 ? -10.523 5.332 2.193 1 93.62 252 THR B C 1
ATOM 4997 O O . THR B 1 252 ? -10.016 4.211 2.285 1 93.62 252 THR B O 1
ATOM 5000 N N . ARG B 1 253 ? -9.906 6.465 2.211 1 92.88 253 ARG B N 1
ATOM 5001 C CA . ARG B 1 253 ? -8.5 6.535 2.588 1 92.88 253 ARG B CA 1
ATOM 5002 C C . ARG B 1 253 ? -8.336 7.094 3.998 1 92.88 253 ARG B C 1
ATOM 5004 O O . ARG B 1 253 ? -7.273 7.609 4.348 1 92.88 253 ARG B O 1
ATOM 5011 N N . SER B 1 254 ? -9.289 6.902 4.82 1 89.56 254 SER B N 1
ATOM 5012 C CA . SER B 1 254 ? -9.312 7.438 6.176 1 89.56 254 SER B CA 1
ATOM 5013 C C . SER B 1 254 ? -8.188 6.848 7.023 1 89.56 254 SER B C 1
ATOM 5015 O O . SER B 1 254 ? -7.902 5.648 6.938 1 89.56 254 SER B O 1
ATOM 5017 N N . PRO B 1 255 ? -7.602 7.703 7.855 1 89.88 255 PRO B N 1
ATOM 5018 C CA . PRO B 1 255 ? -6.59 7.191 8.781 1 89.88 255 PRO B CA 1
ATOM 5019 C C . PRO B 1 255 ? -7.191 6.316 9.883 1 89.88 255 PRO B C 1
ATOM 5021 O O . PRO B 1 255 ? -6.465 5.578 10.555 1 89.88 255 PRO B O 1
ATOM 5024 N N . HIS B 1 256 ? -8.477 6.5 10.125 1 86.94 256 HIS B N 1
ATOM 5025 C CA . HIS B 1 256 ? -9.164 5.723 11.148 1 86.94 256 HIS B CA 1
ATOM 5026 C C . HIS B 1 256 ? -9.641 4.383 10.602 1 86.94 256 HIS B C 1
ATOM 5028 O O . HIS B 1 256 ? -10.719 4.293 10.008 1 86.94 256 HIS B O 1
ATOM 5034 N N . ARG B 1 257 ? -8.914 3.42 10.875 1 91.75 257 ARG B N 1
ATOM 5035 C CA . ARG B 1 257 ? -9.148 2.1 10.305 1 91.75 257 ARG B CA 1
ATOM 5036 C C . ARG B 1 257 ? -8.602 1.001 11.211 1 91.75 257 ARG B C 1
ATOM 5038 O O . ARG B 1 257 ? -7.906 1.284 12.188 1 91.75 257 ARG B O 1
ATOM 5045 N N . PRO B 1 258 ? -8.969 -0.274 10.977 1 88.56 258 PRO B N 1
ATOM 5046 C CA . PRO B 1 258 ? -8.539 -1.343 11.883 1 88.56 258 PRO B CA 1
ATOM 5047 C C . PRO B 1 258 ? -7.023 -1.366 12.086 1 88.56 258 PRO B C 1
ATOM 5049 O O . PRO B 1 258 ? -6.551 -1.498 13.219 1 88.56 258 PRO B O 1
ATOM 5052 N N . ASN B 1 259 ? -6.312 -1.303 11 1 93.12 259 ASN B N 1
ATOM 5053 C CA . ASN B 1 259 ? -4.871 -1.091 11.016 1 93.12 259 ASN B CA 1
ATOM 5054 C C . ASN B 1 259 ? -4.504 0.297 10.5 1 93.12 259 ASN B C 1
ATOM 5056 O O . ASN B 1 259 ? -4.832 0.651 9.367 1 93.12 259 ASN B O 1
ATOM 5060 N N . PRO B 1 260 ? -3.891 1.089 11.32 1 92.06 260 PRO B N 1
ATOM 5061 C CA . PRO B 1 260 ? -3.598 2.463 10.898 1 92.06 260 PRO B CA 1
ATOM 5062 C C . PRO B 1 260 ? -2.451 2.545 9.898 1 92.06 260 PRO B C 1
ATOM 5064 O O . PRO B 1 260 ? -1.485 3.281 10.117 1 92.06 260 PRO B O 1
ATOM 5067 N N . LEU B 1 261 ? -2.619 1.84 8.828 1 95.12 261 LEU B N 1
ATOM 5068 C CA . LEU B 1 261 ? -1.659 1.835 7.73 1 95.12 261 LEU B CA 1
ATOM 5069 C C . LEU B 1 261 ? -2.102 2.781 6.621 1 95.12 261 LEU B C 1
ATOM 5071 O O . LEU B 1 261 ? -3.283 2.83 6.273 1 95.12 261 LEU B O 1
ATOM 5075 N N . GLY B 1 262 ? -1.136 3.529 6.191 1 96.62 262 GLY B N 1
ATOM 5076 C CA . GLY B 1 262 ? -1.39 4.414 5.07 1 96.62 262 GLY B CA 1
ATOM 5077 C C . GLY B 1 262 ? -0.607 4.039 3.824 1 96.62 262 GLY B C 1
ATOM 5078 O O . GLY B 1 262 ? 0.325 3.236 3.889 1 96.62 262 GLY B O 1
ATOM 5079 N N . LEU B 1 263 ? -1.082 4.531 2.727 1 97.94 263 LEU B N 1
ATOM 5080 C CA . LEU B 1 263 ? -0.478 4.332 1.414 1 97.94 263 LEU B CA 1
ATOM 5081 C C . LEU B 1 263 ? -0.488 5.629 0.609 1 97.94 263 LEU B C 1
ATOM 5083 O O . LEU B 1 263 ? -1.529 6.273 0.478 1 97.94 263 LEU B O 1
ATOM 5087 N N . THR B 1 264 ? 0.692 6.051 0.131 1 97.69 264 THR B N 1
ATOM 5088 C CA . THR B 1 264 ? 0.738 7.238 -0.717 1 97.69 264 THR B CA 1
ATOM 5089 C C . THR B 1 264 ? 1.779 7.074 -1.82 1 97.69 264 THR B C 1
ATOM 5091 O O . THR B 1 264 ? 2.803 6.414 -1.623 1 97.69 264 THR B O 1
ATOM 5094 N N . MET B 1 265 ? 1.449 7.598 -2.957 1 98.06 265 MET B N 1
ATOM 5095 C CA . MET B 1 265 ? 2.408 7.66 -4.055 1 98.06 265 MET B CA 1
ATOM 5096 C C . MET B 1 265 ? 3.129 9.008 -4.07 1 98.06 265 MET B C 1
ATOM 5098 O O . MET B 1 265 ? 2.496 10.055 -3.955 1 98.06 265 MET B O 1
ATOM 5102 N N . VAL B 1 266 ? 4.453 8.969 -4.18 1 98.25 266 VAL B N 1
ATOM 5103 C CA . VAL B 1 266 ? 5.25 10.188 -4.254 1 98.25 266 VAL B CA 1
ATOM 5104 C C . VAL B 1 266 ? 6.215 10.109 -5.434 1 98.25 266 VAL B C 1
ATOM 5106 O O . VAL B 1 266 ? 6.504 9.023 -5.934 1 98.25 266 VAL B O 1
ATOM 5109 N N . LYS B 1 267 ? 6.609 11.258 -5.879 1 98.38 267 LYS B N 1
ATOM 5110 C CA . LYS B 1 267 ? 7.672 11.32 -6.879 1 98.38 267 LYS B CA 1
ATOM 5111 C C . LYS B 1 267 ? 9.047 11.148 -6.23 1 98.38 267 LYS B C 1
ATOM 5113 O O . LYS B 1 267 ? 9.328 11.758 -5.191 1 98.38 267 LYS B O 1
ATOM 5118 N N . LEU B 1 268 ? 9.844 10.305 -6.82 1 98.56 268 LEU B N 1
ATOM 5119 C CA . LEU B 1 268 ? 11.203 10.102 -6.34 1 98.56 268 LEU B CA 1
ATOM 5120 C C . LEU B 1 268 ? 12.164 11.094 -6.988 1 98.56 268 LEU B C 1
ATOM 5122 O O . LEU B 1 268 ? 12.43 11.008 -8.188 1 98.56 268 LEU B O 1
ATOM 5126 N N . ASP B 1 269 ? 12.703 11.977 -6.152 1 98 269 ASP B N 1
ATOM 5127 C CA . ASP B 1 269 ? 13.562 13.031 -6.688 1 98 269 ASP B CA 1
ATOM 5128 C C . ASP B 1 269 ? 15.031 12.633 -6.621 1 98 269 ASP B C 1
ATOM 5130 O O . ASP B 1 269 ? 15.844 13.094 -7.43 1 98 269 ASP B O 1
ATOM 5134 N N . GLY B 1 270 ? 15.305 11.805 -5.57 1 97.69 270 GLY B N 1
ATOM 5135 C CA . GLY B 1 270 ? 16.703 11.414 -5.453 1 97.69 270 GLY B CA 1
ATOM 5136 C C . GLY B 1 270 ? 16.953 10.375 -4.375 1 97.69 270 GLY B C 1
ATOM 5137 O O . GLY B 1 270 ? 16.094 10.164 -3.506 1 97.69 270 GLY B O 1
ATOM 5138 N N . VAL B 1 271 ? 18.109 9.719 -4.531 1 98.06 271 VAL B N 1
ATOM 5139 C CA . VAL B 1 271 ? 18.578 8.734 -3.57 1 98.06 271 VAL B CA 1
ATOM 5140 C C . VAL B 1 271 ? 19.984 9.102 -3.094 1 98.06 271 VAL B C 1
ATOM 5142 O O . VAL B 1 271 ? 20.859 9.414 -3.904 1 98.06 271 VAL B O 1
ATOM 5145 N N . ASP B 1 272 ? 20.141 9.188 -1.775 1 97.69 272 ASP B N 1
ATOM 5146 C CA . ASP B 1 272 ? 21.453 9.461 -1.184 1 97.69 272 ASP B CA 1
ATOM 5147 C C . ASP B 1 272 ? 21.953 8.266 -0.381 1 97.69 272 ASP B C 1
ATOM 5149 O O . ASP B 1 272 ? 21.516 8.039 0.75 1 97.69 272 ASP B O 1
ATOM 5153 N N . LEU B 1 273 ? 22.906 7.574 -0.911 1 95.38 273 LEU B N 1
ATOM 5154 C CA . LEU B 1 273 ? 23.422 6.363 -0.279 1 95.38 273 LEU B CA 1
ATOM 5155 C C . LEU B 1 273 ? 24.25 6.695 0.949 1 95.38 273 LEU B C 1
ATOM 5157 O O . LEU B 1 273 ? 24.328 5.906 1.895 1 95.38 273 LEU B O 1
ATOM 5161 N N . LYS B 1 274 ? 24.875 7.844 0.938 1 95.44 274 LYS B N 1
ATOM 5162 C CA . LYS B 1 274 ? 25.719 8.258 2.057 1 95.44 274 LYS B CA 1
ATOM 5163 C C . LYS B 1 274 ? 24.891 8.5 3.312 1 95.44 274 LYS B C 1
ATOM 5165 O O . LYS B 1 274 ? 25.25 8.031 4.395 1 95.44 274 LYS B O 1
ATOM 5170 N N . THR B 1 275 ? 23.766 9.102 3.146 1 96 275 THR B N 1
ATOM 5171 C CA . THR B 1 275 ? 22.922 9.422 4.289 1 96 275 THR B CA 1
ATOM 5172 C C . THR B 1 275 ? 21.797 8.406 4.438 1 96 275 THR B C 1
ATOM 5174 O O . THR B 1 275 ? 20.953 8.531 5.32 1 96 275 THR B O 1
ATOM 5177 N N . ASN B 1 276 ? 21.766 7.41 3.561 1 97.31 276 ASN B N 1
ATOM 5178 C CA . ASN B 1 276 ? 20.734 6.379 3.605 1 97.31 276 ASN B CA 1
ATOM 5179 C C . ASN B 1 276 ? 19.328 6.984 3.584 1 97.31 276 ASN B C 1
ATOM 5181 O O . ASN B 1 276 ? 18.5 6.668 4.438 1 97.31 276 ASN B O 1
ATOM 5185 N N . SER B 1 277 ? 19.156 7.855 2.594 1 98.25 277 SER B N 1
ATOM 5186 C CA . SER B 1 277 ? 17.906 8.602 2.547 1 98.25 277 SER B CA 1
ATOM 51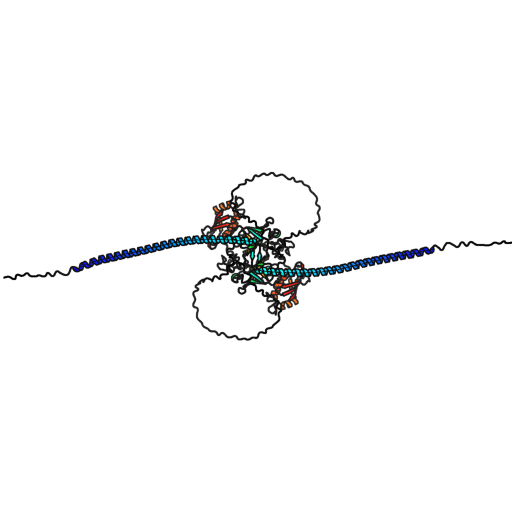87 C C . SER B 1 277 ? 17.438 8.812 1.11 1 98.25 277 SER B C 1
ATOM 5189 O O . SER B 1 277 ? 18.203 8.633 0.168 1 98.25 277 SER B O 1
ATOM 5191 N N . ILE B 1 278 ? 16.172 9.094 0.962 1 98.31 278 ILE B N 1
ATOM 5192 C CA . ILE B 1 278 ? 15.594 9.414 -0.337 1 98.31 278 ILE B CA 1
ATOM 5193 C C . ILE B 1 278 ? 14.836 10.734 -0.252 1 98.31 278 ILE B C 1
ATOM 5195 O O . ILE B 1 278 ? 14.211 11.039 0.769 1 98.31 278 ILE B O 1
ATOM 5199 N N . THR B 1 279 ? 14.93 11.508 -1.294 1 98.56 279 THR B N 1
ATOM 5200 C CA . THR B 1 279 ? 14.188 12.758 -1.408 1 98.56 279 THR B CA 1
ATOM 5201 C C . THR B 1 279 ? 12.984 12.586 -2.33 1 98.56 279 THR B C 1
ATOM 5203 O O . THR B 1 279 ? 13.086 11.945 -3.379 1 98.56 279 THR B O 1
ATOM 5206 N N . VAL B 1 280 ? 11.891 13.18 -1.879 1 98.5 280 VAL B N 1
ATOM 5207 C CA . VAL B 1 280 ? 10.648 12.953 -2.607 1 98.5 280 VAL B CA 1
ATOM 5208 C C . VAL B 1 280 ? 9.859 14.266 -2.709 1 98.5 280 VAL B C 1
ATOM 5210 O O . VAL B 1 280 ? 10.156 15.227 -1.993 1 98.5 280 V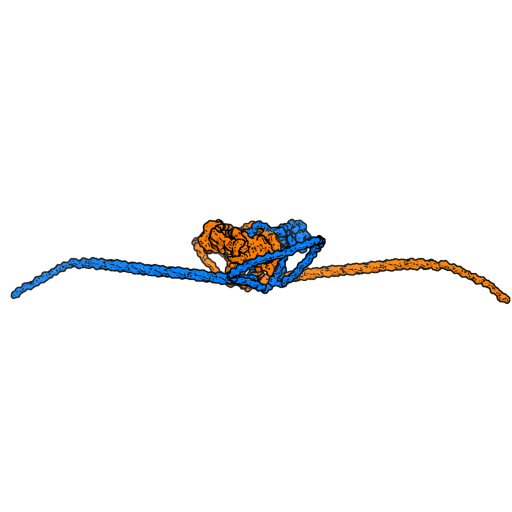AL B O 1
ATOM 5213 N N . SER B 1 281 ? 8.875 14.273 -3.629 1 98.06 281 SER B N 1
ATOM 5214 C CA . SER B 1 281 ? 7.945 15.391 -3.766 1 98.06 281 SER B CA 1
ATOM 5215 C C . SER B 1 281 ? 6.504 14.906 -3.881 1 98.06 281 SER B C 1
ATOM 5217 O O . SER B 1 281 ? 6.262 13.719 -4.109 1 98.06 281 SER B O 1
ATOM 5219 N N . GLY B 1 282 ? 5.621 15.852 -3.674 1 96.75 282 GLY B N 1
ATOM 5220 C CA . GLY B 1 282 ? 4.211 15.484 -3.652 1 96.75 282 GLY B CA 1
ATOM 5221 C C . GLY B 1 282 ? 3.82 14.703 -2.416 1 96.75 282 GLY B C 1
ATOM 5222 O O . GLY B 1 282 ? 3.182 13.648 -2.518 1 96.75 282 GLY B O 1
ATOM 5223 N N . VAL B 1 283 ? 4.215 15.227 -1.277 1 96.81 283 VAL B N 1
ATOM 5224 C CA . VAL B 1 283 ? 4.047 14.484 -0.035 1 96.81 283 VAL B CA 1
ATOM 5225 C C . VAL B 1 283 ? 2.773 14.938 0.672 1 96.81 283 VAL B C 1
ATOM 5227 O O . VAL B 1 283 ? 2.398 16.109 0.594 1 96.81 283 VAL B O 1
ATOM 5230 N N . ASP B 1 284 ? 2.133 14 1.344 1 95.31 284 ASP B N 1
ATOM 5231 C CA . ASP B 1 284 ? 0.93 14.273 2.127 1 95.31 284 ASP B CA 1
ATOM 5232 C C . ASP B 1 284 ? 1.042 13.672 3.527 1 95.31 284 ASP B C 1
ATOM 5234 O O . ASP B 1 284 ? 0.059 13.172 4.074 1 95.31 284 ASP B O 1
ATOM 5238 N N . LEU B 1 285 ? 2.188 13.688 4.031 1 96.88 285 LEU B N 1
ATOM 5239 C CA . LEU B 1 285 ? 2.436 13.078 5.332 1 96.88 285 LEU B CA 1
ATOM 5240 C C . LEU B 1 285 ? 2.873 14.125 6.348 1 96.88 285 LEU B C 1
ATOM 5242 O O . LEU B 1 285 ? 3.635 15.039 6.016 1 96.88 285 LEU B O 1
ATOM 5246 N N . VAL B 1 286 ? 2.451 13.914 7.543 1 95.12 286 VAL B N 1
ATOM 5247 C CA . VAL B 1 286 ? 2.908 14.742 8.656 1 95.12 286 VAL B CA 1
ATOM 5248 C C . VAL B 1 286 ? 4.387 14.469 8.93 1 95.12 286 VAL B C 1
ATOM 5250 O O . VAL B 1 286 ? 4.852 13.336 8.789 1 95.12 286 VAL B O 1
ATOM 5253 N N . ASP B 1 287 ? 5.02 15.5 9.328 1 95.75 287 ASP B N 1
ATOM 5254 C CA . ASP B 1 287 ? 6.43 15.375 9.68 1 95.75 287 ASP B CA 1
ATOM 5255 C C . ASP B 1 287 ? 6.637 14.32 10.766 1 95.75 287 ASP B C 1
ATOM 5257 O O . ASP B 1 287 ? 5.875 14.266 11.734 1 95.75 287 ASP B O 1
ATOM 5261 N N . GLY B 1 288 ? 7.598 13.445 10.539 1 95.5 288 GLY B N 1
ATOM 5262 C CA . GLY B 1 288 ? 7.91 12.43 11.531 1 95.5 288 GLY B CA 1
ATOM 5263 C C . GLY B 1 288 ? 7.148 11.141 11.328 1 95.5 288 GLY B C 1
ATOM 5264 O O . GLY B 1 288 ? 7.262 10.211 12.133 1 95.5 288 GLY B O 1
ATOM 5265 N N . THR B 1 289 ? 6.41 11 10.289 1 96.44 289 THR B N 1
ATOM 5266 C CA . THR B 1 289 ? 5.617 9.797 10.039 1 96.44 289 THR B CA 1
ATOM 5267 C C . THR B 1 289 ? 6.523 8.586 9.852 1 96.44 289 THR B C 1
ATOM 5269 O O . THR B 1 289 ? 7.469 8.625 9.062 1 96.44 289 THR B O 1
ATOM 5272 N N . PRO B 1 290 ? 6.27 7.496 10.617 1 96.88 290 PRO B N 1
ATOM 5273 C CA . PRO B 1 290 ? 7.051 6.27 10.43 1 96.88 290 PRO B CA 1
ATOM 5274 C C . PRO B 1 290 ? 6.75 5.574 9.109 1 96.88 290 PRO B C 1
ATOM 5276 O O . PRO B 1 290 ? 5.586 5.441 8.727 1 96.88 290 PRO B O 1
ATOM 5279 N N . ILE B 1 291 ? 7.77 5.145 8.438 1 98.19 291 ILE B N 1
ATOM 5280 C CA . ILE B 1 291 ? 7.66 4.438 7.164 1 98.19 291 ILE B CA 1
ATOM 5281 C C . ILE B 1 291 ? 7.871 2.943 7.383 1 98.19 291 ILE B C 1
ATOM 5283 O O . ILE B 1 291 ? 8.883 2.533 7.961 1 98.19 291 ILE B O 1
ATOM 5287 N N . ILE B 1 292 ? 6.922 2.166 6.871 1 97.31 292 ILE B N 1
ATOM 5288 C CA . ILE B 1 292 ? 6.945 0.722 7.086 1 97.31 292 ILE B CA 1
ATOM 5289 C C . ILE B 1 292 ? 7.59 0.035 5.883 1 97.31 292 ILE B C 1
ATOM 5291 O O . ILE B 1 292 ? 8.289 -0.969 6.035 1 97.31 292 ILE B O 1
ATOM 5295 N N . ASP B 1 293 ? 7.344 0.521 4.742 1 97.69 293 ASP B N 1
ATOM 5296 C CA . ASP B 1 293 ? 7.867 -0.083 3.52 1 97.69 293 ASP B CA 1
ATOM 5297 C C . ASP B 1 293 ? 7.895 0.928 2.375 1 97.69 293 ASP B C 1
ATOM 5299 O O . ASP B 1 293 ? 7.207 1.95 2.426 1 97.69 293 ASP B O 1
ATOM 5303 N N . ILE B 1 294 ? 8.727 0.648 1.417 1 98.56 294 ILE B N 1
ATOM 5304 C CA . ILE B 1 294 ? 8.844 1.406 0.175 1 98.56 294 ILE B CA 1
ATOM 5305 C C . ILE B 1 294 ? 8.797 0.453 -1.017 1 98.56 294 ILE B C 1
ATOM 5307 O O . ILE B 1 294 ? 9.492 -0.57 -1.025 1 98.56 294 ILE B O 1
ATOM 5311 N N . LYS B 1 295 ? 7.977 0.758 -2.006 1 97.81 295 LYS B N 1
ATOM 5312 C CA . LYS B 1 295 ? 7.875 -0.035 -3.229 1 97.81 295 LYS B CA 1
ATOM 5313 C C . LYS B 1 295 ? 7.883 0.859 -4.465 1 97.81 295 LYS B C 1
ATOM 5315 O O . LYS B 1 295 ? 7.301 1.944 -4.457 1 97.81 295 LYS B O 1
ATOM 5320 N N . PRO B 1 296 ? 8.523 0.383 -5.496 1 97.69 296 PRO B N 1
ATOM 5321 C CA . PRO B 1 296 ? 8.438 1.167 -6.73 1 97.69 296 PRO B CA 1
ATOM 5322 C C . PRO B 1 296 ? 7.043 1.129 -7.352 1 97.69 296 PRO B C 1
ATOM 5324 O O . PRO B 1 296 ? 6.324 0.139 -7.203 1 97.69 296 PRO B O 1
ATOM 5327 N N . VAL B 1 297 ? 6.684 2.227 -7.934 1 97.75 297 VAL B N 1
ATOM 5328 C CA . VAL B 1 297 ? 5.484 2.236 -8.766 1 97.75 297 VAL B CA 1
ATOM 5329 C C . VAL B 1 297 ? 5.789 1.614 -10.125 1 97.75 297 VAL B C 1
ATOM 5331 O O . VAL B 1 297 ? 6.773 1.975 -10.773 1 97.75 297 VAL B O 1
ATOM 5334 N N . VAL B 1 298 ? 4.949 0.691 -10.523 1 95.12 298 VAL B N 1
ATOM 5335 C CA . VAL B 1 298 ? 5.164 -0.011 -11.789 1 95.12 298 VAL B CA 1
ATOM 5336 C C . VAL B 1 298 ? 3.918 0.108 -12.664 1 95.12 298 VAL B C 1
ATOM 5338 O O . VAL B 1 298 ? 2.848 0.482 -12.18 1 95.12 298 VAL B O 1
ATOM 5341 N N . PRO B 1 299 ? 4.012 -0.184 -13.93 1 93.31 299 PRO B N 1
ATOM 5342 C CA . PRO B 1 299 ? 2.887 -0.025 -14.852 1 93.31 299 PRO B CA 1
ATOM 5343 C C . PRO B 1 299 ? 1.657 -0.824 -14.43 1 93.31 299 PRO B C 1
ATOM 5345 O O . PRO B 1 299 ? 0.525 -0.41 -14.688 1 93.31 299 PRO B O 1
ATOM 5348 N N . HIS B 1 300 ? 1.882 -1.865 -13.727 1 92.25 300 HIS B N 1
ATOM 5349 C CA . HIS B 1 300 ? 0.794 -2.73 -13.289 1 92.25 300 HIS B CA 1
ATOM 5350 C C . HIS B 1 300 ? -0.034 -2.064 -12.195 1 92.25 300 HIS B C 1
ATOM 5352 O O . HIS B 1 300 ? -1.124 -2.535 -11.859 1 92.25 300 HIS B O 1
ATOM 5358 N N . ASP B 1 301 ? 0.429 -0.969 -11.734 1 95.5 301 ASP B N 1
ATOM 5359 C CA . ASP B 1 301 ? -0.265 -0.225 -10.688 1 95.5 301 ASP B CA 1
ATOM 5360 C C . ASP B 1 301 ? -1.241 0.785 -11.289 1 95.5 301 ASP B C 1
ATOM 5362 O O . ASP B 1 301 ? -1.89 1.538 -10.555 1 95.5 301 ASP B O 1
ATOM 5366 N N . VAL B 1 302 ? -1.344 0.832 -12.578 1 95.25 302 VAL B N 1
ATOM 5367 C CA . VAL B 1 302 ? -2.211 1.793 -13.25 1 95.25 302 VAL B CA 1
ATOM 5368 C C . VAL B 1 302 ? -3.471 1.092 -13.75 1 95.25 302 VAL B C 1
ATOM 5370 O O . VAL B 1 302 ? -3.402 0.242 -14.641 1 95.25 302 VAL B O 1
ATOM 5373 N N . PRO B 1 303 ? -4.559 1.465 -13.133 1 95 303 PRO B N 1
ATOM 5374 C CA . PRO B 1 303 ? -5.801 0.803 -13.539 1 95 303 PRO B CA 1
ATOM 5375 C C . PRO B 1 303 ? -6.25 1.205 -14.945 1 95 303 PRO B C 1
ATOM 5377 O O . PRO B 1 303 ? -6.094 2.363 -15.336 1 95 303 PRO B O 1
ATOM 5380 N N . ARG B 1 304 ? -6.809 0.157 -15.594 1 90.38 304 ARG B N 1
ATOM 5381 C CA . ARG B 1 304 ? -7.48 0.421 -16.859 1 90.38 304 ARG B CA 1
ATOM 5382 C C . ARG B 1 304 ? -8.953 0.736 -16.656 1 90.38 304 ARG B C 1
ATOM 5384 O O . ARG B 1 304 ? -9.633 0.052 -15.883 1 90.38 304 ARG B O 1
ATOM 5391 N N . ASN B 1 305 ? -9.5 1.788 -17.188 1 92.62 305 ASN B N 1
ATOM 5392 C CA . ASN B 1 305 ? -10.906 2.16 -17.078 1 92.62 305 ASN B CA 1
ATOM 5393 C C . ASN B 1 305 ? -11.312 2.369 -15.617 1 92.62 305 ASN B C 1
ATOM 5395 O O . ASN B 1 305 ? -12.305 1.79 -15.156 1 92.62 305 ASN B O 1
ATOM 5399 N N . MET B 1 306 ? -10.672 3.188 -14.961 1 95.25 306 MET B N 1
ATOM 5400 C CA . MET B 1 306 ? -10.914 3.461 -13.547 1 95.25 306 MET B CA 1
ATOM 5401 C C . MET B 1 306 ? -12.258 4.156 -13.352 1 95.25 306 MET B C 1
ATOM 5403 O O . MET B 1 306 ? -12.602 5.078 -14.086 1 95.25 306 MET B O 1
ATOM 5407 N N . ARG B 1 307 ? -13.016 3.684 -12.391 1 96.25 307 ARG B N 1
ATOM 5408 C CA . ARG B 1 307 ? -14.258 4.316 -11.953 1 96.25 307 ARG B CA 1
ATOM 5409 C C . ARG B 1 307 ? -14.211 4.641 -10.461 1 96.25 307 ARG B C 1
ATOM 5411 O O . ARG B 1 307 ? -13.867 3.781 -9.648 1 96.25 307 ARG B O 1
ATOM 5418 N N . VAL B 1 308 ? -14.516 5.84 -10.141 1 95.06 308 VAL B N 1
ATOM 5419 C CA . VAL B 1 308 ? -14.586 6.297 -8.758 1 95.06 308 VAL B CA 1
ATOM 5420 C C . VAL B 1 308 ? -15.859 7.109 -8.547 1 95.06 308 VAL B C 1
ATOM 5422 O O . VAL B 1 308 ? -16.438 7.641 -9.5 1 95.06 308 VAL B O 1
ATOM 5425 N N . PRO B 1 309 ? -16.344 7.184 -7.332 1 92.81 309 PRO B N 1
ATOM 5426 C CA . PRO B 1 309 ? -17.5 8.047 -7.082 1 92.81 309 PRO B CA 1
ATOM 5427 C C . PRO B 1 309 ? -17.188 9.523 -7.285 1 92.81 309 PRO B C 1
ATOM 5429 O O . PRO B 1 309 ? -16.016 9.922 -7.238 1 92.81 309 PRO B O 1
ATOM 5432 N N . GLU B 1 310 ? -18.156 10.359 -7.367 1 86.69 310 GLU B N 1
ATOM 5433 C CA . GLU B 1 310 ? -18.047 11.773 -7.707 1 86.69 310 GLU B CA 1
ATOM 5434 C C . GLU B 1 310 ? -17.328 12.547 -6.609 1 86.69 310 GLU B C 1
ATOM 5436 O O . GLU B 1 310 ? -16.547 13.469 -6.891 1 86.69 310 GLU B O 1
ATOM 5441 N N . TRP B 1 311 ? -17.547 12.094 -5.414 1 84.12 311 TRP B N 1
ATOM 5442 C CA . TRP B 1 311 ? -17.031 12.867 -4.289 1 84.12 311 TRP B CA 1
ATOM 5443 C C . TRP B 1 311 ? -15.508 12.727 -4.188 1 84.12 311 TRP B C 1
ATOM 5445 O O . TRP B 1 311 ? -14.859 13.477 -3.463 1 84.12 311 TRP B O 1
ATOM 5455 N N . VAL B 1 312 ? -14.953 11.742 -4.887 1 85.81 312 VAL B N 1
ATOM 5456 C CA . VAL B 1 312 ? -13.508 11.516 -4.863 1 85.81 312 VAL B CA 1
ATOM 5457 C C . VAL B 1 312 ? -12.82 12.477 -5.828 1 85.81 312 VAL B C 1
ATOM 5459 O O . VAL B 1 312 ? -11.664 12.852 -5.625 1 85.81 312 VAL B O 1
ATOM 5462 N N . GLU B 1 313 ? -13.492 12.844 -6.84 1 74.38 313 GLU B N 1
ATOM 5463 C CA . GLU B 1 313 ? -12.906 13.703 -7.863 1 74.38 313 GLU B CA 1
ATOM 5464 C C . GLU B 1 313 ? -12.688 15.117 -7.332 1 74.38 313 GLU B C 1
ATOM 5466 O O . GLU B 1 313 ? -13.406 15.57 -6.445 1 74.38 313 GLU B O 1
ATOM 5471 N N . ASP B 1 314 ? -11.445 15.648 -7.566 1 62.09 314 ASP B N 1
ATOM 5472 C CA . ASP B 1 314 ? -10.938 16.922 -7.062 1 62.09 314 ASP B CA 1
ATOM 5473 C C . ASP B 1 314 ? -11.898 18.062 -7.383 1 62.09 314 ASP B C 1
ATOM 5475 O O . ASP B 1 314 ? -12.578 18.031 -8.406 1 62.09 314 ASP B O 1
ATOM 5479 N N . ASP B 1 315 ? -12.328 18.672 -6.207 1 59.53 315 ASP B N 1
ATOM 5480 C CA . ASP B 1 315 ? -13.047 19.922 -6.43 1 59.53 315 ASP B CA 1
ATOM 5481 C C . ASP B 1 315 ? -12.125 21.125 -6.238 1 59.53 315 ASP B C 1
ATOM 5483 O O . ASP B 1 315 ? -11.859 21.531 -5.105 1 59.53 315 ASP B O 1
ATOM 5487 N N . PRO B 1 316 ? -11.406 21.547 -7.258 1 56.88 316 PRO B N 1
ATOM 5488 C CA . PRO B 1 316 ? -10.438 22.625 -7.07 1 56.88 316 PRO B CA 1
ATOM 5489 C C . PRO B 1 316 ? -11.062 23.875 -6.473 1 56.88 316 PRO B C 1
ATOM 5491 O O . PRO B 1 316 ? -12.219 24.188 -6.762 1 56.88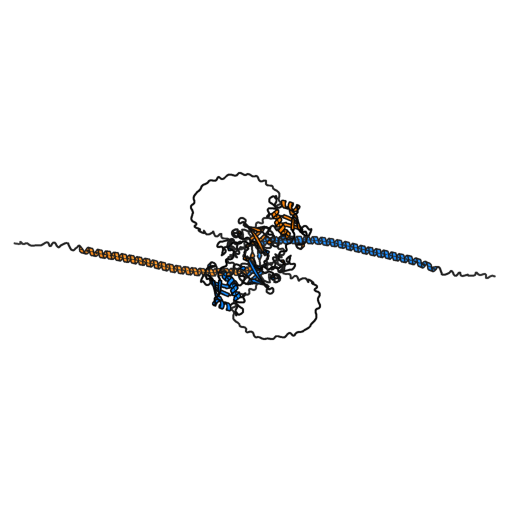 316 PRO B O 1
ATOM 5494 N N . CYS B 1 317 ? -10.797 24.047 -5.172 1 59.84 317 CYS B N 1
ATOM 5495 C CA . CYS B 1 317 ? -11.125 25.391 -4.711 1 59.84 317 CYS B CA 1
ATOM 5496 C C . CYS B 1 317 ? -10.5 26.453 -5.617 1 59.84 317 CYS B C 1
ATOM 5498 O O . CYS B 1 317 ? -9.344 26.328 -6.023 1 59.84 317 CYS B O 1
ATOM 5500 N N . LEU B 1 318 ? -11.305 27.203 -6.203 1 64.31 318 LEU B N 1
ATOM 5501 C CA . LEU B 1 318 ? -11.039 28.188 -7.246 1 64.31 318 LEU B CA 1
ATOM 5502 C C . LEU B 1 318 ? -10.453 29.469 -6.648 1 64.31 318 LEU B C 1
ATOM 5504 O O . LEU B 1 318 ? -10.352 30.484 -7.328 1 64.31 318 LEU B O 1
ATOM 5508 N N . ARG B 1 319 ? -9.789 29.406 -5.32 1 82.12 319 ARG B N 1
ATOM 5509 C CA . ARG B 1 319 ? -9.297 30.688 -4.828 1 82.12 319 ARG B CA 1
ATOM 5510 C C . ARG B 1 319 ? -7.812 30.859 -5.133 1 82.12 319 ARG B C 1
ATOM 5512 O O . ARG B 1 319 ? -7.051 29.891 -5.105 1 82.12 319 ARG B O 1
ATOM 5519 N N . ARG B 1 320 ? -7.496 32.094 -5.477 1 88.56 320 ARG B N 1
ATOM 5520 C CA . ARG B 1 320 ? -6.09 32.438 -5.672 1 88.56 320 ARG B CA 1
ATOM 5521 C C . ARG B 1 320 ? -5.418 32.781 -4.344 1 88.56 320 ARG B C 1
ATOM 5523 O O . ARG B 1 320 ? -6.043 33.375 -3.455 1 88.56 320 ARG B O 1
ATOM 5530 N N . VAL B 1 321 ? -4.141 32.469 -4.273 1 94.19 321 VAL B N 1
ATOM 5531 C CA . VAL B 1 321 ? -3.383 32.781 -3.066 1 94.19 321 VAL B CA 1
ATOM 5532 C C . VAL B 1 321 ? -2.516 34 -3.311 1 94.19 321 VAL B C 1
ATOM 5534 O O . VAL B 1 321 ? -1.782 34.062 -4.301 1 94.19 321 VAL B O 1
ATOM 5537 N N . VAL B 1 322 ? -2.719 34.969 -2.449 1 95.81 322 VAL B N 1
ATOM 5538 C CA . VAL B 1 322 ? -1.956 36.188 -2.58 1 95.81 322 VAL B CA 1
ATOM 5539 C C . VAL B 1 322 ? -1.178 36.469 -1.292 1 95.81 322 VAL B C 1
ATOM 5541 O O . VAL B 1 322 ? -1.655 36.156 -0.197 1 95.81 322 VAL B O 1
ATOM 5544 N N . PHE B 1 323 ? 0 37.062 -1.457 1 97 323 PHE B N 1
ATOM 5545 C CA . PHE B 1 323 ? 0.84 37.438 -0.324 1 97 323 PHE B CA 1
ATOM 5546 C C . PHE B 1 323 ? 0.943 38.938 -0.197 1 97 323 PHE B C 1
ATOM 5548 O O . PHE B 1 323 ? 1.297 39.625 -1.158 1 97 323 PHE B O 1
ATOM 5555 N N . THR B 1 324 ? 0.683 39.438 0.987 1 96.62 324 THR B N 1
ATOM 5556 C CA . THR B 1 324 ? 0.82 40.875 1.222 1 96.62 324 THR B CA 1
ATOM 5557 C C . THR B 1 324 ? 2.291 41.25 1.33 1 96.62 324 THR B C 1
ATOM 5559 O O . THR B 1 324 ? 3.162 40.406 1.448 1 96.62 324 THR B O 1
ATOM 5562 N N . GLU B 1 325 ? 2.504 42.531 1.29 1 96.12 325 GLU B N 1
ATOM 5563 C CA . GLU B 1 325 ? 3.863 43.031 1.451 1 96.12 325 GLU B CA 1
ATOM 5564 C C . GLU B 1 325 ? 4.43 42.688 2.82 1 96.12 325 GLU B C 1
ATOM 5566 O O . GLU B 1 325 ? 5.609 42.344 2.941 1 96.12 325 GLU B O 1
ATOM 5571 N N . GLU B 1 326 ? 3.637 42.781 3.777 1 95.31 326 GLU B N 1
ATOM 5572 C CA . GLU B 1 326 ? 4.047 42.406 5.133 1 95.31 326 GLU B CA 1
ATOM 5573 C C . GLU B 1 326 ? 4.449 40.938 5.223 1 95.31 326 GLU B C 1
ATOM 5575 O O . GLU B 1 326 ? 5.441 40.594 5.867 1 95.31 326 GLU B O 1
ATOM 5580 N N . ALA B 1 327 ? 3.648 40.125 4.602 1 96.12 327 ALA B N 1
ATOM 5581 C CA . ALA B 1 327 ? 3.949 38.719 4.586 1 96.12 327 ALA B CA 1
ATOM 5582 C C . ALA B 1 327 ? 5.27 38.438 3.869 1 96.12 327 ALA B C 1
ATOM 5584 O O . ALA B 1 327 ? 6.074 37.625 4.332 1 96.12 327 ALA B O 1
ATOM 5585 N N . CYS B 1 328 ? 5.48 39.125 2.77 1 94.81 328 CYS B N 1
ATOM 5586 C CA . CYS B 1 328 ? 6.699 38.938 1.99 1 94.81 328 CYS B CA 1
ATOM 5587 C C . CYS B 1 328 ? 7.926 39.375 2.791 1 94.81 328 CYS B C 1
ATOM 5589 O O . CYS B 1 328 ? 8.977 38.75 2.717 1 94.81 328 CYS B O 1
ATOM 5591 N N . GLU B 1 329 ? 7.758 40.438 3.527 1 92.38 329 GLU B N 1
ATOM 5592 C CA . GLU B 1 329 ? 8.844 40.875 4.391 1 92.38 329 GLU B CA 1
ATOM 5593 C C . GLU B 1 329 ? 9.164 39.844 5.465 1 92.38 329 GLU B C 1
ATOM 5595 O O . GLU B 1 329 ? 10.336 39.594 5.754 1 92.38 329 GLU B O 1
ATOM 5600 N N . GLY B 1 330 ? 8.102 39.375 6.016 1 93.06 330 GLY B N 1
ATOM 5601 C CA . GLY B 1 330 ? 8.305 38.312 7 1 93.06 330 GLY B CA 1
ATOM 5602 C C . GLY B 1 330 ? 8.984 37.094 6.434 1 93.06 330 GLY B C 1
ATOM 5603 O O . GLY B 1 330 ? 9.867 36.5 7.07 1 93.06 330 GLY B O 1
ATOM 5604 N N . LEU B 1 331 ? 8.641 36.688 5.227 1 94 331 LEU B N 1
ATOM 5605 C CA . LEU B 1 331 ? 9.211 35.531 4.559 1 94 331 LEU B CA 1
ATOM 5606 C C . LEU B 1 331 ? 10.688 35.75 4.262 1 94 331 LEU B C 1
ATOM 5608 O O . LEU B 1 331 ? 11.484 34.812 4.348 1 94 331 LEU B O 1
ATOM 5612 N N . SER B 1 332 ? 11.016 36.906 3.877 1 90.75 332 SER B N 1
ATOM 5613 C CA . SER B 1 332 ? 12.406 37.219 3.539 1 90.75 332 SER B CA 1
ATOM 5614 C C . SER B 1 332 ? 13.32 37.031 4.738 1 90.75 332 SER B C 1
ATOM 5616 O O . SER B 1 332 ? 14.516 36.75 4.578 1 90.75 332 SER B O 1
ATOM 5618 N N . LYS B 1 333 ? 12.773 37.062 5.934 1 89.44 333 LYS B N 1
ATOM 5619 C CA . LYS B 1 333 ? 13.547 36.906 7.156 1 89.44 333 LYS B CA 1
ATOM 5620 C C . LYS B 1 333 ? 13.656 35.438 7.539 1 89.44 333 LYS B C 1
ATOM 5622 O O . LYS B 1 333 ? 14.555 35.031 8.289 1 89.44 333 LYS B O 1
ATOM 5627 N N . CYS B 1 334 ? 12.727 34.656 7.016 1 90.44 334 CYS B N 1
ATOM 5628 C CA . CYS B 1 334 ? 12.656 33.281 7.516 1 90.44 334 CYS B CA 1
ATOM 5629 C C . CYS B 1 334 ? 13 32.281 6.422 1 90.44 334 CYS B C 1
ATOM 5631 O O . CYS B 1 334 ? 13.242 31.109 6.703 1 90.44 334 CYS B O 1
ATOM 5633 N N . VAL B 1 335 ? 13 32.719 5.164 1 90.62 335 VAL B N 1
ATOM 5634 C CA . VAL B 1 335 ? 13.219 31.781 4.059 1 90.62 335 VAL B CA 1
ATOM 5635 C C . VAL B 1 335 ? 14.383 32.281 3.201 1 90.62 335 VAL B C 1
ATOM 5637 O O . VAL B 1 335 ? 14.453 33.469 2.861 1 90.62 335 VAL B O 1
ATOM 5640 N N . GLY B 1 336 ? 15.227 31.328 2.752 1 78.31 336 GLY B N 1
ATOM 5641 C CA . GLY B 1 336 ? 16.281 31.688 1.81 1 78.31 336 GLY B CA 1
ATOM 5642 C C . GLY B 1 336 ? 17.672 31.656 2.424 1 78.31 336 GLY B C 1
ATOM 5643 O O . GLY B 1 336 ? 17.812 31.609 3.646 1 78.31 336 GLY B O 1
ATOM 5644 N N . GLU B 1 337 ? 18.609 31.656 1.568 1 69.25 337 GLU B N 1
ATOM 5645 C CA . GLU B 1 337 ? 20.016 31.578 1.943 1 69.25 337 GLU B CA 1
ATOM 5646 C C . GLU B 1 337 ? 20.438 32.812 2.721 1 69.25 337 GLU B C 1
ATOM 5648 O O . GLU B 1 337 ? 21.281 32.75 3.611 1 69.25 337 GLU B O 1
ATOM 5653 N N . GLU B 1 338 ? 19.828 33.812 2.344 1 64.69 338 GLU B N 1
ATOM 5654 C CA . GLU B 1 338 ? 20.234 35.062 2.945 1 64.69 338 GLU B CA 1
ATOM 5655 C C . GLU B 1 338 ? 19.594 35.281 4.316 1 64.69 338 GLU B C 1
ATOM 5657 O O . GLU B 1 338 ? 19.969 36.188 5.055 1 64.69 338 GLU B O 1
ATOM 5662 N N . ALA B 1 339 ? 18.656 34.438 4.473 1 64.38 339 ALA B N 1
ATOM 5663 C CA . ALA B 1 339 ? 17.984 34.562 5.766 1 64.38 339 ALA B CA 1
ATOM 5664 C C . ALA B 1 339 ? 18.906 34.125 6.906 1 64.38 339 ALA B C 1
ATOM 5666 O O . ALA B 1 339 ? 19.531 33.094 6.84 1 64.38 339 ALA B O 1
ATOM 5667 N N . ARG B 1 340 ? 19.422 34.969 7.777 1 58 340 ARG B N 1
ATOM 5668 C CA . ARG B 1 340 ? 20.328 34.75 8.898 1 58 340 ARG B CA 1
ATOM 5669 C C . ARG B 1 340 ? 19.875 33.531 9.703 1 58 340 ARG B C 1
ATOM 5671 O O . ARG B 1 340 ? 20.719 32.75 10.195 1 58 340 ARG B O 1
ATOM 5678 N N . LYS B 1 341 ? 18.625 33.281 9.82 1 67.12 341 LYS B N 1
ATOM 5679 C CA . LYS B 1 341 ? 18.078 32.156 10.578 1 67.12 341 LYS B CA 1
ATOM 5680 C C . LYS B 1 341 ? 16.969 31.453 9.789 1 67.12 341 LYS B C 1
ATOM 5682 O O . LYS B 1 341 ? 15.805 31.5 10.172 1 67.12 341 LYS B O 1
ATOM 5687 N N . SER B 1 342 ? 17.344 30.828 8.742 1 75.12 342 SER B N 1
ATOM 5688 C CA . SER B 1 342 ? 16.312 30.188 7.91 1 75.12 342 SER B CA 1
ATOM 5689 C C . SER B 1 342 ? 15.625 29.047 8.656 1 75.12 342 SER B C 1
ATOM 5691 O O . SER B 1 342 ? 16.297 28.219 9.273 1 75.12 342 SER B O 1
ATOM 5693 N N . LYS B 1 343 ? 14.367 29.172 8.68 1 83.12 343 LYS B N 1
ATOM 5694 C CA . LYS B 1 343 ? 13.531 28.156 9.312 1 83.12 343 LYS B CA 1
ATOM 5695 C C . LYS B 1 343 ? 13.156 27.062 8.32 1 83.12 343 LYS B C 1
ATOM 5697 O O . LYS B 1 343 ? 12.93 25.922 8.719 1 83.12 343 LYS B O 1
ATOM 5702 N N . SER B 1 344 ? 13.258 27.469 7.047 1 88.5 344 SER B N 1
ATOM 5703 C CA . SER B 1 344 ? 12.828 26.531 6.02 1 88.5 344 SER B CA 1
ATOM 5704 C C . SER B 1 344 ? 13.898 25.484 5.734 1 88.5 344 SER B C 1
ATOM 5706 O O . SER B 1 344 ? 15.055 25.828 5.48 1 88.5 344 SER B O 1
ATOM 5708 N N . LYS B 1 345 ? 13.5 24.266 5.777 1 89.94 345 LYS B N 1
ATOM 5709 C CA . LYS B 1 345 ? 14.414 23.141 5.559 1 89.94 345 LYS B CA 1
ATOM 5710 C C . LYS B 1 345 ? 14.391 22.688 4.102 1 89.94 345 LYS B C 1
ATOM 5712 O O . LYS B 1 345 ? 15.398 22.219 3.576 1 89.94 345 LYS B O 1
ATOM 5717 N N . PHE B 1 346 ? 13.328 22.938 3.41 1 94.69 346 PHE B N 1
ATOM 5718 C CA . PHE B 1 346 ? 13.133 22.297 2.119 1 94.69 346 PHE B CA 1
ATOM 5719 C C . PHE B 1 346 ? 13.203 23.312 0.986 1 94.69 346 PHE B C 1
ATOM 5721 O O . PHE B 1 346 ? 13.406 22.938 -0.173 1 94.69 346 PHE B O 1
ATOM 5728 N N . TYR B 1 347 ? 13.031 24.547 1.352 1 93.94 347 TYR B N 1
ATOM 5729 C CA . TYR B 1 347 ? 12.969 25.562 0.3 1 93.94 347 TYR B CA 1
ATOM 5730 C C . TYR B 1 347 ? 14.055 26.609 0.49 1 93.94 347 TYR B C 1
ATOM 5732 O O . TYR B 1 347 ? 14.07 27.312 1.502 1 93.94 347 TYR B O 1
ATOM 5740 N N . GLY B 1 348 ? 14.859 26.734 -0.549 1 89.12 348 GLY B N 1
ATOM 5741 C CA . GLY B 1 348 ? 16.031 27.594 -0.46 1 89.12 348 GLY B CA 1
ATOM 5742 C C . GLY B 1 348 ? 15.742 29.016 -0.903 1 89.12 348 GLY B C 1
ATOM 5743 O O . GLY B 1 348 ? 16.609 29.891 -0.783 1 89.12 348 GLY B O 1
ATOM 5744 N N . ASP B 1 349 ? 14.555 29.234 -1.449 1 91.69 349 ASP B N 1
ATOM 5745 C CA . ASP B 1 349 ? 14.211 30.594 -1.892 1 91.69 349 ASP B CA 1
ATOM 5746 C C . ASP B 1 349 ? 12.727 30.875 -1.676 1 91.69 349 ASP B C 1
ATOM 5748 O O . ASP B 1 349 ? 11.914 29.938 -1.569 1 91.69 349 ASP B O 1
ATOM 5752 N N . ILE B 1 350 ? 12.414 32.125 -1.606 1 92.44 350 ILE B N 1
ATOM 5753 C CA . ILE B 1 350 ? 11.078 32.594 -1.249 1 92.44 350 ILE B CA 1
ATOM 5754 C C . ILE B 1 350 ? 10.078 32.188 -2.334 1 92.44 350 ILE B C 1
ATOM 5756 O O . ILE B 1 350 ? 8.938 31.828 -2.035 1 92.44 350 ILE B O 1
ATOM 5760 N N . GLU B 1 351 ? 10.508 32.25 -3.541 1 94.38 351 GLU B N 1
ATOM 5761 C CA . GLU B 1 351 ? 9.602 31.969 -4.645 1 94.38 351 GLU B CA 1
ATOM 5762 C C . GLU B 1 351 ? 9.156 30.5 -4.617 1 94.38 351 GLU B C 1
ATOM 5764 O O . GLU B 1 351 ? 7.969 30.203 -4.77 1 94.38 351 GLU B O 1
ATOM 5769 N N . SER B 1 352 ? 10.109 29.625 -4.379 1 95.25 352 SER B N 1
ATOM 5770 C CA . SER B 1 352 ? 9.781 28.203 -4.285 1 95.25 352 SER B CA 1
ATOM 5771 C C . SER B 1 352 ? 8.906 27.922 -3.064 1 95.25 352 SER B C 1
ATOM 5773 O O . SER B 1 352 ? 8 27.078 -3.121 1 95.25 352 SER B O 1
ATOM 5775 N N . PHE B 1 353 ? 9.234 28.656 -2.039 1 96 353 PHE B N 1
ATOM 5776 C CA . PHE B 1 353 ? 8.438 28.516 -0.826 1 96 353 PHE B CA 1
ATOM 5777 C C . PHE B 1 353 ? 7 28.969 -1.071 1 96 353 PHE B C 1
ATOM 5779 O O . PHE B 1 353 ? 6.059 28.234 -0.755 1 96 353 PHE B O 1
ATOM 5786 N N . LYS B 1 354 ? 6.812 30.094 -1.665 1 96.12 354 LYS B N 1
ATOM 5787 C CA . LYS B 1 354 ? 5.492 30.656 -1.942 1 96.12 354 LYS B CA 1
ATOM 5788 C C . LYS B 1 354 ? 4.691 29.734 -2.871 1 96.12 354 LYS B C 1
ATOM 5790 O O . LYS B 1 354 ? 3.488 29.547 -2.682 1 96.12 354 LYS B O 1
ATOM 5795 N N . ALA B 1 355 ? 5.367 29.219 -3.812 1 96.19 355 ALA B N 1
ATOM 5796 C CA . ALA B 1 355 ? 4.695 28.328 -4.766 1 96.19 355 ALA B CA 1
ATOM 5797 C C . ALA B 1 355 ? 4.152 27.094 -4.074 1 96.19 355 ALA B C 1
ATOM 5799 O O . ALA B 1 355 ? 3 26.703 -4.285 1 96.19 355 ALA B O 1
ATOM 5800 N N . ALA B 1 356 ? 4.957 26.5 -3.246 1 96.06 356 ALA B N 1
ATOM 5801 C CA . ALA B 1 356 ? 4.559 25.297 -2.537 1 96.06 356 ALA B CA 1
ATOM 5802 C C . ALA B 1 356 ? 3.42 25.578 -1.562 1 96.06 356 ALA B C 1
ATOM 5804 O O . ALA B 1 356 ? 2.434 24.828 -1.518 1 96.06 356 ALA B O 1
ATOM 5805 N N . VAL B 1 357 ? 3.566 26.641 -0.836 1 94.25 357 VAL B N 1
ATOM 5806 C CA . VAL B 1 357 ? 2.555 26.984 0.156 1 94.25 357 VAL B CA 1
ATOM 5807 C C . VAL B 1 357 ? 1.236 27.312 -0.544 1 94.25 357 VAL B C 1
ATOM 5809 O O . VAL B 1 357 ? 0.159 27 -0.03 1 94.25 357 VAL B O 1
ATOM 5812 N N . SER B 1 358 ? 1.313 27.984 -1.637 1 94.31 358 SER B N 1
ATOM 5813 C CA . SER B 1 358 ? 0.112 28.328 -2.387 1 94.31 358 SER B CA 1
ATOM 5814 C C . SER B 1 358 ? -0.673 27.094 -2.787 1 94.31 358 SER B C 1
ATOM 5816 O O . SER B 1 358 ? -1.904 27.078 -2.734 1 94.31 358 SER B O 1
ATOM 5818 N N . GLU B 1 359 ? 0.078 26.016 -3.152 1 91.81 359 GLU B N 1
ATOM 5819 C CA . GLU B 1 359 ? -0.583 24.766 -3.492 1 91.81 359 GLU B CA 1
ATOM 5820 C C . GLU B 1 359 ? -1.334 24.188 -2.295 1 91.81 359 GLU B C 1
ATOM 5822 O O . GLU B 1 359 ? -2.379 23.547 -2.455 1 91.81 359 GLU B O 1
ATOM 5827 N N . VAL B 1 360 ? -0.808 24.469 -1.178 1 91.38 360 VAL B N 1
ATOM 5828 C CA . VAL B 1 360 ? -1.393 23.938 0.047 1 91.38 360 VAL B CA 1
ATOM 5829 C C . VAL B 1 360 ? -2.604 24.781 0.452 1 91.38 360 VAL B C 1
ATOM 5831 O O . VAL B 1 360 ? -3.682 24.234 0.713 1 91.38 360 VAL B O 1
ATOM 5834 N N . LEU B 1 361 ? -2.471 26.062 0.442 1 90.19 361 LEU B N 1
ATOM 5835 C CA . LEU B 1 361 ? -3.506 26.953 0.944 1 90.19 361 LEU B CA 1
ATOM 5836 C C . LEU B 1 361 ? -4.727 26.938 0.028 1 90.19 361 LEU B C 1
ATOM 5838 O O . LEU B 1 361 ? -5.859 27.078 0.494 1 90.19 361 LEU B O 1
ATOM 5842 N N . VAL B 1 362 ? -4.484 26.719 -1.226 1 88 362 VAL B N 1
ATOM 5843 C CA . VAL B 1 362 ? -5.578 26.766 -2.189 1 88 362 VAL B CA 1
ATOM 5844 C C . VAL B 1 362 ? -6.555 25.625 -1.917 1 88 362 VAL B C 1
ATOM 5846 O O . VAL B 1 362 ? -7.719 25.688 -2.318 1 88 362 VAL B O 1
ATOM 5849 N N . GLN B 1 363 ? -6.07 24.625 -1.211 1 83.19 363 GLN B N 1
ATOM 5850 C CA . GLN B 1 363 ? -6.926 23.484 -0.875 1 83.19 363 GLN B CA 1
ATOM 5851 C C . GLN B 1 363 ? -7.805 23.797 0.332 1 83.19 363 GLN B C 1
ATOM 5853 O O . GLN B 1 363 ? -8.656 22.984 0.708 1 83.19 363 GLN B O 1
ATOM 5858 N N . ASP B 1 364 ? -7.688 24.938 0.875 1 81.19 364 ASP B N 1
ATOM 5859 C CA . ASP B 1 364 ? -8.367 25.344 2.1 1 81.19 364 ASP B CA 1
ATOM 5860 C C . ASP B 1 364 ? -8.125 24.344 3.227 1 81.19 364 ASP B C 1
ATOM 5862 O O . ASP B 1 364 ? -8.945 23.453 3.463 1 81.19 364 ASP B O 1
ATOM 5866 N N . VAL B 1 365 ? -7.191 24.484 3.904 1 77.88 365 VAL B N 1
ATOM 5867 C CA . VAL B 1 365 ? -6.684 23.547 4.902 1 77.88 365 VAL B CA 1
ATOM 5868 C C . VAL B 1 365 ? -7.492 23.688 6.191 1 77.88 365 VAL B C 1
ATOM 5870 O O . VAL B 1 365 ? -7.254 22.953 7.16 1 77.88 365 VAL B O 1
ATOM 5873 N N . ARG B 1 366 ? -8.469 24.609 6.199 1 76.69 366 ARG B N 1
ATOM 5874 C CA . ARG B 1 366 ? -9.281 24.812 7.395 1 76.69 366 ARG B CA 1
ATOM 5875 C C . ARG B 1 366 ? -10.242 23.641 7.594 1 76.69 366 ARG B C 1
ATOM 5877 O O . ARG B 1 366 ? -10.609 22.953 6.637 1 76.69 366 ARG B O 1
ATOM 5884 N N . SER B 1 367 ? -10.516 23.438 8.859 1 73.94 367 SER B N 1
ATOM 5885 C CA . SER B 1 367 ? -11.5 22.406 9.18 1 73.94 367 SER B CA 1
ATOM 5886 C C . SER B 1 367 ? -12.914 22.859 8.805 1 73.94 367 SER B C 1
ATOM 5888 O O . SER B 1 367 ? -13.133 24.047 8.523 1 73.94 367 SER B O 1
ATOM 5890 N N . VAL B 1 368 ? -13.742 21.891 8.844 1 70.62 368 VAL B N 1
ATOM 5891 C CA . VAL B 1 368 ? -15.141 22.203 8.586 1 70.62 368 VAL B CA 1
ATOM 5892 C C . VAL B 1 368 ? -15.656 23.188 9.633 1 70.62 368 VAL B C 1
ATOM 5894 O O . VAL B 1 368 ? -16.422 24.109 9.312 1 70.62 368 VAL B O 1
ATOM 5897 N N . HIS B 1 369 ? -15.188 23.031 10.867 1 72.25 369 HIS B N 1
ATOM 5898 C CA . HIS B 1 369 ? -15.641 23.875 11.969 1 72.25 369 HIS B CA 1
ATOM 5899 C C . HIS B 1 369 ? -15.078 25.281 11.836 1 72.25 369 HIS B C 1
ATOM 5901 O O . HIS B 1 369 ? -15.648 26.234 12.391 1 72.25 369 HIS B O 1
ATOM 5907 N N . GLN B 1 370 ? -14.039 25.328 10.984 1 74 370 GLN B N 1
ATOM 5908 C CA . GLN B 1 370 ? -13.391 26.625 10.797 1 74 370 GLN B CA 1
ATOM 5909 C C . GLN B 1 370 ? -13.914 27.328 9.547 1 74 370 GLN B C 1
ATOM 591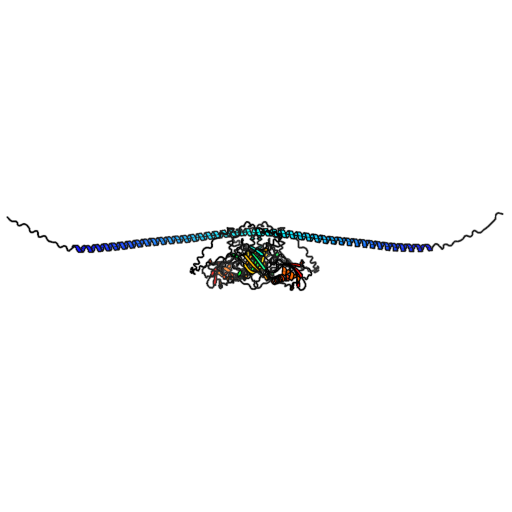1 O O . GLN B 1 370 ? -13.391 28.359 9.148 1 74 370 GLN B O 1
ATOM 5916 N N . GLY B 1 371 ? -14.906 26.703 8.961 1 74.19 371 GLY B N 1
ATOM 5917 C CA . GLY B 1 371 ? -15.531 27.344 7.824 1 74.19 371 GLY B CA 1
ATOM 5918 C C . GLY B 1 371 ? -14.883 27 6.5 1 74.19 371 GLY B C 1
ATOM 5919 O O . GLY B 1 371 ? -14.828 27.828 5.59 1 74.19 371 GLY B O 1
ATOM 5920 N N . ARG B 1 372 ? -14.359 25.797 6.359 1 78.19 372 ARG B N 1
ATOM 5921 C CA . ARG B 1 372 ? -13.781 25.375 5.086 1 78.19 372 ARG B CA 1
ATOM 5922 C C . ARG B 1 372 ? -14.734 25.656 3.932 1 78.19 372 ARG B C 1
ATOM 5924 O O . ARG B 1 372 ? -15.93 25.359 4.02 1 78.19 372 ARG B O 1
ATOM 5931 N N . GLY B 1 373 ? -14.156 26.266 2.914 1 77.44 373 GLY B N 1
ATOM 5932 C CA . GLY B 1 373 ? -14.953 26.562 1.732 1 77.44 373 GLY B CA 1
ATOM 5933 C C . GLY B 1 373 ? -15.664 27.906 1.8 1 77.44 373 GLY B C 1
ATOM 5934 O O . GLY B 1 373 ? -16.188 28.375 0.795 1 77.44 373 GLY B O 1
ATOM 5935 N N . LEU B 1 374 ? -15.625 28.531 2.955 1 81.56 374 LEU B N 1
ATOM 5936 C CA . LEU B 1 374 ? -16.328 29.797 3.131 1 81.56 374 LEU B CA 1
ATOM 5937 C C . LEU B 1 374 ? -15.352 30.938 3.367 1 81.56 374 LEU B C 1
ATOM 5939 O O . LEU B 1 374 ? -14.281 30.734 3.936 1 81.56 374 LEU B O 1
ATOM 5943 N N . ALA B 1 375 ? -15.883 32.062 2.898 1 87.5 375 ALA B N 1
ATOM 5944 C CA . ALA B 1 375 ? -15.086 33.281 3.172 1 87.5 375 ALA B CA 1
ATOM 5945 C C . ALA B 1 375 ? -15.211 33.688 4.633 1 87.5 375 ALA B C 1
ATOM 5947 O O . ALA B 1 375 ? -16.281 33.531 5.238 1 87.5 375 ALA B O 1
ATOM 5948 N N . SER B 1 376 ? -14.109 34.062 5.145 1 87.56 376 SER B N 1
ATOM 5949 C CA . SER B 1 376 ? -14.094 34.562 6.523 1 87.56 376 SER B CA 1
ATOM 5950 C C . SER B 1 376 ? -12.969 35.562 6.746 1 87.56 376 SER B C 1
ATOM 5952 O O . SER B 1 376 ? -11.867 35.375 6.23 1 87.56 376 SER B O 1
ATOM 5954 N N . ASP B 1 377 ? -13.32 36.562 7.535 1 85.56 377 ASP B N 1
ATOM 5955 C CA . ASP B 1 377 ? -12.32 37.594 7.852 1 85.56 377 ASP B CA 1
ATOM 5956 C C . ASP B 1 377 ? -11.469 37.156 9.047 1 85.56 377 ASP B C 1
ATOM 5958 O O . ASP B 1 377 ? -10.547 37.875 9.445 1 85.56 377 ASP B O 1
ATOM 5962 N N . GLU B 1 378 ? -11.734 36.062 9.484 1 88.62 378 GLU B N 1
ATOM 5963 C CA . GLU B 1 378 ? -10.969 35.562 10.617 1 88.62 378 GLU B CA 1
ATOM 5964 C C . GLU B 1 378 ? -9.578 35.094 10.18 1 88.62 378 GLU B C 1
ATOM 5966 O O . GLU B 1 378 ? -9.422 34.469 9.125 1 88.62 378 GLU B O 1
ATOM 5971 N N . LEU B 1 379 ? -8.617 35.531 11.031 1 90.44 379 LEU B N 1
ATOM 5972 C CA . LEU B 1 379 ? -7.25 35.125 10.766 1 90.44 379 LEU B CA 1
ATOM 5973 C C . LEU B 1 379 ? -7.043 33.656 11.164 1 90.44 379 LEU B C 1
ATOM 5975 O O . LEU B 1 379 ? -7.461 33.25 12.25 1 90.44 379 LEU B O 1
ATOM 5979 N N . TYR B 1 380 ? -6.395 33 10.203 1 90.69 380 TYR B N 1
ATOM 5980 C CA . TYR B 1 380 ? -6.078 31.594 10.477 1 90.69 380 TYR B CA 1
ATOM 5981 C C . TYR B 1 380 ? -4.574 31.359 10.43 1 90.69 380 TYR B C 1
ATOM 5983 O O . TYR B 1 380 ? -3.877 31.906 9.578 1 90.69 380 TYR B O 1
ATOM 5991 N N . GLU B 1 381 ? -4.168 30.531 11.328 1 90.06 381 GLU B N 1
ATOM 5992 C CA . GLU B 1 381 ? -2.75 30.203 11.43 1 90.06 381 GLU B CA 1
ATOM 5993 C C . GLU B 1 381 ? -2.434 28.906 10.695 1 90.06 381 GLU B C 1
ATOM 5995 O O . GLU B 1 381 ? -3.199 27.938 10.773 1 90.06 381 GLU B O 1
ATOM 6000 N N . CYS B 1 382 ? -1.331 28.969 9.961 1 89.25 382 CYS B N 1
ATOM 6001 C CA . CYS B 1 382 ? -0.822 27.766 9.305 1 89.25 382 CYS B CA 1
ATOM 6002 C C . CYS B 1 382 ? 0.697 27.688 9.406 1 89.25 382 CYS B C 1
ATOM 6004 O O . CYS B 1 382 ? 1.38 28.703 9.312 1 89.25 382 CYS B O 1
ATOM 6006 N N . CYS B 1 383 ? 1.156 26.578 9.719 1 92.06 383 CYS B N 1
ATOM 6007 C CA . CYS B 1 383 ? 2.598 26.359 9.758 1 92.06 383 CYS B CA 1
ATOM 6008 C C . CYS B 1 383 ? 3.049 25.484 8.586 1 92.06 383 CYS B C 1
ATOM 6010 O O . CYS B 1 383 ? 2.49 24.422 8.344 1 92.06 383 CYS B O 1
ATOM 6012 N N . PHE B 1 384 ? 4.012 26.031 7.828 1 94.75 384 PHE B N 1
ATOM 6013 C CA . PHE B 1 384 ? 4.574 25.328 6.688 1 94.75 384 PHE B CA 1
ATOM 6014 C C . PHE B 1 384 ? 6.098 25.422 6.688 1 94.75 384 PHE B C 1
ATOM 6016 O O . PHE B 1 384 ? 6.652 26.516 6.625 1 94.75 384 PHE B O 1
ATOM 6023 N N . ASP B 1 385 ? 6.695 24.25 6.758 1 95.56 385 ASP B N 1
ATOM 6024 C CA . ASP B 1 385 ? 8.148 24.125 6.727 1 95.56 385 ASP B CA 1
ATOM 6025 C C . ASP B 1 385 ? 8.797 25.016 7.781 1 95.56 385 ASP B C 1
ATOM 6027 O O . ASP B 1 385 ? 9.742 25.766 7.484 1 95.56 385 ASP B O 1
ATOM 6031 N N . GLY B 1 386 ? 8.203 25.094 8.945 1 91.88 386 GLY B N 1
ATOM 6032 C CA . GLY B 1 386 ? 8.766 25.812 10.07 1 91.88 386 GLY B CA 1
ATOM 6033 C C . GLY B 1 386 ? 8.352 27.281 10.102 1 91.88 386 GLY B C 1
ATOM 6034 O O . GLY B 1 386 ? 8.633 27.984 11.07 1 91.88 386 GLY B O 1
ATOM 6035 N N . VAL B 1 387 ? 7.719 27.766 9.086 1 93.75 387 VAL B N 1
ATOM 6036 C CA . VAL B 1 387 ? 7.293 29.156 9 1 93.75 387 VAL B CA 1
ATOM 6037 C C . VAL B 1 387 ? 5.82 29.281 9.398 1 93.75 387 VAL B C 1
ATOM 6039 O O . VAL B 1 387 ? 4.965 28.594 8.836 1 93.75 387 VAL B O 1
ATOM 6042 N N . ILE B 1 388 ? 5.562 30.141 10.328 1 92.94 388 ILE B N 1
ATOM 6043 C CA . ILE B 1 388 ? 4.191 30.406 10.758 1 92.94 388 ILE B CA 1
ATOM 6044 C C . ILE B 1 388 ? 3.592 31.516 9.914 1 92.94 388 ILE B C 1
ATOM 6046 O O . ILE B 1 388 ? 4.195 32.594 9.766 1 92.94 388 ILE B O 1
ATOM 6050 N N . MET B 1 389 ? 2.467 31.266 9.367 1 93.75 389 MET B N 1
ATOM 6051 C CA . MET B 1 389 ? 1.782 32.25 8.531 1 93.75 389 MET B CA 1
ATOM 6052 C C . MET B 1 389 ? 0.349 32.469 9.008 1 93.75 389 MET B C 1
ATOM 6054 O O . MET B 1 389 ? -0.261 31.562 9.586 1 93.75 389 MET B O 1
ATOM 6058 N N . PHE B 1 390 ? -0.056 33.656 8.812 1 94.75 390 PHE B N 1
ATOM 6059 C CA . PHE B 1 390 ? -1.448 34 9.07 1 94.75 390 PHE B CA 1
ATOM 6060 C C . PHE B 1 390 ? -2.148 34.438 7.789 1 94.75 390 PHE B C 1
ATOM 6062 O O . PHE B 1 390 ? -1.597 35.219 7 1 94.75 390 PHE B O 1
ATOM 6069 N N . PHE B 1 391 ? -3.344 33.844 7.594 1 93.25 391 PHE B N 1
ATOM 6070 C CA . PHE B 1 391 ? -4.035 34.188 6.355 1 93.25 391 PHE B CA 1
ATOM 6071 C C . PHE B 1 391 ? -5.527 34.375 6.602 1 93.25 391 PHE B C 1
ATOM 6073 O O . PHE B 1 391 ? -6.051 33.938 7.629 1 93.25 391 PHE B O 1
ATOM 6080 N N . VAL B 1 392 ? -6.156 35.125 5.668 1 92.62 392 VAL B N 1
ATOM 6081 C CA . VAL B 1 392 ? -7.602 35.344 5.625 1 92.62 392 VAL B CA 1
ATOM 6082 C C . VAL B 1 392 ? -8.164 34.781 4.32 1 92.62 392 VAL B C 1
ATOM 6084 O O . VAL B 1 392 ? -7.477 34.75 3.299 1 92.62 392 VAL B O 1
ATOM 6087 N N . THR B 1 393 ? -9.336 34.219 4.43 1 91.25 393 THR B N 1
ATOM 6088 C CA . THR B 1 393 ? -10 33.688 3.252 1 91.25 393 THR B CA 1
ATOM 6089 C C . THR B 1 393 ? -11.133 34.594 2.803 1 91.25 393 THR B C 1
ATOM 6091 O O . THR B 1 393 ? -12.156 34.719 3.479 1 91.25 393 THR B O 1
ATOM 6094 N N . THR B 1 394 ? -10.898 35.188 1.655 1 88.81 394 THR B N 1
ATOM 6095 C CA . THR B 1 394 ? -11.961 36 1.066 1 88.81 394 THR B CA 1
ATOM 6096 C C . THR B 1 394 ? -12.711 35.188 0.001 1 88.81 394 THR B C 1
ATOM 6098 O O . THR B 1 394 ? -12.461 34 -0.192 1 88.81 394 THR B O 1
ATOM 6101 N N . GLU B 1 395 ? -13.695 35.812 -0.613 1 84.62 395 GLU B N 1
ATOM 6102 C CA . GLU B 1 395 ? -14.508 35.156 -1.623 1 84.62 395 GLU B CA 1
ATOM 6103 C C . GLU B 1 395 ? -13.664 34.75 -2.824 1 84.62 395 GLU B C 1
ATOM 6105 O O . GLU B 1 395 ? -13.914 33.688 -3.43 1 84.62 395 GLU B O 1
ATOM 6110 N N . HIS B 1 396 ? -12.602 35.469 -3.074 1 86 396 HIS B N 1
ATOM 6111 C CA . HIS B 1 396 ? -11.891 35.219 -4.324 1 86 396 HIS B CA 1
ATOM 6112 C C . HIS B 1 396 ? -10.445 34.844 -4.07 1 86 396 HIS B C 1
ATOM 6114 O O . HIS B 1 396 ? -9.766 34.312 -4.969 1 86 396 HIS B O 1
ATOM 6120 N N . GLU B 1 397 ? -10.062 35.125 -2.834 1 90.19 397 GLU B N 1
ATOM 6121 C CA . GLU B 1 397 ? -8.641 34.906 -2.609 1 90.19 397 GLU B CA 1
ATOM 6122 C C . GLU B 1 397 ? -8.375 34.438 -1.179 1 90.19 397 GLU B C 1
ATOM 6124 O O . GLU B 1 397 ? -9.188 34.688 -0.281 1 90.19 397 GLU B O 1
ATOM 6129 N N . MET B 1 398 ? -7.293 33.812 -1.075 1 92.19 398 MET B N 1
ATOM 6130 C CA . MET B 1 398 ? -6.652 33.594 0.215 1 92.19 398 MET B CA 1
ATOM 6131 C C . MET B 1 398 ? -5.441 34.5 0.393 1 92.19 398 MET B C 1
ATOM 6133 O O . MET B 1 398 ? -4.477 34.406 -0.368 1 92.19 398 MET B O 1
ATOM 6137 N N . ARG B 1 399 ? -5.566 35.344 1.364 1 94.5 399 ARG B N 1
ATOM 6138 C CA . ARG B 1 399 ? -4.559 36.375 1.524 1 94.5 399 ARG B CA 1
ATOM 6139 C C . ARG B 1 399 ? -3.67 36.094 2.732 1 94.5 399 ARG B C 1
ATOM 6141 O O . ARG B 1 399 ? -4.137 36.125 3.873 1 94.5 399 ARG B O 1
ATOM 6148 N N . VAL B 1 400 ? -2.424 35.844 2.426 1 96.75 400 VAL B N 1
ATOM 6149 C CA . VAL B 1 400 ? -1.451 35.688 3.504 1 96.75 400 VAL B CA 1
ATOM 6150 C C . VAL B 1 400 ? -1.037 37.062 4.02 1 96.75 400 VAL B C 1
ATOM 6152 O O . VAL B 1 400 ? -0.425 37.875 3.289 1 96.75 400 VAL B O 1
ATOM 6155 N N . VAL B 1 401 ? -1.266 37.312 5.254 1 96.19 401 VAL B N 1
ATOM 6156 C CA . VAL B 1 401 ? -1.143 38.656 5.789 1 96.19 401 VAL B CA 1
ATOM 6157 C C . VAL B 1 401 ? 0.195 38.812 6.508 1 96.19 401 VAL B C 1
ATOM 6159 O O . VAL B 1 401 ? 0.773 39.906 6.535 1 96.19 401 VAL B O 1
ATOM 6162 N N . SER B 1 402 ? 0.602 37.75 7.09 1 94.94 402 SER B N 1
ATOM 6163 C CA . SER B 1 402 ? 1.871 37.781 7.809 1 94.94 402 SER B CA 1
ATOM 6164 C C . SER B 1 402 ? 2.551 36.438 7.828 1 94.94 402 SER B C 1
ATOM 6166 O O . SER B 1 402 ? 1.894 35.406 7.648 1 94.94 402 SER B O 1
ATOM 6168 N N . ALA B 1 403 ? 3.865 36.5 7.93 1 93.5 403 ALA B N 1
ATOM 6169 C CA . ALA B 1 403 ? 4.684 35.281 8.008 1 93.5 403 ALA B CA 1
ATOM 6170 C C . ALA B 1 403 ? 5.914 35.531 8.875 1 93.5 403 ALA B C 1
ATOM 6172 O O . ALA B 1 403 ? 6.469 36.625 8.906 1 93.5 403 ALA B O 1
ATOM 6173 N N . GLY B 1 404 ? 6.254 34.531 9.664 1 89.44 404 GLY B N 1
ATOM 6174 C CA . GLY B 1 404 ? 7.445 34.656 10.492 1 89.44 404 GLY B CA 1
ATOM 6175 C C . GLY B 1 404 ? 7.77 33.375 11.258 1 89.44 404 GLY B C 1
ATOM 6176 O O . GLY B 1 404 ? 6.93 32.5 11.367 1 89.44 404 GLY B O 1
#

Radius of gyration: 50.02 Å; Cα contacts (8 Å, |Δi|>4): 1232; chains: 2; bounding box: 231×199×123 Å

Secondary structure (DSSP, 8-state):
--------------SGGGGTHHHHHHHHHHHHHHHHHHHHHHHHHHHHHHHHHHHHHHHHHHHHHHHHHHHHHHHHHHHHHHHHHHHHHHHHHHHHHH-EEE---EEEE-S--SSTT--S-GGG-TT-EEEEEE-TTTS-GGGGTTGGG-SEEEEEEE-TT-S------------------------------------------------------------------S-----SEE--TTT-S-EEGGGS--S-SSS-EEEEEEEEEEEETTTTEEEEES----TTPEEEEEEE--GGGS-SS----GGGS-----PEEEE-HHHHHHHHHHSSTT-TT---SS-SSHHHHHHHHHHHHTT----TTTTTTS-EEEEEEEEETTEEEEEEE-SSEEEEEEE-/--------------SGGGGTHHHHHHHHHHHHHHHHHHHHHHHHHHHHHHHHHHHHHHHHHHHHHHHHHHHHHHHHHHHHHHHHHHHHHHHHHHHHHH-EEE---EEEE-S--SSTT--S-GGG-TT-EEEEEE-TTTS-GGGGTTGGG-SEEEEEEE-TT-S--B---------------------------------------------------------------S--B--SEE--TTT-S-EEGGGS--S-SSS-EEEEEEEEEEEETTTTEEEEES----TTPEEEEEEE--GGGS-SS----GGGS-----PEEEE-HHHHHHHHHHSSTT-TT---SS-SSHHHHHHHHHHHHTT----TTTTTTS-EEEEEEEEETTEEEEEEE-SSEEEEEEE-

Solvent-accessible surface area (backbone atoms only — not comparable to full-atom values): 45680 Å² total; per-residue (Å²): 143,84,81,77,80,82,85,75,83,76,79,80,79,80,83,72,80,72,68,65,69,62,61,60,59,52,54,55,50,51,50,50,50,51,50,48,48,51,49,49,50,49,50,50,50,48,49,50,48,50,50,51,50,49,50,50,50,50,50,51,50,49,51,51,47,51,50,50,50,50,51,51,48,50,50,49,48,50,51,48,50,49,51,50,49,51,50,41,52,52,50,48,54,50,32,69,62,74,26,44,74,35,53,66,36,25,34,30,45,39,39,20,75,39,75,65,56,39,45,94,47,14,66,70,24,57,66,31,49,33,38,38,39,40,36,62,90,73,43,49,47,61,18,53,39,67,36,78,48,30,35,31,30,35,41,31,27,43,52,75,81,59,79,62,69,38,67,48,71,75,85,68,81,72,77,79,76,77,76,74,73,76,72,80,78,77,71,85,77,81,88,78,80,74,84,76,79,79,77,85,74,85,73,84,78,76,83,78,80,70,78,80,68,79,74,80,64,76,68,77,70,73,76,66,75,56,85,74,57,71,50,55,56,54,58,45,52,41,62,52,88,73,64,79,47,73,35,8,32,42,46,34,87,58,66,63,38,81,44,41,63,43,76,47,55,30,37,48,74,45,75,39,64,88,71,29,29,35,35,32,25,10,50,46,53,41,38,64,34,40,27,44,47,55,30,54,54,53,76,70,59,52,77,80,83,74,38,63,50,74,64,73,53,83,73,78,54,86,39,45,68,44,72,36,71,58,14,49,54,25,37,53,52,29,26,21,79,80,14,92,61,47,48,38,81,85,34,69,36,55,67,62,39,49,54,29,50,39,42,41,56,34,64,45,52,50,46,74,92,70,38,47,93,49,62,37,88,57,78,39,80,47,59,50,31,74,35,39,32,32,30,30,32,47,90,61,31,34,38,30,54,35,30,78,132,95,70,96,81,93,77,89,77,80,81,82,80,81,84,72,80,74,70,67,70,61,62,61,57,54,56,54,50,51,52,50,49,53,49,46,48,52,47,48,50,49,49,49,49,49,49,50,49,49,50,51,50,50,51,50,52,49,49,52,49,48,51,51,48,50,50,49,50,51,50,50,48,51,49,50,48,49,51,48,51,50,50,51,49,50,51,43,52,52,49,49,53,47,30,70,58,74,26,45,74,36,51,65,37,27,34,28,46,38,39,19,74,39,74,66,55,40,44,94,47,13,67,70,25,58,67,30,49,32,36,38,39,41,38,62,91,74,45,49,46,60,19,53,39,68,37,78,49,29,36,33,30,35,41,31,27,42,52,75,80,59,78,62,68,39,63,53,66,77,84,68,80,72,77,79,76,78,78,74,72,78,69,80,76,74,73,79,86,80,84,75,82,76,83,78,80,75,79,83,73,85,73,84,80,75,81,77,78,71,76,79,66,78,71,78,65,75,66,76,69,72,75,65,75,52,82,76,58,70,48,54,53,54,56,44,53,40,62,50,87,73,62,78,47,73,33,7,32,43,45,35,87,60,66,62,38,81,45,40,63,43,77,46,54,31,38,49,73,44,72,39,64,90,72,30,29,36,33,32,26,9,51,47,53,40,38,63,34,39,26,44,47,54,32,54,54,52,79,70,60,52,76,78,85,75,39,63,52,74,62,73,52,84,71,78,54,85,39,46,70,44,72,36,70,58,14,50,55,24,36,53,50,28,28,20,78,81,14,90,60,48,47,38,81,84,34,68,34,56,66,61,40,50,53,30,48,39,41,43,54,33,64,43,53,52,46,74,92,71,38,45,93,47,62,40,88,58,77,41,81,46,59,50,32,74,35,39,31,33,30,30,32,48,89,60,32,32,38,30,56,34,31,80